Protein 6FVB (pdb70)

Structure (mmCIF, N/CA/C/O backbone):
data_6FVB
#
_entry.id   6FVB
#
_cell.length_a   139.851
_cell.length_b   139.851
_cell.length_c   148.150
_cell.angle_alpha   90.00
_cell.angle_beta   90.00
_cell.angle_gamma   90.00
#
_symmetry.space_group_name_H-M   'P 41 21 2'
#
loop_
_atom_site.group_PDB
_atom_site.id
_atom_site.type_symbol
_atom_site.label_atom_id
_atom_site.label_alt_id
_atom_site.label_comp_id
_atom_site.label_asym_id
_atom_site.label_entity_id
_atom_site.label_seq_id
_atom_site.pdbx_PDB_ins_code
_atom_site.Cartn_x
_atom_site.Cartn_y
_atom_site.Cartn_z
_atom_site.occupancy
_atom_site.B_iso_or_equiv
_atom_site.auth_seq_id
_atom_site.auth_comp_id
_atom_site.auth_asym_id
_atom_site.auth_atom_id
_atom_site.pdbx_PDB_model_num
ATOM 1 N N . LEU A 1 4 ? 90.885 -17.678 39.881 1.00 207.95 5 LEU A N 1
ATOM 2 C CA . LEU A 1 4 ? 92.313 -17.404 39.868 1.00 208.71 5 LEU A CA 1
ATOM 3 C C . LEU A 1 4 ? 92.600 -16.553 41.095 1.00 211.21 5 LEU A C 1
ATOM 4 O O . LEU A 1 4 ? 91.826 -15.641 41.380 1.00 207.00 5 LEU A O 1
ATOM 19 N N . ASN A 1 5 ? 93.685 -16.831 41.829 1.00 215.29 6 ASN A N 1
ATOM 20 C CA . ASN A 1 5 ? 93.957 -16.077 43.055 1.00 214.03 6 ASN A CA 1
ATOM 21 C C . ASN A 1 5 ? 95.408 -15.984 43.546 1.00 212.99 6 ASN A C 1
ATOM 22 O O . ASN A 1 5 ? 96.048 -14.957 43.399 1.00 209.53 6 ASN A O 1
ATOM 33 N N . GLU A 1 6 ? 95.944 -17.058 44.097 1.00 211.63 7 GLU A N 1
ATOM 34 C CA . GLU A 1 6 ? 97.230 -16.978 44.754 1.00 212.20 7 GLU A CA 1
ATOM 35 C C . GLU A 1 6 ? 98.437 -16.480 43.975 1.00 217.40 7 GLU A C 1
ATOM 36 O O . GLU A 1 6 ? 99.118 -15.576 44.455 1.00 210.95 7 GLU A O 1
ATOM 48 N N . LEU A 1 7 ? 98.691 -17.070 42.811 1.00 221.69 8 LEU A N 1
ATOM 49 C CA . LEU A 1 7 ? 99.821 -16.682 41.976 1.00 219.51 8 LEU A CA 1
ATOM 50 C C . LEU A 1 7 ? 99.456 -15.582 40.975 1.00 218.60 8 LEU A C 1
ATOM 51 O O . LEU A 1 7 ? 100.237 -15.273 40.075 1.00 215.93 8 LEU A O 1
ATOM 67 N N . ASN A 1 8 ? 98.277 -14.985 41.132 1.00 223.56 9 ASN A N 1
ATOM 68 C CA . ASN A 1 8 ? 97.837 -13.926 40.233 1.00 217.79 9 ASN A CA 1
ATOM 69 C C . ASN A 1 8 ? 98.571 -12.626 40.541 1.00 211.36 9 ASN A C 1
ATOM 70 O O . ASN A 1 8 ? 98.753 -11.782 39.664 1.00 205.80 9 ASN A O 1
ATOM 81 N N . LEU A 1 9 ? 98.990 -12.472 41.793 1.00 220.06 10 LEU A N 1
ATOM 82 C CA . LEU A 1 9 ? 99.705 -11.275 42.219 1.00 216.47 10 LEU A CA 1
ATOM 83 C C . LEU A 1 9 ? 101.185 -11.556 42.489 1.00 220.16 10 LEU A C 1
ATOM 84 O O . LEU A 1 9 ? 101.864 -10.756 43.132 1.00 213.95 10 LEU A O 1
ATOM 100 N N . VAL A 1 10 ? 101.683 -12.688 41.998 1.00 215.66 11 VAL A N 1
ATOM 101 C CA . VAL A 1 10 ? 103.082 -13.053 42.198 1.00 219.54 11 VAL A CA 1
ATOM 102 C C . VAL A 1 10 ? 103.830 -13.126 40.868 1.00 224.54 11 VAL A C 1
ATOM 103 O O . VAL A 1 10 ? 104.810 -12.411 40.662 1.00 221.02 11 VAL A O 1
ATOM 116 N N . GLN A 1 11 ? 103.368 -13.991 39.969 1.00 219.93 12 GLN A N 1
ATOM 117 C CA . GLN A 1 11 ? 103.997 -14.141 38.663 1.00 222.09 12 GLN A CA 1
ATOM 118 C C . GLN A 1 11 ? 103.977 -12.804 37.936 1.00 216.21 12 GLN A C 1
ATOM 119 O O . GLN A 1 11 ? 104.880 -12.490 37.159 1.00 220.27 12 GLN A O 1
ATOM 133 N N . VAL A 1 12 ? 102.937 -12.020 38.197 1.00 223.85 13 VAL A N 1
ATOM 134 C CA . VAL A 1 12 ? 102.785 -10.705 37.582 1.00 222.61 13 VAL A CA 1
ATOM 135 C C . VAL A 1 12 ? 103.879 -9.777 38.099 1.00 221.07 13 VAL A C 1
ATOM 136 O O . VAL A 1 12 ? 103.925 -8.592 37.744 1.00 216.57 13 VAL A O 1
ATOM 149 N N . LEU A 1 13 ? 104.775 -10.315 38.923 1.00 221.59 14 LEU A N 1
ATOM 150 C CA . LEU A 1 13 ? 105.955 -9.588 39.382 1.00 222.64 14 LEU A CA 1
ATOM 151 C C . LEU A 1 13 ? 107.216 -10.412 39.134 1.00 231.19 14 LEU A C 1
ATOM 152 O O . LEU A 1 13 ? 108.310 -9.866 38.983 1.00 231.47 14 LEU A O 1
ATOM 168 N N . ASP A 1 25 ? 109.689 -5.087 32.247 1.00 217.14 26 ASP A N 1
ATOM 169 C CA . ASP A 1 25 ? 110.143 -5.260 30.871 1.00 220.88 26 ASP A CA 1
ATOM 170 C C . ASP A 1 25 ? 109.545 -6.524 30.257 1.00 222.82 26 ASP A C 1
ATOM 171 O O . ASP A 1 25 ? 108.996 -6.485 29.155 1.00 221.09 26 ASP A O 1
ATOM 180 N N . VAL A 1 26 ? 109.656 -7.646 30.968 1.00 220.97 27 VAL A N 1
ATOM 181 C CA . VAL A 1 26 ? 109.097 -8.908 30.496 1.00 219.77 27 VAL A CA 1
ATOM 182 C C . VAL A 1 26 ? 108.038 -9.373 31.489 1.00 214.82 27 VAL A C 1
ATOM 183 O O . VAL A 1 26 ? 106.861 -9.517 31.137 1.00 210.31 27 VAL A O 1
ATOM 196 N N . GLN A 1 27 ? 108.449 -9.611 32.739 1.00 222.75 28 GLN A N 1
ATOM 197 C CA . GLN A 1 27 ? 107.489 -9.997 33.768 1.00 215.65 28 GLN A CA 1
ATOM 198 C C . GLN A 1 27 ? 106.670 -8.796 34.226 1.00 213.25 28 GLN A C 1
ATOM 199 O O . GLN A 1 27 ? 105.446 -8.888 34.377 1.00 209.42 28 GLN A O 1
ATOM 213 N N . LYS A 1 28 ? 107.331 -7.657 34.453 1.00 212.25 29 LYS A N 1
ATOM 214 C CA . LYS A 1 28 ? 106.608 -6.460 34.866 1.00 210.18 29 LYS A CA 1
ATOM 215 C C . LYS A 1 28 ? 105.636 -6.004 33.784 1.00 212.67 29 LYS A C 1
ATOM 216 O O . LYS A 1 28 ? 104.502 -5.615 34.088 1.00 207.28 29 LYS A O 1
ATOM 235 N N . LEU A 1 29 ? 106.047 -6.060 32.514 1.00 211.30 30 LEU A N 1
ATOM 236 C CA . LEU A 1 29 ? 105.199 -5.544 31.438 1.00 215.59 30 LEU A CA 1
ATOM 237 C C . LEU A 1 29 ? 104.085 -6.536 31.089 1.00 215.15 30 LEU A C 1
ATOM 238 O O . LEU A 1 29 ? 102.901 -6.290 31.350 1.00 210.04 30 LEU A O 1
ATOM 254 N N . ALA A 1 30 ? 104.447 -7.646 30.450 1.00 220.59 31 ALA A N 1
ATOM 255 C CA . ALA A 1 30 ? 103.466 -8.572 29.888 1.00 217.44 31 ALA A CA 1
ATOM 256 C C . ALA A 1 30 ? 102.436 -9.008 30.921 1.00 210.92 31 ALA A C 1
ATOM 257 O O . ALA A 1 30 ? 101.267 -8.620 30.853 1.00 204.86 31 ALA A O 1
ATOM 264 N N . GLU A 1 31 ? 102.872 -9.819 31.881 1.00 219.45 32 GLU A N 1
ATOM 265 C CA . GLU A 1 31 ? 102.012 -10.352 32.927 1.00 211.93 32 GLU A CA 1
ATOM 266 C C . GLU A 1 31 ? 101.014 -9.316 33.411 1.00 210.32 32 GLU A C 1
ATOM 267 O O . GLU A 1 31 ? 99.833 -9.639 33.588 1.00 205.42 32 GLU A O 1
ATOM 279 N N . GLN A 1 32 ? 101.474 -8.072 33.607 1.00 213.68 33 GLN A N 1
ATOM 280 C CA . GLN A 1 32 ? 100.652 -7.073 34.270 1.00 211.52 33 GLN A CA 1
ATOM 281 C C . GLN A 1 32 ? 99.255 -7.089 33.672 1.00 203.55 33 GLN A C 1
ATOM 282 O O . GLN A 1 32 ? 98.950 -6.374 32.712 1.00 199.60 33 GLN A O 1
ATOM 296 N N . GLN A 1 33 ? 98.414 -7.938 34.238 1.00 208.40 34 GLN A N 1
ATOM 297 C CA . GLN A 1 33 ? 96.987 -7.946 33.985 1.00 207.81 34 GLN A CA 1
ATOM 298 C C . GLN A 1 33 ? 96.275 -8.057 35.324 1.00 202.86 34 GLN A C 1
ATOM 299 O O . GLN A 1 33 ? 95.432 -8.920 35.532 1.00 199.53 34 GLN A O 1
ATOM 313 N N . LEU A 1 34 ? 96.669 -7.234 36.290 1.00 204.40 35 LEU A N 1
ATOM 314 C CA . LEU A 1 34 ? 96.097 -7.312 37.627 1.00 207.66 35 LEU A CA 1
ATOM 315 C C . LEU A 1 34 ? 95.073 -6.220 37.890 1.00 199.85 35 LEU A C 1
ATOM 316 O O . LEU A 1 34 ? 94.304 -6.334 38.849 1.00 197.18 35 LEU A O 1
ATOM 332 N N . ARG A 1 35 ? 95.040 -5.176 37.059 1.00 191.24 36 ARG A N 1
ATOM 333 C CA . ARG A 1 35 ? 94.029 -4.136 37.199 1.00 190.16 36 ARG A CA 1
ATOM 334 C C . ARG A 1 35 ? 92.626 -4.715 37.302 1.00 191.06 36 ARG A C 1
ATOM 335 O O . ARG A 1 35 ? 91.775 -4.156 38.003 1.00 190.02 36 ARG A O 1
ATOM 356 N N . GLN A 1 36 ? 92.358 -5.821 36.603 1.00 195.46 37 GLN A N 1
ATOM 357 C CA . GLN A 1 36 ? 91.024 -6.411 36.649 1.00 194.34 37 GLN A CA 1
ATOM 358 C C . GLN A 1 36 ? 90.649 -6.844 38.061 1.00 193.46 37 GLN A C 1
ATOM 359 O O . GLN A 1 36 ? 89.462 -6.870 38.408 1.00 193.84 37 GLN A O 1
ATOM 373 N N . TRP A 1 37 ? 91.640 -7.189 38.884 1.00 197.93 38 TRP A N 1
ATOM 374 C CA . TRP A 1 37 ? 91.393 -7.634 40.247 1.00 195.87 38 TRP A CA 1
ATOM 375 C C . TRP A 1 37 ? 91.413 -6.495 41.259 1.00 197.37 38 TRP A C 1
ATOM 376 O O . TRP A 1 37 ? 90.913 -6.675 42.375 1.00 193.96 38 TRP A O 1
ATOM 397 N N . GLU A 1 38 ? 91.949 -5.327 40.893 1.00 192.06 39 GLU A N 1
ATOM 398 C CA . GLU A 1 38 ? 92.133 -4.255 41.865 1.00 192.45 39 GLU A CA 1
ATOM 399 C C . GLU A 1 38 ? 90.821 -3.827 42.510 1.00 191.54 39 GLU A C 1
ATOM 400 O O . GLU A 1 38 ? 90.814 -3.362 43.657 1.00 191.07 39 GLU A O 1
ATOM 412 N N . THR A 1 39 ? 89.708 -3.951 41.793 1.00 191.17 40 THR A N 1
ATOM 413 C CA . THR A 1 39 ? 88.432 -3.410 42.242 1.00 190.88 40 THR A CA 1
ATOM 414 C C . THR A 1 39 ? 87.518 -4.463 42.855 1.00 193.78 40 THR A C 1
ATOM 415 O O . THR A 1 39 ? 86.353 -4.168 43.137 1.00 191.61 40 THR A O 1
ATOM 426 N N . GLN A 1 40 ? 88.018 -5.671 43.082 1.00 192.75 41 GLN A N 1
ATOM 427 C CA . GLN A 1 40 ? 87.163 -6.776 43.482 1.00 196.81 41 GLN A CA 1
ATOM 428 C C . GLN A 1 40 ? 86.826 -6.717 44.967 1.00 195.17 41 GLN A C 1
ATOM 429 O O . GLN A 1 40 ? 87.584 -6.188 45.783 1.00 191.72 41 GLN A O 1
ATOM 443 N N . ALA A 1 41 ? 85.667 -7.284 45.308 1.00 193.44 42 ALA A N 1
ATOM 444 C CA . ALA A 1 41 ? 85.190 -7.337 46.688 1.00 194.93 42 ALA A CA 1
ATOM 445 C C . ALA A 1 41 ? 85.909 -8.478 47.402 1.00 194.91 42 ALA A C 1
ATOM 446 O O . ALA A 1 41 ? 85.418 -9.605 47.509 1.00 197.77 42 ALA A O 1
ATOM 453 N N . GLY A 1 42 ? 87.101 -8.166 47.899 1.00 195.76 43 GLY A N 1
ATOM 454 C CA . GLY A 1 42 ? 87.928 -9.145 48.574 1.00 193.73 43 GLY A CA 1
ATOM 455 C C . GLY A 1 42 ? 89.394 -9.005 48.216 1.00 190.29 43 GLY A C 1
ATOM 456 O O . GLY A 1 42 ? 90.267 -9.557 48.892 1.00 188.48 43 GLY A O 1
ATOM 460 N N . PHE A 1 43 ? 89.670 -8.266 47.140 1.00 207.69 44 PHE A N 1
ATOM 461 C CA . PHE A 1 43 ? 91.046 -8.025 46.719 1.00 207.04 44 PHE A CA 1
ATOM 462 C C . PHE A 1 43 ? 91.880 -7.465 47.864 1.00 204.53 44 PHE A C 1
ATOM 463 O O . PHE A 1 43 ? 92.981 -7.954 48.152 1.00 206.37 44 PHE A O 1
ATOM 480 N N . HIS A 1 44 ? 91.355 -6.452 48.549 1.00 200.59 45 HIS A N 1
ATOM 481 C CA . HIS A 1 44 ? 92.140 -5.756 49.559 1.00 197.84 45 HIS A CA 1
ATOM 482 C C . HIS A 1 44 ? 92.250 -6.556 50.847 1.00 200.38 45 HIS A C 1
ATOM 483 O O . HIS A 1 44 ? 93.313 -6.560 51.478 1.00 200.52 45 HIS A O 1
ATOM 497 N N . TYR A 1 45 ? 91.189 -7.260 51.250 1.00 202.79 46 TYR A N 1
ATOM 498 C CA . TYR A 1 45 ? 91.356 -8.153 52.388 1.00 206.15 46 TYR A CA 1
ATOM 499 C C . TYR A 1 45 ? 92.338 -9.269 52.055 1.00 210.61 46 TYR A C 1
ATOM 500 O O . TYR A 1 45 ? 93.072 -9.732 52.932 1.00 212.76 46 TYR A O 1
ATOM 518 N N . LEU A 1 46 ? 92.365 -9.720 50.797 1.00 212.37 47 LEU A N 1
ATOM 519 C CA . LEU A 1 46 ? 93.320 -10.752 50.408 1.00 216.75 47 LEU A CA 1
ATOM 520 C C . LEU A 1 46 ? 94.749 -10.237 50.526 1.00 215.22 47 LEU A C 1
ATOM 521 O O . LEU A 1 46 ? 95.621 -10.915 51.079 1.00 218.41 47 LEU A O 1
ATOM 537 N N . LEU A 1 47 ? 94.983 -9.033 50.014 1.00 210.67 48 LEU A N 1
ATOM 538 C CA . LEU A 1 47 ? 96.304 -8.421 50.079 1.00 209.04 48 LEU A CA 1
ATOM 539 C C . LEU A 1 47 ? 96.714 -8.265 51.537 1.00 208.54 48 LEU A C 1
ATOM 540 O O . LEU A 1 47 ? 97.877 -8.458 51.892 1.00 210.60 48 LEU A O 1
ATOM 556 N N . GLN A 1 48 ? 95.746 -7.913 52.378 1.00 206.09 49 GLN A N 1
ATOM 557 C CA . GLN A 1 48 ? 95.992 -7.738 53.803 1.00 205.86 49 GLN A CA 1
ATOM 558 C C . GLN A 1 48 ? 96.338 -9.080 54.434 1.00 211.58 49 GLN A C 1
ATOM 559 O O . GLN A 1 48 ? 97.305 -9.193 55.187 1.00 212.81 49 GLN A O 1
ATOM 573 N N . SER A 1 49 ? 95.542 -10.096 54.118 1.00 215.43 50 SER A N 1
ATOM 574 C CA . SER A 1 49 ? 95.764 -11.436 54.645 1.00 221.34 50 SER A CA 1
ATOM 575 C C . SER A 1 49 ? 97.170 -11.905 54.293 1.00 224.48 50 SER A C 1
ATOM 576 O O . SER A 1 49 ? 97.854 -12.520 55.111 1.00 228.64 50 SER A O 1
ATOM 584 N N . ILE A 1 50 ? 97.595 -11.608 53.069 1.00 222.94 51 ILE A N 1
ATOM 585 C CA . ILE A 1 50 ? 98.925 -11.992 52.609 1.00 225.54 51 ILE A CA 1
ATOM 586 C C . ILE A 1 50 ? 99.981 -11.339 53.487 1.00 223.93 51 ILE A C 1
ATOM 587 O O . ILE A 1 50 ? 100.976 -11.970 53.869 1.00 227.85 51 ILE A O 1
ATOM 603 N N . TYR A 1 51 ? 99.787 -10.058 53.815 1.00 218.37 52 TYR A N 1
ATOM 604 C CA . TYR A 1 51 ? 100.711 -9.395 54.735 1.00 216.79 52 TYR A CA 1
ATOM 605 C C . TYR A 1 51 ? 100.624 -10.003 56.134 1.00 219.98 52 TYR A C 1
ATOM 606 O O . TYR A 1 51 ? 101.649 -10.242 56.782 1.00 222.50 52 TYR A O 1
ATOM 624 N N . LEU A 1 52 ? 99.406 -10.280 56.602 1.00 220.31 53 LEU A N 1
ATOM 625 C CA . LEU A 1 52 ? 99.201 -10.787 57.952 1.00 223.33 53 LEU A CA 1
ATOM 626 C C . LEU A 1 52 ? 99.822 -12.165 58.122 1.00 230.31 53 LEU A C 1
ATOM 627 O O . LEU A 1 52 ? 100.448 -12.449 59.150 1.00 233.22 53 LEU A O 1
ATOM 643 N N . ASN A 1 53 ? 99.637 -13.044 57.141 1.00 233.37 54 ASN A N 1
ATOM 644 C CA . ASN A 1 53 ? 100.161 -14.406 57.229 1.00 240.40 54 ASN A CA 1
ATOM 645 C C . ASN A 1 53 ? 101.680 -14.358 57.122 1.00 241.76 54 ASN A C 1
ATOM 646 O O . ASN A 1 53 ? 102.238 -14.319 56.023 1.00 241.35 54 ASN A O 1
ATOM 657 N N . LEU A 1 54 ? 102.354 -14.363 58.274 1.00 243.67 55 LEU A N 1
ATOM 658 C CA . LEU A 1 54 ? 103.805 -14.242 58.340 1.00 245.04 55 LEU A CA 1
ATOM 659 C C . LEU A 1 54 ? 104.540 -15.481 57.862 1.00 251.74 55 LEU A C 1
ATOM 660 O O . LEU A 1 54 ? 105.770 -15.512 57.949 1.00 253.85 55 LEU A O 1
ATOM 676 N N . SER A 1 55 ? 103.840 -16.492 57.366 1.00 255.33 56 SER A N 1
ATOM 677 C CA . SER A 1 55 ? 104.494 -17.648 56.770 1.00 261.60 56 SER A CA 1
ATOM 678 C C . SER A 1 55 ? 104.816 -17.435 55.295 1.00 259.68 56 SER A C 1
ATOM 679 O O . SER A 1 55 ? 105.589 -18.214 54.726 1.00 264.41 56 SER A O 1
ATOM 687 N N . ASN A 1 56 ? 104.241 -16.411 54.666 1.00 253.21 57 ASN A N 1
ATOM 688 C CA . ASN A 1 56 ? 104.599 -16.067 53.299 1.00 251.20 57 ASN A CA 1
ATOM 689 C C . ASN A 1 56 ? 105.985 -15.429 53.255 1.00 250.20 57 ASN A C 1
ATOM 690 O O . ASN A 1 56 ? 106.485 -14.895 54.250 1.00 248.97 57 ASN A O 1
ATOM 701 N N . SER A 1 57 ? 106.605 -15.484 52.078 1.00 250.94 58 SER A N 1
ATOM 702 C CA . SER A 1 57 ? 107.897 -14.839 51.896 1.00 249.98 58 SER A CA 1
ATOM 703 C C . SER A 1 57 ? 107.805 -13.367 52.279 1.00 243.06 58 SER A C 1
ATOM 704 O O . SER A 1 57 ? 106.828 -12.684 51.959 1.00 238.22 58 SER A O 1
ATOM 712 N N . LEU A 1 58 ? 108.833 -12.878 52.978 1.00 242.85 59 LEU A N 1
ATOM 713 C CA . LEU A 1 58 ? 108.857 -11.476 53.382 1.00 236.64 59 LEU A CA 1
ATOM 714 C C . LEU A 1 58 ? 108.617 -10.558 52.190 1.00 231.82 59 LEU A C 1
ATOM 715 O O . LEU A 1 58 ? 107.939 -9.530 52.312 1.00 226.27 59 LEU A O 1
ATOM 731 N N . GLN A 1 59 ? 109.137 -10.930 51.018 1.00 234.21 60 GLN A N 1
ATOM 732 C CA . GLN A 1 59 ? 108.958 -10.100 49.832 1.00 230.33 60 GLN A CA 1
ATOM 733 C C . GLN A 1 59 ? 107.517 -10.140 49.337 1.00 228.12 60 GLN A C 1
ATOM 734 O O . GLN A 1 59 ? 106.975 -9.114 48.914 1.00 223.11 60 GLN A O 1
ATOM 748 N N . ILE A 1 60 ? 106.885 -11.315 49.367 1.00 232.07 61 ILE A N 1
ATOM 749 C CA . ILE A 1 60 ? 105.478 -11.412 48.982 1.00 230.39 61 ILE A CA 1
ATOM 750 C C . ILE A 1 60 ? 104.622 -10.560 49.911 1.00 225.49 61 ILE A C 1
ATOM 751 O O . ILE A 1 6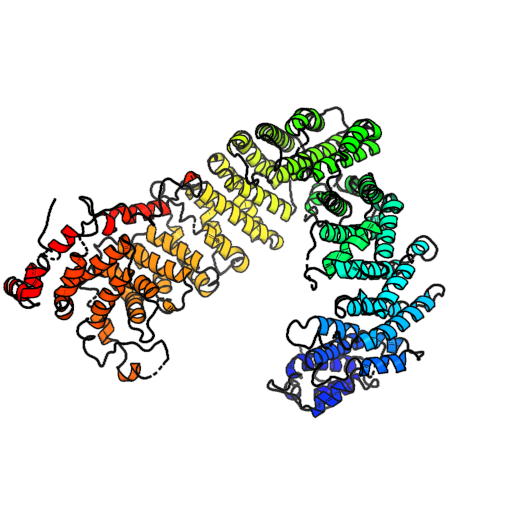0 ? 103.752 -9.799 49.466 1.00 221.25 61 ILE A O 1
ATOM 767 N N . ARG A 1 61 ? 104.864 -10.673 51.220 1.00 226.32 62 ARG A N 1
ATOM 768 C CA . ARG A 1 61 ? 104.141 -9.856 52.189 1.00 221.99 62 ARG A CA 1
ATOM 769 C C . ARG A 1 61 ? 104.321 -8.370 51.892 1.00 216.05 62 ARG A C 1
ATOM 770 O O . ARG A 1 61 ? 103.356 -7.594 51.926 1.00 211.72 62 ARG A O 1
ATOM 791 N N . TRP A 1 62 ? 105.562 -7.952 51.624 1.00 216.03 63 TRP A N 1
ATOM 792 C CA . TRP A 1 62 ? 105.835 -6.539 51.383 1.00 210.82 63 TRP A CA 1
ATOM 793 C C . TRP A 1 62 ? 105.119 -6.050 50.130 1.00 208.16 63 TRP A C 1
ATOM 794 O O . TRP A 1 62 ? 104.485 -4.988 50.136 1.00 203.39 63 TRP A O 1
ATOM 815 N N . LEU A 1 63 ? 105.231 -6.800 49.033 1.00 211.46 64 LEU A N 1
ATOM 816 C CA . LEU A 1 63 ? 104.509 -6.454 47.813 1.00 209.69 64 LEU A CA 1
ATOM 817 C C . LEU A 1 63 ? 103.018 -6.301 48.097 1.00 207.20 64 LEU A C 1
ATOM 818 O O . LEU A 1 63 ? 102.373 -5.338 47.652 1.00 203.23 64 LEU A O 1
ATOM 834 N N . ALA A 1 64 ? 102.458 -7.245 48.859 1.00 209.80 65 ALA A N 1
ATOM 835 C CA . ALA A 1 64 ? 101.026 -7.228 49.133 1.00 208.17 65 ALA A CA 1
ATOM 836 C C . ALA A 1 64 ? 100.625 -5.996 49.932 1.00 202.97 65 ALA A C 1
ATOM 837 O O . ALA A 1 64 ? 99.620 -5.352 49.617 1.00 199.86 65 ALA A O 1
ATOM 844 N N . VAL A 1 65 ? 101.399 -5.642 50.961 1.00 202.17 66 VAL A N 1
ATOM 845 C CA . VAL A 1 65 ? 101.023 -4.498 51.786 1.00 197.49 66 VAL A CA 1
ATOM 846 C C . VAL A 1 65 ? 101.211 -3.198 51.009 1.00 193.21 66 VAL A C 1
ATOM 847 O O . VAL A 1 65 ? 100.441 -2.242 51.185 1.00 189.21 66 VAL A O 1
ATOM 860 N N . ILE A 1 66 ? 102.222 -3.137 50.137 1.00 194.25 67 ILE A N 1
ATOM 861 C CA . ILE A 1 66 ? 102.383 -1.979 49.259 1.00 190.89 67 ILE A CA 1
ATOM 862 C C . ILE A 1 66 ? 101.123 -1.782 48.425 1.00 190.45 67 ILE A C 1
ATOM 863 O O . ILE A 1 66 ? 100.495 -0.710 48.440 1.00 185.59 67 ILE A O 1
ATOM 879 N N . GLN A 1 67 ? 100.743 -2.821 47.672 1.00 193.05 68 GLN A N 1
ATOM 880 C CA . GLN A 1 67 ? 99.562 -2.711 46.823 1.00 192.33 68 GLN A CA 1
ATOM 881 C C . GLN A 1 67 ? 98.305 -2.463 47.649 1.00 190.08 68 GLN A C 1
ATOM 882 O O . GLN A 1 67 ? 97.374 -1.808 47.174 1.00 187.81 68 GLN A O 1
ATOM 896 N N . PHE A 1 68 ? 98.276 -2.939 48.897 1.00 190.87 69 PHE A N 1
ATOM 897 C CA . PHE A 1 68 ? 97.101 -2.768 49.747 1.00 189.21 69 PHE A CA 1
ATOM 898 C C . PHE A 1 68 ? 96.935 -1.315 50.180 1.00 184.23 69 PHE A C 1
ATOM 899 O O . PHE A 1 68 ? 95.825 -0.773 50.156 1.00 182.06 69 PHE A O 1
ATOM 916 N N . LYS A 1 69 ? 98.026 -0.672 50.597 1.00 182.59 70 LYS A N 1
ATOM 917 C CA . LYS A 1 69 ? 97.971 0.755 50.906 1.00 178.01 70 LYS A CA 1
ATOM 918 C C . LYS A 1 69 ? 97.584 1.562 49.671 1.00 176.09 70 LYS A C 1
ATOM 919 O O . LYS A 1 69 ? 96.737 2.473 49.738 1.00 173.07 70 LYS A O 1
ATOM 938 N N . ASN A 1 70 ? 98.194 1.238 48.526 1.00 178.13 71 ASN A N 1
ATOM 939 C CA . ASN A 1 70 ? 97.824 1.919 47.290 1.00 177.02 71 ASN A CA 1
ATOM 940 C C . ASN A 1 70 ? 96.340 1.745 46.992 1.00 177.12 71 ASN A C 1
ATOM 941 O O . ASN A 1 70 ? 95.674 2.681 46.533 1.00 175.98 71 ASN A O 1
ATOM 952 N N . GLY A 1 71 ? 95.801 0.553 47.253 1.00 180.02 72 GLY A N 1
ATOM 953 C CA . GLY A 1 71 ? 94.387 0.319 47.034 1.00 180.48 72 GLY A CA 1
ATOM 954 C C . GLY A 1 71 ? 93.506 1.054 48.018 1.00 177.44 72 GLY A C 1
ATOM 955 O O . GLY A 1 71 ? 92.386 1.442 47.679 1.00 176.57 72 GLY A O 1
ATOM 959 N N . VAL A 1 72 ? 93.975 1.230 49.252 1.00 176.11 73 VAL A N 1
ATOM 960 C CA . VAL A 1 72 ? 93.257 2.089 50.187 1.00 173.00 73 VAL A CA 1
ATOM 961 C C . VAL A 1 72 ? 93.085 3.473 49.579 1.00 169.65 73 VAL A C 1
ATOM 962 O O . VAL A 1 72 ? 91.981 4.030 49.547 1.00 168.24 73 VAL A O 1
ATOM 975 N N . ASP A 1 73 ? 94.180 4.043 49.071 1.00 170.52 74 ASP A N 1
ATOM 976 C CA . ASP A 1 73 ? 94.082 5.376 48.477 1.00 165.85 74 ASP A CA 1
ATOM 977 C C . ASP A 1 73 ? 93.203 5.364 47.229 1.00 167.06 74 ASP A C 1
ATOM 978 O O . ASP A 1 73 ? 92.439 6.308 46.986 1.00 165.45 74 ASP A O 1
ATOM 987 N N . LYS A 1 74 ? 93.288 4.301 46.428 1.00 170.47 75 LYS A N 1
ATOM 988 C CA . LYS A 1 74 ? 92.570 4.277 45.159 1.00 172.01 75 LYS A CA 1
ATOM 989 C C . LYS A 1 74 ? 91.066 4.132 45.369 1.00 172.23 75 LYS A C 1
ATOM 990 O O . LYS A 1 74 ? 90.271 4.852 44.753 1.00 172.11 75 LYS A O 1
ATOM 1009 N N . TYR A 1 75 ? 90.651 3.193 46.224 1.00 173.58 76 TYR A N 1
ATOM 1010 C CA . TYR A 1 75 ? 89.247 2.816 46.287 1.00 174.79 76 TYR A CA 1
ATOM 1011 C C . TYR A 1 75 ? 88.636 2.748 47.683 1.00 173.77 76 TYR A C 1
ATOM 1012 O O . TYR A 1 75 ? 87.424 2.513 47.778 1.00 174.78 76 TYR A O 1
ATOM 1030 N N . TRP A 1 76 ? 89.435 2.951 48.725 1.00 172.11 77 TRP A N 1
ATOM 1031 C CA . TRP A 1 76 ? 88.929 2.908 50.092 1.00 171.67 77 TRP A CA 1
ATOM 1032 C C . TRP A 1 76 ? 87.526 3.502 50.157 1.00 169.54 77 TRP A C 1
ATOM 1033 O O . TRP A 1 76 ? 86.630 2.936 50.783 1.00 172.82 77 TRP A O 1
ATOM 1054 N N . ARG A 1 77 ? 87.343 4.646 49.506 1.00 166.70 78 ARG A N 1
ATOM 1055 C CA . ARG A 1 77 ? 86.050 5.317 49.485 1.00 170.33 78 ARG A CA 1
ATOM 1056 C C . ARG A 1 77 ? 85.021 4.432 48.769 1.00 177.44 78 ARG A C 1
ATOM 1057 O O . ARG A 1 77 ? 85.211 4.096 47.600 1.00 174.67 78 ARG A O 1
ATOM 1078 N N . SER A 1 78 ? 83.940 4.051 49.450 1.00 177.34 79 SER A N 1
ATOM 1079 C CA . SER A 1 78 ? 82.922 3.205 48.837 1.00 179.40 79 SER A CA 1
ATOM 1080 C C . SER A 1 78 ? 81.982 4.013 47.947 1.00 184.70 79 SER A C 1
ATOM 1081 O O . SER A 1 78 ? 81.340 3.464 47.052 1.00 186.47 79 SER A O 1
ATOM 1089 N N . THR A 1 79 ? 81.903 5.316 48.196 1.00 183.07 80 THR A N 1
ATOM 1090 C CA . THR A 1 79 ? 81.039 6.191 47.413 1.00 187.19 80 THR A CA 1
ATOM 1091 C C . THR A 1 79 ? 81.515 6.271 45.967 1.00 188.97 80 THR A C 1
ATOM 1092 O O . THR A 1 79 ? 80.706 6.324 45.040 1.00 191.58 80 THR A O 1
ATOM 1103 N N . ARG A 1 80 ? 82.831 6.279 45.779 1.00 182.59 81 ARG A N 1
ATOM 1104 C CA . ARG A 1 80 ? 83.414 6.349 44.444 1.00 179.18 81 ARG A CA 1
ATOM 1105 C C . ARG A 1 80 ? 83.241 5.020 43.717 1.00 185.87 81 ARG A C 1
ATOM 1106 O O . ARG A 1 80 ? 83.086 3.974 44.347 1.00 181.33 81 ARG A O 1
ATOM 1127 N N . ILE A 1 81 ? 83.270 5.066 42.389 1.00 182.77 82 ILE A N 1
ATOM 1128 C CA . ILE A 1 81 ? 83.113 3.860 41.585 1.00 184.85 82 ILE A CA 1
ATOM 1129 C C . ILE A 1 81 ? 84.267 2.918 41.904 1.00 185.18 82 ILE A C 1
ATOM 1130 O O . ILE A 1 81 ? 85.258 3.325 42.523 1.00 182.70 82 ILE A O 1
ATOM 1146 N N . ASN A 1 82 ? 84.158 1.660 41.475 1.00 187.12 83 ASN A N 1
ATOM 1147 C CA . ASN A 1 82 ? 85.169 0.650 41.780 1.00 191.21 83 ASN A CA 1
ATOM 1148 C C . ASN A 1 82 ? 85.306 0.447 43.286 1.00 188.85 83 ASN A C 1
ATOM 1149 O O . ASN A 1 82 ? 86.400 0.191 43.793 1.00 185.49 83 ASN A O 1
ATOM 1160 N N . ALA A 1 83 ? 84.187 0.551 44.001 1.00 185.75 84 ALA A N 1
ATOM 1161 C CA . ALA A 1 83 ? 84.194 0.552 45.452 1.00 184.04 84 ALA A CA 1
ATOM 1162 C C . ALA A 1 83 ? 84.471 -0.846 46.000 1.00 187.01 84 ALA A C 1
ATOM 1163 O O . ALA A 1 83 ? 84.493 -1.844 45.273 1.00 190.46 84 ALA A O 1
ATOM 1170 N N . ILE A 1 84 ? 84.686 -0.901 47.311 1.00 185.86 85 ILE A N 1
ATOM 1171 C CA . ILE A 1 84 ? 84.827 -2.162 48.036 1.00 188.86 85 ILE A CA 1
ATOM 1172 C C . ILE A 1 84 ? 83.775 -2.185 49.139 1.00 188.95 85 ILE A C 1
ATOM 1173 O O . ILE A 1 84 ? 83.501 -1.145 49.757 1.00 185.74 85 ILE A O 1
ATOM 1189 N N . PRO A 1 85 ? 83.169 -3.334 49.425 1.00 192.75 86 PRO A N 1
ATOM 1190 C CA . PRO A 1 85 ? 81.996 -3.348 50.311 1.00 193.35 86 PRO A CA 1
ATOM 1191 C C . PRO A 1 85 ? 82.341 -3.086 51.770 1.00 191.78 86 PRO A C 1
ATOM 1192 O O . PRO A 1 85 ? 83.492 -3.174 52.203 1.00 191.07 86 PRO A O 1
ATOM 1203 N N . LYS A 1 86 ? 81.291 -2.763 52.535 1.00 189.15 87 LYS A N 1
ATOM 1204 C CA . LYS A 1 86 ? 81.448 -2.537 53.966 1.00 187.73 87 LYS A CA 1
ATOM 1205 C C . LYS A 1 86 ? 81.930 -3.792 54.681 1.00 190.19 87 LYS A C 1
ATOM 1206 O O . LYS A 1 86 ? 82.659 -3.699 55.673 1.00 189.25 87 LYS A O 1
ATOM 1225 N N . ASP A 1 87 ? 81.502 -4.967 54.220 1.00 193.58 88 ASP A N 1
ATOM 1226 C CA . ASP A 1 87 ? 81.978 -6.214 54.809 1.00 196.46 88 ASP A CA 1
ATOM 1227 C C . ASP A 1 87 ? 83.499 -6.291 54.755 1.00 196.14 88 ASP A C 1
ATOM 1228 O O . ASP A 1 87 ? 84.172 -6.446 55.787 1.00 195.98 88 ASP A O 1
ATOM 1237 N N . GLU A 1 88 ? 84.056 -6.186 53.547 1.00 196.32 89 GLU A N 1
ATOM 1238 C CA . GLU A 1 88 ? 85.502 -6.238 53.381 1.00 196.31 89 GLU A CA 1
ATOM 1239 C C . GLU A 1 88 ? 86.189 -5.136 54.171 1.00 192.70 89 GLU A C 1
ATOM 1240 O O . GLU A 1 88 ? 87.215 -5.380 54.818 1.00 192.89 89 GLU A O 1
ATOM 1252 N N . LYS A 1 89 ? 85.647 -3.915 54.120 1.00 189.59 90 LYS A N 1
ATOM 1253 C CA . LYS A 1 89 ? 86.274 -2.799 54.814 1.00 186.25 90 LYS A CA 1
ATOM 1254 C C . LYS A 1 89 ? 86.319 -3.046 56.316 1.00 186.12 90 LYS A C 1
ATOM 1255 O O . LYS A 1 89 ? 87.319 -2.738 56.969 1.00 184.88 90 LYS A O 1
ATOM 1274 N N . ALA A 1 90 ? 85.251 -3.615 56.880 1.00 187.66 91 ALA A N 1
ATOM 1275 C CA . ALA A 1 90 ? 85.223 -3.870 58.316 1.00 188.03 91 ALA A CA 1
ATOM 1276 C C . ALA A 1 90 ? 86.205 -4.969 58.700 1.00 190.62 91 ALA A C 1
ATOM 1277 O O . ALA A 1 90 ? 86.918 -4.847 59.703 1.00 190.02 91 ALA A O 1
ATOM 1284 N N . SER A 1 91 ? 86.256 -6.055 57.925 1.00 193.77 92 SER A N 1
ATOM 1285 C CA . SER A 1 91 ? 87.231 -7.107 58.213 1.00 196.61 92 SER A CA 1
ATOM 1286 C C . SER A 1 91 ? 88.656 -6.555 58.176 1.00 194.83 92 SER A C 1
ATOM 1287 O O . SER A 1 91 ? 89.466 -6.785 59.095 1.00 195.30 92 SER A O 1
ATOM 1295 N N . ILE A 1 92 ? 88.979 -5.826 57.105 1.00 193.00 93 ILE A N 1
ATOM 1296 C CA . ILE A 1 92 ? 90.289 -5.193 56.987 1.00 191.28 93 ILE A CA 1
ATOM 1297 C C . ILE A 1 92 ? 90.562 -4.315 58.201 1.00 188.36 93 ILE A C 1
ATOM 1298 O O . ILE A 1 92 ? 91.589 -4.456 58.876 1.00 188.60 93 ILE A O 1
ATOM 1314 N N . ARG A 1 93 ? 89.653 -3.377 58.479 1.00 185.75 94 ARG A N 1
ATOM 1315 C CA . ARG A 1 93 ? 89.809 -2.464 59.603 1.00 183.09 94 ARG A CA 1
ATOM 1316 C C . ARG A 1 93 ? 90.080 -3.220 60.892 1.00 184.91 94 ARG A C 1
ATOM 1317 O O . ARG A 1 93 ? 90.909 -2.798 61.706 1.00 183.69 94 ARG A O 1
ATOM 1338 N N . GLY A 1 94 ? 89.406 -4.348 61.085 1.00 188.10 95 GLY A N 1
ATOM 1339 C CA . GLY A 1 94 ? 89.659 -5.183 62.238 1.00 190.55 95 GLY A CA 1
ATOM 1340 C C . GLY A 1 94 ? 91.111 -5.591 62.314 1.00 191.60 95 GLY A C 1
ATOM 1341 O O . GLY A 1 94 ? 91.796 -5.296 63.301 1.00 190.85 95 GLY A O 1
ATOM 1345 N N . ARG A 1 95 ? 91.605 -6.252 61.268 1.00 193.52 96 ARG A N 1
ATOM 1346 C CA . ARG A 1 95 ? 92.983 -6.759 61.315 1.00 195.19 96 ARG A CA 1
ATOM 1347 C C . ARG A 1 95 ? 93.959 -5.733 60.729 1.00 192.26 96 ARG A C 1
ATOM 1348 O O . ARG A 1 95 ? 94.513 -5.896 59.640 1.00 193.13 96 ARG A O 1
ATOM 1369 N N . LEU A 1 96 ? 94.188 -4.665 61.496 1.00 189.03 97 LEU A N 1
ATOM 1370 C CA . LEU A 1 96 ? 95.180 -3.660 61.128 1.00 186.39 97 LEU A CA 1
ATOM 1371 C C . LEU A 1 96 ? 96.369 -3.587 62.076 1.00 186.35 97 LEU A C 1
ATOM 1372 O O . LEU A 1 96 ? 97.479 -3.289 61.627 1.00 185.94 97 LEU A O 1
ATOM 1388 N N . PHE A 1 97 ? 96.170 -3.825 63.373 1.00 186.93 98 PHE A N 1
ATOM 1389 C CA . PHE A 1 97 ? 97.261 -3.835 64.338 1.00 187.30 98 PHE A CA 1
ATOM 1390 C C . PHE A 1 97 ? 97.629 -5.246 64.779 1.00 191.73 98 PHE A C 1
ATOM 1391 O O . PHE A 1 97 ? 98.148 -5.427 65.885 1.00 192.69 98 PHE A O 1
ATOM 1408 N N . GLU A 1 98 ? 97.347 -6.250 63.948 1.00 194.70 99 GLU A N 1
ATOM 1409 C CA . GLU A 1 98 ? 97.701 -7.615 64.308 1.00 199.34 99 GLU A CA 1
ATOM 1410 C C . GLU A 1 98 ? 99.200 -7.836 64.182 1.00 200.73 99 GLU A C 1
ATOM 1411 O O . GLU A 1 98 ? 99.807 -8.509 65.023 1.00 203.45 99 GLU A O 1
ATOM 1440 N N . ILE A 1 100 ? 101.744 -6.205 64.868 1.00 196.72 101 ILE A N 1
ATOM 1441 C CA . ILE A 1 100 ? 102.663 -5.534 65.773 1.00 195.16 101 ILE A CA 1
ATOM 1442 C C . ILE A 1 100 ? 103.718 -6.507 66.284 1.00 199.16 101 ILE A C 1
ATOM 1443 O O . ILE A 1 100 ? 104.755 -6.079 66.807 1.00 198.54 101 ILE A O 1
ATOM 1459 N N . ASP A 1 101 ? 103.489 -7.815 66.126 1.00 203.48 102 ASP A N 1
ATOM 1460 C CA . ASP A 1 101 ? 104.499 -8.816 66.454 1.00 207.89 102 ASP A CA 1
ATOM 1461 C C . ASP A 1 101 ? 105.571 -8.942 65.376 1.00 209.21 102 ASP A C 1
ATOM 1462 O O . ASP A 1 101 ? 106.544 -9.678 65.574 1.00 212.88 102 ASP A O 1
ATOM 1471 N N . GLU A 1 102 ? 105.409 -8.261 64.245 1.00 206.68 103 GLU A N 1
ATOM 1472 C CA . GLU A 1 102 ? 106.424 -8.217 63.199 1.00 207.76 103 GLU A CA 1
ATOM 1473 C C . GLU A 1 102 ? 107.308 -6.997 63.436 1.00 204.34 103 GLU A C 1
ATOM 1474 O O . GLU A 1 102 ? 106.821 -5.861 63.419 1.00 199.96 103 GLU A O 1
ATOM 1486 N N . GLN A 1 103 ? 108.604 -7.228 63.644 1.00 206.54 104 GLN A N 1
ATOM 1487 C CA . GLN A 1 103 ? 109.514 -6.138 63.975 1.00 203.72 104 GLN A CA 1
ATOM 1488 C C . GLN A 1 103 ? 109.897 -5.295 62.766 1.00 201.86 104 GLN A C 1
ATOM 1489 O O . GLN A 1 103 ? 110.237 -4.121 62.936 1.00 198.35 104 GLN A O 1
ATOM 1503 N N . ASN A 1 104 ? 109.835 -5.854 61.560 1.00 204.34 105 ASN A N 1
ATOM 1504 C CA . ASN A 1 104 ? 110.306 -5.167 60.362 1.00 203.54 105 ASN A CA 1
ATOM 1505 C C . ASN A 1 104 ? 109.652 -3.801 60.200 1.00 198.41 105 ASN A C 1
ATOM 1506 O O . ASN A 1 104 ? 108.435 -3.702 60.015 1.00 196.71 105 ASN A O 1
ATOM 1517 N N . ASN A 1 105 ? 110.472 -2.746 60.255 1.00 196.19 106 ASN A N 1
ATOM 1518 C CA . ASN A 1 105 ? 109.947 -1.395 60.090 1.00 191.65 106 ASN A CA 1
ATOM 1519 C C . ASN A 1 105 ? 109.444 -1.154 58.673 1.00 191.65 106 ASN A C 1
ATOM 1520 O O . ASN A 1 105 ? 108.481 -0.401 58.480 1.00 188.55 106 ASN A O 1
ATOM 1531 N N . GLN A 1 106 ? 110.084 -1.765 57.671 1.00 195.33 107 GLN A N 1
ATOM 1532 C CA . GLN A 1 106 ? 109.675 -1.564 56.286 1.00 195.85 107 GLN A CA 1
ATOM 1533 C C . GLN A 1 106 ? 108.269 -2.081 56.026 1.00 195.74 107 GLN A C 1
ATOM 1534 O O . GLN A 1 106 ? 107.645 -1.687 55.032 1.00 195.09 107 GLN A O 1
ATOM 1548 N N . LEU A 1 107 ? 107.762 -2.961 56.889 1.00 196.62 108 LEU A N 1
ATOM 1549 C CA . LEU A 1 107 ? 106.367 -3.373 56.849 1.00 196.17 108 LEU A CA 1
ATOM 1550 C C . LEU A 1 107 ? 105.523 -2.545 57.809 1.00 191.83 108 LEU A C 1
ATOM 1551 O O . LEU A 1 107 ? 104.376 -2.185 57.500 1.00 189.92 108 LEU A O 1
ATOM 1567 N N . CYS A 1 108 ? 106.083 -2.247 58.986 1.00 190.53 109 CYS A N 1
ATOM 1568 C CA . CYS A 1 108 ? 105.311 -1.589 60.033 1.00 187.07 109 CYS A CA 1
ATOM 1569 C C . CYS A 1 108 ? 104.876 -0.197 59.596 1.00 183.19 109 CYS A C 1
ATOM 1570 O O . CYS A 1 108 ? 103.716 0.181 59.774 1.00 181.07 109 CYS A O 1
ATOM 1578 N N . ILE A 1 109 ? 105.787 0.579 59.002 1.00 182.51 110 ILE A N 1
ATOM 1579 C CA . ILE A 1 109 ? 105.442 1.955 58.653 1.00 179.05 110 ILE A CA 1
ATOM 1580 C C . ILE A 1 109 ? 104.503 1.988 57.453 1.00 179.26 110 ILE A C 1
ATOM 1581 O O . ILE A 1 109 ? 103.647 2.874 57.350 1.00 176.55 110 ILE A O 1
ATOM 1597 N N . GLN A 1 110 ? 104.614 1.014 56.548 1.00 182.68 111 GLN A N 1
ATOM 1598 C CA . GLN A 1 110 ? 103.672 0.934 55.437 1.00 183.24 111 GLN A CA 1
ATOM 1599 C C . GLN A 1 110 ? 102.268 0.613 55.937 1.00 182.19 111 GLN A C 1
ATOM 1600 O O . GLN A 1 110 ? 101.293 1.291 55.574 1.00 180.17 111 GLN A O 1
ATOM 1614 N N . ASN A 1 111 ? 102.141 -0.421 56.776 1.00 183.83 112 ASN A N 1
ATOM 1615 C CA . ASN A 1 111 ? 100.839 -0.714 57.365 1.00 183.04 112 ASN A CA 1
ATOM 1616 C C . ASN A 1 111 ? 100.337 0.466 58.187 1.00 179.07 112 ASN A C 1
ATOM 1617 O O . ASN A 1 111 ? 99.126 0.695 58.270 1.00 177.74 112 ASN A O 1
ATOM 1628 N N . ALA A 1 112 ? 101.248 1.221 58.806 1.00 177.35 113 ALA A N 1
ATOM 1629 C CA . ALA A 1 112 ? 100.844 2.375 59.598 1.00 173.84 113 ALA A CA 1
ATOM 1630 C C . ALA A 1 112 ? 100.274 3.475 58.715 1.00 171.69 113 ALA A C 1
ATOM 1631 O O . ALA A 1 112 ? 99.294 4.124 59.086 1.00 169.57 113 ALA A O 1
ATOM 1638 N N . GLN A 1 113 ? 100.883 3.715 57.554 1.00 172.48 114 GLN A N 1
ATOM 1639 C CA . GLN A 1 113 ? 100.323 4.693 56.628 1.00 171.00 114 GLN A CA 1
ATOM 1640 C C . GLN A 1 113 ? 98.966 4.240 56.107 1.00 171.66 114 GLN A C 1
ATOM 1641 O O . GLN A 1 113 ? 98.046 5.056 55.960 1.00 169.76 114 GLN A O 1
ATOM 1655 N N . ALA A 1 114 ? 98.820 2.944 55.818 1.00 174.55 115 ALA A N 1
ATOM 1656 C CA . ALA A 1 114 ? 97.517 2.434 55.395 1.00 175.39 115 ALA A CA 1
ATOM 1657 C C . ALA A 1 114 ? 96.471 2.624 56.490 1.00 173.53 115 ALA A C 1
ATOM 1658 O O . ALA A 1 114 ? 95.339 3.048 56.215 1.00 172.49 115 ALA A O 1
ATOM 1665 N N . SER A 1 115 ? 96.836 2.318 57.740 1.00 173.36 116 SER A N 1
ATOM 1666 C CA . SER A 1 115 ? 95.924 2.516 58.858 1.00 171.95 116 SER A CA 1
ATOM 1667 C C . SER A 1 115 ? 95.593 3.990 59.033 1.00 168.70 116 SER A C 1
ATOM 1668 O O . SER A 1 115 ? 94.446 4.343 59.314 1.00 167.69 116 SER A O 1
ATOM 1676 N N . ALA A 1 116 ? 96.588 4.866 58.875 1.00 167.28 117 ALA A N 1
ATOM 1677 C CA . ALA A 1 116 ? 96.349 6.296 59.022 1.00 164.48 117 ALA A CA 1
ATOM 1678 C C . ALA A 1 116 ? 95.394 6.797 57.950 1.00 164.14 117 ALA A C 1
ATOM 1679 O O . ALA A 1 116 ? 94.516 7.619 58.226 1.00 162.50 117 ALA A O 1
ATOM 1686 N N . ARG A 1 117 ? 95.545 6.309 56.718 1.00 165.94 118 ARG A N 1
ATOM 1687 C CA . ARG A 1 117 ? 94.637 6.717 55.651 1.00 166.00 118 ARG A CA 1
ATOM 1688 C C . ARG A 1 117 ? 93.224 6.209 55.913 1.00 166.43 118 ARG A C 1
ATOM 1689 O O . ARG A 1 117 ? 92.247 6.959 55.766 1.00 165.28 118 ARG A O 1
ATOM 1710 N N . ILE A 1 118 ? 93.092 4.943 56.322 1.00 168.30 119 ILE A N 1
ATOM 1711 C CA . ILE A 1 118 ? 91.770 4.413 56.648 1.00 168.98 119 ILE A CA 1
ATOM 1712 C C . ILE A 1 118 ? 91.153 5.193 57.806 1.00 166.90 119 ILE A C 1
ATOM 1713 O O . ILE A 1 118 ? 89.937 5.416 57.844 1.00 166.68 119 ILE A O 1
ATOM 1729 N N . ALA A 1 119 ? 91.978 5.620 58.765 1.00 165.58 120 ALA A N 1
ATOM 1730 C CA . ALA A 1 119 ? 91.468 6.347 59.921 1.00 163.94 120 ALA A CA 1
ATOM 1731 C C . ALA A 1 119 ? 91.041 7.756 59.539 1.00 161.89 120 ALA A C 1
ATOM 1732 O O . ALA A 1 119 ? 90.030 8.262 60.038 1.00 161.25 120 ALA A O 1
ATOM 1739 N N . ARG A 1 120 ? 91.805 8.409 58.663 1.00 161.16 121 ARG A N 1
ATOM 1740 C CA . ARG A 1 120 ? 91.399 9.709 58.147 1.00 159.71 121 ARG A CA 1
ATOM 1741 C C . ARG A 1 120 ? 90.059 9.606 57.435 1.00 160.56 121 ARG A C 1
ATOM 1742 O O . ARG A 1 120 ? 89.145 10.401 57.684 1.00 159.71 121 ARG A O 1
ATOM 1763 N N . LEU A 1 121 ? 89.926 8.631 56.531 1.00 162.47 122 LEU A N 1
ATOM 1764 C CA . LEU A 1 121 ? 88.668 8.475 55.805 1.00 163.50 122 LEU A CA 1
ATOM 1765 C C . LEU A 1 121 ? 87.564 7.964 56.723 1.00 163.97 122 LEU A C 1
ATOM 1766 O O . LEU A 1 121 ? 86.415 8.414 56.634 1.00 163.90 122 LEU A O 1
ATOM 1782 N N . ASP A 1 122 ? 87.898 7.040 57.623 1.00 164.73 123 ASP A N 1
ATOM 1783 C CA . ASP A 1 122 ? 86.924 6.439 58.534 1.00 165.70 123 ASP A CA 1
ATOM 1784 C C . ASP A 1 122 ? 87.410 6.590 59.971 1.00 164.87 123 ASP A C 1
ATOM 1785 O O . ASP A 1 122 ? 88.203 5.769 60.442 1.00 165.78 123 ASP A O 1
ATOM 1794 N N . PHE A 1 123 ? 86.936 7.621 60.675 1.00 163.44 124 PHE A N 1
ATOM 1795 C CA . PHE A 1 123 ? 87.172 7.642 62.116 1.00 163.24 124 PHE A CA 1
ATOM 1796 C C . PHE A 1 123 ? 85.926 8.063 62.892 1.00 163.52 124 PHE A C 1
ATOM 1797 O O . PHE A 1 123 ? 85.198 7.191 63.387 1.00 165.47 124 PHE A O 1
ATOM 1814 N N . PRO A 1 124 ? 85.632 9.368 63.027 1.00 162.26 125 PRO A N 1
ATOM 1815 C CA . PRO A 1 124 ? 84.550 9.765 63.953 1.00 162.60 125 PRO A CA 1
ATOM 1816 C C . PRO A 1 124 ? 83.264 9.006 63.690 1.00 164.67 125 PRO A C 1
ATOM 1817 O O . PRO A 1 124 ? 82.476 8.766 64.614 1.00 166.16 125 PRO A O 1
ATOM 1828 N N . VAL A 1 125 ? 83.039 8.619 62.440 1.00 165.03 126 VAL A N 1
ATOM 1829 C CA . VAL A 1 125 ? 82.006 7.668 62.061 1.00 167.21 126 VAL A CA 1
ATOM 1830 C C . VAL A 1 125 ? 82.698 6.515 61.352 1.00 168.12 126 VAL A C 1
ATOM 1831 O O . VAL A 1 125 ? 83.797 6.674 60.809 1.00 166.94 126 VAL A O 1
ATOM 1844 N N . GLU A 1 126 ? 82.060 5.341 61.388 1.00 170.54 127 GLU A N 1
ATOM 1845 C CA . GLU A 1 126 ? 82.554 4.137 60.723 1.00 172.06 127 GLU A CA 1
ATOM 1846 C C . GLU A 1 126 ? 83.674 3.439 61.492 1.00 172.57 127 GLU A C 1
ATOM 1847 O O . GLU A 1 126 ? 83.877 2.232 61.326 1.00 174.72 127 GLU A O 1
ATOM 1859 N N . TRP A 1 127 ? 84.421 4.175 62.315 1.00 170.83 128 TRP A N 1
ATOM 1860 C CA . TRP A 1 127 ? 85.437 3.562 63.171 1.00 171.48 128 TRP A CA 1
ATOM 1861 C C . TRP A 1 127 ? 85.564 4.360 64.464 1.00 170.35 128 TRP A C 1
ATOM 1862 O O . TRP A 1 127 ? 86.654 4.851 64.790 1.00 168.82 128 TRP A O 1
ATOM 1883 N N . PRO A 1 128 ? 84.476 4.520 65.226 1.00 171.27 129 PRO A N 1
ATOM 1884 C CA . PRO A 1 128 ? 84.551 5.353 66.442 1.00 170.45 129 PRO A CA 1
ATOM 1885 C C . PRO A 1 128 ? 85.356 4.725 67.564 1.00 171.67 129 PRO A C 1
ATOM 1886 O O . PRO A 1 128 ? 85.744 5.436 68.499 1.00 170.79 129 PRO A O 1
ATOM 1897 N N . THR A 1 129 ? 85.625 3.424 67.501 1.00 173.90 130 THR A N 1
ATOM 1898 C CA . THR A 1 129 ? 86.318 2.727 68.573 1.00 175.65 130 THR A CA 1
ATOM 1899 C C . THR A 1 129 ? 87.823 2.963 68.563 1.00 174.03 130 THR A C 1
ATOM 1900 O O . THR A 1 129 ? 88.498 2.555 69.514 1.00 175.26 130 THR A O 1
ATOM 1911 N N . LEU A 1 130 ? 88.363 3.602 67.523 1.00 171.59 131 LEU A N 1
ATOM 1912 C CA . LEU A 1 130 ? 89.777 3.957 67.501 1.00 170.04 131 LEU A CA 1
ATOM 1913 C C . LEU A 1 130 ? 90.147 4.739 68.754 1.00 169.11 131 LEU A C 1
ATOM 1914 O O . LEU A 1 130 ? 89.304 5.399 69.369 1.00 168.83 131 LEU A O 1
ATOM 1930 N N . PHE A 1 131 ? 91.419 4.615 69.154 1.00 168.98 132 PHE A N 1
ATOM 1931 C CA . PHE A 1 131 ? 91.944 5.178 70.398 1.00 168.56 132 PHE A CA 1
ATOM 1932 C C . PHE A 1 131 ? 91.448 4.408 71.618 1.00 171.50 132 PHE A C 1
ATOM 1933 O O . PHE A 1 131 ? 92.068 4.453 72.685 1.00 172.18 132 PHE A O 1
ATOM 1950 N N . GLU A 1 132 ? 90.319 3.717 71.482 1.00 173.49 133 GLU A N 1
ATOM 1951 C CA . GLU A 1 132 ? 89.863 2.774 72.499 1.00 176.96 133 GLU A CA 1
ATOM 1952 C C . GLU A 1 132 ? 90.288 1.349 72.177 1.00 179.59 133 GLU A C 1
ATOM 1953 O O . GLU A 1 132 ? 90.658 0.595 73.083 1.00 182.28 133 GLU A O 1
ATOM 1965 N N . ASP A 1 133 ? 90.262 0.975 70.894 1.00 179.11 134 ASP A N 1
ATOM 1966 C CA . ASP A 1 133 ? 91.002 -0.199 70.451 1.00 181.18 134 ASP A CA 1
ATOM 1967 C C . ASP A 1 133 ? 92.484 -0.038 70.758 1.00 180.44 134 ASP A C 1
ATOM 1968 O O . ASP A 1 133 ? 93.135 -0.969 71.249 1.00 183.10 134 ASP A O 1
ATOM 1977 N N . LEU A 1 134 ? 93.031 1.149 70.481 1.00 177.04 135 LEU A N 1
ATOM 1978 C CA . LEU A 1 134 ? 94.434 1.418 70.775 1.00 176.20 135 LEU A CA 1
ATOM 1979 C C . LEU A 1 134 ? 94.697 1.400 72.276 1.00 177.55 135 LEU A C 1
ATOM 1980 O O . LEU A 1 134 ? 95.750 0.929 72.725 1.00 178.90 135 LEU A O 1
ATOM 1996 N N . GLU A 1 135 ? 93.758 1.925 73.067 1.00 177.45 136 GLU A N 1
ATOM 1997 C CA . GLU A 1 135 ? 93.924 1.907 74.516 1.00 179.15 136 GLU A CA 1
ATOM 1998 C C . GLU A 1 135 ? 94.103 0.482 75.021 1.00 183.30 136 GLU A C 1
ATOM 1999 O O . GLU A 1 135 ? 94.963 0.217 75.866 1.00 184.80 136 GLU A O 1
ATOM 2011 N N . ASN A 1 136 ? 93.311 -0.457 74.500 1.00 185.41 137 ASN A N 1
ATOM 2012 C CA . ASN A 1 136 ? 93.418 -1.840 74.947 1.00 189.76 137 ASN A CA 1
ATOM 2013 C C . ASN A 1 136 ? 94.619 -2.548 74.335 1.00 190.52 137 ASN A C 1
ATOM 2014 O O . ASN A 1 136 ? 95.193 -3.432 74.974 1.00 193.82 137 ASN A O 1
ATOM 2025 N N . LEU A 1 137 ? 95.024 -2.181 73.119 1.00 187.88 138 LEU A N 1
ATOM 2026 C CA . LEU A 1 137 ? 96.300 -2.670 72.606 1.00 188.51 138 LEU A CA 1
ATOM 2027 C C . LEU A 1 137 ? 97.436 -2.295 73.554 1.00 188.31 138 LEU A C 1
ATOM 2028 O O . LEU A 1 137 ? 98.290 -3.128 73.893 1.00 191.13 138 LEU A O 1
ATOM 2044 N N . LEU A 1 138 ? 97.439 -1.041 74.015 1.00 185.24 139 LEU A N 1
ATOM 2045 C CA . LEU A 1 138 ? 98.467 -0.583 74.942 1.00 184.92 139 LEU A CA 1
ATOM 2046 C C . LEU A 1 138 ? 98.342 -1.275 76.294 1.00 188.61 139 LEU A C 1
ATOM 2047 O O . LEU A 1 138 ? 99.353 -1.649 76.893 1.00 190.41 139 LEU A O 1
ATOM 2063 N N . ASN A 1 139 ? 97.116 -1.451 76.797 1.00 190.05 140 ASN A N 1
ATOM 2064 C CA . ASN A 1 139 ? 96.938 -2.188 78.044 1.00 194.17 140 ASN A CA 1
ATOM 2065 C C . ASN A 1 139 ? 97.507 -3.597 77.925 1.00 198.13 140 ASN A C 1
ATOM 2066 O O . ASN A 1 139 ? 98.194 -4.082 78.832 1.00 201.02 140 ASN A O 1
ATOM 2077 N N . ASP A 1 140 ? 97.238 -4.266 76.801 1.00 198.55 141 ASP A N 1
ATOM 2078 C CA . ASP A 1 140 ? 97.576 -5.671 76.631 1.00 202.82 141 ASP A CA 1
ATOM 2079 C C . ASP A 1 140 ? 99.046 -5.900 76.317 1.00 203.05 141 ASP A C 1
ATOM 2080 O O . ASP A 1 140 ? 99.549 -7.000 76.573 1.00 207.21 141 ASP A O 1
ATOM 2089 N N . GLU A 1 141 ? 99.744 -4.904 75.772 1.00 199.03 142 GLU A N 1
ATOM 2090 C CA . GLU A 1 141 ? 101.144 -5.082 75.421 1.00 199.36 142 GLU A CA 1
ATOM 2091 C C . GLU A 1 141 ? 102.109 -4.298 76.302 1.00 198.01 142 GLU A C 1
ATOM 2092 O O . GLU A 1 141 ? 103.311 -4.579 76.267 1.00 199.18 142 GLU A O 1
ATOM 2104 N N . ILE A 1 142 ? 101.624 -3.343 77.099 1.00 200.17 143 ILE A N 1
ATOM 2105 C CA . ILE A 1 142 ? 102.482 -2.678 78.075 1.00 198.43 143 ILE A CA 1
ATOM 2106 C C . ILE A 1 142 ? 102.967 -3.677 79.111 1.00 204.55 143 ILE A C 1
ATOM 2107 O O . ILE A 1 142 ? 104.040 -3.507 79.704 1.00 200.59 143 ILE A O 1
ATOM 2123 N N . ILE A 1 143 ? 102.183 -4.723 79.352 1.00 203.81 144 ILE A N 1
ATOM 2124 C CA . ILE A 1 143 ? 102.584 -5.835 80.201 1.00 209.06 144 ILE A CA 1
ATOM 2125 C C . ILE A 1 143 ? 102.987 -6.979 79.280 1.00 211.67 144 ILE A C 1
ATOM 2126 O O . ILE A 1 143 ? 102.251 -7.961 79.129 1.00 214.88 144 ILE A O 1
ATOM 2142 N N . ARG A 1 144 ? 104.148 -6.844 78.639 1.00 210.49 145 ARG A N 1
ATOM 2143 C CA . ARG A 1 144 ? 104.622 -7.849 77.699 1.00 212.99 145 ARG A CA 1
ATOM 2144 C C . ARG A 1 144 ? 106.109 -7.656 77.445 1.00 212.60 145 ARG A C 1
ATOM 2145 O O . ARG A 1 144 ? 106.567 -6.529 77.247 1.00 209.69 145 ARG A O 1
ATOM 2166 N N . LYS A 1 145 ? 106.851 -8.767 77.429 1.00 217.18 146 LYS A N 1
ATOM 2167 C CA . LYS A 1 145 ? 108.253 -8.709 77.031 1.00 217.36 146 LYS A CA 1
ATOM 2168 C C . LYS A 1 145 ? 108.398 -8.042 75.673 1.00 213.41 146 LYS A C 1
ATOM 2169 O O . LYS A 1 145 ? 109.353 -7.294 75.433 1.00 211.10 146 LYS A O 1
ATOM 2188 N N . ASP A 1 146 ? 107.463 -8.321 74.765 1.00 212.89 147 ASP A N 1
ATOM 2189 C CA . ASP A 1 146 ? 107.499 -7.766 73.416 1.00 209.66 147 ASP A CA 1
ATOM 2190 C C . ASP A 1 146 ? 107.323 -6.252 73.498 1.00 204.12 147 ASP A C 1
ATOM 2191 O O . ASP A 1 146 ? 106.231 -5.703 73.329 1.00 201.34 147 ASP A O 1
ATOM 2200 N N . SER A 1 147 ? 108.424 -5.566 73.810 1.00 202.76 148 SER A N 1
ATOM 2201 C CA . SER A 1 147 ? 108.514 -4.146 73.508 1.00 197.75 148 SER A CA 1
ATOM 2202 C C . SER A 1 147 ? 108.591 -3.909 72.006 1.00 196.08 148 SER A C 1
ATOM 2203 O O . SER A 1 147 ? 108.468 -2.763 71.568 1.00 192.05 148 SER A O 1
ATOM 2211 N N . VAL A 1 148 ? 108.780 -4.973 71.217 1.00 199.39 149 VAL A N 1
ATOM 2212 C CA . VAL A 1 148 ? 108.627 -4.882 69.766 1.00 198.39 149 VAL A CA 1
ATOM 2213 C C . VAL A 1 148 ? 107.181 -4.558 69.412 1.00 195.97 149 VAL A C 1
ATOM 2214 O O . VAL A 1 148 ? 106.900 -3.686 68.577 1.00 192.69 149 VAL A O 1
ATOM 2227 N N . LYS A 1 149 ? 106.240 -5.276 70.031 1.00 197.86 150 LYS A N 1
ATOM 2228 C CA . LYS A 1 149 ? 104.828 -4.984 69.820 1.00 195.83 150 LYS A CA 1
ATOM 2229 C C . LYS A 1 149 ? 104.502 -3.561 70.248 1.00 191.25 150 LYS A C 1
ATOM 2230 O O . LYS A 1 149 ? 103.764 -2.850 69.554 1.00 188.32 150 LYS A O 1
ATOM 2249 N N . ILE A 1 150 ? 105.047 -3.125 71.386 1.00 190.80 151 ILE A N 1
ATOM 2250 C CA . ILE A 1 150 ? 104.847 -1.747 71.824 1.00 186.75 151 ILE A CA 1
ATOM 2251 C C . ILE A 1 150 ? 105.379 -0.781 70.773 1.00 183.61 151 ILE A C 1
ATOM 2252 O O . ILE A 1 150 ? 104.736 0.220 70.439 1.00 180.29 151 ILE A O 1
ATOM 2268 N N . TYR A 1 151 ? 106.577 -1.058 70.250 1.00 184.92 152 TYR A N 1
ATOM 2269 C CA . TYR A 1 151 ? 107.185 -0.171 69.263 1.00 182.48 152 TYR A CA 1
ATOM 2270 C C . TYR A 1 151 ? 106.310 -0.048 68.022 1.00 181.29 152 TYR A C 1
ATOM 2271 O O . TYR A 1 151 ? 106.141 1.048 67.473 1.00 178.14 152 TYR A O 1
ATOM 2289 N N . ASN A 1 152 ? 105.741 -1.163 67.566 1.00 183.99 153 ASN A N 1
ATOM 2290 C CA . ASN A 1 152 ? 104.919 -1.126 66.359 1.00 183.24 153 ASN A CA 1
ATOM 2291 C C . ASN A 1 152 ? 103.582 -0.439 66.617 1.00 180.49 153 ASN A C 1
ATOM 2292 O O . ASN A 1 152 ? 103.089 0.316 65.764 1.00 178.15 153 ASN A O 1
ATOM 2303 N N . ILE A 1 153 ? 102.993 -0.661 67.795 1.00 180.97 154 ILE A N 1
ATOM 2304 C CA . ILE A 1 153 ? 101.814 0.107 68.183 1.00 178.47 154 ILE A CA 1
ATOM 2305 C C . ILE A 1 153 ? 102.130 1.597 68.166 1.00 174.70 154 ILE A C 1
ATOM 2306 O O . ILE A 1 153 ? 101.324 2.418 67.712 1.00 172.28 154 ILE A O 1
ATOM 2322 N N . LEU A 1 154 ? 103.305 1.969 68.678 1.00 174.37 155 LEU A N 1
ATOM 2323 C CA . LEU A 1 154 ? 103.679 3.376 68.746 1.00 171.10 155 LEU A CA 1
ATOM 2324 C C . LEU A 1 154 ? 103.882 3.960 67.358 1.00 169.59 155 LEU A C 1
ATOM 2325 O O . LEU A 1 154 ? 103.566 5.126 67.121 1.00 166.82 155 LEU A O 1
ATOM 2358 N N . HIS A 1 156 ? 102.338 2.948 64.561 1.00 171.30 157 HIS A N 1
ATOM 2359 C CA . HIS A 1 156 ? 101.000 3.136 64.011 1.00 170.36 157 HIS A CA 1
ATOM 2360 C C . HIS A 1 156 ? 100.328 4.355 64.626 1.00 167.33 157 HIS A C 1
ATOM 2361 O O . HIS A 1 156 ? 99.682 5.137 63.918 1.00 165.60 157 HIS A O 1
ATOM 2375 N N . ILE A 1 157 ? 100.486 4.546 65.939 1.00 166.93 158 ILE A N 1
ATOM 2376 C CA . ILE A 1 157 ? 99.936 5.733 66.587 1.00 164.37 158 ILE A CA 1
ATOM 2377 C C . ILE A 1 157 ? 100.589 6.988 66.026 1.00 162.01 158 ILE A C 1
ATOM 2378 O O . ILE A 1 157 ? 99.933 8.015 65.829 1.00 159.99 158 ILE A O 1
ATOM 2394 N N . ASN A 1 158 ? 101.895 6.931 65.783 1.00 162.49 159 ASN A N 1
ATOM 2395 C CA . ASN A 1 158 ? 102.614 8.057 65.210 1.00 160.71 159 ASN A CA 1
ATOM 2396 C C . ASN A 1 158 ? 101.954 8.507 63.918 1.00 159.97 159 ASN A C 1
ATOM 2397 O O . ASN A 1 158 ? 101.544 9.665 63.776 1.00 157.93 159 ASN A O 1
ATOM 2408 N N . GLN A 1 159 ? 101.824 7.578 62.971 1.00 161.89 160 GLN A N 1
ATOM 2409 C CA . GLN A 1 159 ? 101.256 7.927 61.672 1.00 161.61 160 GLN A CA 1
ATOM 2410 C C . GLN A 1 159 ? 99.794 8.345 61.792 1.00 160.32 160 GLN A C 1
ATOM 2411 O O . GLN A 1 159 ? 99.357 9.290 61.121 1.00 158.99 160 GLN A O 1
ATOM 2425 N N . ILE A 1 160 ? 99.025 7.664 62.645 1.00 160.95 161 ILE A N 1
ATOM 2426 C CA . ILE A 1 160 ? 97.604 7.967 62.772 1.00 160.15 161 ILE A CA 1
ATOM 2427 C C . ILE A 1 160 ? 97.406 9.362 63.348 1.00 157.74 161 ILE A C 1
ATOM 2428 O O . ILE A 1 160 ? 96.630 10.163 62.816 1.00 156.65 161 ILE A O 1
ATOM 2444 N N . VAL A 1 161 ? 98.074 9.662 64.464 1.00 157.13 162 VAL A N 1
ATOM 2445 C CA . VAL A 1 161 ? 97.983 10.992 65.053 1.00 155.11 162 VAL A CA 1
ATOM 2446 C C . VAL A 1 161 ? 98.441 12.040 64.053 1.00 153.84 162 VAL A C 1
ATOM 2447 O O . VAL A 1 161 ? 97.775 13.063 63.858 1.00 152.61 162 VAL A O 1
ATOM 2460 N N . LYS A 1 162 ? 99.587 11.807 63.406 1.00 154.44 163 LYS A N 1
ATOM 2461 C CA . LYS A 1 162 ? 100.057 12.727 62.380 1.00 153.74 163 LYS A CA 1
ATOM 2462 C C . LYS A 1 162 ? 98.940 13.056 61.399 1.00 153.64 163 LYS A C 1
ATOM 2463 O O . LYS A 1 162 ? 98.519 14.211 61.269 1.00 152.39 163 LYS A O 1
ATOM 2482 N N . VAL A 1 163 ? 98.449 12.032 60.701 1.00 155.18 164 VAL A N 1
ATOM 2483 C CA . VAL A 1 163 ? 97.501 12.245 59.613 1.00 155.45 164 VAL A CA 1
ATOM 2484 C C . VAL A 1 163 ? 96.233 12.911 60.129 1.00 154.27 164 VAL A C 1
ATOM 2485 O O . VAL A 1 163 ? 95.747 13.889 59.550 1.00 153.61 164 VAL A O 1
ATOM 2498 N N . LEU A 1 164 ? 95.670 12.387 61.221 1.00 154.33 165 LEU A N 1
ATOM 2499 C CA . LEU A 1 164 ? 94.420 12.941 61.726 1.00 153.66 165 LEU A CA 1
ATOM 2500 C C . LEU A 1 164 ? 94.591 14.382 62.190 1.00 152.01 165 LEU A C 1
ATOM 2501 O O . LEU A 1 164 ? 93.643 15.172 62.114 1.00 151.57 165 LEU A O 1
ATOM 2517 N N . GLY A 1 165 ? 95.784 14.755 62.650 1.00 151.31 166 GLY A N 1
ATOM 2518 C CA . GLY A 1 165 ? 96.016 16.134 63.032 1.00 149.96 166 GLY A CA 1
ATOM 2519 C C . GLY A 1 165 ? 96.000 17.108 61.878 1.00 149.67 166 GLY A C 1
ATOM 2520 O O . GLY A 1 165 ? 95.990 18.321 62.114 1.00 148.82 166 GLY A O 1
ATOM 2524 N N . THR A 1 166 ? 95.989 16.608 60.645 1.00 150.63 167 THR A N 1
ATOM 2525 C CA . THR A 1 166 ? 96.025 17.444 59.454 1.00 150.84 167 THR A CA 1
ATOM 2526 C C . THR A 1 166 ? 94.654 17.610 58.810 1.00 151.35 167 THR A C 1
ATOM 2527 O O . THR A 1 166 ? 94.567 18.112 57.681 1.00 152.01 167 THR A O 1
ATOM 2538 N N . ALA A 1 167 ? 93.591 17.182 59.485 1.00 151.34 168 ALA A N 1
ATOM 2539 C CA . ALA A 1 167 ? 92.237 17.389 58.990 1.00 151.91 168 ALA A CA 1
ATOM 2540 C C . ALA A 1 167 ? 91.780 18.778 59.413 1.00 151.18 168 ALA A C 1
ATOM 2541 O O . ALA A 1 167 ? 91.529 19.022 60.598 1.00 150.59 168 ALA A O 1
ATOM 2548 N N . ARG A 1 168 ? 91.701 19.698 58.454 1.00 151.53 169 ARG A N 1
ATOM 2549 C CA . ARG A 1 168 ? 91.219 21.044 58.721 1.00 151.28 169 ARG A CA 1
ATOM 2550 C C . ARG A 1 168 ? 89.715 21.178 58.528 1.00 152.15 169 ARG A C 1
ATOM 2551 O O . ARG A 1 168 ? 89.148 22.217 58.889 1.00 152.25 169 ARG A O 1
ATOM 2572 N N . ILE A 1 169 ? 89.061 20.149 57.997 1.00 152.99 170 ILE A N 1
ATOM 2573 C CA . ILE A 1 169 ? 87.653 20.205 57.630 1.00 154.08 170 ILE A CA 1
ATOM 2574 C C . ILE A 1 169 ? 86.906 19.133 58.404 1.00 154.32 170 ILE A C 1
ATOM 2575 O O . ILE A 1 169 ? 87.328 17.970 58.431 1.00 154.37 170 ILE A O 1
ATOM 2591 N N . GLY A 1 170 ? 85.800 19.524 59.026 1.00 154.80 171 GLY A N 1
ATOM 2592 C CA . GLY A 1 170 ? 84.924 18.571 59.671 1.00 155.52 171 GLY A CA 1
ATOM 2593 C C . GLY A 1 170 ? 85.177 18.418 61.154 1.00 155.01 171 GLY A C 1
ATOM 2594 O O . GLY A 1 170 ? 85.657 19.344 61.812 1.00 154.23 171 GLY A O 1
ATOM 2598 N N . ARG A 1 171 ? 84.845 17.245 61.694 1.00 155.71 172 ARG A N 1
ATOM 2599 C CA . ARG A 1 171 ? 85.010 16.952 63.113 1.00 158.45 172 ARG A CA 1
ATOM 2600 C C . ARG A 1 171 ? 85.881 15.718 63.336 1.00 155.63 172 ARG A C 1
ATOM 2601 O O . ARG A 1 171 ? 85.856 15.130 64.424 1.00 160.15 172 ARG A O 1
ATOM 2622 N N . CYS A 1 172 ? 86.665 15.328 62.328 1.00 155.18 173 CYS A N 1
ATOM 2623 C CA . CYS A 1 172 ? 87.618 14.237 62.495 1.00 155.29 173 CYS A CA 1
ATOM 2624 C C . CYS A 1 172 ? 88.687 14.597 63.519 1.00 154.26 173 CYS A C 1
ATOM 2625 O O . CYS A 1 172 ? 88.966 13.821 64.440 1.00 154.84 173 CYS A O 1
ATOM 2633 N N . ARG A 1 173 ? 89.310 15.765 63.362 1.00 152.95 174 ARG A N 1
ATOM 2634 C CA . ARG A 1 173 ? 90.411 16.185 64.216 1.00 151.97 174 ARG A CA 1
ATOM 2635 C C . ARG A 1 173 ? 89.912 16.463 65.625 1.00 153.53 174 ARG A C 1
ATOM 2636 O O . ARG A 1 173 ? 90.572 16.069 66.594 1.00 153.80 174 ARG A O 1
ATOM 2656 N N . PRO A 1 174 ? 88.774 17.149 65.790 1.00 152.75 175 PRO A N 1
ATOM 2657 C CA . PRO A 1 174 ? 88.200 17.264 67.145 1.00 156.58 175 PRO A CA 1
ATOM 2658 C C . PRO A 1 174 ? 88.016 15.922 67.838 1.00 155.12 175 PRO A C 1
ATOM 2659 O O . PRO A 1 174 ? 88.457 15.753 68.982 1.00 156.32 175 PRO A O 1
ATOM 2670 N N . ALA A 1 175 ? 87.374 14.958 67.171 1.00 156.01 176 ALA A N 1
ATOM 2671 C CA . ALA A 1 175 ? 87.164 13.644 67.771 1.00 157.69 176 ALA A CA 1
ATOM 2672 C C . ALA A 1 175 ? 88.482 13.088 68.293 1.00 157.40 176 ALA A C 1
ATOM 2673 O O . ALA A 1 175 ? 88.581 12.658 69.451 1.00 158.56 176 ALA A O 1
ATOM 2697 N N . GLN A 1 177 ? 91.177 14.687 69.180 1.00 154.98 178 GLN A N 1
ATOM 2698 C CA . GLN A 1 177 ? 91.601 15.433 70.356 1.00 154.01 178 GLN A CA 1
ATOM 2699 C C . GLN A 1 177 ? 90.888 14.911 71.589 1.00 156.03 178 GLN A C 1
ATOM 2700 O O . GLN A 1 177 ? 91.487 14.778 72.664 1.00 156.62 178 GLN A O 1
ATOM 2714 N N . SER A 1 178 ? 89.607 14.570 71.435 1.00 157.30 179 SER A N 1
ATOM 2715 C CA . SER A 1 178 ? 88.819 14.121 72.573 1.00 159.60 179 SER A CA 1
ATOM 2716 C C . SER A 1 178 ? 89.242 12.729 73.012 1.00 161.18 179 SER A C 1
ATOM 2717 O O . SER A 1 178 ? 89.306 12.442 74.213 1.00 162.87 179 SER A O 1
ATOM 2725 N N . LYS A 1 179 ? 89.556 11.856 72.054 1.00 160.93 180 LYS A N 1
ATOM 2726 C CA . LYS A 1 179 ? 89.816 10.461 72.383 1.00 162.91 180 LYS A CA 1
ATOM 2727 C C . LYS A 1 179 ? 91.230 10.249 72.915 1.00 162.66 180 LYS A C 1
ATOM 2728 O O . LYS A 1 179 ? 91.433 9.457 73.843 1.00 164.74 180 LYS A O 1
ATOM 2747 N N . VAL A 1 180 ? 92.213 10.945 72.357 1.00 161.35 181 VAL A N 1
ATOM 2748 C CA . VAL A 1 180 ? 93.606 10.567 72.583 1.00 160.28 181 VAL A CA 1
ATOM 2749 C C . VAL A 1 180 ? 94.050 10.760 74.032 1.00 161.19 181 VAL A C 1
ATOM 2750 O O . VAL A 1 180 ? 95.106 10.233 74.408 1.00 161.81 181 VAL A O 1
ATOM 2763 N N . PRO A 1 181 ? 93.327 11.498 74.875 1.00 161.55 182 PRO A N 1
ATOM 2764 C CA . PRO A 1 181 ? 93.624 11.414 76.318 1.00 163.28 182 PRO A CA 1
ATOM 2765 C C . PRO A 1 181 ? 93.594 9.994 76.868 1.00 166.22 182 PRO A C 1
ATOM 2766 O O . PRO A 1 181 ? 94.304 9.704 77.841 1.00 167.62 182 PRO A O 1
ATOM 2777 N N . LEU A 1 182 ? 92.792 9.100 76.281 1.00 167.44 183 LEU A N 1
ATOM 2778 C CA . LEU A 1 182 ? 92.797 7.703 76.700 1.00 170.48 183 LEU A CA 1
ATOM 2779 C C . LEU A 1 182 ? 94.118 7.013 76.387 1.00 170.45 183 LEU A C 1
ATOM 2780 O O . LEU A 1 182 ? 94.399 5.946 76.944 1.00 173.19 183 LEU A O 1
ATOM 2796 N N . ILE A 1 183 ? 94.921 7.597 75.505 1.00 167.72 184 ILE A N 1
ATOM 2797 C CA . ILE A 1 183 ? 96.190 7.024 75.084 1.00 167.70 184 ILE A CA 1
ATOM 2798 C C . ILE A 1 183 ? 97.363 7.643 75.832 1.00 166.93 184 ILE A C 1
ATOM 2799 O O . ILE A 1 183 ? 98.311 6.945 76.189 1.00 168.42 184 ILE A O 1
ATOM 2815 N N . LEU A 1 184 ? 97.300 8.944 76.087 1.00 164.87 185 LEU A N 1
ATOM 2816 C CA . LEU A 1 184 ? 98.408 9.704 76.643 1.00 163.79 185 LEU A CA 1
ATOM 2817 C C . LEU A 1 184 ? 99.096 9.011 77.810 1.00 166.28 185 LEU A C 1
ATOM 2818 O O . LEU A 1 184 ? 100.294 8.728 77.723 1.00 166.33 185 LEU A O 1
ATOM 2834 N N . PRO A 1 185 ? 98.398 8.734 78.912 1.00 168.62 186 PRO A N 1
ATOM 2835 C CA . PRO A 1 185 ? 99.107 8.191 80.087 1.00 171.18 186 PRO A CA 1
ATOM 2836 C C . PRO A 1 185 ? 99.806 6.869 79.807 1.00 173.16 186 PRO A C 1
ATOM 2837 O O . PRO A 1 185 ? 100.963 6.695 80.211 1.00 173.83 186 PRO A O 1
ATOM 2848 N N . LEU A 1 186 ? 99.150 5.943 79.103 1.00 174.26 187 LEU A N 1
ATOM 2849 C CA . LEU A 1 186 ? 99.801 4.689 78.739 1.00 176.34 187 LEU A CA 1
ATOM 2850 C C . LEU A 1 186 ? 101.119 4.956 78.026 1.00 174.47 187 LEU A C 1
ATOM 2851 O O . LEU A 1 186 ? 102.171 4.446 78.430 1.00 176.11 187 LEU A O 1
ATOM 2867 N N . ILE A 1 187 ? 101.086 5.790 76.984 1.00 171.25 188 ILE A N 1
ATOM 2868 C CA . ILE A 1 187 ? 102.310 6.151 76.275 1.00 169.81 188 ILE A CA 1
ATOM 2869 C C . ILE A 1 187 ? 103.357 6.642 77.264 1.00 169.64 188 ILE A C 1
ATOM 2870 O O . ILE A 1 187 ? 104.507 6.182 77.259 1.00 170.72 188 ILE A O 1
ATOM 2886 N N . VAL A 1 188 ? 102.954 7.532 78.178 1.00 168.87 189 VAL A N 1
ATOM 2887 C CA . VAL A 1 188 ? 103.908 8.068 79.142 1.00 168.98 189 VAL A CA 1
ATOM 2888 C C . VAL A 1 188 ? 104.549 6.920 79.903 1.00 172.44 189 VAL A C 1
ATOM 2889 O O . VAL A 1 188 ? 105.779 6.799 79.960 1.00 172.85 189 VAL A O 1
ATOM 2902 N N . ARG A 1 189 ? 103.718 6.005 80.415 1.00 175.25 190 ARG A N 1
ATOM 2903 C CA . ARG A 1 189 ? 104.244 4.849 81.126 1.00 179.05 190 ARG A CA 1
ATOM 2904 C C . ARG A 1 189 ? 105.328 4.181 80.296 1.00 179.48 190 ARG A C 1
ATOM 2905 O O . ARG A 1 189 ? 106.468 4.013 80.751 1.00 180.73 190 ARG A O 1
ATOM 2926 N N . ILE A 1 190 ? 105.000 3.859 79.039 1.00 178.48 191 ILE A N 1
ATOM 2927 C CA . ILE A 1 190 ? 105.963 3.203 78.161 1.00 179.21 191 ILE A CA 1
ATOM 2928 C C . ILE A 1 190 ? 107.266 3.986 78.193 1.00 177.62 191 ILE A C 1
ATOM 2929 O O . ILE A 1 190 ? 108.301 3.490 78.661 1.00 179.81 191 ILE A O 1
ATOM 2945 N N . TYR A 1 191 ? 107.194 5.269 77.815 1.00 174.01 192 TYR A N 1
ATOM 2946 C CA . TYR A 1 191 ? 108.385 6.107 77.794 1.00 172.42 192 TYR A CA 1
ATOM 2947 C C . TYR A 1 191 ? 109.142 5.930 79.101 1.00 174.57 192 TYR A C 1
ATOM 2948 O O . TYR A 1 191 ? 110.277 5.429 79.119 1.00 176.29 192 TYR A O 1
ATOM 2966 N N . LEU A 1 192 ? 108.460 6.194 80.220 1.00 175.10 193 LEU A N 1
ATOM 2967 C CA . LEU A 1 192 ? 109.142 6.196 81.505 1.00 177.06 193 LEU A CA 1
ATOM 2968 C C . LEU A 1 192 ? 109.860 4.876 81.700 1.00 180.82 193 LEU A C 1
ATOM 2969 O O . LEU A 1 192 ? 111.085 4.842 81.875 1.00 181.65 193 LEU A O 1
ATOM 2985 N N . GLN A 1 193 ? 109.124 3.769 81.560 1.00 183.23 194 GLN A N 1
ATOM 2986 C CA . GLN A 1 193 ? 109.722 2.469 81.811 1.00 187.35 194 GLN A CA 1
ATOM 2987 C C . GLN A 1 193 ? 111.024 2.370 81.037 1.00 187.12 194 GLN A C 1
ATOM 2988 O O . GLN A 1 193 ? 112.115 2.292 81.621 1.00 188.74 194 GLN A O 1
ATOM 3002 N N . SER A 1 194 ? 110.929 2.514 79.713 1.00 184.95 195 SER A N 1
ATOM 3003 C CA . SER A 1 194 ? 112.089 2.245 78.879 1.00 185.45 195 SER A CA 1
ATOM 3004 C C . SER A 1 194 ? 113.197 3.232 79.199 1.00 183.83 195 SER A C 1
ATOM 3005 O O . SER A 1 194 ? 114.370 2.849 79.281 1.00 185.88 195 SER A O 1
ATOM 3013 N N . PHE A 1 195 ? 112.833 4.497 79.449 1.00 180.47 196 PHE A N 1
ATOM 3014 C CA . PHE A 1 195 ? 113.824 5.495 79.831 1.00 178.99 196 PHE A CA 1
ATOM 3015 C C . PHE A 1 195 ? 114.667 4.930 80.965 1.00 184.56 196 PHE A C 1
ATOM 3016 O O . PHE A 1 195 ? 115.872 4.678 80.808 1.00 190.49 196 PHE A O 1
ATOM 3033 N N . GLU A 1 196 ? 114.005 4.599 82.078 1.00 186.79 197 GLU A N 1
ATOM 3034 C CA . GLU A 1 196 ? 114.721 4.062 83.226 1.00 189.20 197 GLU A CA 1
ATOM 3035 C C . GLU A 1 196 ? 115.584 2.890 82.790 1.00 192.45 197 GLU A C 1
ATOM 3036 O O . GLU A 1 196 ? 116.785 2.843 83.081 1.00 195.44 197 GLU A O 1
ATOM 3048 N N . GLU A 1 197 ? 114.996 1.976 82.012 1.00 192.14 198 GLU A N 1
ATOM 3049 C CA . GLU A 1 197 ? 115.690 0.751 81.642 1.00 195.92 198 GLU A CA 1
ATOM 3050 C C . GLU A 1 197 ? 117.103 1.053 81.173 1.00 195.71 198 GLU A C 1
ATOM 3051 O O . GLU A 1 197 ? 118.069 0.428 81.628 1.00 199.60 198 GLU A O 1
ATOM 3063 N N . TRP A 1 198 ? 117.250 2.019 80.266 1.00 194.73 199 TRP A N 1
ATOM 3064 C CA . TRP A 1 198 ? 118.542 2.221 79.627 1.00 196.68 199 TRP A CA 1
ATOM 3065 C C . TRP A 1 198 ? 119.274 3.427 80.183 1.00 195.74 199 TRP A C 1
ATOM 3066 O O . TRP A 1 198 ? 120.329 3.796 79.657 1.00 195.02 199 TRP A O 1
ATOM 3087 N N . THR A 1 199 ? 118.743 4.051 81.235 1.00 197.27 200 THR A N 1
ATOM 3088 C CA . THR A 1 199 ? 119.464 5.158 81.848 1.00 193.49 200 THR A CA 1
ATOM 3089 C C . THR A 1 199 ? 120.866 4.716 82.250 1.00 201.94 200 THR A C 1
ATOM 3090 O O . THR A 1 199 ? 121.866 5.334 81.863 1.00 205.74 200 THR A O 1
ATOM 3101 N N . THR A 1 200 ? 120.953 3.628 83.018 1.00 200.66 201 THR A N 1
ATOM 3102 C CA . THR A 1 200 ? 122.218 3.156 83.558 1.00 204.50 201 THR A CA 1
ATOM 3103 C C . THR A 1 200 ? 122.705 1.851 82.948 1.00 205.36 201 THR A C 1
ATOM 3104 O O . THR A 1 200 ? 123.910 1.586 82.989 1.00 209.02 201 THR A O 1
ATOM 3115 N N . SER A 1 201 ? 121.815 1.034 82.393 1.00 202.45 202 SER A N 1
ATOM 3116 C CA . SER A 1 201 ? 122.228 -0.240 81.831 1.00 206.52 202 SER A CA 1
ATOM 3117 C C . SER A 1 201 ? 122.786 -0.042 80.423 1.00 211.60 202 SER A C 1
ATOM 3118 O O . SER A 1 201 ? 122.810 1.067 79.882 1.00 212.49 202 SER A O 1
ATOM 3126 N N . SER A 1 202 ? 123.242 -1.142 79.821 1.00 212.05 203 SER A N 1
ATOM 3127 C CA . SER A 1 202 ? 123.794 -1.123 78.473 1.00 210.67 203 SER A CA 1
ATOM 3128 C C . SER A 1 202 ? 122.857 -1.767 77.454 1.00 211.70 203 SER A C 1
ATOM 3129 O O . SER A 1 202 ? 123.303 -2.161 76.371 1.00 213.44 203 SER A O 1
ATOM 3137 N N . ASN A 1 203 ? 121.572 -1.894 77.779 1.00 208.54 204 ASN A N 1
ATOM 3138 C CA . ASN A 1 203 ? 120.606 -2.389 76.812 1.00 210.57 204 ASN A CA 1
ATOM 3139 C C . ASN A 1 203 ? 120.147 -1.255 75.900 1.00 205.28 204 ASN A C 1
ATOM 3140 O O . ASN A 1 203 ? 120.254 -0.069 76.234 1.00 198.73 204 ASN A O 1
ATOM 3151 N N . SER A 1 210 ? 119.628 -1.637 74.732 1.00 202.23 211 SER A N 1
ATOM 3152 C CA . SER A 1 210 ? 119.225 -0.656 73.735 1.00 198.10 211 SER A CA 1
ATOM 3153 C C . SER A 1 210 ? 117.750 -0.767 73.375 1.00 196.30 211 SER A C 1
ATOM 3154 O O . SER A 1 210 ? 117.402 -0.960 72.204 1.00 196.14 211 SER A O 1
ATOM 3160 N N . SER A 1 211 ? 116.876 -0.665 74.374 1.00 195.24 212 SER A N 1
ATOM 3161 C CA . SER A 1 211 ? 115.474 -0.354 74.130 1.00 192.49 212 SER A CA 1
ATOM 3162 C C . SER A 1 211 ? 115.265 1.135 73.890 1.00 187.66 212 SER A C 1
ATOM 3163 O O . SER A 1 211 ? 114.118 1.595 73.818 1.00 185.09 212 SER A O 1
ATOM 3171 N N . LEU A 1 212 ? 116.364 1.885 73.783 1.00 186.70 213 LEU A N 1
ATOM 3172 C CA . LEU A 1 212 ? 116.293 3.333 73.630 1.00 182.52 213 LEU A CA 1
ATOM 3173 C C . LEU A 1 212 ? 115.425 3.733 72.448 1.00 180.14 213 LEU A C 1
ATOM 3174 O O . LEU A 1 212 ? 114.701 4.728 72.518 1.00 176.81 213 LEU A O 1
ATOM 3190 N N . GLN A 1 213 ? 115.494 2.980 71.347 1.00 182.03 214 GLN A N 1
ATOM 3191 C CA . GLN A 1 213 ? 114.682 3.293 70.173 1.00 180.43 214 GLN A CA 1
ATOM 3192 C C . GLN A 1 213 ? 113.206 3.418 70.539 1.00 178.25 214 GLN A C 1
ATOM 3193 O O . GLN A 1 213 ? 112.505 4.310 70.038 1.00 175.24 214 GLN A O 1
ATOM 3207 N N . VAL A 1 214 ? 112.726 2.561 71.442 1.00 180.19 215 VAL A N 1
ATOM 3208 C CA . VAL A 1 214 ? 111.326 2.613 71.847 1.00 178.86 215 VAL A CA 1
ATOM 3209 C C . VAL A 1 214 ? 111.041 3.879 72.645 1.00 175.63 215 VAL A C 1
ATOM 3210 O O . VAL A 1 214 ? 110.024 4.545 72.425 1.00 173.12 215 VAL A O 1
ATOM 3223 N N . SER A 1 215 ? 111.914 4.221 73.597 1.00 175.89 216 SER A N 1
ATOM 3224 C CA . SER A 1 215 ? 111.738 5.468 74.336 1.00 173.06 216 SER A CA 1
ATOM 3225 C C . SER A 1 215 ? 111.718 6.662 73.390 1.00 169.79 216 SER A C 1
ATOM 3226 O O . SER A 1 215 ? 110.918 7.590 73.553 1.00 168.04 216 SER A O 1
ATOM 3234 N N . TYR A 1 216 ? 112.621 6.660 72.410 1.00 170.18 217 TYR A N 1
ATOM 3235 C CA . TYR A 1 216 ? 112.713 7.734 71.429 1.00 167.67 217 TYR A CA 1
ATOM 3236 C C . TYR A 1 216 ? 111.401 7.892 70.672 1.00 166.12 217 TYR A C 1
ATOM 3237 O O . TYR A 1 216 ? 110.831 8.992 70.613 1.00 163.44 217 TYR A O 1
ATOM 3255 N N . LEU A 1 217 ? 110.888 6.796 70.109 1.00 167.99 218 LEU A N 1
ATOM 3256 C CA . LEU A 1 217 ? 109.637 6.893 69.365 1.00 166.74 218 LEU A CA 1
ATOM 3257 C C . LEU A 1 217 ? 108.474 7.280 70.277 1.00 165.23 218 LEU A C 1
ATOM 3258 O O . LEU A 1 217 ? 107.568 8.013 69.858 1.00 163.12 218 LEU A O 1
ATOM 3274 N N . ALA A 1 218 ? 108.474 6.795 71.523 1.00 166.59 219 ALA A N 1
ATOM 3275 C CA . ALA A 1 218 ? 107.415 7.159 72.457 1.00 165.62 219 ALA A CA 1
ATOM 3276 C C . ALA A 1 218 ? 107.431 8.655 72.739 1.00 162.72 219 ALA A C 1
ATOM 3277 O O . ALA A 1 218 ? 106.374 9.288 72.836 1.00 161.14 219 ALA A O 1
ATOM 3284 N N . LEU A 1 219 ? 108.624 9.243 72.850 1.00 162.19 220 LEU A N 1
ATOM 3285 C CA . LEU A 1 219 ? 108.728 10.679 73.081 1.00 159.68 220 LEU A CA 1
ATOM 3286 C C . LEU A 1 219 ? 108.290 11.468 71.853 1.00 157.65 220 LEU A C 1
ATOM 3287 O O . LEU A 1 219 ? 107.643 12.514 71.980 1.00 155.73 220 LEU A O 1
ATOM 3303 N N . LYS A 1 220 ? 108.626 10.981 70.655 1.00 158.36 221 LYS A N 1
ATOM 3304 C CA . LYS A 1 220 ? 108.114 11.609 69.436 1.00 156.90 221 LYS A CA 1
ATOM 3305 C C . LYS A 1 220 ? 106.584 11.616 69.433 1.00 156.14 221 LYS A C 1
ATOM 3306 O O . LYS A 1 220 ? 105.942 12.651 69.176 1.00 154.28 221 LYS A O 1
ATOM 3325 N N . VAL A 1 221 ? 105.984 10.462 69.736 1.00 157.82 222 VAL A N 1
ATOM 3326 C CA . VAL A 1 221 ? 104.530 10.351 69.734 1.00 157.49 222 VAL A CA 1
ATOM 3327 C C . VAL A 1 221 ? 103.925 11.259 70.794 1.00 156.16 222 VAL A C 1
ATOM 3328 O O . VAL A 1 221 ? 102.850 11.839 70.596 1.00 155.01 222 VAL A O 1
ATOM 3341 N N . LEU A 1 222 ? 104.587 11.378 71.946 1.00 156.57 223 LEU A N 1
ATOM 3342 C CA . LEU A 1 222 ? 104.089 12.274 72.982 1.00 155.62 223 LEU A CA 1
ATOM 3343 C C . LEU A 1 222 ? 104.133 13.723 72.520 1.00 153.30 223 LEU A C 1
ATOM 3344 O O . LEU A 1 222 ? 103.203 14.488 72.789 1.00 152.38 223 LEU A O 1
ATOM 3360 N N . ARG A 1 223 ? 105.208 14.124 71.838 1.00 152.63 224 ARG A N 1
ATOM 3361 C CA . ARG A 1 223 ? 105.261 15.467 71.265 1.00 150.76 224 ARG A CA 1
ATOM 3362 C C . ARG A 1 223 ? 104.044 15.718 70.385 1.00 151.72 224 ARG A C 1
ATOM 3363 O O . ARG A 1 223 ? 103.331 16.724 70.543 1.00 148.94 224 ARG A O 1
ATOM 3384 N N . ARG A 1 224 ? 103.765 14.781 69.479 1.00 150.89 225 ARG A N 1
ATOM 3385 C CA . ARG A 1 224 ? 102.574 14.906 68.644 1.00 150.46 225 ARG A CA 1
ATOM 3386 C C . ARG A 1 224 ? 101.322 15.088 69.496 1.00 150.34 225 ARG A C 1
ATOM 3387 O O . ARG A 1 224 ? 100.586 16.075 69.362 1.00 149.30 225 ARG A O 1
ATOM 3408 N N . ILE A 1 225 ? 101.061 14.115 70.370 1.00 151.75 226 ILE A N 1
ATOM 3409 C CA . ILE A 1 225 ? 99.794 14.065 71.093 1.00 152.24 226 ILE A CA 1
ATOM 3410 C C . ILE A 1 225 ? 99.595 15.333 71.906 1.00 151.41 226 ILE A C 1
ATOM 3411 O O . ILE A 1 225 ? 98.493 15.893 71.943 1.00 151.78 226 ILE A O 1
ATOM 3427 N N . ILE A 1 226 ? 100.655 15.817 72.558 1.00 150.90 227 ILE A N 1
ATOM 3428 C CA . ILE A 1 226 ? 100.544 17.065 73.308 1.00 150.15 227 ILE A CA 1
ATOM 3429 C C . ILE A 1 226 ? 100.188 18.211 72.369 1.00 149.70 227 ILE A C 1
ATOM 3430 O O . ILE A 1 226 ? 99.374 19.083 72.709 1.00 150.00 227 ILE A O 1
ATOM 3446 N N . CYS A 1 227 ? 100.787 18.232 71.173 1.00 150.16 228 CYS A N 1
ATOM 3447 C CA . CYS A 1 227 ? 100.674 19.427 70.345 1.00 151.78 228 CYS A CA 1
ATOM 3448 C C . CYS A 1 227 ? 99.384 19.445 69.534 1.00 155.74 228 CYS A C 1
ATOM 3449 O O . CYS A 1 227 ? 98.622 20.414 69.599 1.00 147.75 228 CYS A O 1
ATOM 3457 N N . GLU A 1 228 ? 99.115 18.397 68.763 1.00 156.19 229 GLU A N 1
ATOM 3458 C CA . GLU A 1 228 ? 97.873 18.345 67.987 1.00 155.62 229 GLU A CA 1
ATOM 3459 C C . GLU A 1 228 ? 96.859 17.434 68.679 1.00 155.24 229 GLU A C 1
ATOM 3460 O O . GLU A 1 228 ? 96.350 16.454 68.128 1.00 152.70 229 GLU A O 1
ATOM 3472 N N . GLY A 1 229 ? 96.570 17.790 69.926 1.00 154.83 230 GLY A N 1
ATOM 3473 C CA . GLY A 1 229 ? 95.619 17.041 70.713 1.00 156.23 230 GLY A CA 1
ATOM 3474 C C . GLY A 1 229 ? 94.936 17.927 71.729 1.00 156.56 230 GLY A C 1
ATOM 3475 O O . GLY A 1 229 ? 93.716 17.861 71.907 1.00 157.53 230 GLY A O 1
ATOM 3479 N N . TYR A 1 230 ? 95.705 18.807 72.366 1.00 155.44 231 TYR A N 1
ATOM 3480 C CA . TYR A 1 230 ? 95.232 19.562 73.521 1.00 152.82 231 TYR A CA 1
ATOM 3481 C C . TYR A 1 230 ? 95.307 21.049 73.218 1.00 160.17 231 TYR A C 1
ATOM 3482 O O . TYR A 1 230 ? 96.399 21.594 73.025 1.00 166.37 231 TYR A O 1
ATOM 3500 N N . ASP A 1 231 ? 94.146 21.692 73.155 1.00 153.91 232 ASP A N 1
ATOM 3501 C CA . ASP A 1 231 ? 94.073 23.134 73.341 1.00 158.20 232 ASP A CA 1
ATOM 3502 C C . ASP A 1 231 ? 94.140 23.423 74.832 1.00 164.94 232 ASP A C 1
ATOM 3503 O O . ASP A 1 231 ? 93.506 22.735 75.639 1.00 166.97 232 ASP A O 1
ATOM 3512 N N . ARG A 1 232 ? 94.932 24.427 75.200 1.00 173.47 233 ARG A N 1
ATOM 3513 C CA . ARG A 1 232 ? 95.187 24.751 76.597 1.00 177.91 233 ARG A CA 1
ATOM 3514 C C . ARG A 1 232 ? 95.693 23.506 77.326 1.00 167.40 233 ARG A C 1
ATOM 3515 O O . ARG A 1 232 ? 95.182 23.156 78.396 1.00 171.07 233 ARG A O 1
ATOM 3536 N N . PRO A 1 233 ? 96.703 22.810 76.776 1.00 165.29 234 PRO A N 1
ATOM 3537 C CA . PRO A 1 233 ? 97.154 21.537 77.371 1.00 162.93 234 PRO A CA 1
ATOM 3538 C C . PRO A 1 233 ? 97.463 21.630 78.858 1.00 165.17 234 PRO A C 1
ATOM 3539 O O . PRO A 1 233 ? 97.558 20.611 79.553 1.00 160.46 234 PRO A O 1
ATOM 3550 N N . GLN A 1 234 ? 97.614 22.856 79.356 1.00 161.60 235 GLN A N 1
ATOM 3551 C CA . GLN A 1 234 ? 97.856 23.073 80.776 1.00 166.53 235 GLN A CA 1
ATOM 3552 C C . GLN A 1 234 ? 96.660 22.691 81.640 1.00 167.14 235 GLN A C 1
ATOM 3553 O O . GLN A 1 234 ? 96.765 22.748 82.871 1.00 166.74 235 GLN A O 1
ATOM 3567 N N . THR A 1 235 ? 95.530 22.319 81.038 1.00 166.21 236 THR A N 1
ATOM 3568 C CA . THR A 1 235 ? 94.336 21.966 81.797 1.00 161.73 236 THR A CA 1
ATOM 3569 C C . THR A 1 235 ? 94.177 20.467 82.013 1.00 162.57 236 THR A C 1
ATOM 3570 O O . THR A 1 235 ? 93.561 20.063 83.005 1.00 165.37 236 THR A O 1
ATOM 3581 N N . ASP A 1 236 ? 94.702 19.630 81.121 1.00 161.09 237 ASP A N 1
ATOM 3582 C CA . ASP A 1 236 ? 94.721 18.192 81.366 1.00 162.47 237 ASP A CA 1
ATOM 3583 C C . ASP A 1 236 ? 95.881 17.901 82.311 1.00 163.32 237 ASP A C 1
ATOM 3584 O O . ASP A 1 236 ? 97.049 17.992 81.918 1.00 161.52 237 ASP A O 1
ATOM 3593 N N . GLN A 1 237 ? 95.564 17.543 83.557 1.00 167.44 238 GLN A N 1
ATOM 3594 C CA . GLN A 1 237 ? 96.597 17.438 84.582 1.00 167.51 238 GLN A CA 1
ATOM 3595 C C . GLN A 1 237 ? 97.658 16.403 84.228 1.00 166.94 238 GLN A C 1
ATOM 3596 O O . GLN A 1 237 ? 98.829 16.572 84.592 1.00 166.55 238 GLN A O 1
ATOM 3610 N N . SER A 1 238 ? 97.285 15.337 83.517 1.00 167.09 239 SER A N 1
ATOM 3611 C CA . SER A 1 238 ? 98.270 14.323 83.152 1.00 166.93 239 SER A CA 1
ATOM 3612 C C . SER A 1 238 ? 99.334 14.898 82.221 1.00 163.80 239 SER A C 1
ATOM 3613 O O . SER A 1 238 ? 100.526 14.582 82.350 1.00 163.76 239 SER A O 1
ATOM 3621 N N . VAL A 1 239 ? 98.925 15.757 81.285 1.00 162.48 240 VAL A N 1
ATOM 3622 C CA . VAL A 1 239 ? 99.884 16.395 80.386 1.00 158.74 240 VAL A CA 1
ATOM 3623 C C . VAL A 1 239 ? 100.856 17.268 81.176 1.00 158.48 240 VAL A C 1
ATOM 3624 O O . VAL A 1 239 ? 102.072 17.257 80.934 1.00 157.57 240 VAL A O 1
ATOM 3637 N N . CYS A 1 240 ? 100.327 18.059 82.115 1.00 159.47 241 CYS A N 1
ATOM 3638 C CA . CYS A 1 240 ? 101.180 18.887 82.964 1.00 160.12 241 CYS A CA 1
ATOM 3639 C C . CYS A 1 240 ? 102.202 18.031 83.702 1.00 161.14 241 CYS A C 1
ATOM 3640 O O . CYS A 1 240 ? 103.404 18.351 83.740 1.00 160.37 241 CYS A O 1
ATOM 3648 N N . ASP A 1 241 ? 101.734 16.938 84.310 1.00 163.68 242 ASP A N 1
ATOM 3649 C CA . ASP A 1 241 ? 102.630 16.028 85.009 1.00 165.62 242 ASP A CA 1
ATOM 3650 C C . ASP A 1 241 ? 103.756 15.566 84.097 1.00 164.05 242 ASP A C 1
ATOM 3651 O O . ASP A 1 241 ? 104.944 15.658 84.452 1.00 164.16 242 ASP A O 1
ATOM 3660 N N . PHE A 1 242 ? 103.404 15.077 82.905 1.00 162.78 243 PHE A N 1
ATOM 3661 C CA . PHE A 1 242 ? 104.448 14.533 82.050 1.00 161.87 243 PHE A CA 1
ATOM 3662 C C . PHE A 1 242 ? 105.445 15.608 81.641 1.00 160.96 243 PHE A C 1
ATOM 3663 O O . PHE A 1 242 ? 106.649 15.347 81.572 1.00 159.70 243 PHE A O 1
ATOM 3680 N N . ILE A 1 243 ? 104.961 16.802 81.286 1.00 159.30 244 ILE A N 1
ATOM 3681 C CA . ILE A 1 243 ? 105.877 17.846 80.829 1.00 155.72 244 ILE A CA 1
ATOM 3682 C C . ILE A 1 243 ? 106.888 18.166 81.925 1.00 156.70 244 ILE A C 1
ATOM 3683 O O . ILE A 1 243 ? 108.096 18.268 81.672 1.00 156.99 244 ILE A O 1
ATOM 3699 N N . LYS A 1 244 ? 106.414 18.358 83.129 1.00 158.44 245 LYS A N 1
ATOM 3700 C CA . LYS A 1 244 ? 107.338 18.683 84.167 1.00 160.03 245 LYS A CA 1
ATOM 3701 C C . LYS A 1 244 ? 108.416 17.632 84.174 1.00 161.06 245 LYS A C 1
ATOM 3702 O O . LYS A 1 244 ? 109.545 17.948 83.849 1.00 160.76 245 LYS A O 1
ATOM 3721 N N . LEU A 1 245 ? 108.044 16.389 84.460 1.00 162.81 246 LEU A N 1
ATOM 3722 C CA . LEU A 1 245 ? 108.976 15.279 84.591 1.00 164.59 246 LEU A CA 1
ATOM 3723 C C . LEU A 1 245 ? 109.937 15.203 83.442 1.00 162.89 246 LEU A C 1
ATOM 3724 O O . LEU A 1 245 ? 111.142 15.052 83.622 1.00 164.29 246 LEU A O 1
ATOM 3740 N N . SER A 1 246 ? 109.422 15.388 82.250 1.00 161.87 247 SER A N 1
ATOM 3741 C CA . SER A 1 246 ? 110.333 15.406 81.114 1.00 161.52 247 SER A CA 1
ATOM 3742 C C . SER A 1 246 ? 111.352 16.526 81.245 1.00 162.54 247 SER A C 1
ATOM 3743 O O . SER A 1 246 ? 112.484 16.387 80.774 1.00 159.89 247 SER A O 1
ATOM 3751 N N . VAL A 1 247 ? 110.974 17.643 81.870 1.00 161.06 248 VAL A N 1
ATOM 3752 C CA . VAL A 1 247 ? 111.962 18.686 82.145 1.00 158.89 248 VAL A CA 1
ATOM 3753 C C . VAL A 1 247 ? 113.064 18.138 83.040 1.00 160.22 248 VAL A C 1
ATOM 3754 O O . VAL A 1 247 ? 114.258 18.412 82.831 1.00 163.67 248 VAL A O 1
ATOM 3767 N N . SER A 1 248 ? 112.680 17.392 84.080 1.00 161.65 249 SER A N 1
ATOM 3768 C CA . SER A 1 248 ? 113.708 16.796 84.934 1.00 164.13 249 SER A CA 1
ATOM 3769 C C . SER A 1 248 ? 114.599 15.856 84.122 1.00 163.76 249 SER A C 1
ATOM 3770 O O . SER A 1 248 ? 115.834 15.869 84.261 1.00 166.27 249 SER A O 1
ATOM 3778 N N . HIS A 1 249 ? 113.986 15.034 83.264 1.00 163.63 250 HIS A N 1
ATOM 3779 C CA . HIS A 1 249 ? 114.769 14.185 82.367 1.00 164.82 250 HIS A CA 1
ATOM 3780 C C . HIS A 1 249 ? 115.753 15.009 81.544 1.00 167.66 250 HIS A C 1
ATOM 3781 O O . HIS A 1 249 ? 116.908 14.609 81.351 1.00 165.68 250 HIS A O 1
ATOM 3795 N N . PHE A 1 250 ? 115.290 16.144 81.016 1.00 163.57 251 PHE A N 1
ATOM 3796 C CA . PHE A 1 250 ? 116.129 17.028 80.214 1.00 166.45 251 PHE A CA 1
ATOM 3797 C C . PHE A 1 250 ? 117.351 17.475 81.001 1.00 167.09 251 PHE A C 1
ATOM 3798 O O . PHE A 1 250 ? 118.487 17.368 80.527 1.00 168.10 251 PHE A O 1
ATOM 3815 N N . GLU A 1 251 ? 117.129 17.998 82.206 1.00 169.83 252 GLU A N 1
ATOM 3816 C CA . GLU A 1 251 ? 118.244 18.481 83.017 1.00 163.64 252 GLU A CA 1
ATOM 3817 C C . GLU A 1 251 ? 119.245 17.368 83.293 1.00 169.65 252 GLU A C 1
ATOM 3818 O O . GLU A 1 251 ? 120.468 17.588 83.247 1.00 172.07 252 GLU A O 1
ATOM 3847 N N . LEU A 1 253 ? 119.816 14.540 81.434 1.00 172.56 254 LEU A N 1
ATOM 3848 C CA . LEU A 1 253 ? 120.479 14.331 80.152 1.00 175.73 254 LEU A CA 1
ATOM 3849 C C . LEU A 1 253 ? 121.552 15.380 79.905 1.00 178.36 254 LEU A C 1
ATOM 3850 O O . LEU A 1 253 ? 122.627 15.062 79.393 1.00 183.59 254 LEU A O 1
ATOM 3866 N N . ILE A 1 254 ? 121.274 16.627 80.286 1.00 172.75 255 ILE A N 1
ATOM 3867 C CA . ILE A 1 254 ? 122.258 17.692 80.115 1.00 178.87 255 ILE A CA 1
ATOM 3868 C C . ILE A 1 254 ? 123.487 17.412 80.968 1.00 182.12 255 ILE A C 1
ATOM 3869 O O . ILE A 1 254 ? 124.606 17.276 80.461 1.00 189.44 255 ILE A O 1
ATOM 3885 N N . SER A 1 255 ? 123.298 17.332 82.287 1.00 175.53 256 SER A N 1
ATOM 3886 C CA . SER A 1 255 ? 124.460 17.260 83.171 1.00 179.77 256 SER A CA 1
ATOM 3887 C C . SER A 1 255 ? 125.267 15.982 82.951 1.00 190.34 256 SER A C 1
ATOM 3888 O O . SER A 1 255 ? 126.485 15.975 83.166 1.00 193.77 256 SER A O 1
ATOM 3896 N N . ASN A 1 256 ? 124.623 14.900 82.516 1.00 181.47 257 ASN A N 1
ATOM 3897 C CA . ASN A 1 256 ? 125.330 13.647 82.278 1.00 187.86 257 ASN A CA 1
ATOM 3898 C C . ASN A 1 256 ? 125.775 13.474 80.830 1.00 193.95 257 ASN A C 1
ATOM 3899 O O . ASN A 1 256 ? 126.482 12.505 80.532 1.00 196.74 257 ASN A O 1
ATOM 3910 N N . HIS A 1 257 ? 125.376 14.376 79.926 1.00 178.74 258 HIS A N 1
ATOM 3911 C CA . HIS A 1 257 ? 126.048 14.474 78.634 1.00 183.78 258 HIS A CA 1
ATOM 3912 C C . HIS A 1 257 ? 127.504 14.867 78.829 1.00 191.72 258 HIS A C 1
ATOM 3913 O O . HIS A 1 257 ? 128.400 14.347 78.150 1.00 195.42 258 HIS A O 1
ATOM 3927 N N . GLU A 1 258 ? 127.754 15.783 79.769 1.00 183.69 259 GLU A N 1
ATOM 3928 C CA . GLU A 1 258 ? 129.105 16.182 80.133 1.00 187.32 259 GLU A CA 1
ATOM 3929 C C . GLU A 1 258 ? 129.796 15.155 81.019 1.00 194.17 259 GLU A C 1
ATOM 3930 O O . GLU A 1 258 ? 131.018 15.227 81.190 1.00 196.45 259 GLU A O 1
ATOM 3942 N N . ASN A 1 259 ? 129.046 14.215 81.599 1.00 193.50 260 ASN A N 1
ATOM 3943 C CA . ASN A 1 259 ? 129.640 13.187 82.445 1.00 193.78 260 ASN A CA 1
ATOM 3944 C C . ASN A 1 259 ? 129.861 11.915 81.638 1.00 200.13 260 ASN A C 1
ATOM 3945 O O . ASN A 1 259 ? 130.641 11.919 80.682 1.00 198.04 260 ASN A O 1
ATOM 3956 N N . PHE A 1 260 ? 129.169 10.836 81.985 1.00 194.45 261 PHE A N 1
ATOM 3957 C CA . PHE A 1 260 ? 129.551 9.509 81.514 1.00 202.85 261 PHE A CA 1
ATOM 3958 C C . PHE A 1 260 ? 129.467 9.324 79.999 1.00 201.96 261 PHE A C 1
ATOM 3959 O O . PHE A 1 260 ? 130.478 9.414 79.295 1.00 201.19 261 PHE A O 1
ATOM 3976 N N . LYS A 1 261 ? 128.262 9.059 79.495 1.00 210.91 262 LYS A N 1
ATOM 3977 C CA . LYS A 1 261 ? 128.086 8.430 78.188 1.00 208.49 262 LYS A CA 1
ATOM 3978 C C . LYS A 1 261 ? 128.231 9.437 77.053 1.00 208.76 262 LYS A C 1
ATOM 3979 O O . LYS A 1 261 ? 127.433 10.373 76.929 1.00 201.12 262 LYS A O 1
ATOM 3998 N N . LYS A 1 262 ? 129.238 9.211 76.211 1.00 204.21 263 LYS A N 1
ATOM 3999 C CA . LYS A 1 262 ? 129.622 10.146 75.162 1.00 205.38 263 LYS A CA 1
ATOM 4000 C C . LYS A 1 262 ? 129.259 9.582 73.795 1.00 207.31 263 LYS A C 1
ATOM 4001 O O . LYS A 1 262 ? 130.126 9.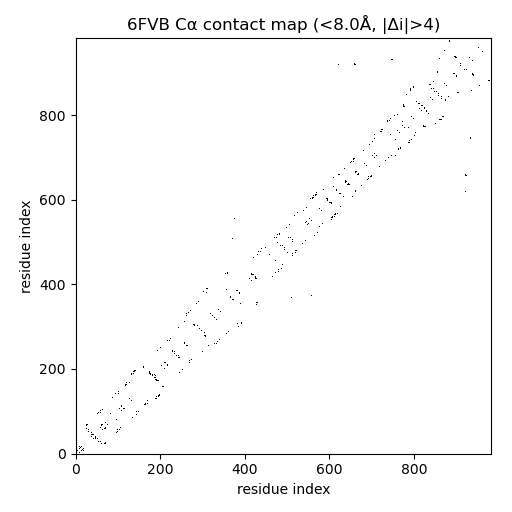207 73.002 1.00 204.80 263 LYS A O 1
ATOM 4020 N N . PHE A 1 263 ? 127.970 9.548 73.502 1.00 204.42 264 PHE A N 1
ATOM 4021 C CA . PHE A 1 263 ? 127.501 8.985 72.247 1.00 205.40 264 PHE A CA 1
ATOM 4022 C C . PHE A 1 263 ? 126.573 9.959 71.537 1.00 190.97 264 PHE A C 1
ATOM 4023 O O . PHE A 1 263 ? 125.910 10.790 72.165 1.00 180.14 264 PHE A O 1
ATOM 4040 N N . ASP A 1 264 ? 126.540 9.834 70.209 1.00 189.70 265 ASP A N 1
ATOM 4041 C CA . ASP A 1 264 ? 125.722 10.711 69.381 1.00 191.02 265 ASP A CA 1
ATOM 4042 C C . ASP A 1 264 ? 124.272 10.709 69.840 1.00 182.91 265 ASP A C 1
ATOM 4043 O O . ASP A 1 264 ? 123.655 11.770 69.989 1.00 173.72 265 ASP A O 1
ATOM 4052 N N . ILE A 1 265 ? 123.710 9.521 70.078 1.00 192.39 266 ILE A N 1
ATOM 4053 C CA . ILE A 1 265 ? 122.289 9.413 70.386 1.00 193.16 266 ILE A CA 1
ATOM 4054 C C . ILE A 1 265 ? 121.939 9.922 71.773 1.00 182.39 266 ILE A C 1
ATOM 4055 O O . ILE A 1 265 ? 120.755 9.982 72.117 1.00 179.75 266 ILE A O 1
ATOM 4071 N N . TYR A 1 266 ? 122.934 10.289 72.581 1.00 186.04 267 TYR A N 1
ATOM 4072 C CA . TYR A 1 266 ? 122.650 10.894 73.875 1.00 180.79 267 TYR A CA 1
ATOM 4073 C C . TYR A 1 266 ? 122.057 12.287 73.722 1.00 176.53 267 TYR A C 1
ATOM 4074 O O . TYR A 1 266 ? 121.465 12.807 74.674 1.00 167.49 267 TYR A O 1
ATOM 4092 N N . GLU A 1 267 ? 122.208 12.897 72.546 1.00 168.75 268 GLU A N 1
ATOM 4093 C CA . GLU A 1 267 ? 121.661 14.217 72.268 1.00 166.25 268 GLU A CA 1
ATOM 4094 C C . GLU A 1 267 ? 120.282 14.159 71.624 1.00 163.73 268 GLU A C 1
ATOM 4095 O O . GLU A 1 267 ? 119.571 15.172 71.622 1.00 161.26 268 GLU A O 1
ATOM 4107 N N . LYS A 1 268 ? 119.882 12.998 71.099 1.00 165.70 269 LYS A N 1
ATOM 4108 C CA . LYS A 1 268 ? 118.605 12.892 70.399 1.00 164.01 269 LYS A CA 1
ATOM 4109 C C . LYS A 1 268 ? 117.441 13.263 71.311 1.00 161.86 269 LYS A C 1
ATOM 4110 O O . LYS A 1 268 ? 116.549 14.024 70.918 1.00 159.72 269 LYS A O 1
ATOM 4129 N N . PHE A 1 269 ? 117.431 12.739 72.539 1.00 163.57 270 PHE A N 1
ATOM 4130 C CA . PHE A 1 269 ? 116.335 13.040 73.454 1.00 161.16 270 PHE A CA 1
ATOM 4131 C C . PHE A 1 269 ? 116.353 14.506 73.869 1.00 158.88 270 PHE A C 1
ATOM 4132 O O . PHE A 1 269 ? 115.296 15.124 74.032 1.00 157.07 270 PHE A O 1
ATOM 4149 N N . ILE A 1 270 ? 117.546 15.073 74.065 1.00 159.18 271 ILE A N 1
ATOM 4150 C CA . ILE A 1 270 ? 117.653 16.497 74.359 1.00 157.29 271 ILE A CA 1
ATOM 4151 C C . ILE A 1 270 ? 117.008 17.305 73.243 1.00 155.50 271 ILE A C 1
ATOM 4152 O O . ILE A 1 270 ? 116.262 18.262 73.494 1.00 154.26 271 ILE A O 1
ATOM 4168 N N . LYS A 1 271 ? 117.258 16.908 71.993 1.00 156.25 272 LYS A N 1
ATOM 4169 C CA . LYS A 1 271 ? 116.660 17.600 70.860 1.00 156.44 272 LYS A CA 1
ATOM 4170 C C . LYS A 1 271 ? 115.147 17.449 70.864 1.00 153.88 272 LYS A C 1
ATOM 4171 O O . LYS A 1 271 ? 114.418 18.422 70.653 1.00 152.07 272 LYS A O 1
ATOM 4190 N N . CYS A 1 272 ? 114.653 16.230 71.087 1.00 163.92 273 CYS A N 1
ATOM 4191 C CA . CYS A 1 272 ? 113.209 16.015 71.075 1.00 155.55 273 CYS A CA 1
ATOM 4192 C C . CYS A 1 272 ? 112.516 16.835 72.159 1.00 152.83 273 CYS A C 1
ATOM 4193 O O . CYS A 1 272 ? 111.456 17.425 71.923 1.00 151.07 273 CYS A O 1
ATOM 4201 N N . LEU A 1 273 ? 113.094 16.874 73.361 1.00 152.96 274 LEU A N 1
ATOM 4202 C CA . LEU A 1 273 ? 112.490 17.631 74.454 1.00 152.35 274 LEU A CA 1
ATOM 4203 C C . LEU A 1 273 ? 112.507 19.127 74.163 1.00 150.34 274 LEU A C 1
ATOM 4204 O O . LEU A 1 273 ? 111.505 19.826 74.394 1.00 149.27 274 LEU A O 1
ATOM 4220 N N . GLY A 1 274 ? 113.640 19.644 73.677 1.00 153.24 275 GLY A N 1
ATOM 4221 C CA . GLY A 1 274 ? 113.660 21.017 73.201 1.00 152.56 275 GLY A CA 1
ATOM 4222 C C . GLY A 1 274 ? 112.557 21.277 72.200 1.00 148.32 275 GLY A C 1
ATOM 4223 O O . GLY A 1 274 ? 111.844 22.281 72.282 1.00 147.14 275 GLY A O 1
ATOM 4227 N N . LYS A 1 275 ? 112.413 20.373 71.232 1.00 154.01 276 LYS A N 1
ATOM 4228 C CA . LYS A 1 275 ? 111.388 20.525 70.210 1.00 151.88 276 LYS A CA 1
ATOM 4229 C C . LYS A 1 275 ? 110.002 20.598 70.832 1.00 155.61 276 LYS A C 1
ATOM 4230 O O . LYS A 1 275 ? 109.171 21.407 70.416 1.00 150.16 276 LYS A O 1
ATOM 4249 N N . LEU A 1 276 ? 109.727 19.739 71.812 1.00 149.99 277 LEU A N 1
ATOM 4250 C CA . LEU A 1 276 ? 108.429 19.765 72.475 1.00 148.82 277 LEU A CA 1
ATOM 4251 C C . LEU A 1 276 ? 108.169 21.125 73.106 1.00 146.94 277 LEU A C 1
ATOM 4252 O O . LEU A 1 276 ? 107.134 21.757 72.851 1.00 150.84 277 LEU A O 1
ATOM 4268 N N . TYR A 1 277 ? 109.098 21.582 73.952 1.00 146.92 278 TYR A N 1
ATOM 4269 C CA . TYR A 1 277 ? 108.912 22.864 74.629 1.00 146.39 278 TYR A CA 1
ATOM 4270 C C . TYR A 1 277 ? 108.722 23.993 73.620 1.00 150.84 278 TYR A C 1
ATOM 4271 O O . TYR A 1 277 ? 107.850 24.859 73.792 1.00 150.42 278 TYR A O 1
ATOM 4289 N N . PHE A 1 278 ? 109.524 23.991 72.553 1.00 147.24 279 PHE A N 1
ATOM 4290 C CA . PHE A 1 278 ? 109.470 25.060 71.564 1.00 144.96 279 PHE A CA 1
ATOM 4291 C C . PHE A 1 278 ? 108.156 25.033 70.794 1.00 144.61 279 PHE A C 1
ATOM 4292 O O . PHE A 1 278 ? 107.548 26.083 70.560 1.00 144.32 279 PHE A O 1
ATOM 4309 N N . ASN A 1 279 ? 107.698 23.845 70.395 1.00 150.74 280 ASN A N 1
ATOM 4310 C CA . ASN A 1 279 ? 106.416 23.743 69.711 1.00 145.85 280 ASN A CA 1
ATOM 4311 C C . ASN A 1 279 ? 105.287 24.222 70.609 1.00 149.59 280 ASN A C 1
ATOM 4312 O O . ASN A 1 279 ? 104.347 24.873 70.142 1.00 150.45 280 ASN A O 1
ATOM 4323 N N . LEU A 1 280 ? 105.370 23.929 71.906 1.00 144.69 281 LEU A N 1
ATOM 4324 C CA . LEU A 1 280 ? 104.330 24.387 72.823 1.00 145.80 281 LEU A CA 1
ATOM 4325 C C . LEU A 1 280 ? 104.314 25.908 72.923 1.00 147.60 281 LEU A C 1
ATOM 4326 O O . LEU A 1 280 ? 103.248 26.534 72.862 1.00 154.54 281 LEU A O 1
ATOM 4342 N N . VAL A 1 281 ? 105.488 26.527 73.074 1.00 144.57 282 VAL A N 1
ATOM 4343 C CA . VAL A 1 281 ? 105.491 27.978 73.251 1.00 147.20 282 VAL A CA 1
ATOM 4344 C C . VAL A 1 281 ? 105.152 28.680 71.939 1.00 151.22 282 VAL A C 1
ATOM 4345 O O . VAL A 1 281 ? 104.659 29.816 71.943 1.00 147.35 282 VAL A O 1
ATOM 4358 N N . THR A 1 282 ? 105.415 28.034 70.799 1.00 145.79 283 THR A N 1
ATOM 4359 C CA . THR A 1 282 ? 105.040 28.623 69.517 1.00 145.15 283 THR A CA 1
ATOM 4360 C C . THR A 1 282 ? 103.538 28.510 69.290 1.00 144.72 283 THR A C 1
ATOM 4361 O O . THR A 1 282 ? 102.886 29.476 68.873 1.00 144.88 283 THR A O 1
ATOM 4372 N N . GLY A 1 283 ? 102.972 27.332 69.557 1.00 148.87 284 GLY A N 1
ATOM 4373 C CA . GLY A 1 283 ? 101.544 27.150 69.373 1.00 145.00 284 GLY A CA 1
ATOM 4374 C C . GLY A 1 283 ? 100.726 28.099 70.224 1.00 149.80 284 GLY A C 1
ATOM 4375 O O . GLY A 1 283 ? 99.674 28.579 69.796 1.00 150.23 284 GLY A O 1
ATOM 4379 N N . SER A 1 284 ? 101.199 28.387 71.437 1.00 153.30 285 SER A N 1
ATOM 4380 C CA . SER A 1 284 ? 100.517 29.343 72.297 1.00 157.92 285 SER A CA 1
ATOM 4381 C C . SER A 1 284 ? 101.387 29.716 73.488 1.00 156.07 285 SER A C 1
ATOM 4382 O O . SER A 1 284 ? 101.450 28.961 74.466 1.00 157.71 285 SER A O 1
ATOM 4390 N N . PRO A 1 285 ? 102.062 30.868 73.452 1.00 157.50 286 PRO A N 1
ATOM 4391 C CA . PRO A 1 285 ? 102.813 31.302 74.643 1.00 157.13 286 PRO A CA 1
ATOM 4392 C C . PRO A 1 285 ? 101.975 31.288 75.905 1.00 161.99 286 PRO A C 1
ATOM 4393 O O . PRO A 1 285 ? 102.495 30.979 76.982 1.00 162.69 286 PRO A O 1
ATOM 4404 N N . ALA A 1 286 ? 100.682 31.602 75.801 1.00 165.17 287 ALA A N 1
ATOM 4405 C CA . ALA A 1 286 ? 99.816 31.595 76.975 1.00 166.35 287 ALA A CA 1
ATOM 4406 C C . ALA A 1 286 ? 99.671 30.186 77.536 1.00 163.66 287 ALA A C 1
ATOM 4407 O O . ALA A 1 286 ? 99.816 29.969 78.744 1.00 165.02 287 ALA A O 1
ATOM 4414 N N . ASN A 1 287 ? 99.384 29.212 76.669 1.00 162.57 288 ASN A N 1
ATOM 4415 C CA . ASN A 1 287 ? 99.220 27.838 77.131 1.00 162.21 288 ASN A CA 1
ATOM 4416 C C . ASN A 1 287 ? 100.525 27.283 77.682 1.00 159.61 288 ASN A C 1
ATOM 4417 O O . ASN A 1 287 ? 100.521 26.521 78.656 1.00 161.00 288 ASN A O 1
ATOM 4428 N N . PHE A 1 288 ? 101.651 27.650 77.069 1.00 166.88 289 PHE A N 1
ATOM 4429 C CA . PHE A 1 288 ? 102.944 27.209 77.573 1.00 163.57 289 PHE A CA 1
ATOM 4430 C C . PHE A 1 288 ? 103.214 27.786 78.956 1.00 162.20 289 PHE A C 1
ATOM 4431 O O . PHE A 1 288 ? 103.528 27.050 79.898 1.00 160.76 289 PHE A O 1
ATOM 4448 N N . ILE A 1 289 ? 103.081 29.108 79.098 1.00 168.01 290 ILE A N 1
ATOM 4449 C CA . ILE A 1 289 ? 103.399 29.768 80.360 1.00 168.32 290 ILE A CA 1
ATOM 4450 C C . ILE A 1 289 ? 102.552 29.203 81.492 1.00 170.10 290 ILE A C 1
ATOM 4451 O O . ILE A 1 289 ? 103.047 28.973 82.601 1.00 177.96 290 ILE A O 1
ATOM 4467 N N . LEU A 1 290 ? 101.264 28.981 81.238 1.00 167.26 291 LEU A N 1
ATOM 4468 C CA . LEU A 1 290 ? 100.385 28.478 82.287 1.00 169.13 291 LEU A CA 1
ATOM 4469 C C . LEU A 1 290 ? 100.626 27.008 82.611 1.00 165.13 291 LEU A C 1
ATOM 4470 O O . LEU A 1 290 ? 99.898 26.451 83.436 1.00 169.81 291 LEU A O 1
ATOM 4486 N N . LEU A 1 291 ? 101.614 26.369 81.996 1.00 162.17 292 LEU A N 1
ATOM 4487 C CA . LEU A 1 291 ? 102.043 25.057 82.454 1.00 162.80 292 LEU A CA 1
ATOM 4488 C C . LEU A 1 291 ? 102.661 25.194 83.844 1.00 172.49 292 LEU A C 1
ATOM 4489 O O . LEU A 1 291 ? 103.383 26.163 84.106 1.00 171.29 292 LEU A O 1
ATOM 4505 N N . PRO A 1 292 ? 102.379 24.265 84.761 1.00 174.09 293 PRO A N 1
ATOM 4506 C CA . PRO A 1 292 ? 102.974 24.377 86.105 1.00 172.35 293 PRO A CA 1
ATOM 4507 C C . PRO A 1 292 ? 104.480 24.562 86.073 1.00 169.83 293 PRO A C 1
ATOM 4508 O O . PRO A 1 292 ? 105.034 25.315 86.885 1.00 170.88 293 PRO A O 1
ATOM 4519 N N . CYS A 1 293 ? 105.154 23.905 85.130 1.00 175.30 294 CYS A N 1
ATOM 4520 C CA . CYS A 1 293 ? 106.606 23.880 85.062 1.00 171.87 294 CYS A CA 1
ATOM 4521 C C . CYS A 1 293 ? 107.164 24.821 84.003 1.00 166.23 294 CYS A C 1
ATOM 4522 O O . CYS A 1 293 ? 108.320 24.665 83.600 1.00 167.00 294 CYS A O 1
ATOM 4530 N N . SER A 1 294 ? 106.369 25.781 83.531 1.00 165.98 295 SER A N 1
ATOM 4531 C CA . SER A 1 294 ? 106.842 26.658 82.466 1.00 162.23 295 SER A CA 1
ATOM 4532 C C . SER A 1 294 ? 108.124 27.373 82.875 1.00 164.35 295 SER A C 1
ATOM 4533 O O . SER A 1 294 ? 109.124 27.348 82.145 1.00 165.46 295 SER A O 1
ATOM 4541 N N . THR A 1 295 ? 108.116 28.015 84.048 1.00 164.03 296 THR A N 1
ATOM 4542 C CA . THR A 1 295 ? 109.300 28.742 84.489 1.00 162.77 296 THR A CA 1
ATOM 4543 C C . THR A 1 295 ? 110.466 27.802 84.765 1.00 154.94 296 THR A C 1
ATOM 4544 O O . THR A 1 295 ? 111.624 28.201 84.611 1.00 165.20 296 THR A O 1
ATOM 4555 N N . GLN A 1 296 ? 110.193 26.559 85.164 1.00 162.61 297 GLN A N 1
ATOM 4556 C CA . GLN A 1 296 ? 111.260 25.568 85.255 1.00 163.31 297 GLN A CA 1
ATOM 4557 C C . GLN A 1 296 ? 111.988 25.444 83.922 1.00 162.56 297 GLN A C 1
ATOM 4558 O O . GLN A 1 296 ? 113.221 25.526 83.862 1.00 153.86 297 GLN A O 1
ATOM 4572 N N . ILE A 1 297 ? 111.230 25.285 82.836 1.00 156.04 298 ILE A N 1
ATOM 4573 C CA . ILE A 1 297 ? 111.819 25.195 81.502 1.00 154.81 298 ILE A CA 1
ATOM 4574 C C . ILE A 1 297 ? 112.583 26.472 81.168 1.00 150.48 298 ILE A C 1
ATOM 4575 O O . ILE A 1 297 ? 113.728 26.436 80.688 1.00 148.27 298 ILE A O 1
ATOM 4591 N N . LEU A 1 298 ? 111.938 27.621 81.382 1.00 148.29 299 LEU A N 1
ATOM 4592 C CA . LEU A 1 298 ? 112.542 28.895 81.014 1.00 150.92 299 LEU A CA 1
ATOM 4593 C C . LEU A 1 298 ? 113.880 29.089 81.714 1.00 148.80 299 LEU A C 1
ATOM 4594 O O . LEU A 1 298 ? 114.882 29.436 81.079 1.00 150.38 299 LEU A O 1
ATOM 4610 N N . ILE A 1 299 ? 113.913 28.867 83.028 1.00 150.22 300 ILE A N 1
ATOM 4611 C CA . ILE A 1 299 ? 115.132 29.086 83.793 1.00 150.41 300 ILE A CA 1
ATOM 4612 C C . ILE A 1 299 ? 116.177 28.034 83.463 1.00 150.32 300 ILE A C 1
ATOM 4613 O O . ILE A 1 299 ? 117.374 28.335 83.451 1.00 142.63 300 ILE A O 1
ATOM 4629 N N . THR A 1 300 ? 115.763 26.796 83.176 1.00 152.58 301 THR A N 1
ATOM 4630 C CA . THR A 1 300 ? 116.720 25.784 82.743 1.00 148.27 301 THR A CA 1
ATOM 4631 C C . THR A 1 300 ? 117.458 26.241 81.489 1.00 146.29 301 THR A C 1
ATOM 4632 O O . THR A 1 300 ? 118.699 26.249 81.443 1.00 146.05 301 THR A O 1
ATOM 4643 N N . TYR A 1 301 ? 116.711 26.665 80.467 1.00 143.69 302 TYR A N 1
ATOM 4644 C CA . TYR A 1 301 ? 117.375 27.111 79.245 1.00 139.79 302 TYR A CA 1
ATOM 4645 C C . TYR A 1 301 ? 118.156 28.402 79.455 1.00 144.95 302 TYR A C 1
ATOM 4646 O O . TYR A 1 301 ? 119.194 28.602 78.815 1.00 144.84 302 TYR A O 1
ATOM 4664 N N . THR A 1 302 ? 117.686 29.282 80.342 1.00 144.04 303 THR A N 1
ATOM 4665 C CA . THR A 1 302 ? 118.429 30.507 80.604 1.00 143.55 303 THR A CA 1
ATOM 4666 C C . THR A 1 302 ? 119.761 30.197 81.274 1.00 146.78 303 THR A C 1
ATOM 4667 O O . THR A 1 302 ? 120.769 30.852 80.989 1.00 146.03 303 THR A O 1
ATOM 4678 N N . ARG A 1 303 ? 119.786 29.199 82.161 1.00 147.33 304 ARG A N 1
ATOM 4679 C CA . ARG A 1 303 ? 121.040 28.783 82.773 1.00 154.40 304 ARG A CA 1
ATOM 4680 C C . ARG A 1 303 ? 121.966 28.158 81.740 1.00 142.30 304 ARG A C 1
ATOM 4681 O O . ARG A 1 303 ? 123.182 28.373 81.778 1.00 142.25 304 ARG A O 1
ATOM 4702 N N . LEU A 1 304 ? 121.411 27.376 80.809 1.00 146.36 305 LEU A N 1
ATOM 4703 C CA . LEU A 1 304 ? 122.234 26.868 79.713 1.00 144.45 305 LEU A CA 1
ATOM 4704 C C . LEU A 1 304 ? 122.846 28.013 78.913 1.00 142.33 305 LEU A C 1
ATOM 4705 O O . LEU A 1 304 ? 124.028 27.971 78.547 1.00 143.47 305 LEU A O 1
ATOM 4721 N N . ILE A 1 305 ? 122.049 29.044 78.632 1.00 140.73 306 ILE A N 1
ATOM 4722 C CA . ILE A 1 305 ? 122.527 30.180 77.849 1.00 137.26 306 ILE A CA 1
ATOM 4723 C C . ILE A 1 305 ? 123.639 30.908 78.596 1.00 144.40 306 ILE A C 1
ATOM 4724 O O . ILE A 1 305 ? 124.672 31.272 78.019 1.00 148.26 306 ILE A O 1
ATOM 4740 N N . PHE A 1 306 ? 123.432 31.159 79.890 1.00 142.63 307 PHE A N 1
ATOM 4741 C CA . PHE A 1 306 ? 124.412 31.928 80.651 1.00 140.31 307 PHE A CA 1
ATOM 4742 C C . PHE A 1 306 ? 125.701 31.136 80.851 1.00 141.05 307 PHE A C 1
ATOM 4743 O O . PHE A 1 306 ? 126.795 31.614 80.524 1.00 150.65 307 PHE A O 1
ATOM 4760 N N . ASP A 1 307 ? 125.591 29.916 81.381 1.00 141.49 308 ASP A N 1
ATOM 4761 C CA . ASP A 1 307 ? 126.765 29.191 81.860 1.00 145.11 308 ASP A CA 1
ATOM 4762 C C . ASP A 1 307 ? 127.581 28.582 80.723 1.00 134.00 308 ASP A C 1
ATOM 4763 O O . ASP A 1 307 ? 128.816 28.540 80.795 1.00 139.06 308 ASP A O 1
ATOM 4772 N N . LYS A 1 308 ? 126.916 28.085 79.686 1.00 142.05 309 LYS A N 1
ATOM 4773 C CA . LYS A 1 308 ? 127.587 27.389 78.601 1.00 144.68 309 LYS A CA 1
ATOM 4774 C C . LYS A 1 308 ? 127.926 28.306 77.439 1.00 139.26 309 LYS A C 1
ATOM 4775 O O . LYS A 1 308 ? 128.264 27.814 76.360 1.00 141.49 309 LYS A O 1
ATOM 4794 N N . ALA A 1 309 ? 127.870 29.619 77.644 1.00 131.28 310 ALA A N 1
ATOM 4795 C CA . ALA A 1 309 ? 128.164 30.547 76.559 1.00 128.04 310 ALA A CA 1
ATOM 4796 C C . ALA A 1 309 ? 129.574 30.371 76.017 1.00 136.16 310 ALA A C 1
ATOM 4797 O O . ALA A 1 309 ? 129.740 30.400 74.786 1.00 136.24 310 ALA A O 1
ATOM 4804 N N . PRO A 1 310 ? 130.611 30.216 76.841 1.00 133.65 311 PRO A N 1
ATOM 4805 C CA . PRO A 1 310 ? 131.938 29.907 76.278 1.00 133.95 311 PRO A CA 1
ATOM 4806 C C . PRO A 1 310 ? 131.967 28.660 75.412 1.00 128.37 311 PRO A C 1
ATOM 4807 O O . PRO A 1 310 ? 132.591 28.680 74.345 1.00 129.05 311 PRO A O 1
ATOM 4818 N N . LYS A 1 311 ? 131.336 27.564 75.836 1.00 129.78 312 LYS A N 1
ATOM 4819 C CA . LYS A 1 311 ? 131.298 26.378 74.986 1.00 134.18 312 LYS A CA 1
ATOM 4820 C C . LYS A 1 311 ? 130.680 26.703 73.630 1.00 139.39 312 LYS A C 1
ATOM 4821 O O . LYS A 1 311 ? 131.213 26.318 72.584 1.00 127.63 312 LYS A O 1
ATOM 4840 N N . VAL A 1 312 ? 129.562 27.436 73.630 1.00 133.73 313 VAL A N 1
ATOM 4841 C CA . VAL A 1 312 ? 128.911 27.812 72.376 1.00 127.36 313 VAL A CA 1
ATOM 4842 C C 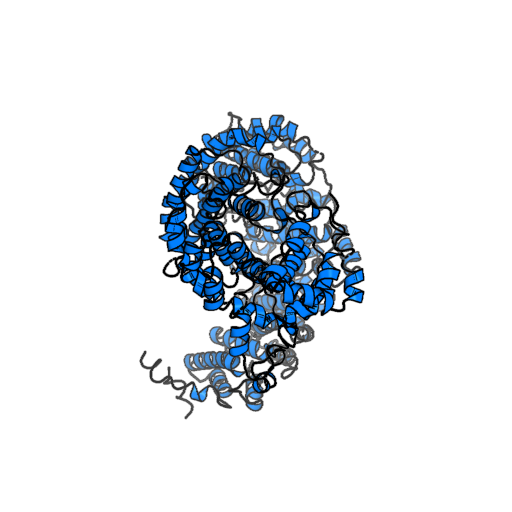. VAL A 1 312 ? 129.860 28.634 71.515 1.00 126.49 313 VAL A C 1
ATOM 4843 O O . VAL A 1 312 ? 130.085 28.331 70.339 1.00 125.44 313 VAL A O 1
ATOM 4856 N N . TYR A 1 313 ? 130.430 29.686 72.095 1.00 121.93 314 TYR A N 1
ATOM 4857 C CA . TYR A 1 313 ? 131.282 30.605 71.352 1.00 122.64 314 TYR A CA 1
ATOM 4858 C C . TYR A 1 313 ? 132.478 29.886 70.750 1.00 124.81 314 TYR A C 1
ATOM 4859 O O . TYR A 1 313 ? 132.742 29.995 69.547 1.00 121.95 314 TYR A O 1
ATOM 4877 N N . ARG A 1 314 ? 133.222 29.157 71.576 1.00 127.70 315 ARG A N 1
ATOM 4878 C CA . ARG A 1 314 ? 134.413 28.450 71.130 1.00 127.42 315 ARG A CA 1
ATOM 4879 C C . ARG A 1 314 ? 134.097 27.209 70.312 1.00 126.72 315 ARG A C 1
ATOM 4880 O O . ARG A 1 314 ? 135.021 26.611 69.747 1.00 118.35 315 ARG A O 1
ATOM 4901 N N . GLU A 1 315 ? 132.829 26.807 70.245 1.00 126.04 316 GLU A N 1
ATOM 4902 C CA . GLU A 1 315 ? 132.475 25.605 69.510 1.00 121.94 316 GLU A CA 1
ATOM 4903 C C . GLU A 1 315 ? 132.969 25.706 68.071 1.00 118.80 316 GLU A C 1
ATOM 4904 O O . GLU A 1 315 ? 133.002 26.781 67.463 1.00 125.11 316 GLU A O 1
ATOM 4916 N N . ASN A 1 316 ? 133.385 24.568 67.534 1.00 110.24 317 ASN A N 1
ATOM 4917 C CA . ASN A 1 316 ? 133.814 24.476 66.141 1.00 112.31 317 ASN A CA 1
ATOM 4918 C C . ASN A 1 316 ? 133.099 23.273 65.528 1.00 116.22 317 ASN A C 1
ATOM 4919 O O . ASN A 1 316 ? 133.627 22.157 65.552 1.00 116.80 317 ASN A O 1
ATOM 4930 N N . SER A 1 317 ? 131.901 23.514 64.991 1.00 125.40 318 SER A N 1
ATOM 4931 C CA . SER A 1 317 ? 131.099 22.498 64.324 1.00 119.12 318 SER A CA 1
ATOM 4932 C C . SER A 1 317 ? 131.957 21.484 63.587 1.00 118.76 318 SER A C 1
ATOM 4933 O O . SER A 1 317 ? 131.811 20.275 63.794 1.00 124.47 318 SER A O 1
ATOM 4941 N N . ASP A 1 318 ? 132.877 21.975 62.754 1.00 117.53 319 ASP A N 1
ATOM 4942 C CA . ASP A 1 318 ? 133.664 21.086 61.908 1.00 123.41 319 ASP A CA 1
ATOM 4943 C C . ASP A 1 318 ? 134.347 19.997 62.720 1.00 122.86 319 ASP A C 1
ATOM 4944 O O . ASP A 1 318 ? 134.382 18.832 62.304 1.00 132.86 319 ASP A O 1
ATOM 4953 N N . VAL A 1 319 ? 134.899 20.344 63.879 1.00 117.43 320 VAL A N 1
ATOM 4954 C CA . VAL A 1 319 ? 135.625 19.335 64.639 1.00 116.12 320 VAL A CA 1
ATOM 4955 C C . VAL A 1 319 ? 134.732 18.636 65.664 1.00 118.97 320 VAL A C 1
ATOM 4956 O O . VAL A 1 319 ? 134.952 17.457 65.970 1.00 123.54 320 VAL A O 1
ATOM 4969 N N . THR A 1 320 ? 133.737 19.331 66.213 1.00 115.11 321 THR A N 1
ATOM 4970 C CA . THR A 1 320 ? 132.931 18.763 67.288 1.00 114.35 321 THR A CA 1
ATOM 4971 C C . THR A 1 320 ? 131.507 18.429 66.871 1.00 120.55 321 THR A C 1
ATOM 4972 O O . THR A 1 320 ? 131.030 17.313 67.111 1.00 126.81 321 THR A O 1
ATOM 4983 N N . GLY A 1 321 ? 130.809 19.383 66.272 1.00 122.45 322 GLY A N 1
ATOM 4984 C CA . GLY A 1 321 ? 129.380 19.275 66.037 1.00 127.43 322 GLY A CA 1
ATOM 4985 C C . GLY A 1 321 ? 128.754 20.513 66.647 1.00 122.11 322 GLY A C 1
ATOM 4986 O O . GLY A 1 321 ? 129.265 21.089 67.609 1.00 127.20 322 GLY A O 1
ATOM 4990 N N . ASP A 1 322 ? 127.650 20.957 66.054 1.00 125.68 323 ASP A N 1
ATOM 4991 C CA . ASP A 1 322 ? 127.000 22.196 66.484 1.00 128.95 323 ASP A CA 1
ATOM 4992 C C . ASP A 1 322 ? 125.962 21.956 67.566 1.00 127.78 323 ASP A C 1
ATOM 4993 O O . ASP A 1 322 ? 124.935 22.627 67.596 1.00 124.27 323 ASP A O 1
ATOM 5002 N N . PHE A 1 323 ? 126.195 21.019 68.484 1.00 129.95 324 PHE A N 1
ATOM 5003 C CA . PHE A 1 323 ? 125.193 20.735 69.507 1.00 135.10 324 PHE A CA 1
ATOM 5004 C C . PHE A 1 323 ? 124.944 21.956 70.381 1.00 131.37 324 PHE A C 1
ATOM 5005 O O . PHE A 1 323 ? 123.812 22.435 70.503 1.00 129.08 324 PHE A O 1
ATOM 5022 N N . TRP A 1 324 ? 125.996 22.454 71.029 1.00 133.49 325 TRP A N 1
ATOM 5023 C CA . TRP A 1 324 ? 125.840 23.603 71.910 1.00 134.83 325 TRP A CA 1
ATOM 5024 C C . TRP A 1 324 ? 125.267 24.793 71.158 1.00 131.39 325 TRP A C 1
ATOM 5025 O O . TRP A 1 324 ? 124.399 25.505 71.680 1.00 134.84 325 TRP A O 1
ATOM 5046 N N . GLU A 1 325 ? 125.726 25.014 69.924 1.00 124.99 326 GLU A N 1
ATOM 5047 C CA . GLU A 1 325 ? 125.153 26.076 69.106 1.00 119.14 326 GLU A CA 1
ATOM 5048 C C . GLU A 1 325 ? 123.641 25.912 68.987 1.00 121.93 326 GLU A C 1
ATOM 5049 O O . GLU A 1 325 ? 122.878 26.833 69.307 1.00 119.90 326 GLU A O 1
ATOM 5061 N N . GLN A 1 326 ? 123.190 24.732 68.549 1.00 126.85 327 GLN A N 1
ATOM 5062 C CA . GLN A 1 326 ? 121.765 24.519 68.314 1.00 124.99 327 GLN A CA 1
ATOM 5063 C C . GLN A 1 326 ? 120.955 24.647 69.599 1.00 125.81 327 GLN A C 1
ATOM 5064 O O . GLN A 1 326 ? 119.844 25.189 69.589 1.00 124.39 327 GLN A O 1
ATOM 5078 N N . THR A 1 327 ? 121.481 24.131 70.711 1.00 121.58 328 THR A N 1
ATOM 5079 C CA . THR A 1 327 ? 120.747 24.188 71.971 1.00 126.56 328 THR A CA 1
ATOM 5080 C C . THR A 1 327 ? 120.606 25.624 72.465 1.00 127.46 328 THR A C 1
ATOM 5081 O O . THR A 1 327 ? 119.537 26.024 72.957 1.00 125.05 328 THR A O 1
ATOM 5092 N N . ALA A 1 328 ? 121.679 26.413 72.355 1.00 123.51 329 ALA A N 1
ATOM 5093 C CA . ALA A 1 328 ? 121.581 27.827 72.689 1.00 127.43 329 ALA A CA 1
ATOM 5094 C C . ALA A 1 328 ? 120.557 28.519 71.800 1.00 124.62 329 ALA A C 1
ATOM 5095 O O . ALA A 1 328 ? 119.734 29.311 72.281 1.00 124.41 329 ALA A O 1
ATOM 5102 N N . ILE A 1 329 ? 120.596 28.232 70.495 1.00 122.75 330 ILE A N 1
ATOM 5103 C CA . ILE A 1 329 ? 119.604 28.796 69.582 1.00 125.64 330 ILE A CA 1
ATOM 5104 C C . ILE A 1 329 ? 118.203 28.469 70.081 1.00 128.93 330 ILE A C 1
ATOM 5105 O O . ILE A 1 329 ? 117.319 29.331 70.135 1.00 127.27 330 ILE A O 1
ATOM 5121 N N . ARG A 1 330 ? 117.982 27.205 70.442 1.00 131.43 331 ARG A N 1
ATOM 5122 C CA . ARG A 1 330 ? 116.669 26.767 70.906 1.00 129.75 331 ARG A CA 1
ATOM 5123 C C . ARG A 1 330 ? 116.198 27.590 72.099 1.00 127.72 331 ARG A C 1
ATOM 5124 O O . ARG A 1 330 ? 115.075 28.121 72.105 1.00 131.19 331 ARG A O 1
ATOM 5145 N N . GLY A 1 331 ? 117.027 27.662 73.141 1.00 122.74 332 GLY A N 1
ATOM 5146 C CA . GLY A 1 331 ? 116.645 28.423 74.318 1.00 128.41 332 GLY A CA 1
ATOM 5147 C C . GLY A 1 331 ? 116.337 29.871 73.993 1.00 129.37 332 GLY A C 1
ATOM 5148 O O . GLY A 1 331 ? 115.346 30.433 74.475 1.00 126.37 332 GLY A O 1
ATOM 5152 N N . LEU A 1 332 ? 117.170 30.491 73.151 1.00 127.67 333 LEU A N 1
ATOM 5153 C CA . LEU A 1 332 ? 116.945 31.886 72.795 1.00 130.15 333 LEU A CA 1
ATOM 5154 C C . LEU A 1 332 ? 115.661 32.058 71.997 1.00 129.85 333 LEU A C 1
ATOM 5155 O O . LEU A 1 332 ? 114.984 33.078 72.138 1.00 133.78 333 LEU A O 1
ATOM 5171 N N . LEU A 1 333 ? 115.292 31.069 71.179 1.00 126.30 334 LEU A N 1
ATOM 5172 C CA . LEU A 1 333 ? 114.063 31.180 70.398 1.00 130.71 334 LEU A CA 1
ATOM 5173 C C . LEU A 1 333 ? 112.836 31.039 71.288 1.00 131.60 334 LEU A C 1
ATOM 5174 O O . LEU A 1 333 ? 111.826 31.725 71.080 1.00 138.82 334 LEU A O 1
ATOM 5190 N N . ILE A 1 334 ? 112.898 30.150 72.279 1.00 128.94 335 ILE A N 1
ATOM 5191 C CA . ILE A 1 334 ? 111.825 30.089 73.269 1.00 132.09 335 ILE A CA 1
ATOM 5192 C C . ILE A 1 334 ? 111.665 31.446 73.940 1.00 133.54 335 ILE A C 1
ATOM 5193 O O . ILE A 1 334 ? 110.556 32.000 74.031 1.00 139.53 335 ILE A O 1
ATOM 5209 N N . LEU A 1 335 ? 112.782 32.006 74.412 1.00 131.09 336 LEU A N 1
ATOM 5210 C CA . LEU A 1 335 ? 112.738 33.325 75.028 1.00 132.61 336 LEU A CA 1
ATOM 5211 C C . LEU A 1 335 ? 112.189 34.379 74.079 1.00 134.96 336 LEU A C 1
ATOM 5212 O O . LEU A 1 335 ? 111.501 35.300 74.521 1.00 139.39 336 LEU A O 1
ATOM 5228 N N . LYS A 1 336 ? 112.473 34.263 72.782 1.00 130.77 337 LYS A N 1
ATOM 5229 C CA . LYS A 1 336 ? 111.956 35.225 71.817 1.00 134.52 337 LYS A CA 1
ATOM 5230 C C . LYS A 1 336 ? 110.441 35.127 71.707 1.00 136.86 337 LYS A C 1
ATOM 5231 O O . LYS A 1 336 ? 109.743 36.148 71.671 1.00 145.80 337 LYS A O 1
ATOM 5250 N N . ARG A 1 337 ? 109.921 33.904 71.602 1.00 140.05 338 ARG A N 1
ATOM 5251 C CA . ARG A 1 337 ? 108.475 33.708 71.598 1.00 140.06 338 ARG A CA 1
ATOM 5252 C C . ARG A 1 337 ? 107.844 34.386 72.807 1.00 148.00 338 ARG A C 1
ATOM 5253 O O . ARG A 1 337 ? 106.840 35.109 72.695 1.00 145.29 338 ARG A O 1
ATOM 5274 N N . VAL A 1 338 ? 108.446 34.172 73.979 1.00 139.77 339 VAL A N 1
ATOM 5275 C CA . VAL A 1 338 ? 107.921 34.764 75.209 1.00 141.64 339 VAL A CA 1
ATOM 5276 C C . VAL A 1 338 ? 107.969 36.286 75.130 1.00 145.27 339 VAL A C 1
ATOM 5277 O O . VAL A 1 338 ? 107.019 36.983 75.518 1.00 150.35 339 VAL A O 1
ATOM 5290 N N . ILE A 1 339 ? 109.091 36.826 74.652 1.00 138.60 340 ILE A N 1
ATOM 5291 C CA . ILE A 1 339 ? 109.237 38.275 74.565 1.00 144.21 340 ILE A CA 1
ATOM 5292 C C . ILE A 1 339 ? 108.164 38.861 73.661 1.00 150.92 340 ILE A C 1
ATOM 5293 O O . ILE A 1 339 ? 107.602 39.921 73.949 1.00 150.00 340 ILE A O 1
ATOM 5309 N N . ASN A 1 340 ? 107.898 38.206 72.529 1.00 151.41 341 ASN A N 1
ATOM 5310 C CA . ASN A 1 340 ? 106.827 38.661 71.650 1.00 155.82 341 ASN A CA 1
ATOM 5311 C C . ASN A 1 340 ? 105.500 38.678 72.395 1.00 159.90 341 ASN A C 1
ATOM 5312 O O . ASN A 1 340 ? 104.769 39.675 72.369 1.00 161.51 341 ASN A O 1
ATOM 5323 N N . PHE A 1 341 ? 105.172 37.572 73.071 1.00 155.72 342 PHE A N 1
ATOM 5324 C CA . PHE A 1 341 ? 103.918 37.515 73.818 1.00 159.93 342 PHE A CA 1
ATOM 5325 C C . PHE A 1 341 ? 103.808 38.686 74.791 1.00 161.09 342 PHE A C 1
ATOM 5326 O O . PHE A 1 341 ? 102.737 39.290 74.931 1.00 165.25 342 PHE A O 1
ATOM 5343 N N . ILE A 1 342 ? 104.914 39.041 75.448 1.00 157.40 343 ILE A N 1
ATOM 5344 C CA . ILE A 1 342 ? 104.887 40.143 76.409 1.00 162.52 343 ILE A CA 1
ATOM 5345 C C . ILE A 1 342 ? 104.775 41.487 75.692 1.00 164.33 343 ILE A C 1
ATOM 5346 O O . ILE A 1 342 ? 104.106 42.412 76.172 1.00 169.44 343 ILE A O 1
ATOM 5362 N N . HIS A 1 343 ? 105.439 41.619 74.544 1.00 162.63 344 HIS A N 1
ATOM 5363 C CA . HIS A 1 343 ? 105.457 42.879 73.807 1.00 160.00 344 HIS A CA 1
ATOM 5364 C C . HIS A 1 343 ? 104.051 43.301 73.409 1.00 162.51 344 HIS A C 1
ATOM 5365 O O . HIS A 1 343 ? 103.716 44.490 73.450 1.00 164.28 344 HIS A O 1
ATOM 5379 N N . LYS A 1 344 ? 103.212 42.338 73.033 1.00 164.26 345 LYS A N 1
ATOM 5380 C CA . LYS A 1 344 ? 101.814 42.599 72.719 1.00 170.95 345 LYS A CA 1
ATOM 5381 C C . LYS A 1 344 ? 100.931 41.853 73.707 1.00 176.36 345 LYS A C 1
ATOM 5382 O O . LYS A 1 344 ? 100.945 42.160 74.905 1.00 180.08 345 LYS A O 1
ATOM 5401 N N . LYS A 1 345 ? 100.165 40.874 73.217 1.00 177.54 346 LYS A N 1
ATOM 5402 C CA . LYS A 1 345 ? 99.287 40.089 74.075 1.00 176.25 346 LYS A CA 1
ATOM 5403 C C . LYS A 1 345 ? 98.526 39.032 73.285 1.00 180.28 346 LYS A C 1
ATOM 5404 O O . LYS A 1 345 ? 97.873 38.161 73.869 1.00 183.83 346 LYS A O 1
ATOM 5423 N N . GLY A 1 346 ? 98.592 39.112 71.961 1.00 177.15 347 GLY A N 1
ATOM 5424 C CA . GLY A 1 346 ? 97.901 38.169 71.104 1.00 175.24 347 GLY A CA 1
ATOM 5425 C C . GLY A 1 346 ? 97.207 38.833 69.930 1.00 170.80 347 GLY A C 1
ATOM 5426 O O . GLY A 1 346 ? 97.469 38.509 68.772 1.00 164.53 347 GLY A O 1
ATOM 5430 N N . ARG A 1 353 ? 91.610 30.172 73.155 1.00 213.54 354 ARG A N 1
ATOM 5431 C CA . ARG A 1 353 ? 91.185 31.270 72.293 1.00 216.72 354 ARG A CA 1
ATOM 5432 C C . ARG A 1 353 ? 90.671 32.438 73.121 1.00 224.32 354 ARG A C 1
ATOM 5433 O O . ARG A 1 353 ? 89.734 33.128 72.722 1.00 227.61 354 ARG A O 1
ATOM 5453 N N . SER A 1 354 ? 91.296 32.663 74.274 1.00 219.51 355 SER A N 1
ATOM 5454 C CA . SER A 1 354 ? 90.837 33.715 75.169 1.00 222.43 355 SER A CA 1
ATOM 5455 C C . SER A 1 354 ? 90.937 35.074 74.487 1.00 228.36 355 SER A C 1
ATOM 5456 O O . SER A 1 354 ? 91.920 35.380 73.804 1.00 227.68 355 SER A O 1
ATOM 5464 N N . ASP A 1 355 ? 89.899 35.886 74.665 1.00 233.98 356 ASP A N 1
ATOM 5465 C CA . ASP A 1 355 ? 89.910 37.288 74.273 1.00 230.42 356 ASP A CA 1
ATOM 5466 C C . ASP A 1 355 ? 90.164 38.206 75.462 1.00 231.45 356 ASP A C 1
ATOM 5467 O O . ASP A 1 355 ? 89.941 39.418 75.358 1.00 231.23 356 ASP A O 1
ATOM 5476 N N . LYS A 1 356 ? 90.636 37.649 76.573 1.00 219.98 357 LYS A N 1
ATOM 5477 C CA . LYS A 1 356 ? 90.915 38.457 77.757 1.00 222.79 357 LYS A CA 1
ATOM 5478 C C . LYS A 1 356 ? 91.345 37.624 78.964 1.00 217.64 357 LYS A C 1
ATOM 5479 O O . LYS A 1 356 ? 92.439 37.813 79.492 1.00 218.48 357 LYS A O 1
ATOM 5498 N N . LEU A 1 357 ? 90.485 36.705 79.392 1.00 216.22 358 LEU A N 1
ATOM 5499 C CA . LEU A 1 357 ? 90.764 35.860 80.551 1.00 221.78 358 LEU A CA 1
ATOM 5500 C C . LEU A 1 357 ? 92.129 35.176 80.496 1.00 213.97 358 LEU A C 1
ATOM 5501 O O . LEU A 1 357 ? 92.889 35.219 81.463 1.00 214.18 358 LEU A O 1
ATOM 5517 N N . THR A 1 358 ? 92.439 34.547 79.367 1.00 214.87 359 THR A N 1
ATOM 5518 C CA . THR A 1 358 ? 93.708 33.842 79.212 1.00 207.91 359 THR A CA 1
ATOM 5519 C C . THR A 1 358 ? 94.891 34.794 79.049 1.00 203.54 359 THR A C 1
ATOM 5520 O O . THR A 1 358 ? 96.030 34.435 79.351 1.00 201.02 359 THR A O 1
ATOM 5531 N N . ILE A 1 359 ? 94.620 36.004 78.572 1.00 212.73 360 ILE A N 1
ATOM 5532 C CA . ILE A 1 359 ? 95.669 36.998 78.366 1.00 207.98 360 ILE A CA 1
ATOM 5533 C C . ILE A 1 359 ? 95.820 37.970 79.538 1.00 212.16 360 ILE A C 1
ATOM 5534 O O . ILE A 1 359 ? 96.682 38.849 79.505 1.00 210.37 360 ILE A O 1
ATOM 5550 N N . ASP A 1 360 ? 94.991 37.820 80.567 1.00 207.68 361 ASP A N 1
ATOM 5551 C CA . ASP A 1 360 ? 95.059 38.702 81.729 1.00 210.18 361 ASP A CA 1
ATOM 5552 C C . ASP A 1 360 ? 95.824 38.087 82.902 1.00 208.41 361 ASP A C 1
ATOM 5553 O O . ASP A 1 360 ? 96.091 38.766 83.894 1.00 206.09 361 ASP A O 1
ATOM 5562 N N . ALA A 1 361 ? 96.177 36.808 82.795 1.00 207.65 362 ALA A N 1
ATOM 5563 C CA . ALA A 1 361 ? 96.903 36.133 83.864 1.00 208.87 362 ALA A CA 1
ATOM 5564 C C . ALA A 1 361 ? 98.256 35.618 83.383 1.00 200.04 362 ALA A C 1
ATOM 5565 O O . ALA A 1 361 ? 99.290 35.911 83.984 1.00 199.60 362 ALA A O 1
ATOM 5572 N N . SER A 1 362 ? 98.244 34.852 82.297 1.00 201.11 363 SER A N 1
ATOM 5573 C CA . SER A 1 362 ? 99.463 34.274 81.718 1.00 193.62 363 SER A CA 1
ATOM 5574 C C . SER A 1 362 ? 100.699 35.157 81.805 1.00 190.65 363 SER A C 1
ATOM 5575 O O . SER A 1 362 ? 101.750 34.726 82.254 1.00 191.78 363 SER A O 1
ATOM 5583 N N . ILE A 1 363 ? 100.555 36.390 81.355 1.00 200.22 364 ILE A N 1
ATOM 5584 C CA . ILE A 1 363 ? 101.581 37.372 81.441 1.00 198.31 364 ILE A CA 1
ATOM 5585 C C . ILE A 1 363 ? 102.143 37.470 82.830 1.00 198.89 364 ILE A C 1
ATOM 5586 O O . ILE A 1 363 ? 103.329 37.270 83.082 1.00 196.37 364 ILE A O 1
ATOM 5602 N N . ASN A 1 364 ? 101.245 37.706 83.756 1.00 193.30 365 ASN A N 1
ATOM 5603 C CA . ASN A 1 364 ? 101.669 38.025 85.108 1.00 198.06 365 ASN A CA 1
ATOM 5604 C C . ASN A 1 364 ? 102.452 36.879 85.710 1.00 197.35 365 ASN A C 1
ATOM 5605 O O . ASN A 1 364 ? 103.490 37.103 86.357 1.00 197.56 365 ASN A O 1
ATOM 5616 N N . LYS A 1 365 ? 101.983 35.642 85.494 1.00 196.10 366 LYS A N 1
ATOM 5617 C CA . LYS A 1 365 ? 102.764 34.511 85.991 1.00 194.34 366 LYS A CA 1
ATOM 5618 C C . LYS A 1 365 ? 104.224 34.677 85.584 1.00 188.68 366 LYS A C 1
ATOM 5619 O O . LYS A 1 365 ? 105.137 34.620 86.422 1.00 190.09 366 LYS A O 1
ATOM 5638 N N . ILE A 1 366 ? 104.460 34.900 84.290 1.00 191.26 367 ILE A N 1
ATOM 5639 C CA . ILE A 1 366 ? 105.850 34.907 83.841 1.00 182.99 367 ILE A CA 1
ATOM 5640 C C . ILE A 1 366 ? 106.556 36.215 84.200 1.00 183.69 367 ILE A C 1
ATOM 5641 O O . ILE A 1 366 ? 107.768 36.218 84.450 1.00 181.97 367 ILE A O 1
ATOM 5657 N N . ASN A 1 367 ? 105.837 37.340 84.229 1.00 184.76 368 ASN A N 1
ATOM 5658 C CA . ASN A 1 367 ? 106.456 38.593 84.640 1.00 186.22 368 ASN A CA 1
ATOM 5659 C C . ASN A 1 367 ? 107.077 38.457 86.021 1.00 193.25 368 ASN A C 1
ATOM 5660 O O . ASN A 1 367 ? 108.193 38.934 86.262 1.00 190.58 368 ASN A O 1
ATOM 5671 N N . THR A 1 368 ? 106.374 37.799 86.941 1.00 191.83 369 THR A N 1
ATOM 5672 C CA . THR A 1 368 ? 106.842 37.768 88.322 1.00 197.27 369 THR A CA 1
ATOM 5673 C C . THR A 1 368 ? 107.699 36.552 88.646 1.00 195.90 369 THR A C 1
ATOM 5674 O O . THR A 1 368 ? 108.553 36.634 89.538 1.00 198.58 369 THR A O 1
ATOM 5685 N N . GLU A 1 369 ? 107.504 35.432 87.953 1.00 192.18 370 GLU A N 1
ATOM 5686 C CA . GLU A 1 369 ? 108.264 34.225 88.242 1.00 191.27 370 GLU A CA 1
ATOM 5687 C C . GLU A 1 369 ? 109.474 34.037 87.334 1.00 184.32 370 GLU A C 1
ATOM 5688 O O . GLU A 1 369 ? 110.182 33.034 87.471 1.00 183.22 370 GLU A O 1
ATOM 5700 N N . PHE A 1 370 ? 109.732 34.960 86.412 1.00 185.27 371 PHE A N 1
ATOM 5701 C CA . PHE A 1 370 ? 110.865 34.796 85.512 1.00 178.90 371 PHE A CA 1
ATOM 5702 C C . PHE A 1 370 ? 111.400 36.142 85.047 1.00 176.67 371 PHE A C 1
ATOM 5703 O O . PHE A 1 370 ? 112.574 36.452 85.265 1.00 175.80 371 PHE A O 1
ATOM 5720 N N . LEU A 1 371 ? 110.548 36.953 84.428 1.00 179.69 372 LEU A N 1
ATOM 5721 C CA . LEU A 1 371 ? 110.996 38.168 83.751 1.00 177.01 372 LEU A CA 1
ATOM 5722 C C . LEU A 1 371 ? 111.211 39.320 84.736 1.00 182.00 372 LEU A C 1
ATOM 5723 O O . LEU A 1 371 ? 110.600 40.386 84.649 1.00 184.02 372 LEU A O 1
ATOM 5739 N N . ASN A 1 372 ? 112.128 39.100 85.671 1.00 179.41 373 ASN A N 1
ATOM 5740 C CA . ASN A 1 372 ? 112.523 40.158 86.586 1.00 184.08 373 ASN A CA 1
ATOM 5741 C C . ASN A 1 372 ? 113.568 41.051 85.919 1.00 180.37 373 ASN A C 1
ATOM 5742 O O . ASN A 1 372 ? 114.279 40.640 84.998 1.00 174.61 373 ASN A O 1
ATOM 5753 N N . GLU A 1 373 ? 113.651 42.295 86.392 1.00 183.01 374 GLU A N 1
ATOM 5754 C CA . GLU A 1 373 ? 114.569 43.260 85.792 1.00 180.26 374 GLU A CA 1
ATOM 5755 C C . GLU A 1 373 ? 115.991 42.708 85.735 1.00 177.15 374 GLU A C 1
ATOM 5756 O O . GLU A 1 373 ? 116.667 42.785 84.698 1.00 171.74 374 GLU A O 1
ATOM 5768 N N . ASN A 1 374 ? 116.456 42.140 86.844 1.00 183.52 375 ASN A N 1
ATOM 5769 C CA . ASN A 1 374 ? 117.818 41.642 86.972 1.00 181.84 375 ASN A CA 1
ATOM 5770 C C . ASN A 1 374 ? 118.040 40.324 86.253 1.00 176.62 375 ASN A C 1
ATOM 5771 O O . ASN A 1 374 ? 119.129 39.752 86.368 1.00 175.42 375 ASN A O 1
ATOM 5782 N N . LEU A 1 375 ? 117.040 39.830 85.530 1.00 178.11 376 LEU A N 1
ATOM 5783 C CA . LEU A 1 375 ? 117.244 38.772 84.552 1.00 172.42 376 LEU A CA 1
ATOM 5784 C C . LEU A 1 375 ? 117.293 39.309 83.128 1.00 166.78 376 LEU A C 1
ATOM 5785 O O . LEU A 1 375 ? 118.126 38.868 82.333 1.00 162.09 376 LEU A O 1
ATOM 5801 N N . ILE A 1 376 ? 116.414 40.253 82.791 1.00 165.10 377 ILE A N 1
ATOM 5802 C CA . ILE A 1 376 ? 116.411 40.831 81.451 1.00 160.41 377 ILE A CA 1
ATOM 5803 C C . ILE A 1 376 ? 117.736 41.532 81.182 1.00 158.59 377 ILE A C 1
ATOM 5804 O O . ILE A 1 376 ? 118.392 41.295 80.158 1.00 153.62 377 ILE A O 1
ATOM 5820 N N . THR A 1 377 ? 118.166 42.391 82.110 1.00 162.48 378 THR A N 1
ATOM 5821 C CA . THR A 1 377 ? 119.419 43.108 81.890 1.00 161.30 378 THR A CA 1
ATOM 5822 C C . THR A 1 377 ? 120.611 42.151 81.922 1.00 158.96 378 THR A C 1
ATOM 5823 O O . THR A 1 377 ? 121.591 42.331 81.185 1.00 155.50 378 THR A O 1
ATOM 5834 N N . ARG A 1 378 ? 120.548 41.126 82.772 1.00 160.40 379 ARG A N 1
ATOM 5835 C CA . ARG A 1 378 ? 121.613 40.127 82.808 1.00 158.57 379 ARG A CA 1
ATOM 5836 C C . ARG A 1 378 ? 121.739 39.408 81.467 1.00 152.26 379 ARG A C 1
ATOM 5837 O O . ARG A 1 378 ? 122.851 39.207 80.959 1.00 149.34 379 ARG A O 1
ATOM 5858 N N . LEU A 1 379 ? 120.605 39.005 80.889 1.00 157.65 380 LEU A N 1
ATOM 5859 C CA . LEU A 1 379 ? 120.603 38.399 79.565 1.00 147.11 380 LEU A CA 1
ATOM 5860 C C . LEU A 1 379 ? 121.207 39.338 78.535 1.00 146.00 380 LEU A C 1
ATOM 5861 O O . LEU A 1 379 ? 121.963 38.906 77.656 1.00 141.40 380 LEU A O 1
ATOM 5877 N N . VAL A 1 380 ? 120.873 40.626 78.621 1.00 146.64 381 VAL A N 1
ATOM 5878 C CA . VAL A 1 380 ? 121.468 41.606 77.716 1.00 145.05 381 VAL A CA 1
ATOM 5879 C C . VAL A 1 380 ? 122.990 41.583 77.829 1.00 148.33 381 VAL A C 1
ATOM 5880 O O . VAL A 1 380 ? 123.707 41.502 76.821 1.00 147.05 381 VAL A O 1
ATOM 5893 N N . ASP A 1 381 ? 123.503 41.684 79.058 1.00 149.39 382 ASP A N 1
ATOM 5894 C CA . ASP A 1 381 ? 124.951 41.659 79.263 1.00 150.10 382 ASP A CA 1
ATOM 5895 C C . ASP A 1 381 ? 125.569 40.409 78.641 1.00 141.69 382 ASP A C 1
ATOM 5896 O O . ASP A 1 381 ? 126.608 40.473 77.963 1.00 139.48 382 ASP A O 1
ATOM 5905 N N . THR A 1 382 ? 124.953 39.253 78.894 1.00 144.69 383 THR A N 1
ATOM 5906 C CA . THR A 1 382 ? 125.499 37.994 78.401 1.00 144.14 383 THR A CA 1
ATOM 5907 C C . THR A 1 382 ? 125.569 37.987 76.878 1.00 142.23 383 THR A C 1
ATOM 5908 O O . THR A 1 382 ? 126.573 37.559 76.287 1.00 141.10 383 THR A O 1
ATOM 5919 N N . LEU A 1 383 ? 124.488 38.422 76.223 1.00 139.66 384 LEU A N 1
ATOM 5920 C CA . LEU A 1 383 ? 124.486 38.491 74.767 1.00 135.11 384 LEU A CA 1
ATOM 5921 C C . LEU A 1 383 ? 125.613 39.389 74.280 1.00 134.86 384 LEU A C 1
ATOM 5922 O O . LEU A 1 383 ? 126.390 39.009 73.396 1.00 135.05 384 LEU A O 1
ATOM 5955 N N . GLU A 1 385 ? 128.438 40.211 75.618 1.00 142.72 386 GLU A N 1
ATOM 5956 C CA . GLU A 1 385 ? 129.808 39.715 75.734 1.00 138.47 386 GLU A CA 1
ATOM 5957 C C . GLU A 1 385 ? 130.056 38.519 74.814 1.00 137.88 386 GLU A C 1
ATOM 5958 O O . GLU A 1 385 ? 131.060 38.478 74.089 1.00 139.59 386 GLU A O 1
ATOM 5970 N N . TRP A 1 386 ? 129.163 37.529 74.829 1.00 134.87 387 TRP A N 1
ATOM 5971 C CA . TRP A 1 386 ? 129.504 36.243 74.237 1.00 138.03 387 TRP A CA 1
ATOM 5972 C C . TRP A 1 386 ? 128.793 35.919 72.935 1.00 132.29 387 TRP A C 1
ATOM 5973 O O . TRP A 1 386 ? 129.350 35.168 72.132 1.00 125.77 387 TRP A O 1
ATOM 5994 N N . TYR A 1 387 ? 127.595 36.447 72.692 1.00 131.31 388 TYR A N 1
ATOM 5995 C CA . TYR A 1 387 ? 126.819 35.985 71.550 1.00 127.10 388 TYR A CA 1
ATOM 5996 C C . TYR A 1 387 ? 126.812 36.953 70.384 1.00 123.89 388 TYR A C 1
ATOM 5997 O O . TYR A 1 387 ? 126.689 36.512 69.237 1.00 121.61 388 TYR A O 1
ATOM 6015 N N . LEU A 1 388 ? 126.945 38.253 70.630 1.00 115.50 389 LEU A N 1
ATOM 6016 C CA . LEU A 1 388 ? 127.089 39.176 69.515 1.00 116.16 389 LEU A CA 1
ATOM 6017 C C . LEU A 1 388 ? 128.508 39.179 68.964 1.00 119.26 389 LEU A C 1
ATOM 6018 O O . LEU A 1 388 ? 128.727 39.657 67.846 1.00 117.82 389 LEU A O 1
ATOM 6034 N N . ARG A 1 389 ? 129.471 38.642 69.708 1.00 121.05 390 ARG A N 1
ATOM 6035 C CA . ARG A 1 389 ? 130.854 38.646 69.253 1.00 124.28 390 ARG A CA 1
ATOM 6036 C C . ARG A 1 389 ? 131.045 37.727 68.053 1.00 122.66 390 ARG A C 1
ATOM 6037 O O . ARG A 1 389 ? 130.563 36.591 68.034 1.00 114.97 390 ARG A O 1
ATOM 6058 N N . LEU A 1 390 ? 131.751 38.232 67.044 1.00 114.82 391 LEU A N 1
ATOM 6059 C CA . LEU A 1 390 ? 132.223 37.382 65.961 1.00 113.80 391 LEU A CA 1
ATOM 6060 C C . LEU A 1 390 ? 132.904 36.153 66.537 1.00 114.80 391 LEU A C 1
ATOM 6061 O O . LEU A 1 390 ? 133.868 36.266 67.299 1.00 117.82 391 LEU A O 1
ATOM 6077 N N . ARG A 1 391 ? 132.381 34.979 66.205 1.00 118.05 392 ARG A N 1
ATOM 6078 C CA . ARG A 1 391 ? 132.950 33.756 66.735 1.00 124.33 392 ARG A CA 1
ATOM 6079 C C . ARG A 1 391 ? 134.291 33.474 66.069 1.00 128.76 392 ARG A C 1
ATOM 6080 O O . ARG A 1 391 ? 134.539 33.912 64.942 1.00 125.37 392 ARG A O 1
ATOM 6101 N N . PRO A 1 392 ? 135.191 32.778 66.767 1.00 123.17 393 PRO A N 1
ATOM 6102 C CA . PRO A 1 392 ? 136.496 32.467 66.153 1.00 119.93 393 PRO A CA 1
ATOM 6103 C C . PRO A 1 392 ? 136.331 31.765 64.815 1.00 118.62 393 PRO A C 1
ATOM 6104 O O . PRO A 1 392 ? 136.982 32.122 63.820 1.00 124.72 393 PRO A O 1
ATOM 6115 N N . THR A 1 393 ? 135.461 30.755 64.774 1.00 123.65 394 THR A N 1
ATOM 6116 C CA . THR A 1 393 ? 135.241 30.004 63.544 1.00 123.05 394 THR A CA 1
ATOM 6117 C C . THR A 1 393 ? 134.829 30.926 62.404 1.00 120.61 394 THR A C 1
ATOM 6118 O O . THR A 1 393 ? 135.232 30.727 61.249 1.00 118.77 394 THR A O 1
ATOM 6129 N N . GLU A 1 394 ? 134.020 31.940 62.709 1.00 121.80 395 GLU A N 1
ATOM 6130 C CA . GLU A 1 394 ? 133.585 32.868 61.674 1.00 127.46 395 GLU A CA 1
ATOM 6131 C C . GLU A 1 394 ? 134.752 33.676 61.128 1.00 124.03 395 GLU A C 1
ATOM 6132 O O . GLU A 1 394 ? 134.822 33.937 59.922 1.00 121.52 395 GLU A O 1
ATOM 6144 N N . LEU A 1 395 ? 135.673 34.091 61.999 1.00 117.65 396 LEU A N 1
ATOM 6145 C CA . LEU A 1 395 ? 136.854 34.803 61.527 1.00 115.93 396 LEU A CA 1
ATOM 6146 C C . LEU A 1 395 ? 137.734 33.894 60.678 1.00 121.74 396 LEU A C 1
ATOM 6147 O O . LEU A 1 395 ? 138.281 34.329 59.657 1.00 130.91 396 LEU A O 1
ATOM 6163 N N . GLU A 1 396 ? 137.870 32.622 61.069 1.00 123.09 397 GLU A N 1
ATOM 6164 C CA . GLU A 1 396 ? 138.659 31.696 60.262 1.00 130.31 397 GLU A CA 1
ATOM 6165 C C . GLU A 1 396 ? 138.043 31.514 58.878 1.00 121.65 397 GLU A C 1
ATOM 6166 O O . GLU A 1 396 ? 138.757 31.512 57.867 1.00 126.51 397 GLU A O 1
ATOM 6178 N N . ASN A 1 397 ? 136.718 31.352 58.810 1.00 136.85 398 ASN A N 1
ATOM 6179 C CA . ASN A 1 397 ? 136.068 31.181 57.512 1.00 132.16 398 ASN A CA 1
ATOM 6180 C C . ASN A 1 397 ? 136.204 32.446 56.670 1.00 129.96 398 ASN A C 1
ATOM 6181 O O . ASN A 1 397 ? 136.588 32.386 55.494 1.00 132.05 398 ASN A O 1
ATOM 6192 N N . TRP A 1 398 ? 135.893 33.606 57.257 1.00 123.21 399 TRP A N 1
ATOM 6193 C CA . TRP A 1 398 ? 136.122 34.885 56.593 1.00 120.55 399 TRP A CA 1
ATOM 6194 C C . TRP A 1 398 ? 137.454 34.881 55.856 1.00 119.83 399 TRP A C 1
ATOM 6195 O O . TRP A 1 398 ? 137.517 35.191 54.663 1.00 123.11 399 TRP A O 1
ATOM 6216 N N . PHE A 1 399 ? 138.526 34.515 56.554 1.00 205.91 400 PHE A N 1
ATOM 6217 C CA . PHE A 1 399 ? 139.862 34.575 55.981 1.00 210.45 400 PHE A CA 1
ATOM 6218 C C . PHE A 1 399 ? 139.946 33.784 54.683 1.00 211.60 400 PHE A C 1
ATOM 6219 O O . PHE A 1 399 ? 140.283 34.333 53.628 1.00 212.69 400 PHE A O 1
ATOM 6253 N N . ASP A 1 401 ? 137.718 31.966 52.548 1.00 206.12 402 ASP A N 1
ATOM 6254 C CA . ASP A 1 401 ? 136.789 32.194 51.440 1.00 203.35 402 ASP A CA 1
ATOM 6255 C C . ASP A 1 401 ? 135.750 33.212 51.879 1.00 199.24 402 ASP A C 1
ATOM 6256 O O . ASP A 1 401 ? 134.639 32.856 52.288 1.00 195.88 402 ASP A O 1
ATOM 6265 N N . PRO A 1 402 ? 136.077 34.501 51.802 1.00 199.47 403 PRO A N 1
ATOM 6266 C CA . PRO A 1 402 ? 135.134 35.530 52.274 1.00 195.72 403 PRO A CA 1
ATOM 6267 C C . PRO A 1 402 ? 133.851 35.576 51.462 1.00 192.04 403 PRO A C 1
ATOM 6268 O O . PRO A 1 402 ? 132.748 35.622 52.030 1.00 188.46 403 PRO A O 1
ATOM 6279 N N . GLU A 1 403 ? 133.986 35.553 50.133 1.00 193.00 404 GLU A N 1
ATOM 6280 C CA . GLU A 1 403 ? 132.813 35.702 49.284 1.00 189.72 404 GLU A CA 1
ATOM 6281 C C . GLU A 1 403 ? 131.757 34.664 49.624 1.00 187.05 404 GLU A C 1
ATOM 6282 O O . GLU A 1 403 ? 130.566 34.974 49.645 1.00 183.39 404 GLU A O 1
ATOM 6294 N N . GLU A 1 404 ? 132.165 33.417 49.866 1.00 188.93 405 GLU A N 1
ATOM 6295 C CA . GLU A 1 404 ? 131.187 32.400 50.232 1.00 186.59 405 GLU A CA 1
ATOM 6296 C C . GLU A 1 404 ? 130.706 32.589 51.663 1.00 184.55 405 GLU A C 1
ATOM 6297 O O . GLU A 1 404 ? 129.559 32.254 51.978 1.00 181.39 405 GLU A O 1
ATOM 6309 N N . TRP A 1 405 ? 131.558 33.133 52.538 1.00 186.35 406 TRP A N 1
ATOM 6310 C CA . TRP A 1 405 ? 131.122 33.426 53.897 1.00 184.44 406 TRP A CA 1
ATOM 6311 C C . TRP A 1 405 ? 129.923 34.364 53.887 1.00 180.35 406 TRP A C 1
ATOM 6312 O O . TRP A 1 405 ? 129.006 34.216 54.701 1.00 177.60 406 TRP A O 1
ATOM 6333 N N . ILE A 1 406 ? 129.897 35.329 52.969 1.00 179.96 407 ILE A N 1
ATOM 6334 C CA . ILE A 1 406 ? 128.725 36.200 52.898 1.00 176.13 407 ILE A CA 1
ATOM 6335 C C . ILE A 1 406 ? 127.674 35.711 51.902 1.00 173.89 407 ILE A C 1
ATOM 6336 O O . ILE A 1 406 ? 126.496 36.068 52.039 1.00 170.42 407 ILE A O 1
ATOM 6352 N N . ASN A 1 407 ? 128.050 34.896 50.912 1.00 175.82 408 ASN A N 1
ATOM 6353 C CA . ASN A 1 407 ? 127.035 34.268 50.072 1.00 173.78 408 ASN A CA 1
ATOM 6354 C C . ASN A 1 407 ? 126.070 33.467 50.933 1.00 171.37 408 ASN A C 1
ATOM 6355 O O . ASN A 1 407 ? 124.849 33.555 50.762 1.00 168.17 408 ASN A O 1
ATOM 6366 N N . GLU A 1 408 ? 126.605 32.693 51.883 1.00 172.98 409 GLU A N 1
ATOM 6367 C CA . GLU A 1 408 ? 125.761 31.995 52.843 1.00 170.91 409 GLU A CA 1
ATOM 6368 C C . GLU A 1 408 ? 124.877 32.959 53.619 1.00 167.64 409 GLU A C 1
ATOM 6369 O O . GLU A 1 408 ? 123.754 32.607 53.989 1.00 164.89 409 GLU A O 1
ATOM 6381 N N . GLN A 1 409 ? 125.357 34.170 53.876 1.00 167.97 410 GLN A N 1
ATOM 6382 C CA . GLN A 1 409 ? 124.597 35.138 54.654 1.00 165.07 410 GLN A CA 1
ATOM 6383 C C . GLN A 1 409 ? 123.616 35.947 53.812 1.00 162.30 410 GLN A C 1
ATOM 6384 O O . GLN A 1 409 ? 122.715 36.574 54.379 1.00 159.43 410 GLN A O 1
ATOM 6415 N N . ALA A 1 411 ? 121.452 34.595 52.491 1.00 158.27 412 ALA A N 1
ATOM 6416 C CA . ALA A 1 411 ? 120.302 33.910 53.075 1.00 155.76 412 ALA A CA 1
ATOM 6417 C C . ALA A 1 411 ? 120.487 33.733 54.579 1.00 155.84 412 ALA A C 1
ATOM 6418 O O . ALA A 1 411 ? 120.264 32.640 55.114 1.00 158.06 412 ALA A O 1
ATOM 6425 N N . THR A 1 412 ? 120.907 34.797 55.267 1.00 162.92 413 THR A N 1
ATOM 6426 C CA . THR A 1 412 ? 121.124 34.736 56.708 1.00 156.66 413 THR A CA 1
ATOM 6427 C C . THR A 1 412 ? 119.887 34.176 57.400 1.00 153.40 413 THR A C 1
ATOM 6428 O O . THR A 1 412 ? 118.925 34.906 57.662 1.00 150.44 413 THR A O 1
ATOM 6439 N N . SER A 1 413 ? 119.911 32.882 57.702 1.00 154.27 414 SER A N 1
ATOM 6440 C CA . SER A 1 413 ? 118.805 32.207 58.376 1.00 152.08 414 SER A CA 1
ATOM 6441 C C . SER A 1 413 ? 119.094 32.251 59.870 1.00 152.43 414 SER A C 1
ATOM 6442 O O . SER A 1 413 ? 119.786 31.392 60.413 1.00 154.68 414 SER A O 1
ATOM 6450 N N . TYR A 1 414 ? 118.559 33.270 60.552 1.00 150.25 415 TYR A N 1
ATOM 6451 C CA . TYR A 1 414 ? 118.876 33.439 61.966 1.00 150.63 415 TYR A CA 1
ATOM 6452 C C . TYR A 1 414 ? 118.489 32.207 62.768 1.00 150.68 415 TYR A C 1
ATOM 6453 O O . TYR A 1 414 ? 119.124 31.897 63.783 1.00 152.33 415 TYR A O 1
ATOM 6471 N N . GLU A 1 415 ? 117.471 31.475 62.316 1.00 149.05 416 GLU A N 1
ATOM 6472 C CA . GLU A 1 415 ? 117.001 30.310 63.055 1.00 148.98 416 GLU A CA 1
ATOM 6473 C C . GLU A 1 415 ? 117.998 29.158 63.049 1.00 152.29 416 GLU A C 1
ATOM 6474 O O . GLU A 1 415 ? 117.809 28.207 63.814 1.00 152.74 416 GLU A O 1
ATOM 6486 N N . TYR A 1 416 ? 119.066 29.232 62.250 1.00 154.72 417 TYR A N 1
ATOM 6487 C CA . TYR A 1 416 ? 120.053 28.159 62.179 1.00 158.04 417 TYR A CA 1
ATOM 6488 C C . TYR A 1 416 ? 121.466 28.623 62.532 1.00 160.97 417 TYR A C 1
ATOM 6489 O O . TYR A 1 416 ? 122.412 27.838 62.397 1.00 164.05 417 TYR A O 1
ATOM 6507 N N . GLN A 1 417 ? 121.643 29.875 62.956 1.00 160.21 418 GLN A N 1
ATOM 6508 C CA . GLN A 1 417 ? 122.961 30.434 63.239 1.00 162.95 418 GLN A CA 1
ATOM 6509 C C . GLN A 1 417 ? 122.907 31.178 64.562 1.00 162.08 418 GLN A C 1
ATOM 6510 O O . GLN A 1 417 ? 121.991 31.975 64.791 1.00 159.08 418 GLN A O 1
ATOM 6524 N N . ILE A 1 418 ? 123.896 30.940 65.424 1.00 110.81 419 ILE A N 1
ATOM 6525 C CA . ILE A 1 418 ? 123.789 31.428 66.794 1.00 112.48 419 ILE A CA 1
ATOM 6526 C C . ILE A 1 418 ? 123.962 32.944 66.843 1.00 118.43 419 ILE A C 1
ATOM 6527 O O . ILE A 1 418 ? 123.209 33.642 67.529 1.00 115.60 419 ILE A O 1
ATOM 6543 N N . ARG A 1 419 ? 124.972 33.486 66.150 1.00 108.90 420 ARG A N 1
ATOM 6544 C CA . ARG A 1 419 ? 125.195 34.927 66.262 1.00 112.03 420 ARG A CA 1
ATOM 6545 C C . ARG A 1 419 ? 124.045 35.711 65.650 1.00 117.43 420 ARG A C 1
ATOM 6546 O O . ARG A 1 419 ? 123.590 36.691 66.268 1.00 111.56 420 ARG A O 1
ATOM 6567 N N . PRO A 1 420 ? 123.556 35.378 64.449 1.00 117.10 421 PRO A N 1
ATOM 6568 C CA . PRO A 1 420 ? 122.338 36.051 63.949 1.00 112.17 421 PRO A CA 1
ATOM 6569 C C . PRO A 1 420 ? 121.150 35.895 64.877 1.00 117.40 421 PRO A C 1
ATOM 6570 O O . PRO A 1 420 ? 120.428 36.871 65.137 1.00 119.89 421 PRO A O 1
ATOM 6581 N N . CYS A 1 421 ? 120.898 34.670 65.344 1.00 115.70 422 CYS A N 1
ATOM 6582 C CA . CYS A 1 421 ? 119.834 34.449 66.312 1.00 117.25 422 CYS A CA 1
ATOM 6583 C C . CYS A 1 421 ? 119.959 35.419 67.477 1.00 122.29 422 CYS A C 1
ATOM 6584 O O . CYS A 1 421 ? 118.987 36.073 67.868 1.00 126.49 422 CYS A O 1
ATOM 6592 N N . ALA A 1 422 ? 121.159 35.515 68.044 1.00 117.76 423 ALA A N 1
ATOM 6593 C CA . ALA A 1 422 ? 121.379 36.364 69.205 1.00 115.66 423 ALA A CA 1
ATOM 6594 C C . ALA A 1 422 ? 121.173 37.831 68.867 1.00 118.22 423 ALA A C 1
ATOM 6595 O O . ALA A 1 422 ? 120.594 38.578 69.661 1.00 124.35 423 ALA A O 1
ATOM 6602 N N . GLU A 1 423 ? 121.672 38.272 67.711 1.00 113.75 424 GLU A N 1
ATOM 6603 C CA . GLU A 1 423 ? 121.387 39.628 67.258 1.00 118.74 424 GLU A CA 1
ATOM 6604 C C . GLU A 1 423 ? 119.889 39.896 67.264 1.00 125.16 424 GLU A C 1
ATOM 6605 O O . GLU A 1 423 ? 119.435 40.927 67.778 1.00 122.07 424 GLU A O 1
ATOM 6617 N N . ASN A 1 424 ? 119.104 38.952 66.737 1.00 123.25 425 ASN A N 1
ATOM 6618 C CA . ASN A 1 424 ? 117.660 39.137 66.634 1.00 128.80 425 ASN A CA 1
ATOM 6619 C C . ASN A 1 424 ? 117.005 39.178 68.010 1.00 133.98 425 ASN A C 1
ATOM 6620 O O . ASN A 1 424 ? 116.166 40.047 68.284 1.00 134.13 425 ASN A O 1
ATOM 6631 N N . VAL A 1 425 ? 117.371 38.243 68.887 1.00 127.47 426 VAL A N 1
ATOM 6632 C CA . VAL A 1 425 ? 116.764 38.207 70.212 1.00 128.26 426 VAL A CA 1
ATOM 6633 C C . VAL A 1 425 ? 117.135 39.456 70.997 1.00 128.27 426 VAL A C 1
ATOM 6634 O O . VAL A 1 425 ? 116.302 40.028 71.710 1.00 136.50 426 VAL A O 1
ATOM 6647 N N . PHE A 1 426 ? 118.390 39.895 70.888 1.00 128.73 427 PHE A N 1
ATOM 6648 C CA . PHE A 1 426 ? 118.811 41.124 71.545 1.00 128.93 427 PHE A CA 1
ATOM 6649 C C . PHE A 1 426 ? 117.982 42.307 71.068 1.00 130.69 427 PHE A C 1
ATOM 6650 O O . PHE A 1 426 ? 117.562 43.152 71.869 1.00 136.29 427 PHE A O 1
ATOM 6667 N N . GLN A 1 427 ? 117.771 42.407 69.754 1.00 126.93 428 GLN A N 1
ATOM 6668 C CA . GLN A 1 427 ? 116.983 43.515 69.229 1.00 132.06 428 GLN A CA 1
ATOM 6669 C C . GLN A 1 427 ? 115.558 43.471 69.764 1.00 136.03 428 GLN A C 1
ATOM 6670 O O . GLN A 1 427 ? 114.987 44.511 70.125 1.00 134.18 428 GLN A O 1
ATOM 6684 N N . ASP A 1 428 ? 114.970 42.272 69.831 1.00 135.50 429 ASP A N 1
ATOM 6685 C CA . ASP A 1 428 ? 113.646 42.139 70.431 1.00 140.79 429 ASP A CA 1
ATOM 6686 C C . ASP A 1 428 ? 113.657 42.615 71.880 1.00 139.91 429 ASP A C 1
ATOM 6687 O O . ASP A 1 428 ? 112.725 43.293 72.330 1.00 146.22 429 ASP A O 1
ATOM 6696 N N . LEU A 1 429 ? 114.702 42.257 72.630 1.00 139.62 430 LEU A N 1
ATOM 6697 C CA . LEU A 1 429 ? 114.804 42.689 74.020 1.00 141.29 430 LEU A CA 1
ATOM 6698 C C . LEU A 1 429 ? 114.834 44.208 74.115 1.00 141.91 430 LEU A C 1
ATOM 6699 O O . LEU A 1 429 ? 114.105 44.812 74.912 1.00 146.06 430 LEU A O 1
ATOM 6732 N N . ASN A 1 431 ? 113.790 46.452 72.029 1.00 139.40 432 ASN A N 1
ATOM 6733 C CA . ASN A 1 431 ? 112.546 47.084 71.612 1.00 141.10 432 ASN A CA 1
ATOM 6734 C C . ASN A 1 431 ? 111.384 46.805 72.550 1.00 146.64 432 ASN A C 1
ATOM 6735 O O . ASN A 1 431 ? 110.446 47.608 72.594 1.00 148.12 432 ASN A O 1
ATOM 6746 N N . THR A 1 432 ? 111.438 45.714 73.316 1.00 143.69 433 THR A N 1
ATOM 6747 C CA . THR A 1 432 ? 110.355 45.397 74.235 1.00 146.93 433 THR A CA 1
ATOM 6748 C C . THR A 1 432 ? 110.501 46.160 75.544 1.00 149.65 433 THR A C 1
ATOM 6749 O O . THR A 1 432 ? 109.498 46.578 76.132 1.00 153.86 433 THR A O 1
ATOM 6760 N N . PHE A 1 433 ? 111.662 46.656 75.873 1.00 146.87 434 PHE A N 1
ATOM 6761 C CA . PHE A 1 433 ? 111.691 47.441 77.077 1.00 149.44 434 PHE A CA 1
ATOM 6762 C C . PHE A 1 433 ? 112.391 48.742 76.877 1.00 148.71 434 PHE A C 1
ATOM 6763 O O . PHE A 1 433 ? 113.273 48.851 76.067 1.00 150.41 434 PHE A O 1
ATOM 6780 N N . SER A 1 434 ? 112.008 49.741 77.648 1.00 176.65 435 SER A N 1
ATOM 6781 C CA . SER A 1 434 ? 112.792 50.949 77.745 1.00 168.00 435 SER A CA 1
ATOM 6782 C C . SER A 1 434 ? 113.801 50.755 78.843 1.00 166.79 435 SER A C 1
ATOM 6783 O O . SER A 1 434 ? 113.615 51.237 79.952 1.00 172.79 435 SER A O 1
ATOM 6790 N N . GLU A 1 435 ? 114.906 50.140 78.464 1.00 169.11 436 GLU A N 1
ATOM 6791 C CA . GLU A 1 435 ? 115.997 49.916 79.360 1.00 166.60 436 GLU A CA 1
ATOM 6792 C C . GLU A 1 435 ? 117.218 50.518 78.823 1.00 160.82 436 GLU A C 1
ATOM 6793 O O . GLU A 1 435 ? 118.145 49.843 78.451 1.00 155.26 436 GLU A O 1
ATOM 6805 N N . LEU A 1 436 ? 117.224 51.826 78.805 1.00 168.06 437 LEU A N 1
ATOM 6806 C CA . LEU A 1 436 ? 118.358 52.526 78.364 1.00 164.68 437 LEU A CA 1
ATOM 6807 C C . LEU A 1 436 ? 119.526 52.192 79.231 1.00 170.51 437 LEU A C 1
ATOM 6808 O O . LEU A 1 436 ? 119.697 52.767 80.280 1.00 170.96 437 LEU A O 1
ATOM 6824 N N . LEU A 1 437 ? 120.364 51.278 78.760 1.00 179.49 438 LEU A N 1
ATOM 6825 C CA . LEU A 1 437 ? 121.599 50.957 79.402 1.00 172.03 438 LEU A CA 1
ATOM 6826 C C . LEU A 1 437 ? 122.608 51.370 78.366 1.00 169.20 438 LEU A C 1
ATOM 6827 O O . LEU A 1 437 ? 123.506 50.644 78.049 1.00 155.38 438 LEU A O 1
ATOM 6843 N N . VAL A 1 438 ? 122.467 52.580 77.843 1.00 175.78 439 VAL A N 1
ATOM 6844 C CA . VAL A 1 438 ? 123.352 53.116 76.888 1.00 168.48 439 VAL A CA 1
ATOM 6845 C C . VAL A 1 438 ? 124.652 53.332 77.601 1.00 173.09 439 VAL A C 1
ATOM 6846 O O . VAL A 1 438 ? 125.679 52.987 77.050 1.00 173.00 439 VAL A O 1
ATOM 6859 N N . PRO A 1 439 ? 124.648 53.811 78.880 1.00 172.56 440 PRO A N 1
ATOM 6860 C CA . PRO A 1 439 ? 125.931 53.958 79.563 1.00 173.72 440 PRO A CA 1
ATOM 6861 C C . PRO A 1 439 ? 126.737 52.703 79.647 1.00 171.90 440 PRO A C 1
ATOM 6862 O O . PRO A 1 439 ? 127.960 52.889 79.687 1.00 172.99 440 PRO A O 1
ATOM 6873 N N . TYR A 1 440 ? 126.092 51.543 79.807 1.00 176.61 441 TYR A N 1
ATOM 6874 C CA . TYR A 1 440 ? 126.771 50.305 79.739 1.00 171.70 441 TYR A CA 1
ATOM 6875 C C . TYR A 1 440 ? 127.484 50.450 78.447 1.00 168.67 441 TYR A C 1
ATOM 6876 O O . TYR A 1 440 ? 128.632 50.040 78.354 1.00 172.15 441 TYR A O 1
ATOM 6894 N N . LEU A 1 441 ? 126.912 51.083 77.435 1.00 171.63 442 LEU A N 1
ATOM 6895 C CA . LEU A 1 441 ? 127.863 51.158 76.334 1.00 167.82 442 LEU A CA 1
ATOM 6896 C C . LEU A 1 441 ? 128.871 52.278 76.547 1.00 170.56 442 LEU A C 1
ATOM 6897 O O . LEU A 1 441 ? 130.055 52.108 76.256 1.00 168.61 442 LEU A O 1
ATOM 6913 N N . LEU A 1 442 ? 128.422 53.444 77.018 1.00 177.14 443 LEU A N 1
ATOM 6914 C CA . LEU A 1 442 ? 129.365 54.523 77.297 1.00 172.21 443 LEU A CA 1
ATOM 6915 C C . LEU A 1 442 ? 130.478 54.030 78.220 1.00 173.20 443 LEU A C 1
ATOM 6916 O O . LEU A 1 442 ? 131.673 54.203 77.942 1.00 174.35 443 LEU A O 1
ATOM 6932 N N . LYS A 1 443 ? 130.100 53.345 79.299 1.00 172.75 444 LYS A N 1
ATOM 6933 C CA . LYS A 1 443 ? 131.061 52.945 80.316 1.00 175.66 444 LYS A CA 1
ATOM 6934 C C . LYS A 1 443 ? 131.840 51.687 79.946 1.00 176.20 444 LYS A C 1
ATOM 6935 O O . LYS A 1 443 ? 132.939 51.492 80.469 1.00 178.72 444 LYS A O 1
ATOM 6954 N N . LYS A 1 444 ? 131.326 50.841 79.051 1.00 180.70 445 LYS A N 1
ATOM 6955 C CA . LYS A 1 444 ? 132.123 49.729 78.546 1.00 175.72 445 LYS A CA 1
ATOM 6956 C C . LYS A 1 444 ? 132.994 50.131 77.362 1.00 172.87 445 LYS A C 1
ATOM 6957 O O . LYS A 1 444 ? 133.943 49.411 77.031 1.00 173.07 445 LYS A O 1
ATOM 6976 N N . ILE A 1 445 ? 132.682 51.254 76.712 1.00 176.50 446 ILE A N 1
ATOM 6977 C CA . ILE A 1 445 ? 133.665 51.947 75.888 1.00 177.60 446 ILE A CA 1
ATOM 6978 C C . ILE A 1 445 ? 134.800 52.447 76.770 1.00 184.97 446 ILE A C 1
ATOM 6979 O O . ILE A 1 445 ? 135.984 52.238 76.480 1.00 181.83 446 ILE A O 1
ATOM 6995 N N . GLU A 1 446 ? 134.444 53.100 77.880 1.00 175.33 447 GLU A N 1
ATOM 6996 C CA . GLU A 1 446 ? 135.456 53.607 78.801 1.00 182.27 447 GLU A CA 1
ATOM 6997 C C . GLU A 1 446 ? 136.259 52.482 79.446 1.00 180.52 447 GLU A C 1
ATOM 6998 O O . GLU A 1 446 ? 137.426 52.686 79.804 1.00 185.69 447 GLU A O 1
ATOM 7010 N N . ASN A 1 447 ? 135.665 51.296 79.595 1.00 183.08 448 ASN A N 1
ATOM 7011 C CA . ASN A 1 447 ? 136.298 50.236 80.370 1.00 182.61 448 ASN A CA 1
ATOM 7012 C C . ASN A 1 447 ? 136.892 49.118 79.517 1.00 181.13 448 ASN A C 1
ATOM 7013 O O . ASN A 1 447 ? 138.106 49.080 79.293 1.00 171.09 448 ASN A O 1
ATOM 7024 N N . ASP A 1 448 ? 136.044 48.192 79.061 1.00 187.37 449 ASP A N 1
ATOM 7025 C CA . ASP A 1 448 ? 136.507 46.938 78.480 1.00 185.69 449 ASP A CA 1
ATOM 7026 C C . ASP A 1 448 ? 136.825 47.039 76.997 1.00 181.09 449 ASP A C 1
ATOM 7027 O O . ASP A 1 448 ? 137.658 46.271 76.505 1.00 179.00 449 ASP A O 1
ATOM 7036 N N . ALA A 1 449 ? 136.174 47.945 76.266 1.00 180.59 450 ALA A N 1
ATOM 7037 C CA . ALA A 1 449 ? 136.653 48.280 74.931 1.00 172.97 450 ALA A CA 1
ATOM 7038 C C . ALA A 1 449 ? 137.974 49.035 75.008 1.00 182.57 450 ALA A C 1
ATOM 7039 O O . ALA A 1 449 ? 138.780 48.975 74.072 1.00 184.61 450 ALA A O 1
ATOM 7046 N N . SER A 1 450 ? 138.209 49.744 76.114 1.00 180.42 451 SER A N 1
ATOM 7047 C CA . SER A 1 450 ? 139.490 50.398 76.375 1.00 183.85 451 SER A CA 1
ATOM 7048 C C . SER A 1 450 ? 140.519 49.365 76.845 1.00 183.39 451 SER A C 1
ATOM 7049 O O . SER A 1 450 ? 141.076 49.434 77.941 1.00 184.72 451 SER A O 1
ATOM 7057 N N . LYS A 1 451 ? 140.744 48.373 75.989 1.00 175.76 452 LYS A N 1
ATOM 7058 C CA . LYS A 1 451 ? 141.692 47.305 76.262 1.00 176.90 452 LYS A CA 1
ATOM 7059 C C . LYS A 1 451 ? 142.307 46.876 74.938 1.00 170.01 452 LYS A C 1
ATOM 7060 O O . LYS A 1 451 ? 141.894 47.330 73.867 1.00 169.60 452 LYS A O 1
ATOM 7079 N N . LEU A 1 452 ? 143.301 45.986 75.028 1.00 165.03 453 LEU A N 1
ATOM 7080 C CA . LEU A 1 452 ? 144.000 45.431 73.873 1.00 167.73 453 LEU A CA 1
ATOM 7081 C C . LEU A 1 452 ? 143.928 46.347 72.657 1.00 165.70 453 LEU A C 1
ATOM 7082 O O . LEU A 1 452 ? 144.685 47.318 72.574 1.00 167.99 453 LEU A O 1
ATOM 7098 N N . SER A 1 453 ? 143.005 46.076 71.730 1.00 165.04 454 SER A N 1
ATOM 7099 C CA . SER A 1 453 ? 142.914 46.835 70.480 1.00 171.61 454 SER A CA 1
ATOM 7100 C C . SER A 1 453 ? 144.228 46.744 69.700 1.00 172.19 454 SER A C 1
ATOM 7101 O O . SER A 1 453 ? 144.677 47.706 69.078 1.00 173.82 454 SER A O 1
ATOM 7109 N N . ASN A 1 454 ? 144.843 45.563 69.746 1.00 165.56 455 ASN A N 1
ATOM 7110 C CA . ASN A 1 454 ? 146.134 45.236 69.155 1.00 167.44 455 ASN A CA 1
ATOM 7111 C C . ASN A 1 454 ? 146.133 43.710 69.125 1.00 163.73 455 ASN A C 1
ATOM 7112 O O . ASN A 1 454 ? 146.295 43.081 68.073 1.00 161.47 455 ASN A O 1
ATOM 7123 N N . SER A 1 455 ? 145.939 43.118 70.306 1.00 170.23 456 SER A N 1
ATOM 7124 C CA . SER A 1 455 ? 145.440 41.758 70.445 1.00 161.26 456 SER A CA 1
ATOM 7125 C C . SER A 1 455 ? 143.922 41.756 70.287 1.00 154.96 456 SER A C 1
ATOM 7126 O O . SER A 1 455 ? 143.245 42.747 70.575 1.00 156.01 456 SER A O 1
ATOM 7134 N N . LEU A 1 456 ? 143.387 40.622 69.841 1.00 151.53 457 LEU A N 1
ATOM 7135 C CA . LEU A 1 456 ? 142.057 40.627 69.245 1.00 146.63 457 LEU A CA 1
ATOM 7136 C C . LEU A 1 456 ? 140.930 40.722 70.269 1.00 149.10 457 LEU A C 1
ATOM 7137 O O . LEU A 1 456 ? 139.991 41.499 70.072 1.00 153.79 457 LEU A O 1
ATOM 7153 N N . ASP A 1 457 ? 140.998 39.959 71.361 1.00 151.77 458 ASP A N 1
ATOM 7154 C CA . ASP A 1 457 ? 139.785 39.658 72.118 1.00 154.59 458 ASP A CA 1
ATOM 7155 C C . ASP A 1 457 ? 139.020 40.919 72.515 1.00 154.71 458 ASP A C 1
ATOM 7156 O O . ASP A 1 457 ? 137.795 40.975 72.366 1.00 156.18 458 ASP A O 1
ATOM 7165 N N . ASP A 1 458 ? 139.706 41.936 73.022 1.00 151.12 459 ASP A N 1
ATOM 7166 C CA . ASP A 1 458 ? 139.020 43.158 73.430 1.00 153.93 459 ASP A CA 1
ATOM 7167 C C . ASP A 1 458 ? 138.792 44.121 72.270 1.00 144.10 459 ASP A C 1
ATOM 7168 O O . ASP A 1 458 ? 138.269 45.218 72.490 1.00 146.25 459 ASP A O 1
ATOM 7177 N N . PHE A 1 459 ? 139.167 43.736 71.048 1.00 137.07 460 PHE A N 1
ATOM 7178 C CA . PHE A 1 459 ? 138.697 44.392 69.834 1.00 137.62 460 PHE A CA 1
ATOM 7179 C C . PHE A 1 459 ? 137.411 43.742 69.336 1.00 131.46 460 PHE A C 1
ATOM 7180 O O . PHE A 1 459 ? 136.493 44.429 68.876 1.00 122.48 460 PHE A O 1
ATOM 7197 N N . LEU A 1 460 ? 137.329 42.413 69.444 1.00 138.11 461 LEU A N 1
ATOM 7198 C CA . LEU A 1 460 ? 136.101 41.697 69.120 1.00 136.45 461 LEU A CA 1
ATOM 7199 C C . LEU A 1 460 ? 134.989 42.040 70.102 1.00 132.37 461 LEU A C 1
ATOM 7200 O O . LEU A 1 460 ? 133.827 42.197 69.707 1.00 131.01 461 LEU A O 1
ATOM 7216 N N . ARG A 1 461 ? 135.325 42.150 71.389 1.00 131.80 462 ARG A N 1
ATOM 7217 C CA . ARG A 1 461 ? 134.374 42.669 72.362 1.00 138.01 462 ARG A CA 1
ATOM 7218 C C . ARG A 1 461 ? 133.850 44.029 71.935 1.00 130.90 462 ARG A C 1
ATOM 7219 O O . ARG A 1 461 ? 132.647 44.297 72.024 1.00 131.02 462 ARG A O 1
ATOM 7240 N N . LYS A 1 462 ? 134.744 44.904 71.471 1.00 129.32 463 LYS A N 1
ATOM 7241 C CA . LYS A 1 462 ? 134.326 46.220 71.007 1.00 125.04 463 LYS A CA 1
ATOM 7242 C C . LYS A 1 462 ? 133.409 46.105 69.803 1.00 129.77 463 LYS A C 1
ATOM 7243 O O . LYS A 1 462 ? 132.458 46.881 69.653 1.00 123.82 463 LYS A O 1
ATOM 7262 N N . ASP A 1 463 ? 133.700 45.157 68.920 1.00 131.15 464 ASP A N 1
ATOM 7263 C CA . ASP A 1 463 ? 132.835 44.942 67.773 1.00 125.61 464 ASP A CA 1
ATOM 7264 C C . ASP A 1 463 ? 131.445 44.508 68.214 1.00 122.62 464 ASP A C 1
ATOM 7265 O O . ASP A 1 463 ? 130.443 44.908 67.615 1.00 117.24 464 ASP A O 1
ATOM 7274 N N . ALA A 1 464 ? 131.367 43.688 69.264 1.00 121.57 465 ALA A N 1
ATOM 7275 C CA . ALA A 1 464 ? 130.064 43.296 69.798 1.00 121.20 465 ALA A CA 1
ATOM 7276 C C . ALA A 1 464 ? 129.348 44.481 70.445 1.00 123.23 465 ALA A C 1
ATOM 7277 O O . ALA A 1 464 ? 128.117 44.596 70.365 1.00 127.15 465 ALA A O 1
ATOM 7284 N N . ILE A 1 465 ? 130.101 45.361 71.105 1.00 124.73 466 ILE A N 1
ATOM 7285 C CA . ILE A 1 465 ? 129.514 46.574 71.671 1.00 128.58 466 ILE A CA 1
ATOM 7286 C C . ILE A 1 465 ? 128.906 47.428 70.564 1.00 123.69 466 ILE A C 1
ATOM 7287 O O . ILE A 1 465 ? 127.753 47.882 70.653 1.00 124.19 466 ILE A O 1
ATOM 7303 N N . TYR A 1 466 ? 129.676 47.663 69.500 1.00 122.71 467 TYR A N 1
ATOM 7304 C CA . TYR A 1 466 ? 129.134 48.386 68.357 1.00 118.33 467 TYR A CA 1
ATOM 7305 C C . TYR A 1 466 ? 127.958 47.635 67.742 1.00 118.65 467 TYR A C 1
ATOM 7306 O O . TYR A 1 466 ? 127.027 48.262 67.227 1.00 117.34 467 TYR A O 1
ATOM 7324 N N . ALA A 1 467 ? 127.986 46.299 67.767 1.00 114.66 468 ALA A N 1
ATOM 7325 C CA . ALA A 1 467 ? 126.863 45.525 67.245 1.00 109.68 468 ALA A CA 1
ATOM 7326 C C . ALA A 1 467 ? 125.596 45.800 68.043 1.00 115.11 468 ALA A C 1
ATOM 7327 O O . ALA A 1 467 ? 124.503 45.907 67.473 1.00 116.82 468 ALA A O 1
ATOM 7334 N N . SER A 1 468 ? 125.724 45.916 69.365 1.00 116.07 469 SER A N 1
ATOM 7335 C CA . SER A 1 468 ? 124.572 46.267 70.187 1.00 119.28 469 SER A CA 1
ATOM 7336 C C . SER A 1 468 ? 124.077 47.669 69.851 1.00 117.35 469 SER A C 1
ATOM 7337 O O . SER A 1 468 ? 122.863 47.912 69.780 1.00 122.99 469 SER A O 1
ATOM 7345 N N . PHE A 1 469 ? 125.005 48.611 69.651 1.00 116.96 470 PHE A N 1
ATOM 7346 C CA . PHE A 1 469 ? 124.599 49.955 69.239 1.00 122.35 470 PHE A CA 1
ATOM 7347 C C . PHE A 1 469 ? 123.803 49.901 67.938 1.00 120.92 470 PHE A C 1
ATOM 7348 O O . PHE A 1 469 ? 122.725 50.496 67.823 1.00 127.07 470 PHE A O 1
ATOM 7365 N N . GLN A 1 470 ? 124.334 49.193 66.944 1.00 117.73 471 GLN A N 1
ATOM 7366 C CA . GLN A 1 470 ? 123.618 48.953 65.697 1.00 111.61 471 GLN A CA 1
ATOM 7367 C C . GLN A 1 470 ? 122.216 48.422 65.962 1.00 114.33 471 GLN A C 1
ATOM 7368 O O . GLN A 1 470 ? 121.221 48.989 65.494 1.00 118.47 471 GLN A O 1
ATOM 7382 N N . LEU A 1 471 ? 122.121 47.338 66.732 1.00 113.37 472 LEU A N 1
ATOM 7383 C CA . LEU A 1 471 ? 120.850 46.644 66.895 1.00 122.90 472 LEU A CA 1
ATOM 7384 C C . LEU A 1 471 ? 119.804 47.525 67.563 1.00 130.91 472 LEU A C 1
ATOM 7385 O O . LEU A 1 471 ? 118.615 47.453 67.228 1.00 131.35 472 LEU A O 1
ATOM 7401 N N . SER A 1 472 ? 120.216 48.347 68.519 1.00 125.94 473 SER A N 1
ATOM 7402 C CA . SER A 1 472 ? 119.265 49.176 69.252 1.00 128.27 473 SER A CA 1
ATOM 7403 C C . SER A 1 472 ? 118.881 50.457 68.513 1.00 130.20 473 SER A C 1
ATOM 7404 O O . SER A 1 472 ? 118.315 51.366 69.136 1.00 141.43 473 SER A O 1
ATOM 7412 N N . ALA A 1 473 ? 119.168 50.549 67.213 1.00 134.80 474 ALA A N 1
ATOM 7413 C CA . ALA A 1 473 ? 118.841 51.756 66.462 1.00 134.51 474 ALA A CA 1
ATOM 7414 C C . ALA A 1 473 ? 117.364 52.109 66.587 1.00 141.35 474 ALA A C 1
ATOM 7415 O O . ALA A 1 473 ? 117.011 53.283 66.754 1.00 144.32 474 ALA A O 1
ATOM 7422 N N . SER A 1 474 ? 116.487 51.108 66.509 1.00 143.07 475 SER A N 1
ATOM 7423 C CA . SER A 1 474 ? 115.050 51.352 66.534 1.00 138.92 475 SER A CA 1
ATOM 7424 C C . SER A 1 474 ? 114.524 51.706 67.916 1.00 142.00 475 SER A C 1
ATOM 7425 O O . SER A 1 474 ? 113.329 52.003 68.040 1.00 145.69 475 SER A O 1
ATOM 7433 N N . ALA A 1 475 ? 115.369 51.688 68.942 1.00 140.11 476 ALA A N 1
ATOM 7434 C CA . ALA A 1 475 ? 114.935 51.957 70.305 1.00 150.45 476 ALA A CA 1
ATOM 7435 C C . ALA A 1 475 ? 115.460 53.266 70.866 1.00 150.81 476 ALA A C 1
ATOM 7436 O O . ALA A 1 475 ? 114.695 54.010 71.488 1.00 154.02 476 ALA A O 1
ATOM 7443 N N . VAL A 1 476 ? 116.738 53.577 70.657 1.00 153.82 477 VAL A N 1
ATOM 7444 C CA . VAL A 1 476 ? 117.351 54.706 71.346 1.00 159.47 477 VAL A CA 1
ATOM 7445 C C . VAL A 1 476 ? 117.843 55.763 70.366 1.00 159.62 477 VAL A C 1
ATOM 7446 O O . VAL A 1 476 ? 118.973 56.253 70.483 1.00 154.52 477 VAL A O 1
ATOM 7459 N N . SER A 1 477 ? 116.995 56.137 69.408 1.00 164.09 478 SER A N 1
ATOM 7460 C CA . SER A 1 477 ? 117.320 57.251 68.528 1.00 159.88 478 SER A CA 1
ATOM 7461 C C . SER A 1 477 ? 117.020 58.599 69.170 1.00 163.82 478 SER A C 1
ATOM 7462 O O . SER A 1 477 ? 117.618 59.607 68.777 1.00 165.50 478 SER A O 1
ATOM 7470 N N . GLU A 1 478 ? 116.116 58.639 70.150 1.00 164.37 479 GLU A N 1
ATOM 7471 C CA . GLU A 1 478 ? 115.791 59.885 70.830 1.00 168.09 479 GLU A CA 1
ATOM 7472 C C . GLU A 1 478 ? 116.809 60.235 71.903 1.00 178.31 479 GLU A C 1
ATOM 7473 O O . GLU A 1 478 ? 116.840 61.381 72.365 1.00 185.16 479 GLU A O 1
ATOM 7502 N N . VAL A 1 480 ? 120.189 59.529 71.520 1.00 163.71 481 VAL A N 1
ATOM 7503 C CA . VAL A 1 480 ? 121.498 59.418 70.890 1.00 167.99 481 VAL A CA 1
ATOM 7504 C C . VAL A 1 480 ? 121.602 60.424 69.752 1.00 166.90 481 VAL A C 1
ATOM 7505 O O . VAL A 1 480 ? 120.695 60.524 68.919 1.00 165.30 481 VAL A O 1
ATOM 7518 N N . ASP A 1 481 ? 122.716 61.161 69.714 1.00 160.24 482 ASP A N 1
ATOM 7519 C CA . ASP A 1 481 ? 122.997 62.110 68.635 1.00 162.90 482 ASP A CA 1
ATOM 7520 C C . ASP A 1 481 ? 123.843 61.389 67.591 1.00 150.66 482 ASP A C 1
ATOM 7521 O O . ASP A 1 481 ? 125.071 61.498 67.550 1.00 145.57 482 ASP A O 1
ATOM 7530 N N . PHE A 1 482 ? 123.161 60.642 66.718 1.00 151.17 483 PHE A N 1
ATOM 7531 C CA . PHE A 1 482 ? 123.886 59.856 65.726 1.00 140.01 483 PHE A CA 1
ATOM 7532 C C . PHE A 1 482 ? 124.613 60.750 64.727 1.00 139.92 483 PHE A C 1
ATOM 7533 O O . PHE A 1 482 ? 125.744 60.448 64.332 1.00 136.65 483 PHE A O 1
ATOM 7550 N N . ASP A 1 483 ? 123.958 61.814 64.251 1.00 143.00 484 ASP A N 1
ATOM 7551 C CA . ASP A 1 483 ? 124.628 62.734 63.336 1.00 145.55 484 ASP A CA 1
ATOM 7552 C C . ASP A 1 483 ? 126.001 63.107 63.875 1.00 144.82 484 ASP A C 1
ATOM 7553 O O . ASP A 1 483 ? 127.012 63.004 63.170 1.00 138.36 484 ASP A O 1
ATOM 7562 N N . ARG A 1 484 ? 126.055 63.525 65.141 1.00 144.96 485 ARG A N 1
ATOM 7563 C CA . ARG A 1 484 ? 127.334 63.720 65.812 1.00 144.83 485 ARG A CA 1
ATOM 7564 C C . ARG A 1 484 ? 128.201 62.475 65.679 1.00 143.06 485 ARG A C 1
ATOM 7565 O O . ARG A 1 484 ? 129.264 62.507 65.058 1.00 139.62 485 ARG A O 1
ATOM 7586 N N . LEU A 1 485 ? 127.729 61.351 66.224 1.00 142.85 486 LEU A N 1
ATOM 7587 C CA . LEU A 1 485 ? 128.573 60.168 66.366 1.00 133.83 486 LEU A CA 1
ATOM 7588 C C . LEU A 1 485 ? 129.228 59.749 65.055 1.00 129.37 486 LEU A C 1
ATOM 7589 O O . LEU A 1 485 ? 130.374 59.286 65.052 1.00 128.12 486 LEU A O 1
ATOM 7605 N N . LEU A 1 486 ? 128.522 59.894 63.933 1.00 137.87 487 LEU A N 1
ATOM 7606 C CA . LEU A 1 486 ? 129.081 59.460 62.656 1.00 130.62 487 LEU A CA 1
ATOM 7607 C C . LEU A 1 486 ? 130.397 60.176 62.370 1.00 132.93 487 LEU A C 1
ATOM 7608 O O . LEU A 1 486 ? 131.407 59.540 62.049 1.00 132.01 487 LEU A O 1
ATOM 7624 N N . ILE A 1 487 ? 130.403 61.505 62.493 1.00 133.41 488 ILE A N 1
ATOM 7625 C CA . ILE A 1 487 ? 131.619 62.280 62.268 1.00 138.12 488 ILE A CA 1
ATOM 7626 C C . ILE A 1 487 ? 132.554 62.180 63.462 1.00 138.54 488 ILE A C 1
ATOM 7627 O O . ILE A 1 487 ? 133.778 62.249 63.308 1.00 133.51 488 ILE A O 1
ATOM 7643 N N . GLN A 1 488 ? 131.995 62.010 64.657 1.00 134.95 489 GLN A N 1
ATOM 7644 C CA . GLN A 1 488 ? 132.781 62.007 65.880 1.00 137.23 489 GLN A CA 1
ATOM 7645 C C . GLN A 1 488 ? 133.541 60.699 66.039 1.00 136.93 489 GLN A C 1
ATOM 7646 O O . GLN A 1 488 ? 134.741 60.698 66.325 1.00 139.25 489 GLN A O 1
ATOM 7660 N N . VAL A 1 489 ? 132.855 59.576 65.852 1.00 137.72 490 VAL A N 1
ATOM 7661 C CA . VAL A 1 489 ? 133.375 58.262 66.215 1.00 129.04 490 VAL A CA 1
ATOM 7662 C C . VAL A 1 489 ? 133.616 57.390 64.974 1.00 124.13 490 VAL A C 1
ATOM 7663 O O . VAL A 1 489 ? 134.738 56.962 64.716 1.00 122.99 490 VAL A O 1
ATOM 7676 N N . PHE A 1 490 ? 132.571 57.100 64.212 1.00 124.72 491 PHE A N 1
ATOM 7677 C CA . PHE A 1 490 ? 132.604 55.957 63.307 1.00 121.30 491 PHE A CA 1
ATOM 7678 C C . PHE A 1 490 ? 133.394 56.239 62.035 1.00 120.28 491 PHE A C 1
ATOM 7679 O O . PHE A 1 490 ? 134.148 55.375 61.577 1.00 120.68 491 PHE A O 1
ATOM 7696 N N . LEU A 1 491 ? 133.225 57.414 61.429 1.00 121.59 492 LEU A N 1
ATOM 7697 C CA . LEU A 1 491 ? 134.054 57.741 60.272 1.00 124.28 492 LEU A CA 1
ATOM 7698 C C . LEU A 1 491 ? 135.538 57.661 60.620 1.00 131.56 492 LEU A C 1
ATOM 7699 O O . LEU A 1 491 ? 136.307 57.083 59.826 1.00 130.16 492 LEU A O 1
ATOM 7715 N N . PRO A 1 492 ? 135.999 58.189 61.762 1.00 125.86 493 PRO A N 1
ATOM 7716 C CA . PRO A 1 492 ? 137.364 57.886 62.223 1.00 129.75 493 PRO A CA 1
ATOM 7717 C C . PRO A 1 492 ? 137.678 56.397 62.230 1.00 130.14 493 PRO A C 1
ATOM 7718 O O . PRO A 1 492 ? 138.636 55.971 61.574 1.00 126.16 493 PRO A O 1
ATOM 7729 N N . GLU A 1 493 ? 136.898 55.603 62.975 1.00 128.75 494 GLU A N 1
ATOM 7730 C CA . GLU A 1 493 ? 137.142 54.163 63.028 1.00 121.67 494 GLU A CA 1
ATOM 7731 C C . GLU A 1 493 ? 137.377 53.601 61.627 1.00 120.83 494 GLU A C 1
ATOM 7732 O O . GLU A 1 493 ? 138.364 52.898 61.378 1.00 122.36 494 GLU A O 1
ATOM 7744 N N . ALA A 1 494 ? 136.478 53.916 60.693 1.00 120.82 495 ALA A N 1
ATOM 7745 C CA . ALA A 1 494 ? 136.514 53.318 59.366 1.00 124.80 495 ALA A CA 1
ATOM 7746 C C . ALA A 1 494 ? 137.611 53.882 58.474 1.00 127.58 495 ALA A C 1
ATOM 7747 O O . ALA A 1 494 ? 137.896 53.280 57.434 1.00 123.54 495 ALA A O 1
ATOM 7754 N N . THR A 1 495 ? 138.225 55.013 58.833 1.00 128.21 496 THR A N 1
ATOM 7755 C CA . THR A 1 495 ? 139.381 55.510 58.095 1.00 132.85 496 THR A CA 1
ATOM 7756 C C . THR A 1 495 ? 140.687 55.364 58.867 1.00 135.21 496 THR A C 1
ATOM 7757 O O . THR A 1 495 ? 141.757 55.541 58.277 1.00 145.13 496 THR A O 1
ATOM 7768 N N . ASN A 1 496 ? 140.619 55.071 60.163 1.00 138.79 497 ASN A N 1
ATOM 7769 C CA . ASN A 1 496 ? 141.778 54.803 61.005 1.00 144.14 497 ASN A CA 1
ATOM 7770 C C . ASN A 1 496 ? 142.835 53.984 60.281 1.00 147.52 497 ASN A C 1
ATOM 7771 O O . ASN A 1 496 ? 142.531 52.962 59.660 1.00 143.19 497 ASN A O 1
ATOM 7782 N N . THR A 1 497 ? 144.084 54.443 60.372 1.00 148.48 498 THR A N 1
ATOM 7783 C CA . THR A 1 497 ? 145.197 53.793 59.693 1.00 154.20 498 THR A CA 1
ATOM 7784 C C . THR A 1 497 ? 146.147 53.081 60.647 1.00 155.27 498 THR A C 1
ATOM 7785 O O . THR A 1 497 ? 147.230 52.658 60.221 1.00 160.31 498 THR A O 1
ATOM 7796 N N . ASN A 1 498 ? 145.778 52.925 61.918 1.00 153.35 499 ASN A N 1
ATOM 7797 C CA . ASN A 1 498 ? 146.679 52.340 62.903 1.00 154.09 499 ASN A CA 1
ATOM 7798 C C . ASN A 1 498 ? 146.238 50.951 63.354 1.00 150.00 499 ASN A C 1
ATOM 7799 O O . ASN A 1 498 ? 146.457 50.576 64.509 1.00 150.56 499 ASN A O 1
ATOM 7810 N N . ILE A 1 499 ? 145.613 50.170 62.476 1.00 151.87 500 ILE A N 1
ATOM 7811 C CA . ILE A 1 499 ? 145.153 48.840 62.865 1.00 147.08 500 ILE A CA 1
ATOM 7812 C C . ILE A 1 499 ? 145.450 47.817 61.777 1.00 148.55 500 ILE A C 1
ATOM 7813 O O . ILE A 1 499 ? 145.438 48.109 60.577 1.00 150.39 500 ILE A O 1
ATOM 7829 N N . SER A 1 500 ? 145.712 46.604 62.242 1.00 143.49 501 SER A N 1
ATOM 7830 C CA . SER A 1 500 ? 146.231 45.473 61.489 1.00 145.65 501 SER A CA 1
ATOM 7831 C C . SER A 1 500 ? 145.975 45.436 59.997 1.00 142.63 501 SER A C 1
ATOM 7832 O O . SER A 1 500 ? 146.883 45.119 59.226 1.00 143.97 501 SER A O 1
ATOM 7840 N N . GLY A 1 501 ? 144.760 45.731 59.583 1.00 136.33 502 GLY A N 1
ATOM 7841 C CA . GLY A 1 501 ? 144.340 45.355 58.254 1.00 132.76 502 GLY A CA 1
ATOM 7842 C C . GLY A 1 501 ? 143.137 44.448 58.385 1.00 122.83 502 GLY A C 1
ATOM 7843 O O . GLY A 1 501 ? 142.050 44.802 57.932 1.00 123.74 502 GLY A O 1
ATOM 7847 N N . ASP A 1 502 ? 143.292 43.307 59.066 1.00 123.16 503 ASP A N 1
ATOM 7848 C CA . ASP A 1 502 ? 142.127 42.512 59.454 1.00 123.61 503 ASP A CA 1
ATOM 7849 C C . ASP A 1 502 ? 141.206 43.328 60.361 1.00 115.15 503 ASP A C 1
ATOM 7850 O O . ASP A 1 502 ? 140.031 43.550 60.046 1.00 118.11 503 ASP A O 1
ATOM 7859 N N . GLU A 1 503 ? 141.732 43.782 61.501 1.00 115.77 504 GLU A N 1
ATOM 7860 C CA . GLU A 1 503 ? 140.987 44.641 62.416 1.00 123.73 504 GLU A CA 1
ATOM 7861 C C . GLU A 1 503 ? 140.282 45.728 61.611 1.00 121.59 504 GLU A C 1
ATOM 7862 O O . GLU A 1 503 ? 139.114 46.049 61.874 1.00 119.98 504 GLU A O 1
ATOM 7874 N N . LEU A 1 504 ? 140.973 46.282 60.607 1.00 117.06 505 LEU A N 1
ATOM 7875 C CA . LEU A 1 504 ? 140.345 47.266 59.730 1.00 118.65 505 LEU A CA 1
ATOM 7876 C C . LEU A 1 504 ? 139.108 46.677 59.060 1.00 110.56 505 LEU A C 1
ATOM 7877 O O . LEU A 1 504 ? 138.031 47.277 59.095 1.00 109.98 505 LEU A O 1
ATOM 7893 N N . ARG A 1 505 ? 139.247 45.500 58.438 1.00 113.52 506 ARG A N 1
ATOM 7894 C CA . ARG A 1 505 ? 138.108 44.863 57.778 1.00 112.96 506 ARG A CA 1
ATOM 7895 C C . ARG A 1 505 ? 136.939 44.694 58.743 1.00 110.07 506 ARG A C 1
ATOM 7896 O O . ARG A 1 505 ? 135.784 44.996 58.409 1.00 111.63 506 ARG A O 1
ATOM 7917 N N . ILE A 1 506 ? 137.223 44.183 59.942 1.00 105.55 507 ILE A N 1
ATOM 7918 C CA . ILE A 1 506 ? 136.166 43.952 60.921 1.00 105.65 507 ILE A CA 1
ATOM 7919 C C . ILE A 1 506 ? 135.426 45.247 61.218 1.00 107.00 507 ILE A C 1
ATOM 7920 O O . ILE A 1 506 ? 134.196 45.330 61.084 1.00 113.41 507 ILE A O 1
ATOM 7936 N N . ILE A 1 507 ? 136.163 46.277 61.639 1.00 107.11 508 ILE A N 1
ATOM 7937 C CA . ILE A 1 507 ? 135.501 47.495 62.086 1.00 115.40 508 ILE A CA 1
ATOM 7938 C C . ILE A 1 507 ? 134.828 48.190 60.912 1.00 106.54 508 ILE A C 1
ATOM 7939 O O . ILE A 1 507 ? 133.829 48.894 61.088 1.00 109.83 508 ILE A O 1
ATOM 7955 N N . ARG A 1 508 ? 135.340 47.989 59.699 1.00 109.84 509 ARG A N 1
ATOM 7956 C CA . ARG A 1 508 ? 134.776 48.626 58.518 1.00 112.19 509 ARG A CA 1
ATOM 7957 C C . ARG A 1 508 ? 133.437 48.007 58.158 1.00 105.64 509 ARG A C 1
ATOM 7958 O O . ARG A 1 508 ? 132.442 48.720 57.973 1.00 111.19 509 ARG A O 1
ATOM 7979 N N . ARG A 1 509 ? 133.392 46.676 58.080 1.00 99.60 510 ARG A N 1
ATOM 7980 C CA . ARG A 1 509 ? 132.115 45.982 57.982 1.00 101.54 510 ARG A CA 1
ATOM 7981 C C . ARG A 1 509 ? 131.150 46.458 59.060 1.00 101.57 510 ARG A C 1
ATOM 7982 O O . ARG A 1 509 ? 129.962 46.687 58.793 1.00 103.64 510 ARG A O 1
ATOM 8003 N N . ARG A 1 510 ? 131.638 46.580 60.299 1.00 103.18 511 ARG A N 1
ATOM 8004 C CA . ARG A 1 510 ? 130.741 46.916 61.397 1.00 102.15 511 ARG A CA 1
ATOM 8005 C C . ARG A 1 510 ? 130.176 48.321 61.245 1.00 103.79 511 ARG A C 1
ATOM 8006 O O . ARG A 1 510 ? 128.995 48.555 61.529 1.00 102.24 511 ARG A O 1
ATOM 8027 N N . VAL A 1 511 ? 131.009 49.272 60.821 1.00 111.69 512 VAL A N 1
ATOM 8028 C CA . VAL A 1 511 ? 130.532 50.631 60.605 1.00 110.42 512 VAL A CA 1
ATOM 8029 C C . VAL A 1 511 ? 129.510 50.654 59.482 1.00 109.71 512 VAL A C 1
ATOM 8030 O O . VAL A 1 511 ? 128.498 51.359 59.559 1.00 101.43 512 VAL A O 1
ATOM 8043 N N . ALA A 1 512 ? 129.768 49.904 58.409 1.00 111.67 513 ALA A N 1
ATOM 8044 C CA . ALA A 1 512 ? 128.780 49.795 57.343 1.00 106.72 513 ALA A CA 1
ATOM 8045 C C . ALA A 1 512 ? 127.441 49.323 57.900 1.00 103.48 513 ALA A C 1
ATOM 8046 O O . ALA A 1 512 ? 126.391 49.913 57.623 1.00 106.96 513 ALA A O 1
ATOM 8053 N N . LEU A 1 513 ? 127.465 48.263 58.710 1.00 103.36 514 LEU A N 1
ATOM 8054 C CA . LEU A 1 513 ? 126.222 47.733 59.275 1.00 101.65 514 LEU A CA 1
ATOM 8055 C C . LEU A 1 513 ? 125.523 48.750 60.181 1.00 106.73 514 LEU A C 1
ATOM 8056 O O . LEU A 1 513 ? 124.283 48.866 60.176 1.00 109.53 514 LEU A O 1
ATOM 8072 N N . ILE A 1 514 ? 126.298 49.463 60.998 1.00 104.45 515 ILE A N 1
ATOM 8073 C CA . ILE A 1 514 ? 125.725 50.500 61.848 1.00 108.91 515 ILE A CA 1
ATOM 8074 C C . ILE A 1 514 ? 125.012 51.536 60.994 1.00 109.79 515 ILE A C 1
ATOM 8075 O O . ILE A 1 514 ? 123.852 51.888 61.245 1.00 112.84 515 ILE A O 1
ATOM 8091 N N . ILE A 1 515 ? 125.708 52.054 59.981 1.00 112.76 516 ILE A N 1
ATOM 8092 C CA . ILE A 1 515 ? 125.108 53.028 59.077 1.00 114.48 516 ILE A CA 1
ATOM 8093 C C . ILE A 1 515 ? 123.833 52.464 58.475 1.00 112.53 516 ILE A C 1
ATOM 8094 O O . ILE A 1 515 ? 122.829 53.170 58.323 1.00 116.35 516 ILE A O 1
ATOM 8110 N N . ASN A 1 516 ? 123.851 51.180 58.128 1.00 112.37 517 ASN A N 1
ATOM 8111 C CA . ASN A 1 516 ? 122.669 50.553 57.558 1.00 111.12 517 ASN A CA 1
ATOM 8112 C C . ASN A 1 516 ? 121.478 50.692 58.492 1.00 112.96 517 ASN A C 1
ATOM 8113 O O . ASN A 1 516 ? 120.417 51.193 58.096 1.00 118.40 517 ASN A O 1
ATOM 8124 N N . GLU A 1 517 ? 121.630 50.250 59.739 1.00 109.48 518 GLU A N 1
ATOM 8125 C CA . GLU A 1 517 ? 120.476 50.268 60.634 1.00 115.73 518 GLU A CA 1
ATOM 8126 C C . GLU A 1 517 ? 120.063 51.688 61.021 1.00 119.16 518 GLU A C 1
ATOM 8127 O O . GLU A 1 517 ? 118.875 51.940 61.261 1.00 124.43 518 GLU A O 1
ATOM 8139 N N . TRP A 1 518 ? 121.006 52.626 61.088 1.00 115.91 519 TRP A N 1
ATOM 8140 C CA . TRP A 1 518 ? 120.673 53.959 61.572 1.00 117.33 519 TRP A CA 1
ATOM 8141 C C . TRP A 1 518 ? 120.264 54.926 60.474 1.00 118.21 519 TRP A C 1
ATOM 8142 O O . TRP A 1 518 ? 119.682 55.972 60.782 1.00 124.09 519 TRP A O 1
ATOM 8163 N N . SER A 1 519 ? 120.548 54.611 59.211 1.00 119.06 520 SER A N 1
ATOM 8164 C CA . SER A 1 519 ? 120.199 55.525 58.131 1.00 115.45 520 SER A CA 1
ATOM 8165 C C . SER A 1 519 ? 118.693 55.652 57.944 1.00 122.93 520 SER A C 1
ATOM 8166 O O . SER A 1 519 ? 118.229 56.660 57.397 1.00 134.26 520 SER A O 1
ATOM 8174 N N . THR A 1 520 ? 117.922 54.656 58.378 1.00 120.03 521 THR A N 1
ATOM 8175 C CA . THR A 1 520 ? 116.469 54.678 58.269 1.00 124.84 521 THR A CA 1
ATOM 8176 C C . THR A 1 520 ? 115.798 55.172 59.550 1.00 128.96 521 THR A C 1
ATOM 8177 O O . THR A 1 520 ? 114.605 54.923 59.756 1.00 139.85 521 THR A O 1
ATOM 8188 N N . VAL A 1 521 ? 116.550 55.838 60.424 1.00 125.49 522 VAL A N 1
ATOM 8189 C CA . VAL A 1 521 ? 115.995 56.494 61.602 1.00 133.91 522 VAL A CA 1
ATOM 8190 C C . VAL A 1 521 ? 116.669 57.857 61.706 1.00 142.20 522 VAL A C 1
ATOM 8191 O O . VAL A 1 521 ? 116.878 58.533 60.692 1.00 134.24 522 VAL A O 1
ATOM 8204 N N . LYS A 1 522 ? 117.023 58.273 62.921 1.00 139.11 523 LYS A N 1
ATOM 8205 C CA . LYS A 1 522 ? 117.765 59.516 63.098 1.00 135.58 523 LYS A CA 1
ATOM 8206 C C . LYS A 1 522 ? 119.031 59.462 62.249 1.00 131.27 523 LYS A C 1
ATOM 8207 O O . LYS A 1 522 ? 119.924 58.647 62.506 1.00 127.53 523 LYS A O 1
ATOM 8226 N N . CYS A 1 523 ? 119.092 60.295 61.208 1.00 133.63 524 CYS A N 1
ATOM 8227 C CA . CYS A 1 523 ? 120.257 60.344 60.332 1.00 132.38 524 CYS A CA 1
ATOM 8228 C C . CYS A 1 523 ? 120.121 61.446 59.286 1.00 143.03 524 CYS A C 1
ATOM 8229 O O . CYS A 1 523 ? 119.442 61.265 58.270 1.00 146.05 524 CYS A O 1
ATOM 8237 N N . SER A 1 524 ? 120.789 62.576 59.512 1.00 147.59 525 SER A N 1
ATOM 8238 C CA . SER A 1 524 ? 120.731 63.698 58.586 1.00 145.19 525 SER A CA 1
ATOM 8239 C C . SER A 1 524 ? 121.145 63.266 57.186 1.00 142.87 525 SER A C 1
ATOM 8240 O O . SER A 1 524 ? 121.972 62.367 57.011 1.00 142.42 525 SER A O 1
ATOM 8248 N N . GLU A 1 525 ? 120.564 63.925 56.177 1.00 154.03 526 GLU A N 1
ATOM 8249 C CA . GLU A 1 525 ? 120.970 63.667 54.800 1.00 148.52 526 GLU A CA 1
ATOM 8250 C C . GLU A 1 525 ? 122.439 64.008 54.585 1.00 148.44 526 GLU A C 1
ATOM 8251 O O . GLU A 1 525 ? 123.091 63.423 53.715 1.00 145.09 526 GLU A O 1
ATOM 8263 N N . GLU A 1 526 ? 122.973 64.957 55.358 1.00 153.26 527 GLU A N 1
ATOM 8264 C CA . GLU A 1 526 ? 124.400 65.260 55.295 1.00 157.57 527 GLU A CA 1
ATOM 8265 C C . GLU A 1 526 ? 125.228 64.065 55.754 1.00 147.49 527 GLU A C 1
ATOM 8266 O O . GLU A 1 526 ? 126.199 63.668 55.092 1.00 143.84 527 GLU A O 1
ATOM 8278 N N . SER A 1 527 ? 124.876 63.498 56.909 1.00 144.22 528 SER A N 1
ATOM 8279 C CA . SER A 1 527 ? 125.500 62.250 57.328 1.00 135.60 528 SER A CA 1
ATOM 8280 C C . SER A 1 527 ? 125.375 61.197 56.236 1.00 131.37 528 SER A C 1
ATOM 8281 O O . SER A 1 527 ? 126.298 60.406 56.014 1.00 134.51 528 SER A O 1
ATOM 8289 N N . LYS A 1 528 ? 124.248 61.187 55.521 1.00 138.04 529 LYS A N 1
ATOM 8290 C CA . LYS A 1 528 ? 124.063 60.212 54.453 1.00 136.20 529 LYS A CA 1
ATOM 8291 C C . LYS A 1 528 ? 125.017 60.470 53.292 1.00 137.25 529 LYS A C 1
ATOM 8292 O O . LYS A 1 528 ? 125.494 59.522 52.664 1.00 132.79 529 LYS A O 1
ATOM 8311 N N . SER A 1 529 ? 125.297 61.739 52.976 1.00 134.54 530 SER A N 1
ATOM 8312 C CA . SER A 1 529 ? 126.279 62.029 51.934 1.00 136.75 530 SER A CA 1
ATOM 8313 C C . SER A 1 529 ? 127.658 61.551 52.367 1.00 133.89 530 SER A C 1
ATOM 8314 O O . SER A 1 529 ? 128.411 60.964 51.576 1.00 132.95 530 SER A O 1
ATOM 8322 N N . LEU A 1 530 ? 128.006 61.805 53.629 1.00 136.76 531 LEU A N 1
ATOM 8323 C CA . LEU A 1 530 ? 129.247 61.268 54.175 1.00 135.43 531 LEU A CA 1
ATOM 8324 C C . LEU A 1 530 ? 129.306 59.756 53.989 1.00 125.61 531 LEU A C 1
ATOM 8325 O O . LEU A 1 530 ? 130.334 59.203 53.584 1.00 124.30 531 LEU A O 1
ATOM 8341 N N . CYS A 1 531 ? 128.211 59.069 54.313 1.00 131.20 532 CYS A N 1
ATOM 8342 C CA . CYS A 1 531 ? 128.188 57.615 54.207 1.00 126.40 532 CYS A CA 1
ATOM 8343 C C . CYS A 1 531 ? 128.311 57.169 52.758 1.00 122.56 532 CYS A C 1
ATOM 8344 O O . CYS A 1 531 ? 129.006 56.191 52.464 1.00 123.37 532 CYS A O 1
ATOM 8352 N N . TYR A 1 532 ? 127.636 57.865 51.842 1.00 127.04 533 TYR A N 1
ATOM 8353 C CA . TYR A 1 532 ? 127.784 57.561 50.424 1.00 131.25 533 TYR A CA 1
ATOM 8354 C C . TYR A 1 532 ? 129.251 57.634 50.019 1.00 125.16 533 TYR A C 1
ATOM 8355 O O . TYR A 1 532 ? 129.767 56.736 49.340 1.00 125.06 533 TYR A O 1
ATOM 8373 N N . LYS A 1 533 ? 129.946 58.689 50.453 1.00 126.42 534 LYS A N 1
ATOM 8374 C CA . LYS A 1 533 ? 131.367 58.814 50.148 1.00 130.87 534 LYS A CA 1
ATOM 8375 C C . LYS A 1 533 ? 132.162 57.671 50.763 1.00 126.51 534 LYS A C 1
ATOM 8376 O O . LYS A 1 533 ? 133.046 57.098 50.120 1.00 120.44 534 LYS A O 1
ATOM 8395 N N . LEU A 1 534 ? 131.890 57.362 52.029 1.00 126.80 535 LEU A N 1
ATOM 8396 C CA . LEU A 1 534 ? 132.615 56.305 52.722 1.00 124.49 535 LEU A CA 1
ATOM 8397 C C . LEU A 1 534 ? 132.495 54.987 51.978 1.00 115.65 535 LEU A C 1
ATOM 8398 O O . LEU A 1 534 ? 133.486 54.278 51.770 1.00 117.39 535 LEU A O 1
ATOM 8414 N N . PHE A 1 535 ? 131.271 54.636 51.583 1.00 119.28 536 PHE A N 1
ATOM 8415 C CA . PHE A 1 535 ? 131.036 53.377 50.889 1.00 115.40 536 PHE A CA 1
ATOM 8416 C C . PHE A 1 535 ? 131.618 53.392 49.486 1.00 118.28 536 PHE A C 1
ATOM 8417 O O . PHE A 1 535 ? 132.073 52.353 49.001 1.00 115.07 536 PHE A O 1
ATOM 8434 N N . THR A 1 536 ? 131.612 54.543 48.812 1.00 121.17 537 THR A N 1
ATOM 8435 C CA . THR A 1 536 ? 132.341 54.634 47.555 1.00 120.82 537 THR A CA 1
ATOM 8436 C C . THR A 1 536 ? 133.827 54.372 47.778 1.00 124.36 537 THR A C 1
ATOM 8437 O O . THR A 1 536 ? 134.471 53.686 46.978 1.00 125.34 537 THR A O 1
ATOM 8448 N N . ASN A 1 537 ? 134.382 54.893 48.876 1.00 123.56 538 ASN A N 1
ATOM 8449 C CA . ASN A 1 537 ? 135.788 54.648 49.183 1.00 129.52 538 ASN A CA 1
ATOM 8450 C C . ASN A 1 537 ? 136.038 53.169 49.438 1.00 121.82 538 ASN A C 1
ATOM 8451 O O . ASN A 1 537 ? 137.043 52.613 48.982 1.00 126.01 538 ASN A O 1
ATOM 8462 N N . PHE A 1 538 ? 135.155 52.521 50.200 1.00 118.81 539 PHE A N 1
ATOM 8463 C CA . PHE A 1 538 ? 135.271 51.076 50.370 1.00 112.59 539 PHE A CA 1
ATOM 8464 C C . PHE A 1 538 ? 135.280 50.390 49.009 1.00 117.95 539 PHE A C 1
ATOM 8465 O O . PHE A 1 538 ? 136.213 49.651 48.675 1.00 122.26 539 PHE A O 1
ATOM 8482 N N . LEU A 1 539 ? 134.256 50.657 48.193 1.00 117.37 540 LEU A N 1
ATOM 8483 C CA . LEU A 1 539 ? 134.127 50.013 46.889 1.00 117.90 540 LEU A CA 1
ATOM 8484 C C . LEU A 1 539 ? 135.348 50.246 46.014 1.00 125.85 540 LEU A C 1
ATOM 8485 O O . LEU A 1 539 ? 135.710 49.375 45.215 1.00 123.40 540 LEU A O 1
ATOM 8501 N N . THR A 1 540 ? 135.994 51.404 46.150 1.00 121.12 541 THR A N 1
ATOM 8502 C CA . THR A 1 540 ? 137.156 51.713 45.327 1.00 131.90 541 THR A CA 1
ATOM 8503 C C . THR A 1 540 ? 138.415 51.033 45.851 1.00 129.11 541 THR A C 1
ATOM 8504 O O . THR A 1 540 ? 139.225 50.520 45.070 1.00 131.68 541 THR A O 1
ATOM 8515 N N . ASP A 1 541 ? 138.585 51.017 47.170 1.00 126.99 542 ASP A N 1
ATOM 8516 C CA . ASP A 1 541 ? 139.823 50.600 47.810 1.00 125.43 542 ASP A CA 1
ATOM 8517 C C . ASP A 1 541 ? 139.812 49.143 48.254 1.00 129.55 542 ASP A C 1
ATOM 8518 O O . ASP A 1 541 ? 140.729 48.389 47.921 1.00 136.28 542 ASP A O 1
ATOM 8527 N N . GLU A 1 542 ? 138.799 48.743 49.015 1.00 125.58 543 GLU A N 1
ATOM 8528 C CA . GLU A 1 542 ? 138.824 47.452 49.681 1.00 125.13 543 GLU A CA 1
ATOM 8529 C C . GLU A 1 542 ? 138.745 46.317 48.672 1.00 121.80 543 GLU A C 1
ATOM 8530 O O . GLU A 1 542 ? 138.024 46.394 47.672 1.00 119.95 543 GLU A O 1
ATOM 8542 N N . ASP A 1 543 ? 139.535 45.276 48.926 1.00 126.06 544 ASP A N 1
ATOM 8543 C CA . ASP A 1 543 ? 139.430 44.019 48.199 1.00 123.12 544 ASP A CA 1
ATOM 8544 C C . ASP A 1 543 ? 138.701 42.942 48.995 1.00 123.01 544 ASP A C 1
ATOM 8545 O O . ASP A 1 543 ? 138.253 41.951 48.406 1.00 119.95 544 ASP A O 1
ATOM 8554 N N . ASP A 1 544 ? 138.611 43.088 50.315 1.00 120.57 545 ASP A N 1
ATOM 8555 C CA . ASP A 1 544 ? 137.876 42.127 51.123 1.00 120.63 545 ASP A CA 1
ATOM 8556 C C . ASP A 1 544 ? 136.427 42.085 50.662 1.00 113.80 545 ASP A C 1
ATOM 8557 O O . ASP A 1 544 ? 135.734 43.105 50.665 1.00 114.59 545 ASP A O 1
ATOM 8566 N N . LYS A 1 545 ? 135.967 40.900 50.267 1.00 116.90 546 LYS A N 1
ATOM 8567 C CA . LYS A 1 545 ? 134.639 40.778 49.682 1.00 113.17 546 LYS A CA 1
ATOM 8568 C C . LYS A 1 545 ? 133.537 40.852 50.724 1.00 109.60 546 LYS A C 1
ATOM 8569 O O . LYS A 1 545 ? 132.414 41.246 50.391 1.00 112.72 546 LYS A O 1
ATOM 8588 N N . VAL A 1 546 ? 133.833 40.528 51.983 1.00 109.78 547 VAL A N 1
ATOM 8589 C CA . VAL A 1 546 ? 132.840 40.731 53.032 1.00 106.33 547 VAL A CA 1
ATOM 8590 C C . VAL A 1 546 ? 132.539 42.215 53.179 1.00 107.17 547 VAL A C 1
ATOM 8591 O O . VAL A 1 546 ? 131.375 42.630 53.225 1.00 109.54 547 VAL A O 1
ATOM 8604 N N . VAL A 1 547 ? 133.587 43.038 53.255 1.00 106.80 548 VAL A N 1
ATOM 8605 C CA . VAL A 1 547 ? 133.387 44.476 53.379 1.00 106.94 548 VAL A CA 1
ATOM 8606 C C . VAL A 1 547 ? 132.720 45.014 52.124 1.00 101.63 548 VAL A C 1
ATOM 8607 O O . VAL A 1 547 ? 131.810 45.846 52.195 1.00 102.50 548 VAL A O 1
ATOM 8620 N N . LEU A 1 548 ? 133.149 44.537 50.954 1.00 105.88 549 LEU A N 1
ATOM 8621 C CA . LEU A 1 548 ? 132.562 45.014 49.707 1.00 108.30 549 LEU A CA 1
ATOM 8622 C C . LEU A 1 548 ? 131.066 44.729 49.669 1.00 104.61 549 LEU A C 1
ATOM 8623 O O . LEU A 1 548 ? 130.259 45.612 49.365 1.00 107.22 549 LEU A O 1
ATOM 8639 N N . LEU A 1 549 ? 130.674 43.494 49.978 1.00 98.77 550 LEU A N 1
ATOM 8640 C CA . LEU A 1 549 ? 129.270 43.113 49.856 1.00 97.80 550 LEU A CA 1
ATOM 8641 C C . LEU A 1 549 ? 128.427 43.718 50.971 1.00 99.29 550 LEU A C 1
ATOM 8642 O O . LEU A 1 549 ? 127.278 44.119 50.737 1.00 101.72 550 LEU A O 1
ATOM 8658 N N . THR A 1 550 ? 128.957 43.770 52.195 1.00 99.89 551 THR A N 1
ATOM 8659 C CA . THR A 1 550 ? 128.277 44.514 53.246 1.00 103.69 551 THR A CA 1
ATOM 8660 C C . THR A 1 550 ? 128.021 45.948 52.805 1.00 101.26 551 THR A C 1
ATOM 8661 O O . THR A 1 550 ? 126.923 46.486 53.005 1.00 103.62 551 THR A O 1
ATOM 8672 N N . THR A 1 551 ? 129.036 46.591 52.225 1.00 104.46 552 THR A N 1
ATOM 8673 C CA . THR A 1 551 ? 128.861 47.924 51.670 1.00 106.39 552 THR A CA 1
ATOM 8674 C C . THR A 1 551 ? 127.745 47.941 50.640 1.00 102.92 552 THR A C 1
ATOM 8675 O O . THR A 1 551 ? 126.857 48.794 50.691 1.00 97.13 552 THR A O 1
ATOM 8686 N N . VAL A 1 552 ? 127.795 47.022 49.676 1.00 104.00 553 VAL A N 1
ATOM 8687 C CA . VAL A 1 552 ? 126.791 46.984 48.615 1.00 100.85 553 VAL A CA 1
ATOM 8688 C C . VAL A 1 552 ? 125.392 46.947 49.215 1.00 104.01 553 VAL A C 1
ATOM 8689 O O . VAL A 1 552 ? 124.495 47.687 48.798 1.00 106.31 553 VAL A O 1
ATOM 8702 N N . GLN A 1 553 ? 125.186 46.069 50.200 1.00 101.88 554 GLN A N 1
ATOM 8703 C CA . GLN A 1 553 ? 123.867 45.915 50.806 1.00 101.70 554 GLN A CA 1
ATOM 8704 C C . GLN A 1 553 ? 123.452 47.178 51.549 1.00 103.20 554 GLN A C 1
ATOM 8705 O O . GLN A 1 553 ? 122.278 47.564 51.510 1.00 106.31 554 GLN A O 1
ATOM 8719 N N . THR A 1 554 ? 124.399 47.833 52.233 1.00 109.20 555 THR A N 1
ATOM 8720 C CA . THR A 1 554 ? 124.060 49.051 52.965 1.00 109.27 555 THR A CA 1
ATOM 8721 C C . THR A 1 554 ? 123.713 50.183 52.007 1.00 106.67 555 THR A C 1
ATOM 8722 O O . THR A 1 554 ? 122.780 50.964 52.252 1.00 110.80 555 THR A O 1
ATOM 8733 N N . VAL A 1 555 ? 124.456 50.280 50.905 1.00 109.94 556 VAL A N 1
ATOM 8734 C CA . VAL A 1 555 ? 124.134 51.247 49.866 1.00 107.43 556 VAL A CA 1
ATOM 8735 C C . VAL A 1 555 ? 122.737 50.976 49.325 1.00 104.09 556 VAL A C 1
ATOM 8736 O O . VAL A 1 555 ? 121.904 51.883 49.216 1.00 106.52 556 VAL A O 1
ATOM 8749 N N . ARG A 1 556 ? 122.462 49.716 48.980 1.00 104.92 557 ARG A N 1
ATOM 8750 C CA . ARG A 1 556 ? 121.145 49.348 48.480 1.00 107.43 557 ARG A CA 1
ATOM 8751 C C . ARG A 1 556 ? 120.059 49.792 49.451 1.00 107.99 557 ARG A C 1
ATOM 8752 O O . ARG A 1 556 ? 119.118 50.494 49.070 1.00 114.61 557 ARG A O 1
ATOM 8773 N N . THR A 1 557 ? 120.187 49.410 50.723 1.00 104.52 558 THR A N 1
ATOM 8774 C CA . THR A 1 557 ? 119.124 49.698 51.680 1.00 114.17 558 THR A CA 1
ATOM 8775 C C . THR A 1 557 ? 118.956 51.195 51.898 1.00 115.43 558 THR A C 1
ATOM 8776 O O . THR A 1 557 ? 117.851 51.647 52.221 1.00 118.98 558 THR A O 1
ATOM 8804 N N . VAL A 1 559 ? 119.348 53.295 49.442 1.00 119.44 560 VAL A N 1
ATOM 8805 C CA . VAL A 1 559 ? 118.702 53.703 48.201 1.00 119.93 560 VAL A CA 1
ATOM 8806 C C . VAL A 1 559 ? 117.234 53.299 48.202 1.00 118.27 560 VAL A C 1
ATOM 8807 O O . VAL A 1 559 ? 116.367 54.075 47.785 1.00 121.88 560 VAL A O 1
ATOM 8820 N N . ASP A 1 560 ? 116.930 52.090 48.671 1.00 115.88 561 ASP A N 1
ATOM 8821 C CA . ASP A 1 560 ? 115.552 51.636 48.785 1.00 118.61 561 ASP A CA 1
ATOM 8822 C C . ASP A 1 560 ? 114.848 52.224 50.006 1.00 123.50 561 ASP A C 1
ATOM 8823 O O . ASP A 1 560 ? 113.681 51.895 50.241 1.00 122.59 561 ASP A O 1
ATOM 8832 N N . ASP A 1 561 ? 115.515 53.086 50.781 1.00 120.82 562 ASP A N 1
ATOM 8833 C CA . ASP A 1 561 ? 114.845 53.772 51.880 1.00 128.00 562 ASP A CA 1
ATOM 8834 C C . ASP A 1 561 ? 113.709 54.632 51.337 1.00 131.92 562 ASP A C 1
ATOM 8835 O O . ASP A 1 561 ? 113.840 55.276 50.291 1.00 132.61 562 ASP A O 1
ATOM 8844 N N . TRP A 1 562 ? 112.582 54.641 52.053 1.00 133.22 563 TRP A N 1
ATOM 8845 C CA . TRP A 1 562 ? 111.459 55.469 51.629 1.00 132.37 563 TRP A CA 1
ATOM 8846 C C . TRP A 1 562 ? 111.835 56.945 51.609 1.00 136.59 563 TRP A C 1
ATOM 8847 O O . TRP A 1 562 ? 111.325 57.705 50.778 1.00 143.84 563 TRP A O 1
ATOM 8868 N N . ASN A 1 563 ? 112.705 57.377 52.524 1.00 138.89 564 ASN A N 1
ATOM 8869 C CA . ASN A 1 563 ? 113.128 58.769 52.617 1.00 142.71 564 ASN A CA 1
ATOM 8870 C C . ASN A 1 563 ? 114.457 59.015 51.909 1.00 138.16 564 ASN A C 1
ATOM 8871 O O . ASN A 1 563 ? 115.225 59.894 52.314 1.00 141.48 564 ASN A O 1
ATOM 8882 N N . PHE A 1 564 ? 114.730 58.262 50.845 1.00 144.03 565 PHE A N 1
ATOM 8883 C CA . PHE A 1 564 ? 115.979 58.378 50.100 1.00 141.18 565 PHE A CA 1
ATOM 8884 C C . PHE A 1 564 ? 115.937 59.633 49.241 1.00 146.29 565 PHE A C 1
ATOM 8885 O O . PHE A 1 564 ? 115.255 59.668 48.213 1.00 148.57 565 PHE A O 1
ATOM 8902 N N . ASN A 1 565 ? 116.663 60.664 49.660 1.00 146.36 566 ASN A N 1
ATOM 8903 C CA . ASN A 1 565 ? 116.732 61.912 48.905 1.00 147.69 566 ASN A CA 1
ATOM 8904 C C . ASN A 1 565 ? 117.757 61.739 47.790 1.00 139.74 566 ASN A C 1
ATOM 8905 O O . ASN A 1 565 ? 118.954 61.976 47.969 1.00 139.42 566 ASN A O 1
ATOM 8916 N N . LYS A 1 566 ? 117.267 61.342 46.614 1.00 141.05 567 LYS A N 1
ATOM 8917 C CA . LYS A 1 566 ? 118.151 60.999 45.506 1.00 140.71 567 LYS A CA 1
ATOM 8918 C C . LYS A 1 566 ? 119.132 62.116 45.173 1.00 144.16 567 LYS A C 1
ATOM 8919 O O . LYS A 1 566 ? 120.246 61.839 44.710 1.00 144.92 567 LYS A O 1
ATOM 8938 N N . ASP A 1 567 ? 118.745 63.379 45.381 1.00 141.94 568 ASP A N 1
ATOM 8939 C CA . ASP A 1 567 ? 119.645 64.478 45.049 1.00 148.04 568 ASP A CA 1
ATOM 8940 C C . ASP A 1 567 ? 120.996 64.302 45.734 1.00 149.83 568 ASP A C 1
ATOM 8941 O O . ASP A 1 567 ? 122.047 64.540 45.128 1.00 154.24 568 ASP A O 1
ATOM 8950 N N . THR A 1 568 ? 120.988 63.876 46.997 1.00 139.32 569 THR A N 1
ATOM 8951 C CA . THR A 1 568 ? 122.223 63.755 47.762 1.00 144.70 569 THR A CA 1
ATOM 8952 C C . THR A 1 568 ? 123.099 62.596 47.301 1.00 139.88 569 THR A C 1
ATOM 8953 O O . THR A 1 568 ? 124.262 62.516 47.715 1.00 134.13 569 THR A O 1
ATOM 8964 N N . PHE A 1 569 ? 122.578 61.708 46.453 1.00 142.45 570 PHE A N 1
ATOM 8965 C CA . PHE A 1 569 ? 123.305 60.525 46.019 1.00 143.84 570 PHE A CA 1
ATOM 8966 C C . PHE A 1 569 ? 123.826 60.618 44.594 1.00 143.93 570 PHE A C 1
ATOM 8967 O O . PHE A 1 569 ? 124.612 59.757 44.184 1.00 141.70 570 PHE A O 1
ATOM 8984 N N . GLN A 1 570 ? 123.433 61.631 43.841 1.00 150.32 571 GLN A N 1
ATOM 8985 C CA . GLN A 1 570 ? 123.822 61.693 42.443 1.00 151.17 571 GLN A CA 1
ATOM 8986 C C . GLN A 1 570 ? 125.275 62.105 42.224 1.00 151.25 571 GLN A C 1
ATOM 8987 O O . GLN A 1 570 ? 125.764 61.987 41.095 1.00 151.81 571 GLN A O 1
ATOM 9001 N N . PRO A 1 571 ? 126.010 62.582 43.240 1.00 142.05 572 PRO A N 1
ATOM 9002 C CA . PRO A 1 571 ? 127.467 62.690 43.058 1.00 138.55 572 PRO A CA 1
ATOM 9003 C C . PRO A 1 571 ? 128.092 61.312 42.911 1.00 143.10 572 PRO A C 1
ATOM 9004 O O . PRO A 1 571 ? 128.836 61.035 41.964 1.00 145.28 572 PRO A O 1
ATOM 9015 N N . PHE A 1 572 ? 127.778 60.440 43.868 1.00 145.41 573 PHE A N 1
ATOM 9016 C CA . PHE A 1 572 ? 128.356 59.109 43.941 1.00 130.96 573 PHE A CA 1
ATOM 9017 C C . PHE A 1 572 ? 127.726 58.136 42.960 1.00 131.34 573 PHE A C 1
ATOM 9018 O O . PHE A 1 572 ? 128.256 57.036 42.793 1.00 125.55 573 PHE A O 1
ATOM 9035 N N . LEU A 1 573 ? 126.632 58.520 42.303 1.00 134.15 574 LEU A N 1
ATOM 9036 C CA . LEU A 1 573 ? 125.907 57.586 41.451 1.00 131.24 574 LEU A CA 1
ATOM 9037 C C . LEU A 1 573 ? 126.819 56.990 40.386 1.00 141.96 574 LEU A C 1
ATOM 9038 O O . LEU A 1 573 ? 127.011 55.770 40.320 1.00 139.77 574 LEU A O 1
ATOM 9054 N N . THR A 1 574 ? 127.349 57.842 39.510 1.00 137.49 575 THR A N 1
ATOM 9055 C CA . THR A 1 574 ? 128.177 57.386 38.403 1.00 146.25 575 THR A CA 1
ATOM 9056 C C . THR A 1 574 ? 129.206 56.373 38.875 1.00 147.14 575 THR A C 1
ATOM 9057 O O . THR A 1 574 ? 129.232 55.223 38.417 1.00 140.37 575 THR A O 1
ATOM 9068 N N . GLU A 1 575 ? 130.047 56.790 39.820 1.00 142.17 576 GLU A N 1
ATOM 9069 C CA . GLU A 1 575 ? 131.125 55.936 40.297 1.00 140.42 576 GLU A CA 1
ATOM 9070 C C . GLU A 1 575 ? 130.590 54.613 40.831 1.00 129.93 576 GLU A C 1
ATOM 9071 O O . GLU A 1 575 ? 131.109 53.549 40.490 1.00 131.07 576 GLU A O 1
ATOM 9083 N N . ASN A 1 576 ? 129.553 54.656 41.673 1.00 129.76 577 ASN A N 1
ATOM 9084 C CA . ASN A 1 576 ? 129.110 53.439 42.348 1.00 123.30 577 ASN A CA 1
ATOM 9085 C C . ASN A 1 576 ? 128.547 52.435 41.352 1.00 124.51 577 ASN A C 1
ATOM 9086 O O . ASN A 1 576 ? 128.810 51.227 41.456 1.00 130.50 577 ASN A O 1
ATOM 9097 N N . VAL A 1 577 ? 127.772 52.905 40.370 1.00 129.19 578 VAL A N 1
ATOM 9098 C CA . VAL A 1 577 ? 127.335 51.970 39.336 1.00 135.18 578 VAL A CA 1
ATOM 9099 C C . VAL A 1 577 ? 128.550 51.390 38.628 1.00 136.34 578 VAL A C 1
ATOM 9100 O O . VAL A 1 577 ? 128.628 50.178 38.381 1.00 132.11 578 VAL A O 1
ATOM 9113 N N . HIS A 1 578 ? 129.519 52.245 38.287 1.00 133.96 579 HIS A N 1
ATOM 9114 C CA . HIS A 1 578 ? 130.716 51.746 37.624 1.00 142.64 579 HIS A CA 1
ATOM 9115 C C . HIS A 1 578 ? 131.377 50.649 38.440 1.00 133.25 579 HIS A C 1
ATOM 9116 O O . HIS A 1 578 ? 131.784 49.622 37.898 1.00 135.41 579 HIS A O 1
ATOM 9130 N N . LEU A 1 579 ? 131.486 50.851 39.752 1.00 129.59 580 LEU A N 1
ATOM 9131 C CA . LEU A 1 579 ? 132.232 49.918 40.590 1.00 122.97 580 LEU A CA 1
ATOM 9132 C C . LEU A 1 579 ? 131.482 48.603 40.745 1.00 123.51 580 LEU A C 1
ATOM 9133 O O . LEU A 1 579 ? 132.094 47.527 40.761 1.00 130.33 580 LEU A O 1
ATOM 9149 N N . LEU A 1 580 ? 130.155 48.671 40.861 1.00 127.53 581 LEU A N 1
ATOM 9150 C CA . LEU A 1 580 ? 129.354 47.453 40.847 1.00 120.86 581 LEU A CA 1
ATOM 9151 C C . LEU A 1 580 ? 129.537 46.696 39.538 1.00 127.86 581 LEU A C 1
ATOM 9152 O O . LEU A 1 580 ? 129.565 45.461 39.523 1.00 125.54 581 LEU A O 1
ATOM 9168 N N . LEU A 1 581 ? 129.679 47.426 38.431 1.00 132.27 582 LEU A N 1
ATOM 9169 C CA . LEU A 1 581 ? 129.756 46.798 37.116 1.00 135.80 582 LEU A CA 1
ATOM 9170 C C . LEU A 1 581 ? 131.142 46.233 36.825 1.00 132.96 582 LEU A C 1
ATOM 9171 O O . LEU A 1 581 ? 131.270 45.195 36.165 1.00 134.26 582 LEU A O 1
ATOM 9187 N N . ARG A 1 582 ? 132.181 46.917 37.294 1.00 134.80 583 ARG A N 1
ATOM 9188 C CA . ARG A 1 582 ? 133.565 46.684 36.906 1.00 144.53 583 ARG A CA 1
ATOM 9189 C C . ARG A 1 582 ? 134.334 45.883 37.940 1.00 137.25 583 ARG A C 1
ATOM 9190 O O . ARG A 1 582 ? 135.133 45.018 37.566 1.00 142.66 583 ARG A O 1
ATOM 9211 N N . LYS A 1 583 ? 134.100 46.138 39.229 1.00 133.81 584 LYS A N 1
ATOM 9212 C CA . LYS A 1 583 ? 134.772 45.366 40.262 1.00 135.82 584 LYS A CA 1
ATOM 9213 C C . LYS A 1 583 ? 133.869 44.261 40.791 1.00 128.91 584 LYS A C 1
ATOM 9214 O O . LYS A 1 583 ? 134.164 43.073 40.613 1.00 131.63 584 LYS A O 1
ATOM 9233 N N . ILE A 1 584 ? 132.775 44.640 41.452 1.00 128.06 585 ILE A N 1
ATOM 9234 C CA . ILE A 1 584 ? 131.978 43.683 42.213 1.00 125.60 585 ILE A CA 1
ATOM 9235 C C . ILE A 1 584 ? 131.480 42.556 41.321 1.00 123.88 585 ILE A C 1
ATOM 9236 O O . ILE A 1 584 ? 131.959 41.420 41.416 1.00 128.53 585 ILE A O 1
ATOM 9252 N N . LEU A 1 585 ? 130.509 42.855 40.463 1.00 123.80 586 LEU A N 1
ATOM 9253 C CA . LEU A 1 585 ? 129.851 41.803 39.696 1.00 124.36 586 LEU A CA 1
ATOM 9254 C C . LEU A 1 585 ? 130.825 40.877 38.985 1.00 126.50 586 LEU A C 1
ATOM 9255 O O . LEU A 1 585 ? 130.566 39.663 38.958 1.00 123.84 586 LEU A O 1
ATOM 9271 N N . PRO A 1 586 ? 131.937 41.350 38.417 1.00 128.70 587 PRO A N 1
ATOM 9272 C CA . PRO A 1 586 ? 132.939 40.410 37.886 1.00 128.54 587 PRO A CA 1
ATOM 9273 C C . PRO A 1 586 ? 133.596 39.556 38.960 1.00 127.69 587 PRO A C 1
ATOM 9274 O O . PRO A 1 586 ? 133.723 38.337 38.798 1.00 125.64 587 PRO A O 1
ATOM 9285 N N . SER A 1 587 ? 134.012 40.186 40.061 1.00 139.06 588 SER A N 1
ATOM 9286 C CA . SER A 1 587 ? 134.780 39.473 41.073 1.00 133.54 588 SER A CA 1
ATOM 9287 C C . SER A 1 587 ? 133.944 38.423 41.791 1.00 135.11 588 SER A C 1
ATOM 9288 O O . SER A 1 587 ? 134.486 37.407 42.237 1.00 135.07 588 SER A O 1
ATOM 9296 N N . VAL A 1 588 ? 132.643 38.647 41.936 1.00 132.13 589 VAL A N 1
ATOM 9297 C CA . VAL A 1 588 ? 131.784 37.645 42.556 1.00 134.86 589 VAL A CA 1
ATOM 9298 C C . VAL A 1 588 ? 131.515 36.538 41.547 1.00 139.90 589 VAL A C 1
ATOM 9299 O O . VAL A 1 588 ? 131.403 36.784 40.339 1.00 144.60 589 VAL A O 1
ATOM 9312 N N . SER A 1 589 ? 131.428 35.302 42.045 1.00 140.52 590 SER A N 1
ATOM 9313 C CA . SER A 1 589 ? 131.214 34.143 41.188 1.00 141.97 590 SER A CA 1
ATOM 9314 C C . SER A 1 589 ? 130.244 33.149 41.812 1.00 142.88 590 SER A C 1
ATOM 9315 O O . SER A 1 589 ? 130.306 31.956 41.494 1.00 151.85 590 SER A O 1
ATOM 9323 N N . LEU A 1 590 ? 129.351 33.609 42.681 1.00 141.08 591 LEU A N 1
ATOM 9324 C CA . LEU A 1 590 ? 128.345 32.767 43.310 1.00 140.50 591 LEU A CA 1
ATOM 9325 C C . LEU A 1 590 ? 126.979 33.251 42.862 1.00 135.24 591 LEU A C 1
ATOM 9326 O O . LEU A 1 590 ? 126.663 34.439 42.995 1.00 133.53 591 LEU A O 1
ATOM 9342 N N . THR A 1 591 ? 126.178 32.328 42.332 1.00 126.40 592 THR A N 1
ATOM 9343 C CA . THR A 1 591 ? 124.990 32.692 41.573 1.00 127.85 592 THR A CA 1
ATOM 9344 C C . THR A 1 591 ? 124.182 33.804 42.239 1.00 123.36 592 THR A C 1
ATOM 9345 O O . THR A 1 591 ? 123.985 34.880 41.662 1.00 129.23 592 THR A O 1
ATOM 9356 N N . GLU A 1 592 ? 123.704 33.565 43.459 1.00 123.48 593 GLU A N 1
ATOM 9357 C CA . GLU A 1 592 ? 122.779 34.509 44.074 1.00 123.50 593 GLU A CA 1
ATOM 9358 C C . GLU A 1 592 ? 123.457 35.788 44.550 1.00 121.15 593 GLU A C 1
ATOM 9359 O O . GLU A 1 592 ? 122.763 36.787 44.744 1.00 121.79 593 GLU A O 1
ATOM 9371 N N . THR A 1 593 ? 124.787 35.814 44.677 1.00 118.05 594 THR A N 1
ATOM 9372 C CA . THR A 1 593 ? 125.470 37.085 44.901 1.00 123.13 594 THR A CA 1
ATOM 9373 C C . THR A 1 593 ? 125.456 37.939 43.637 1.00 121.48 594 THR A C 1
ATOM 9374 O O . THR A 1 593 ? 125.244 39.158 43.702 1.00 113.73 594 THR A O 1
ATOM 9385 N N . ARG A 1 594 ? 125.671 37.318 42.475 1.00 114.94 595 ARG A N 1
ATOM 9386 C CA . ARG A 1 594 ? 125.449 38.013 41.212 1.00 117.66 595 ARG A CA 1
ATOM 9387 C C . ARG A 1 594 ? 124.013 38.506 41.117 1.00 111.71 595 ARG A C 1
ATOM 9388 O O . ARG A 1 594 ? 123.755 39.627 40.669 1.00 110.40 595 ARG A O 1
ATOM 9409 N N . LEU A 1 595 ? 123.058 37.643 41.472 1.00 110.72 596 LEU A N 1
ATOM 9410 C CA . LEU A 1 595 ? 121.656 38.047 41.494 1.00 106.22 596 LEU A CA 1
ATOM 9411 C C . LEU A 1 595 ? 121.456 39.274 42.370 1.00 102.06 596 LEU A C 1
ATOM 9412 O O . LEU A 1 595 ? 120.742 40.211 41.990 1.00 109.82 596 LEU A O 1
ATOM 9428 N N . TYR A 1 596 ? 122.096 39.287 43.540 1.00 104.73 597 TYR A N 1
ATOM 9429 C CA . TYR A 1 596 ? 121.970 40.411 44.450 1.00 101.22 597 TYR A CA 1
ATOM 9430 C C . TYR A 1 596 ? 122.532 41.680 43.836 1.00 102.96 597 TYR A C 1
ATOM 9431 O O . TYR A 1 596 ? 121.950 42.758 43.986 1.00 99.72 597 TYR A O 1
ATOM 9449 N N . VAL A 1 597 ? 123.653 41.570 43.122 1.00 101.08 598 VAL A N 1
ATOM 9450 C CA . VAL A 1 597 ? 124.273 42.758 42.542 1.00 109.24 598 VAL A CA 1
ATOM 9451 C C . VAL A 1 597 ? 123.441 43.275 41.375 1.00 103.90 598 VAL A C 1
ATOM 9452 O O . VAL A 1 597 ? 123.251 44.489 41.218 1.00 102.06 598 VAL A O 1
ATOM 9465 N N . LEU A 1 598 ? 122.954 42.371 40.525 1.00 102.87 599 LEU A N 1
ATOM 9466 C CA . LEU A 1 598 ? 122.057 42.778 39.450 1.00 101.28 599 LEU A CA 1
ATOM 9467 C C . LEU A 1 598 ? 120.848 43.517 40.009 1.00 103.37 599 LEU A C 1
ATOM 9468 O O . LEU A 1 598 ? 120.514 44.622 39.562 1.00 108.54 599 LEU A O 1
ATOM 9484 N N . ASN A 1 599 ? 120.175 42.922 40.998 1.00 109.29 600 ASN A N 1
ATOM 9485 C CA . ASN A 1 599 ? 118.976 43.547 41.545 1.00 105.67 600 ASN A CA 1
ATOM 9486 C C . ASN A 1 599 ? 119.295 44.850 42.275 1.00 104.99 600 ASN A C 1
ATOM 9487 O O . ASN A 1 599 ? 118.473 45.775 42.274 1.00 109.95 600 ASN A O 1
ATOM 9498 N N . THR A 1 600 ? 120.472 44.953 42.894 1.00 100.60 601 THR A N 1
ATOM 9499 C CA . THR A 1 600 ? 120.882 46.222 43.483 1.00 102.47 601 THR A CA 1
ATOM 9500 C C . THR A 1 600 ? 120.994 47.302 42.415 1.00 103.97 601 THR A C 1
ATOM 9501 O O . THR A 1 600 ? 120.460 48.405 42.577 1.00 105.26 601 THR A O 1
ATOM 9512 N N . LEU A 1 601 ? 121.679 46.982 41.322 1.00 105.49 602 LEU A N 1
ATOM 9513 C CA . LEU A 1 601 ? 121.850 47.925 40.225 1.00 107.43 602 LEU A CA 1
ATOM 9514 C C . LEU A 1 601 ? 120.489 48.366 39.701 1.00 103.64 602 LEU A C 1
ATOM 9515 O O . LEU A 1 601 ? 120.285 49.538 39.382 1.00 107.65 602 LEU A O 1
ATOM 9531 N N . SER A 1 602 ? 119.560 47.420 39.615 1.00 107.50 603 SER A N 1
ATOM 9532 C CA . SER A 1 602 ? 118.215 47.708 39.132 1.00 105.36 603 SER A CA 1
ATOM 9533 C C . SER A 1 602 ? 117.476 48.605 40.119 1.00 103.51 603 SER A C 1
ATOM 9534 O O . SER A 1 602 ? 116.772 49.534 39.722 1.00 108.00 603 SER A O 1
ATOM 9542 N N . ASP A 1 603 ? 117.640 48.322 41.407 1.00 102.70 604 ASP A N 1
ATOM 9543 C CA . ASP A 1 603 ? 116.993 49.105 42.453 1.00 110.08 604 ASP A CA 1
ATOM 9544 C C . ASP A 1 603 ? 117.506 50.539 42.432 1.00 108.45 604 ASP A C 1
ATOM 9545 O O . ASP A 1 603 ? 116.738 51.487 42.599 1.00 112.14 604 ASP A O 1
ATOM 9554 N N . ILE A 1 604 ? 118.810 50.690 42.226 1.00 103.67 605 ILE A N 1
ATOM 9555 C CA . ILE A 1 604 ? 119.433 52.007 42.180 1.00 108.32 605 ILE A CA 1
ATOM 9556 C C . ILE A 1 604 ? 118.893 52.818 41.009 1.00 110.70 605 ILE A C 1
ATOM 9557 O O . ILE A 1 604 ? 118.654 54.020 41.130 1.00 112.35 605 ILE A O 1
ATOM 9573 N N . ILE A 1 605 ? 118.704 52.153 39.874 1.00 104.69 606 ILE A N 1
ATOM 9574 C CA . ILE A 1 605 ? 118.199 52.807 38.673 1.00 109.32 606 ILE A CA 1
ATOM 9575 C C . ILE A 1 605 ? 116.766 53.290 38.865 1.00 113.99 606 ILE A C 1
ATOM 9576 O O . ILE A 1 605 ? 116.392 54.360 38.384 1.00 118.17 606 ILE A O 1
ATOM 9592 N N . ILE A 1 606 ? 115.968 52.497 39.571 1.00 113.48 607 ILE A N 1
ATOM 9593 C CA . ILE A 1 606 ? 114.573 52.840 39.824 1.00 114.66 607 ILE A CA 1
ATOM 9594 C C . ILE A 1 606 ? 114.453 54.043 40.753 1.00 113.83 607 ILE A C 1
ATOM 9595 O O . ILE A 1 606 ? 113.521 54.839 40.633 1.00 118.62 607 ILE A O 1
ATOM 9611 N N . GLN A 1 607 ? 115.398 54.170 41.678 1.00 115.38 608 GLN A N 1
ATOM 9612 C CA . GLN A 1 607 ? 115.389 55.270 42.636 1.00 119.38 608 GLN A CA 1
ATOM 9613 C C . GLN A 1 607 ? 116.037 56.530 42.071 1.00 127.28 608 GLN A C 1
ATOM 9614 O O . GLN A 1 607 ? 115.817 57.628 42.581 1.00 129.42 608 GLN A O 1
ATOM 9628 N N . THR A 1 608 ? 116.836 56.373 41.020 1.00 125.17 609 THR A N 1
ATOM 9629 C CA . THR A 1 608 ? 117.513 57.511 40.410 1.00 134.42 609 THR A CA 1
ATOM 9630 C C . THR A 1 608 ? 117.206 57.634 38.922 1.00 142.02 609 THR A C 1
ATOM 9631 O O . THR A 1 608 ? 118.080 57.417 38.082 1.00 138.89 609 THR A O 1
ATOM 9642 N N . LYS A 1 609 ? 115.965 57.982 38.599 1.00 147.51 610 LYS A N 1
ATOM 9643 C CA . LYS A 1 609 ? 115.564 58.148 37.209 1.00 147.59 610 LYS A CA 1
ATOM 9644 C C . LYS A 1 609 ? 115.962 59.498 36.634 1.00 154.90 610 LYS A C 1
ATOM 9645 O O . LYS A 1 609 ? 116.032 59.643 35.407 1.00 140.22 610 LYS A O 1
ATOM 9664 N N . PRO A 1 610 ? 116.220 60.508 37.464 1.00 166.64 611 PRO A N 1
ATOM 9665 C CA . PRO A 1 610 ? 116.772 61.753 36.905 1.00 167.85 611 PRO A CA 1
ATOM 9666 C C . PRO A 1 610 ? 118.136 61.599 36.245 1.00 170.97 611 PRO A C 1
ATOM 9667 O O . PRO A 1 610 ? 118.305 62.021 35.092 1.00 171.62 611 PRO A O 1
ATOM 9678 N N . LEU A 1 611 ? 119.122 61.042 36.941 1.00 168.39 612 LEU A N 1
ATOM 9679 C CA . LEU A 1 611 ? 120.497 61.042 36.453 1.00 169.98 612 LEU A CA 1
ATOM 9680 C C . LEU A 1 611 ? 120.862 59.691 35.851 1.00 160.97 612 LEU A C 1
ATOM 9681 O O . LEU A 1 611 ? 120.890 58.677 36.556 1.00 152.58 612 LEU A O 1
ATOM 9697 N N . ILE A 1 612 ? 121.153 59.687 34.550 1.00 156.34 613 ILE A N 1
ATOM 9698 C CA . ILE A 1 612 ? 121.748 58.545 33.868 1.00 157.47 613 ILE A CA 1
ATOM 9699 C C . ILE A 1 612 ? 122.380 59.033 32.566 1.00 156.61 613 ILE A C 1
ATOM 9700 O O . ILE A 1 612 ? 121.759 59.783 31.802 1.00 148.43 613 ILE A O 1
ATOM 9716 N N . SER A 1 613 ? 123.618 58.610 32.305 1.00 149.67 614 SER A N 1
ATOM 9717 C CA . SER A 1 613 ? 124.346 58.965 31.094 1.00 146.66 614 SER A CA 1
ATOM 9718 C C . SER A 1 613 ? 124.259 57.836 30.074 1.00 146.18 614 SER A C 1
ATOM 9719 O O . SER A 1 613 ? 124.214 56.658 30.432 1.00 150.55 614 SER A O 1
ATOM 9727 N N . ARG A 1 614 ? 124.264 58.205 28.791 1.00 147.72 615 ARG A N 1
ATOM 9728 C CA . ARG A 1 614 ? 124.259 57.198 27.736 1.00 153.16 615 ARG A CA 1
ATOM 9729 C C . ARG A 1 614 ? 125.511 56.328 27.813 1.00 145.90 615 ARG A C 1
ATOM 9730 O O . ARG A 1 614 ? 125.456 55.120 27.562 1.00 147.69 615 ARG A O 1
ATOM 9750 N N . ASP A 1 615 ? 126.651 56.919 28.167 1.00 154.07 616 ASP A N 1
ATOM 9751 C CA . ASP A 1 615 ? 127.850 56.116 28.407 1.00 153.77 616 ASP A CA 1
ATOM 9752 C C . ASP A 1 615 ? 127.612 55.072 29.493 1.00 154.01 616 ASP A C 1
ATOM 9753 O O . ASP A 1 615 ? 127.936 53.891 29.320 1.00 154.02 616 ASP A O 1
ATOM 9762 N N . LEU A 1 616 ? 127.069 55.499 30.632 1.00 158.83 617 LEU A N 1
ATOM 9763 C CA . LEU A 1 616 ? 126.693 54.558 31.679 1.00 141.94 617 LEU A CA 1
ATOM 9764 C C . LEU A 1 616 ? 125.695 53.535 31.163 1.00 143.89 617 LEU A C 1
ATOM 9765 O O . LEU A 1 616 ? 125.778 52.347 31.500 1.00 138.11 617 LEU A O 1
ATOM 9781 N N . LEU A 1 617 ? 124.751 53.998 30.351 1.00 139.52 618 LEU A N 1
ATOM 9782 C CA . LEU A 1 617 ? 123.732 53.128 29.779 1.00 139.72 618 LEU A CA 1
ATOM 9783 C C . LEU A 1 617 ? 124.386 52.037 28.940 1.00 141.83 618 LEU A C 1
ATOM 9784 O O . LEU A 1 617 ? 123.970 50.879 28.975 1.00 138.25 618 LEU A O 1
ATOM 9800 N N . VAL A 1 618 ? 125.414 52.415 28.187 1.00 141.57 619 VAL A N 1
ATOM 9801 C CA . VAL A 1 618 ? 126.133 51.468 27.344 1.00 144.45 619 VAL A CA 1
ATOM 9802 C C . VAL A 1 618 ? 126.867 50.452 28.211 1.00 144.29 619 VAL A C 1
ATOM 9803 O O . VAL A 1 618 ? 126.866 49.256 27.919 1.00 137.93 619 VAL A O 1
ATOM 9816 N N . GLU A 1 619 ? 127.492 50.937 29.279 1.00 148.99 620 GLU A N 1
ATOM 9817 C CA . GLU A 1 619 ? 128.225 50.073 30.195 1.00 142.40 620 GLU A CA 1
ATOM 9818 C C . GLU A 1 619 ? 127.303 48.991 30.740 1.00 136.07 620 GLU A C 1
ATOM 9819 O O . GLU A 1 619 ? 127.651 47.810 30.748 1.00 141.36 620 GLU A O 1
ATOM 9831 N N . ILE A 1 620 ? 126.125 49.403 31.195 1.00 134.76 621 ILE A N 1
ATOM 9832 C CA . ILE A 1 620 ? 125.144 48.473 31.740 1.00 130.47 621 ILE A CA 1
ATOM 9833 C C . ILE A 1 620 ? 124.719 47.470 30.674 1.00 131.98 621 ILE A C 1
ATOM 9834 O O . ILE A 1 620 ? 124.593 46.276 30.946 1.00 131.97 621 ILE A O 1
ATOM 9850 N N . LEU A 1 621 ? 124.499 47.963 29.460 1.00 123.88 622 LEU A N 1
ATOM 9851 C CA . LEU A 1 621 ? 124.089 47.111 28.351 1.00 128.64 622 LEU A CA 1
ATOM 9852 C C . LEU A 1 621 ? 125.204 46.137 27.987 1.00 133.84 622 LEU A C 1
ATOM 9853 O O . LEU A 1 621 ? 124.959 45.101 27.370 1.00 140.17 622 LEU A O 1
ATOM 9869 N N . GLN A 1 622 ? 126.429 46.477 28.375 1.00 134.62 623 GLN A N 1
ATOM 9870 C CA . GLN A 1 622 ? 127.581 45.628 28.097 1.00 142.72 623 GLN A CA 1
ATOM 9871 C C . GLN A 1 622 ? 127.560 44.373 28.953 1.00 138.66 623 GLN A C 1
ATOM 9872 O O . GLN A 1 622 ? 127.909 43.287 28.478 1.00 135.30 623 GLN A O 1
ATOM 9886 N N . ILE A 1 623 ? 127.172 44.499 30.222 1.00 136.90 624 ILE A N 1
ATOM 9887 C CA . ILE A 1 623 ? 127.084 43.303 31.042 1.00 132.36 624 ILE A CA 1
ATOM 9888 C C . ILE A 1 623 ? 125.877 42.475 30.630 1.00 129.46 624 ILE A C 1
ATOM 9889 O O . ILE A 1 623 ? 125.905 41.240 30.739 1.00 131.87 624 ILE A O 1
ATOM 9905 N N . ILE A 1 624 ? 124.797 43.129 30.179 1.00 127.01 625 ILE A N 1
ATOM 9906 C CA . ILE A 1 624 ? 123.563 42.405 29.914 1.00 121.77 625 ILE A CA 1
ATOM 9907 C C . ILE A 1 624 ? 123.797 41.136 29.064 1.00 128.22 625 ILE A C 1
ATOM 9908 O O . ILE A 1 624 ? 123.360 40.057 29.477 1.00 134.05 625 ILE A O 1
ATOM 9924 N N . PRO A 1 625 ? 124.397 41.218 27.868 1.00 125.89 626 PRO A N 1
ATOM 9925 C CA . PRO A 1 625 ? 124.410 40.026 26.999 1.00 129.42 626 PRO A CA 1
ATOM 9926 C C . PRO A 1 625 ? 125.316 38.921 27.509 1.00 129.86 626 PRO A C 1
ATOM 9927 O O . PRO A 1 625 ? 124.985 37.744 27.329 1.00 129.43 626 PRO A O 1
ATOM 9938 N N . ASN A 1 626 ? 126.454 39.252 28.124 1.00 134.39 627 ASN A N 1
ATOM 9939 C CA . ASN A 1 626 ? 127.291 38.224 28.736 1.00 138.88 627 ASN A CA 1
ATOM 9940 C C . ASN A 1 626 ? 126.474 37.399 29.724 1.00 130.28 627 ASN A C 1
ATOM 9941 O O . ASN A 1 626 ? 126.319 36.178 29.574 1.00 129.38 627 ASN A O 1
ATOM 9952 N N . LEU A 1 627 ? 125.938 38.067 30.746 1.00 131.61 628 LEU A N 1
ATOM 9953 C CA . LEU A 1 627 ? 125.146 37.379 31.755 1.00 122.56 628 LEU A CA 1
ATOM 9954 C C . LEU A 1 627 ? 123.942 36.677 31.147 1.00 123.21 628 LEU A C 1
ATOM 9955 O O . LEU A 1 627 ? 123.527 35.629 31.646 1.00 121.99 628 LEU A O 1
ATOM 9971 N N . TRP A 1 628 ? 123.360 37.231 30.085 1.00 115.49 629 TRP A N 1
ATOM 9972 C CA . TRP A 1 628 ? 122.237 36.556 29.447 1.00 117.10 629 TRP A CA 1
ATOM 9973 C C . TRP A 1 628 ? 122.673 35.231 28.835 1.00 121.10 629 TRP A C 1
ATOM 9974 O O . TRP A 1 628 ? 121.979 34.215 28.971 1.00 124.07 629 TRP A O 1
ATOM 9995 N N . GLU A 1 629 ? 123.810 35.233 28.137 1.00 128.27 630 GLU A N 1
ATOM 9996 C CA . GLU A 1 629 ? 124.392 33.995 27.629 1.00 136.89 630 GLU A CA 1
ATOM 9997 C C . GLU A 1 629 ? 124.553 32.979 28.751 1.00 133.49 630 GLU A C 1
ATOM 9998 O O . GLU A 1 629 ? 124.101 31.828 28.645 1.00 136.09 630 GLU A O 1
ATOM 10010 N N . ILE A 1 630 ? 125.205 33.396 29.839 1.00 133.02 631 ILE A N 1
ATOM 10011 C CA . ILE A 1 630 ? 125.344 32.516 31.000 1.00 128.41 631 ILE A CA 1
ATOM 10012 C C . ILE A 1 630 ? 123.983 31.950 31.384 1.00 128.01 631 ILE A C 1
ATOM 10013 O O . ILE A 1 630 ? 123.750 30.737 31.330 1.00 136.85 631 ILE A O 1
ATOM 10029 N N . ALA A 1 631 ? 123.051 32.838 31.729 1.00 130.19 632 ALA A N 1
ATOM 10030 C CA . ALA A 1 631 ? 121.790 32.424 32.330 1.00 127.03 632 ALA A CA 1
ATOM 10031 C C . ALA A 1 631 ? 121.013 31.471 31.432 1.00 127.73 632 ALA A C 1
ATOM 10032 O O . ALA A 1 631 ? 120.430 30.494 31.918 1.00 126.99 632 ALA A O 1
ATOM 10039 N N . THR A 1 632 ? 120.964 31.744 30.126 1.00 124.78 633 THR A N 1
ATOM 10040 C CA . THR A 1 632 ? 120.176 30.891 29.249 1.00 135.17 633 THR A CA 1
ATOM 10041 C C . THR A 1 632 ? 120.875 29.585 28.915 1.00 137.43 633 THR A C 1
ATOM 10042 O O . THR A 1 632 ? 120.187 28.610 28.600 1.00 144.60 633 THR A O 1
ATOM 10053 N N . ASN A 1 633 ? 122.205 29.528 28.995 1.00 136.89 634 ASN A N 1
ATOM 10054 C CA . ASN A 1 633 ? 122.881 28.267 28.715 1.00 143.83 634 ASN A CA 1
ATOM 10055 C C . ASN A 1 633 ? 122.906 27.370 29.947 1.00 143.14 634 ASN A C 1
ATOM 10056 O O . ASN A 1 633 ? 122.330 26.278 29.943 1.00 140.29 634 ASN A O 1
ATOM 10067 N N . ASN A 1 634 ? 123.577 27.812 31.009 1.00 151.57 635 ASN A N 1
ATOM 10068 C CA . ASN A 1 634 ? 123.742 26.997 32.210 1.00 142.71 635 ASN A CA 1
ATOM 10069 C C . ASN A 1 634 ? 122.436 26.994 32.996 1.00 137.80 635 ASN A C 1
ATOM 10070 O O . ASN A 1 634 ? 122.011 28.033 33.510 1.00 136.24 635 ASN A O 1
ATOM 10081 N N . ALA A 1 635 ? 121.815 25.816 33.107 1.00 139.05 636 ALA A N 1
ATOM 10082 C CA . ALA A 1 635 ? 120.526 25.696 33.781 1.00 143.53 636 ALA A CA 1
ATOM 10083 C C . ALA A 1 635 ? 120.539 26.392 35.137 1.00 134.50 636 ALA A C 1
ATOM 10084 O O . ALA A 1 635 ? 119.656 27.203 35.445 1.00 135.42 636 ALA A O 1
ATOM 10091 N N . SER A 1 636 ? 121.557 26.110 35.950 1.00 134.02 637 SER A N 1
ATOM 10092 C CA . SER A 1 636 ? 121.575 26.570 37.332 1.00 134.63 637 SER A CA 1
ATOM 10093 C C . SER A 1 636 ? 121.637 28.083 37.459 1.00 135.42 637 SER A C 1
ATOM 10094 O O . SER A 1 636 ? 121.553 28.592 38.583 1.00 131.54 637 SER A O 1
ATOM 10102 N N . GLU A 1 637 ? 121.780 28.814 36.357 1.00 133.30 638 GLU A N 1
ATOM 10103 C CA . GLU A 1 637 ? 121.861 30.265 36.415 1.00 130.51 638 GLU A CA 1
ATOM 10104 C C . GLU A 1 637 ? 120.600 30.934 35.894 1.00 126.25 638 GLU A C 1
ATOM 10105 O O . GLU A 1 637 ? 120.565 32.165 35.786 1.00 123.71 638 GLU A O 1
ATOM 10117 N N . ALA A 1 638 ? 119.558 30.158 35.584 1.00 128.56 639 ALA A N 1
ATOM 10118 C CA . ALA A 1 638 ? 118.384 30.736 34.941 1.00 124.50 639 ALA A CA 1
ATOM 10119 C C . ALA A 1 638 ? 117.823 31.925 35.715 1.00 123.28 639 ALA A C 1
ATOM 10120 O O . ALA A 1 638 ? 117.318 32.874 35.103 1.00 123.86 639 ALA A O 1
ATOM 10127 N N . ILE A 1 639 ? 117.902 31.905 37.047 1.00 125.25 640 ILE A N 1
ATOM 10128 C CA . ILE A 1 639 ? 117.322 32.993 37.830 1.00 124.76 640 ILE A CA 1
ATOM 10129 C C . ILE A 1 639 ? 117.904 34.332 37.395 1.00 127.88 640 ILE A C 1
ATOM 10130 O O . ILE A 1 639 ? 117.181 35.327 37.270 1.00 121.77 640 ILE A O 1
ATOM 10146 N N . LEU A 1 640 ? 119.207 34.366 37.110 1.00 115.68 641 LEU A N 1
ATOM 10147 C CA . LEU A 1 640 ? 119.843 35.595 36.652 1.00 113.62 641 LEU A CA 1
ATOM 10148 C C . LEU A 1 640 ? 119.083 36.199 35.478 1.00 110.09 641 LEU A C 1
ATOM 10149 O O . LEU A 1 640 ? 118.842 37.412 35.435 1.00 108.21 641 LEU A O 1
ATOM 10165 N N . ALA A 1 641 ? 118.695 35.361 34.512 1.00 113.00 642 ALA A N 1
ATOM 10166 C CA . ALA A 1 641 ? 117.929 35.849 33.369 1.00 111.79 642 ALA A CA 1
ATOM 10167 C C . ALA A 1 641 ? 116.753 36.700 33.836 1.00 110.80 642 ALA A C 1
ATOM 10168 O O . ALA A 1 641 ? 116.598 37.852 33.412 1.00 112.86 642 ALA A O 1
ATOM 10175 N N . ASN A 1 642 ? 115.926 36.156 34.738 1.00 109.82 643 ASN A N 1
ATOM 10176 C CA . ASN A 1 642 ? 114.815 36.938 35.274 1.00 108.42 643 ASN A CA 1
ATOM 10177 C C . ASN A 1 642 ? 115.315 38.295 35.747 1.00 107.98 643 ASN A C 1
ATOM 10178 O O . ASN A 1 642 ? 114.841 39.343 35.290 1.00 108.85 643 ASN A O 1
ATOM 10189 N N . ALA A 1 643 ? 116.321 38.294 36.625 1.00 104.97 644 ALA A N 1
ATOM 10190 C CA . ALA A 1 643 ? 116.883 39.549 37.109 1.00 105.38 644 ALA A CA 1
ATOM 10191 C C . ALA A 1 643 ? 117.256 40.449 35.939 1.00 106.29 644 ALA A C 1
ATOM 10192 O O . ALA A 1 643 ? 116.851 41.617 35.878 1.00 109.07 644 ALA A O 1
ATOM 10199 N N . LEU A 1 644 ? 117.994 39.903 34.971 1.00 104.80 645 LEU A N 1
ATOM 10200 C CA . LEU A 1 644 ? 118.383 40.697 33.814 1.00 108.54 645 LEU A CA 1
ATOM 10201 C C . LEU A 1 644 ? 117.164 41.357 33.187 1.00 102.11 645 LEU A C 1
ATOM 10202 O O . LEU A 1 644 ? 117.148 42.572 32.954 1.00 105.97 645 LEU A O 1
ATOM 10218 N N . LEU A 1 645 ? 116.119 40.568 32.917 1.00 107.63 646 LEU A N 1
ATOM 10219 C CA . LEU A 1 645 ? 114.890 41.143 32.385 1.00 105.01 646 LEU A CA 1
ATOM 10220 C C . LEU A 1 645 ? 114.462 42.328 33.246 1.00 101.52 646 LEU A C 1
ATOM 10221 O O . LEU A 1 645 ? 114.369 43.466 32.768 1.00 111.92 646 LEU A O 1
ATOM 10237 N N . ARG A 1 646 ? 114.248 42.076 34.542 1.00 101.31 647 ARG A N 1
ATOM 10238 C CA . ARG A 1 646 ? 113.967 43.144 35.494 1.00 103.45 647 ARG A CA 1
ATOM 10239 C C . ARG A 1 646 ? 114.842 44.353 35.185 1.00 103.26 647 ARG A C 1
ATOM 10240 O O . ARG A 1 646 ? 114.342 45.437 34.849 1.00 103.32 647 ARG A O 1
ATOM 10261 N N . LEU A 1 647 ? 116.160 44.142 35.212 1.00 107.29 648 LEU A N 1
ATOM 10262 C CA . LEU A 1 647 ? 117.104 45.221 34.955 1.00 104.50 648 LEU A CA 1
ATOM 10263 C C . LEU A 1 647 ? 116.754 45.962 33.672 1.00 100.81 648 LEU A C 1
ATOM 10264 O O . LEU A 1 647 ? 116.506 47.174 33.690 1.00 103.15 648 LEU A O 1
ATOM 10280 N N . LEU A 1 648 ? 116.722 45.246 32.544 1.00 105.67 649 LEU A N 1
ATOM 10281 C CA . LEU A 1 648 ? 116.405 45.898 31.280 1.00 102.80 649 LEU A CA 1
ATOM 10282 C C . LEU A 1 648 ? 115.122 46.700 31.410 1.00 101.82 649 LEU A C 1
ATOM 10283 O O . LEU A 1 648 ? 115.070 47.882 31.050 1.00 101.22 649 LEU A O 1
ATOM 10299 N N . ARG A 1 649 ? 114.073 46.066 31.944 1.00 102.62 650 ARG A N 1
ATOM 10300 C CA . ARG A 1 649 ? 112.803 46.757 32.117 1.00 102.86 650 ARG A CA 1
ATOM 10301 C C . ARG A 1 649 ? 113.023 48.068 32.858 1.00 102.39 650 ARG A C 1
ATOM 10302 O O . ARG A 1 649 ? 112.653 49.145 32.374 1.00 107.36 650 ARG A O 1
ATOM 10323 N N . ASN A 1 650 ? 113.695 48.001 34.008 1.00 96.89 651 ASN A N 1
ATOM 10324 C CA . ASN A 1 650 ? 113.881 49.208 34.795 1.00 100.22 651 ASN A CA 1
ATOM 10325 C C . ASN A 1 650 ? 114.779 50.212 34.095 1.00 109.60 651 ASN A C 1
ATOM 10326 O O . ASN A 1 650 ? 114.664 51.410 34.364 1.00 103.07 651 ASN A O 1
ATOM 10337 N N . LEU A 1 651 ? 115.662 49.768 33.201 1.00 110.65 652 LEU A N 1
ATOM 10338 C CA . LEU A 1 651 ? 116.337 50.721 32.331 1.00 103.87 652 LEU A CA 1
ATOM 10339 C C . LEU A 1 651 ? 115.321 51.422 31.444 1.00 97.63 652 LEU A C 1
ATOM 10340 O O . LEU A 1 651 ? 115.210 52.658 31.446 1.00 108.07 652 LEU A O 1
ATOM 10356 N N . VAL A 1 652 ? 114.556 50.636 30.679 1.00 110.78 653 VAL A N 1
ATOM 10357 C CA . VAL A 1 652 ? 113.605 51.217 29.729 1.00 88.08 653 VAL A CA 1
ATOM 10358 C C . VAL A 1 652 ? 112.789 52.324 30.400 1.00 93.09 653 VAL A C 1
ATOM 10359 O O . VAL A 1 652 ? 112.945 53.519 30.101 1.00 105.04 653 VAL A O 1
ATOM 10372 N N . SER A 1 653 ? 111.993 51.957 31.399 1.00 97.99 654 SER A N 1
ATOM 10373 C CA . SER A 1 653 ? 111.126 52.948 32.029 1.00 105.69 654 SER A CA 1
ATOM 10374 C C . SER A 1 653 ? 111.938 54.041 32.722 1.00 98.55 654 SER A C 1
ATOM 10375 O O . SER A 1 653 ? 111.482 55.190 32.799 1.00 108.11 654 SER A O 1
ATOM 10383 N N . SER A 1 654 ? 113.131 53.711 33.246 1.00 99.91 655 SER A N 1
ATOM 10384 C CA . SER A 1 654 ? 113.963 54.757 33.838 1.00 109.51 655 SER A CA 1
ATOM 10385 C C . SER A 1 654 ? 114.513 55.672 32.758 1.00 106.91 655 SER A C 1
ATOM 10386 O O . SER A 1 654 ? 114.552 56.898 32.928 1.00 121.83 655 SER A O 1
ATOM 10393 N N . LEU A 1 655 ? 114.915 55.081 31.631 1.00 107.15 656 LEU A N 1
ATOM 10394 C CA . LEU A 1 655 ? 115.519 55.839 30.548 1.00 108.96 656 LEU A CA 1
ATOM 10395 C C . LEU A 1 655 ? 114.480 56.731 29.893 1.00 111.47 656 LEU A C 1
ATOM 10396 O O . LEU A 1 655 ? 114.705 57.932 29.699 1.00 117.81 656 LEU A O 1
ATOM 10412 N N . GLY A 1 656 ? 113.322 56.153 29.556 1.00 106.43 657 GLY A N 1
ATOM 10413 C CA . GLY A 1 656 ? 112.191 56.910 29.059 1.00 111.79 657 GLY A CA 1
ATOM 10414 C C . GLY A 1 656 ? 112.483 57.648 27.776 1.00 118.22 657 GLY A C 1
ATOM 10415 O O . GLY A 1 656 ? 113.535 58.280 27.650 1.00 122.16 657 GLY A O 1
ATOM 10419 N N . SER A 1 657 ? 111.592 57.529 26.792 1.00 113.87 658 SER A N 1
ATOM 10420 C CA . SER A 1 657 ? 111.687 58.232 25.510 1.00 112.64 658 SER A CA 1
ATOM 10421 C C . SER A 1 657 ? 113.104 58.436 24.978 1.00 116.89 658 SER A C 1
ATOM 10422 O O . SER A 1 657 ? 113.340 59.269 24.089 1.00 118.01 658 SER A O 1
ATOM 10430 N N . GLN A 1 658 ? 114.052 57.706 25.564 1.00 112.46 659 GLN A N 1
ATOM 10431 C CA . GLN A 1 658 ? 115.359 57.412 24.989 1.00 113.21 659 GLN A CA 1
ATOM 10432 C C . GLN A 1 658 ? 115.559 55.904 25.052 1.00 105.05 659 GLN A C 1
ATOM 10433 O O . GLN A 1 658 ? 116.646 55.397 24.748 1.00 107.31 659 GLN A O 1
ATOM 10447 N N . SER A 1 659 ? 114.521 55.198 25.506 1.00 104.19 660 SER A N 1
ATOM 10448 C CA . SER A 1 659 ? 114.559 53.771 25.786 1.00 98.19 660 SER A CA 1
ATOM 10449 C C . SER A 1 659 ? 114.951 52.952 24.574 1.00 95.93 660 SER A C 1
ATOM 10450 O O . SER A 1 659 ? 115.490 51.849 24.735 1.00 101.85 660 SER A O 1
ATOM 10458 N N . HIS A 1 660 ? 114.719 53.481 23.372 1.00 103.32 661 HIS A N 1
ATOM 10459 C CA . HIS A 1 660 ? 115.081 52.757 22.162 1.00 103.51 661 HIS A CA 1
ATOM 10460 C C . HIS A 1 660 ? 116.570 52.435 22.106 1.00 104.04 661 HIS A C 1
ATOM 10461 O O . HIS A 1 660 ? 116.973 51.523 21.372 1.00 102.50 661 HIS A O 1
ATOM 10475 N N . LEU A 1 661 ? 117.396 53.170 22.851 1.00 105.50 662 LEU A N 1
ATOM 10476 C CA . LEU A 1 661 ? 118.817 52.863 22.925 1.00 106.84 662 LEU A CA 1
ATOM 10477 C C . LEU A 1 661 ? 119.075 51.446 23.408 1.00 104.60 662 LEU A C 1
ATOM 10478 O O . LEU A 1 661 ? 120.132 50.885 23.104 1.00 108.86 662 LEU A O 1
ATOM 10494 N N . THR A 1 662 ? 118.139 50.860 24.152 1.00 112.63 663 THR A N 1
ATOM 10495 C CA . THR A 1 662 ? 118.282 49.502 24.647 1.00 106.94 663 THR A CA 1
ATOM 10496 C C . THR A 1 662 ? 117.894 48.455 23.614 1.00 99.00 663 THR A C 1
ATOM 10497 O O . THR A 1 662 ? 118.174 47.269 23.826 1.00 106.37 663 THR A O 1
ATOM 10508 N N . TRP A 1 663 ? 117.271 48.865 22.507 1.00 101.13 664 TRP A N 1
ATOM 10509 C CA . TRP A 1 663 ? 116.705 47.908 21.564 1.00 101.86 664 TRP A CA 1
ATOM 10510 C C . TRP A 1 663 ? 117.727 46.852 21.159 1.00 105.73 664 TRP A C 1
ATOM 10511 O O . TRP A 1 663 ? 117.453 45.651 21.247 1.00 102.48 664 TRP A O 1
ATOM 10532 N N . ASP A 1 664 ? 118.925 47.280 20.755 1.00 108.23 665 ASP A N 1
ATOM 10533 C CA . ASP A 1 664 ? 119.974 46.358 20.324 1.00 112.77 665 ASP A CA 1
ATOM 10534 C C . ASP A 1 664 ? 120.010 45.106 21.196 1.00 111.65 665 ASP A C 1
ATOM 10535 O O . ASP A 1 664 ? 120.190 43.990 20.697 1.00 109.29 665 ASP A O 1
ATOM 10544 N N . ILE A 1 665 ? 119.841 45.284 22.501 1.00 101.63 666 ILE A N 1
ATOM 10545 C CA . ILE A 1 665 ? 119.817 44.171 23.445 1.00 103.66 666 ILE A CA 1
ATOM 10546 C C . ILE A 1 665 ? 118.395 43.719 23.742 1.00 104.46 666 ILE A C 1
ATOM 10547 O O . ILE A 1 665 ? 118.096 42.524 23.717 1.00 104.99 666 ILE A O 1
ATOM 10563 N N . ALA A 1 666 ? 117.501 44.668 24.021 1.00 104.71 667 ALA A N 1
ATOM 10564 C CA . ALA A 1 666 ? 116.226 44.319 24.634 1.00 96.59 667 ALA A CA 1
ATOM 10565 C C . ALA A 1 666 ? 115.334 43.539 23.681 1.00 99.09 667 ALA A C 1
ATOM 10566 O O . ALA A 1 666 ? 114.706 42.553 24.082 1.00 98.02 667 ALA A O 1
ATOM 10573 N N . ILE A 1 667 ? 115.264 43.952 22.414 1.00 98.21 668 ILE A N 1
ATOM 10574 C CA . ILE A 1 667 ? 114.385 43.272 21.466 1.00 94.67 668 ILE A CA 1
ATOM 10575 C C . ILE A 1 667 ? 114.800 41.815 21.311 1.00 96.74 668 ILE A C 1
ATOM 10576 O O . ILE A 1 667 ? 113.955 40.927 21.511 1.00 102.23 668 ILE A O 1
ATOM 10592 N N . PRO A 1 668 ? 116.054 41.497 20.978 1.00 98.27 669 PRO A N 1
ATOM 10593 C CA . PRO A 1 668 ? 116.468 40.081 20.999 1.00 100.78 669 PRO A CA 1
ATOM 10594 C C . PRO A 1 668 ? 116.097 39.356 22.284 1.00 99.92 669 PRO A C 1
ATOM 10595 O O . PRO A 1 668 ? 115.559 38.240 22.232 1.00 99.31 669 PRO A O 1
ATOM 10606 N N . VAL A 1 669 ? 116.357 39.963 23.444 1.00 103.07 670 VAL A N 1
ATOM 10607 C CA . VAL A 1 669 ? 116.012 39.312 24.705 1.00 99.47 670 VAL A CA 1
ATOM 10608 C C . VAL A 1 669 ? 114.538 38.929 24.712 1.00 100.28 670 VAL A C 1
ATOM 10609 O O . VAL A 1 669 ? 114.181 37.764 24.930 1.00 101.22 670 VAL A O 1
ATOM 10622 N N . VAL A 1 670 ? 113.659 39.906 24.464 1.00 103.43 671 VAL A N 1
ATOM 10623 C CA . VAL A 1 670 ? 112.231 39.614 24.379 1.00 103.29 671 VAL A CA 1
ATOM 10624 C C . VAL A 1 670 ? 112.006 38.472 23.398 1.00 105.44 671 VAL A C 1
ATOM 10625 O O . VAL A 1 670 ? 111.306 37.496 23.698 1.00 105.44 671 VAL A O 1
ATOM 10638 N N . ALA A 1 671 ? 112.657 38.549 22.231 1.00 101.41 672 ALA A N 1
ATOM 10639 C CA . ALA A 1 671 ? 112.463 37.537 21.201 1.00 104.00 672 ALA A CA 1
ATOM 10640 C C . ALA A 1 671 ? 112.706 36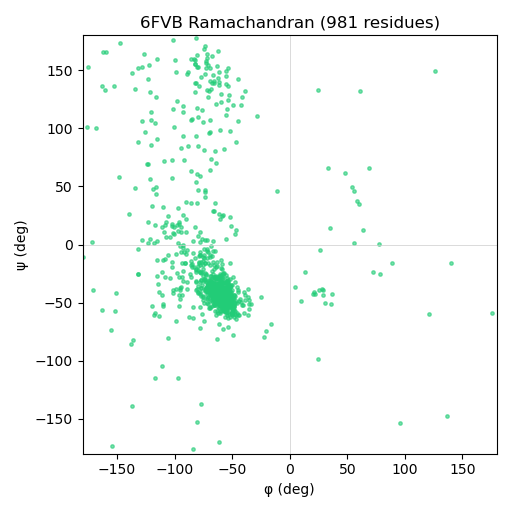.140 21.738 1.00 105.54 672 ALA A C 1
ATOM 10641 O O . ALA A 1 671 ? 112.037 35.192 21.316 1.00 108.06 672 ALA A O 1
ATOM 10648 N N . LEU A 1 672 ? 113.635 35.992 22.681 1.00 107.07 673 LEU A N 1
ATOM 10649 C CA . LEU A 1 672 ? 113.920 34.676 23.228 1.00 105.53 673 LEU A CA 1
ATOM 10650 C C . LEU A 1 672 ? 113.056 34.340 24.431 1.00 103.20 673 LEU A C 1
ATOM 10651 O O . LEU A 1 672 ? 112.715 33.168 24.636 1.00 109.95 673 LEU A O 1
ATOM 10667 N N . ALA A 1 673 ? 112.683 35.341 25.231 1.00 105.72 674 ALA A N 1
ATOM 10668 C CA . ALA A 1 673 ? 112.002 35.045 26.485 1.00 102.99 674 ALA A CA 1
ATOM 10669 C C . ALA A 1 673 ? 110.522 34.794 26.270 1.00 108.27 674 ALA A C 1
ATOM 10670 O O . ALA A 1 673 ? 109.932 33.968 26.974 1.00 108.66 674 ALA A O 1
ATOM 10677 N N . CYS A 1 674 ? 109.927 35.452 25.279 1.00 105.67 675 CYS A N 1
ATOM 10678 C CA . CYS A 1 674 ? 108.517 35.294 24.973 1.00 104.79 675 CYS A CA 1
ATOM 10679 C C . CYS A 1 674 ? 108.273 34.305 23.842 1.00 105.91 675 CYS A C 1
ATOM 10680 O O . CYS A 1 674 ? 107.150 34.224 23.343 1.00 102.44 675 CYS A O 1
ATOM 10688 N N . ASP A 1 675 ? 109.292 33.549 23.432 1.00 110.22 676 ASP A N 1
ATOM 10689 C CA . ASP A 1 675 ? 109.159 32.614 22.322 1.00 119.79 676 ASP A CA 1
ATOM 10690 C C . ASP A 1 675 ? 108.781 31.243 22.865 1.00 123.31 676 ASP A C 1
ATOM 10691 O O . ASP A 1 675 ? 109.601 30.613 23.555 1.00 124.06 676 ASP A O 1
ATOM 10700 N N . PRO A 1 676 ? 107.567 30.730 22.573 1.00 120.14 677 PRO A N 1
ATOM 10701 C CA . PRO A 1 676 ? 107.116 29.453 23.144 1.00 123.28 677 PRO A CA 1
ATOM 10702 C C . PRO A 1 676 ? 107.676 28.223 22.428 1.00 128.77 677 PRO A C 1
ATOM 10703 O O . PRO A 1 676 ? 106.943 27.290 22.089 1.00 138.90 677 PRO A O 1
ATOM 10714 N N . SER A 1 677 ? 108.986 28.228 22.179 1.00 134.97 678 SER A N 1
ATOM 10715 C CA . SER A 1 677 ? 109.655 27.062 21.614 1.00 141.02 678 SER A CA 1
ATOM 10716 C C . SER A 1 677 ? 110.903 26.767 22.438 1.00 136.98 678 SER A C 1
ATOM 10717 O O . SER A 1 677 ? 111.367 25.625 22.495 1.00 143.47 678 SER A O 1
ATOM 10725 N N . SER A 1 678 ? 111.445 27.792 23.089 1.00 149.53 679 SER A N 1
ATOM 10726 C CA . SER A 1 678 ? 112.569 27.602 23.987 1.00 156.31 679 SER A CA 1
ATOM 10727 C C . SER A 1 678 ? 112.064 27.012 25.291 1.00 153.34 679 SER A C 1
ATOM 10728 O O . SER A 1 678 ? 110.921 27.243 25.701 1.00 149.46 679 SER A O 1
ATOM 10753 N N . GLN A 1 680 ? 113.049 27.989 28.063 1.00 154.93 681 GLN A N 1
ATOM 10754 C CA . GLN A 1 680 ? 113.015 29.097 29.005 1.00 148.31 681 GLN A CA 1
ATOM 10755 C C . GLN A 1 680 ? 111.779 29.971 28.865 1.00 139.57 681 GLN A C 1
ATOM 10756 O O . GLN A 1 680 ? 111.594 30.863 29.701 1.00 136.25 681 GLN A O 1
ATOM 10770 N N . TYR A 1 681 ? 110.913 29.733 27.875 1.00 128.93 682 TYR A N 1
ATOM 10771 C CA . TYR A 1 681 ? 109.627 30.425 27.871 1.00 125.55 682 TYR A CA 1
ATOM 10772 C C . TYR A 1 681 ? 108.906 30.196 29.194 1.00 125.63 682 TYR A C 1
ATOM 10773 O O . TYR A 1 681 ? 108.403 31.138 29.816 1.00 129.35 682 TYR A O 1
ATOM 10791 N N . GLN A 1 682 ? 108.851 28.938 29.638 1.00 134.31 683 GLN A N 1
ATOM 10792 C CA . GLN A 1 682 ? 108.144 28.600 30.867 1.00 139.10 683 GLN A CA 1
ATOM 10793 C C . GLN A 1 682 ? 108.622 29.441 32.043 1.00 127.98 683 GLN A C 1
ATOM 10794 O O . GLN A 1 682 ? 107.826 29.774 32.928 1.00 128.64 683 GLN A O 1
ATOM 10808 N N . LEU A 1 683 ? 109.903 29.817 32.060 1.00 133.82 684 LEU A N 1
ATOM 10809 C CA . LEU A 1 683 ? 110.470 30.546 33.185 1.00 133.65 684 LEU A CA 1
ATOM 10810 C C . LEU A 1 683 ? 110.543 32.050 32.975 1.00 122.76 684 LEU A C 1
ATOM 10811 O O . LEU A 1 683 ? 110.563 32.789 33.967 1.00 118.27 684 LEU A O 1
ATOM 10827 N N . LEU A 1 684 ? 110.583 32.517 31.727 1.00 122.59 685 LEU A N 1
ATOM 10828 C CA . LEU A 1 684 ? 110.877 33.912 31.445 1.00 117.01 685 LEU A CA 1
ATOM 10829 C C . LEU A 1 684 ? 109.724 34.662 30.807 1.00 113.51 685 LEU A C 1
ATOM 10830 O O . LEU A 1 684 ? 109.622 35.872 30.999 1.00 108.52 685 LEU A O 1
ATOM 10846 N N . SER A 1 685 ? 108.844 33.968 30.088 1.00 112.64 686 SER A N 1
ATOM 10847 C CA . SER A 1 685 ? 107.767 34.591 29.332 1.00 110.81 686 SER A CA 1
ATOM 10848 C C . SER A 1 685 ? 107.181 35.813 30.018 1.00 104.82 686 SER A C 1
ATOM 10849 O O . SER A 1 685 ? 107.146 36.879 29.411 1.00 108.54 686 SER A O 1
ATOM 10857 N N . GLU A 1 686 ? 106.718 35.675 31.259 1.00 110.08 687 GLU A N 1
ATOM 10858 C CA . GLU A 1 686 ? 106.022 36.775 31.919 1.00 103.02 687 GLU A CA 1
ATOM 10859 C C . GLU A 1 686 ? 106.904 38.018 32.032 1.00 99.04 687 GLU A C 1
ATOM 10860 O O . GLU A 1 686 ? 106.522 39.113 31.590 1.00 105.46 687 GLU A O 1
ATOM 10872 N N . ASP A 1 687 ? 108.068 37.882 32.674 1.00 105.70 688 ASP A N 1
ATOM 10873 C CA . ASP A 1 687 ? 108.988 39.012 32.775 1.00 102.34 688 ASP A CA 1
ATOM 10874 C C . ASP A 1 687 ? 109.312 39.574 31.398 1.00 104.47 688 ASP A C 1
ATOM 10875 O O . ASP A 1 687 ? 109.423 40.796 31.218 1.00 105.34 688 ASP A O 1
ATOM 10884 N N . GLY A 1 688 ? 109.429 38.694 30.406 1.00 100.65 689 GLY A N 1
ATOM 10885 C CA . GLY A 1 688 ? 109.671 39.150 29.051 1.00 99.30 689 GLY A CA 1
ATOM 10886 C C . GLY A 1 688 ? 108.542 40.008 28.517 1.00 98.71 689 GLY A C 1
ATOM 10887 O O . GLY A 1 688 ? 108.781 41.075 27.950 1.00 102.32 689 GLY A O 1
ATOM 10891 N N . TYR A 1 689 ? 107.298 39.540 28.672 1.00 99.39 690 TYR A N 1
ATOM 10892 C CA . TYR A 1 689 ? 106.145 40.284 28.175 1.00 94.21 690 TYR A CA 1
ATOM 10893 C C . TYR A 1 689 ? 106.097 41.656 28.827 1.00 92.42 690 TYR A C 1
ATOM 10894 O O . TYR A 1 689 ? 105.780 42.659 28.179 1.00 94.12 690 TYR A O 1
ATOM 10912 N N . GLU A 1 690 ? 106.364 41.712 30.133 1.00 93.20 691 GLU A N 1
ATOM 10913 C CA . GLU A 1 690 ? 106.409 43.006 30.807 1.00 91.62 691 GLU A CA 1
ATOM 10914 C C . GLU A 1 690 ? 107.441 43.913 30.151 1.00 94.85 691 GLU A C 1
ATOM 10915 O O . GLU A 1 690 ? 107.155 45.081 29.841 1.00 101.33 691 GLU A O 1
ATOM 10927 N N . LEU A 1 691 ? 108.645 43.385 29.910 1.00 96.71 692 LEU A N 1
ATOM 10928 C CA . LEU A 1 691 ? 109.664 44.178 29.233 1.00 98.20 692 LEU A CA 1
ATOM 10929 C C . LEU A 1 691 ? 109.162 44.689 27.885 1.00 93.51 692 LEU A C 1
ATOM 10930 O O . LEU A 1 691 ? 109.365 45.855 27.538 1.00 96.99 692 LEU A O 1
ATOM 10946 N N . TRP A 1 692 ? 108.555 43.802 27.093 1.00 93.47 693 TRP A N 1
ATOM 10947 C CA . TRP A 1 692 ? 108.027 44.151 25.776 1.00 93.65 693 TRP A CA 1
ATOM 10948 C C . TRP A 1 692 ? 107.018 45.285 25.882 1.00 90.74 693 TRP A C 1
ATOM 10949 O O . TRP A 1 692 ? 107.055 46.252 25.108 1.00 95.49 693 TRP A O 1
ATOM 10970 N N . GLY A 1 693 ? 106.098 45.169 26.831 1.00 96.65 694 GLY A N 1
ATOM 10971 C CA . GLY A 1 693 ? 105.151 46.221 27.127 1.00 97.15 694 GLY A CA 1
ATOM 10972 C C . GLY A 1 693 ? 105.854 47.539 27.340 1.00 93.73 694 GLY A C 1
ATOM 10973 O O . GLY A 1 693 ? 105.577 48.515 26.640 1.00 100.38 694 GLY A O 1
ATOM 10994 N N . LEU A 1 695 ? 108.801 48.475 26.606 1.00 99.98 696 LEU A N 1
ATOM 10995 C CA . LEU A 1 695 ? 109.481 48.870 25.383 1.00 98.70 696 LEU A CA 1
ATOM 10996 C C . LEU A 1 695 ? 108.543 49.650 24.483 1.00 98.65 696 LEU A C 1
ATOM 10997 O O . LEU A 1 695 ? 108.926 50.672 23.904 1.00 100.74 696 LEU A O 1
ATOM 11013 N N . LEU A 1 696 ? 107.298 49.197 24.368 1.00 89.73 697 LEU A N 1
ATOM 11014 C CA . LEU A 1 696 ? 106.354 49.957 23.554 1.00 92.28 697 LEU A CA 1
ATOM 11015 C C . LEU A 1 696 ? 105.904 51.239 24.255 1.00 93.07 697 LEU A C 1
ATOM 11016 O O . LEU A 1 696 ? 105.751 52.281 23.604 1.00 98.37 697 LEU A O 1
ATOM 11032 N N . GLN A 1 697 ? 105.707 51.195 25.578 1.00 91.68 698 GLN A N 1
ATOM 11033 C CA . GLN A 1 697 ? 105.156 52.349 26.280 1.00 92.89 698 GLN A CA 1
ATOM 11034 C C . GLN A 1 697 ? 106.136 53.508 26.335 1.00 97.84 698 GLN A C 1
ATOM 11035 O O . GLN A 1 697 ? 105.710 54.669 26.357 1.00 106.58 698 GLN A O 1
ATOM 11049 N N . ASN A 1 698 ? 107.437 53.224 26.369 1.00 90.60 699 ASN A N 1
ATOM 11050 C CA . ASN A 1 698 ? 108.450 54.269 26.371 1.00 98.35 699 ASN A CA 1
ATOM 11051 C C . ASN A 1 698 ? 109.092 54.459 25.013 1.00 102.86 699 ASN A C 1
ATOM 11052 O O . ASN A 1 698 ? 110.143 55.102 24.922 1.00 105.12 699 ASN A O 1
ATOM 11063 N N . PHE A 1 699 ? 108.479 53.938 23.958 1.00 95.57 700 PHE A N 1
ATOM 11064 C CA . PHE A 1 699 ? 108.938 54.236 22.614 1.00 103.42 700 PHE A CA 1
ATOM 11065 C C . PHE A 1 699 ? 108.369 55.575 22.164 1.00 103.02 700 PHE A C 1
ATOM 11066 O O . PHE A 1 699 ? 107.158 55.803 22.248 1.00 97.31 700 PHE A O 1
ATOM 11083 N N . SER A 1 700 ? 109.229 56.441 21.638 1.00 106.53 701 SER A N 1
ATOM 11084 C CA . SER A 1 700 ? 108.817 57.761 21.167 1.00 106.68 701 SER A CA 1
ATOM 11085 C C . SER A 1 700 ? 109.143 57.894 19.683 1.00 105.92 701 SER A C 1
ATOM 11086 O O . SER A 1 700 ? 110.314 58.007 19.306 1.00 108.52 701 SER A O 1
ATOM 11094 N N . SER A 1 701 ? 108.110 57.865 18.840 1.00 108.83 702 SER A N 1
ATOM 11095 C CA . SER A 1 701 ? 108.298 58.093 17.412 1.00 108.52 702 SER A CA 1
ATOM 11096 C C . SER A 1 701 ? 108.898 59.458 17.126 1.00 109.67 702 SER A C 1
ATOM 11097 O O . SER A 1 701 ? 109.528 59.637 16.078 1.00 110.50 702 SER A O 1
ATOM 11105 N N . HIS A 1 702 ? 108.690 60.420 18.025 1.00 108.58 703 HIS A N 1
ATOM 11106 C CA . HIS A 1 702 ? 109.344 61.714 17.945 1.00 112.66 703 HIS A CA 1
ATOM 11107 C C . HIS A 1 702 ? 110.858 61.603 17.997 1.00 121.61 703 HIS A C 1
ATOM 11108 O O . HIS A 1 702 ? 111.537 62.517 17.518 1.00 131.52 703 HIS A O 1
ATOM 11122 N N . ASP A 1 703 ? 111.400 60.488 18.498 1.00 121.44 704 ASP A N 1
ATOM 11123 C CA . ASP A 1 703 ? 112.839 60.346 18.674 1.00 123.17 704 ASP A CA 1
ATOM 11124 C C . ASP A 1 703 ? 113.444 59.158 17.951 1.00 122.62 704 ASP A C 1
ATOM 11125 O O . ASP A 1 703 ? 114.655 58.935 18.068 1.00 116.72 704 ASP A O 1
ATOM 11134 N N . GLN A 1 704 ? 112.647 58.384 17.227 1.00 120.80 705 GLN A N 1
ATOM 11135 C CA . GLN A 1 704 ? 113.149 57.181 16.581 1.00 112.78 705 GLN A CA 1
ATOM 11136 C C . GLN A 1 704 ? 112.075 56.533 15.720 1.00 113.06 705 GLN A C 1
ATOM 11137 O O . GLN A 1 704 ? 110.884 56.706 15.984 1.00 110.35 705 GLN A O 1
ATOM 11151 N N . GLU A 1 705 ? 112.485 55.809 14.683 1.00 113.51 706 GLU A N 1
ATOM 11152 C CA . GLU A 1 705 ? 111.556 55.041 13.875 1.00 115.23 706 GLU A CA 1
ATOM 11153 C C . GLU A 1 705 ? 111.251 53.715 14.559 1.00 106.11 706 GLU A C 1
ATOM 11154 O O . GLU A 1 705 ? 112.141 53.060 15.108 1.00 108.13 706 GLU A O 1
ATOM 11166 N N . PHE A 1 706 ? 109.984 53.323 14.521 1.00 104.26 707 PHE A N 1
ATOM 11167 C CA . PHE A 1 706 ? 109.522 52.141 15.236 1.00 104.39 707 PHE A CA 1
ATOM 11168 C C . PHE A 1 706 ? 110.089 50.894 14.575 1.00 106.12 707 PHE A C 1
ATOM 11169 O O . PHE A 1 706 ? 109.650 50.509 13.487 1.00 111.35 707 PHE A O 1
ATOM 11186 N N . ASP A 1 707 ? 111.059 50.259 15.231 1.00 108.79 708 ASP A N 1
ATOM 11187 C CA . ASP A 1 707 ? 111.730 49.108 14.649 1.00 116.68 708 ASP A CA 1
ATOM 11188 C C . ASP A 1 707 ? 110.714 48.071 14.197 1.00 113.12 708 ASP A C 1
ATOM 11189 O O . ASP A 1 707 ? 109.835 47.664 14.961 1.00 111.55 708 ASP A O 1
ATOM 11198 N N . ASP A 1 708 ? 110.855 47.637 12.942 1.00 116.55 709 ASP A N 1
ATOM 11199 C CA . ASP A 1 708 ? 109.934 46.660 12.375 1.00 118.97 709 ASP A CA 1
ATOM 11200 C C . ASP A 1 708 ? 109.813 45.412 13.247 1.00 116.28 709 ASP A C 1
ATOM 11201 O O . ASP A 1 708 ? 108.757 44.766 13.268 1.00 122.69 709 ASP A O 1
ATOM 11210 N N . LYS A 1 709 ? 110.877 45.052 13.971 1.00 108.35 710 LYS A N 1
ATOM 11211 C CA . LYS A 1 709 ? 110.891 43.756 14.641 1.00 110.73 710 LYS A CA 1
ATOM 11212 C C . LYS A 1 709 ? 109.759 43.625 15.653 1.00 107.49 710 LYS A C 1
ATOM 11213 O O . LYS A 1 709 ? 109.262 42.516 15.876 1.00 107.33 710 LYS A O 1
ATOM 11232 N N . PHE A 1 710 ? 109.327 44.732 16.265 1.00 102.88 711 PHE A N 1
ATOM 11233 C CA . PHE A 1 710 ? 108.249 44.648 17.249 1.00 95.34 711 PHE A CA 1
ATOM 11234 C C . PHE A 1 710 ? 106.984 44.056 16.643 1.00 96.29 711 PHE A C 1
ATOM 11235 O O . PHE A 1 710 ? 106.169 43.462 17.360 1.00 101.06 711 PHE A O 1
ATOM 11252 N N . VAL A 1 711 ? 106.791 44.225 15.335 1.00 101.16 712 VAL A N 1
ATOM 11253 C CA . VAL A 1 711 ? 105.615 43.659 14.689 1.00 106.70 712 VAL A CA 1
ATOM 11254 C C . VAL A 1 711 ? 105.838 42.181 14.385 1.00 106.30 712 VAL A C 1
ATOM 11255 O O . VAL A 1 711 ? 104.890 41.387 14.416 1.00 112.05 712 VAL A O 1
ATOM 11268 N N . GLU A 1 712 ? 107.082 41.781 14.103 1.00 100.28 713 GLU A N 1
ATOM 11269 C CA . GLU A 1 712 ? 107.363 40.368 13.880 1.00 110.63 713 GLU A CA 1
ATOM 11270 C C . GLU A 1 712 ? 107.174 39.561 15.153 1.00 115.24 713 GLU A C 1
ATOM 11271 O O . GLU A 1 712 ? 106.860 38.368 15.093 1.00 122.37 713 GLU A O 1
ATOM 11283 N N . LEU A 1 713 ? 107.357 40.192 16.312 1.00 108.25 714 LEU A N 1
ATOM 11284 C CA . LEU A 1 713 ? 107.207 39.474 17.571 1.00 102.29 714 LEU A CA 1
ATOM 11285 C C . LEU A 1 713 ? 105.750 39.159 17.878 1.00 105.79 714 LEU A C 1
ATOM 11286 O O . LEU A 1 713 ? 105.461 38.192 18.591 1.00 105.62 714 LEU A O 1
ATOM 11302 N N . VAL A 1 714 ? 104.830 39.954 17.349 1.00 100.90 715 VAL A N 1
ATOM 11303 C CA . VAL A 1 714 ? 103.434 39.966 17.774 1.00 105.63 715 VAL A CA 1
ATOM 11304 C C . VAL A 1 714 ? 102.862 38.565 17.952 1.00 109.19 715 VAL A C 1
ATOM 11305 O O . VAL A 1 714 ? 102.239 38.300 18.985 1.00 112.95 715 VAL A O 1
ATOM 11318 N N . PRO A 1 715 ? 103.035 37.649 17.001 1.00 100.32 716 PRO A N 1
ATOM 11319 C CA . PRO A 1 715 ? 102.408 36.318 17.144 1.00 103.28 716 PRO A CA 1
ATOM 11320 C C . PRO A 1 715 ? 102.601 35.652 18.499 1.00 106.73 716 PRO A C 1
ATOM 11321 O O . PRO A 1 715 ? 101.707 34.919 18.947 1.00 105.40 716 PRO A O 1
ATOM 11332 N N . PHE A 1 716 ? 103.732 35.880 19.168 1.00 107.78 717 PHE A N 1
ATOM 11333 C CA . PHE A 1 716 ? 103.956 35.266 20.472 1.00 105.02 717 PHE A CA 1
ATOM 11334 C C . PHE A 1 716 ? 102.797 35.546 21.423 1.00 104.18 717 PHE A C 1
ATOM 11335 O O . PHE A 1 716 ? 102.356 34.653 22.156 1.00 103.43 717 PHE A O 1
ATOM 11352 N N . LEU A 1 717 ? 102.289 36.779 21.418 1.00 105.55 718 LEU A N 1
ATOM 11353 C CA . LEU A 1 717 ? 101.136 37.140 22.234 1.00 103.61 718 LEU A CA 1
ATOM 11354 C C . LEU A 1 717 ? 100.103 36.025 22.267 1.00 108.16 718 LEU A C 1
ATOM 11355 O O . LEU A 1 717 ? 99.636 35.624 23.340 1.00 112.32 718 LEU A O 1
ATOM 11371 N N . LYS A 1 718 ? 99.767 35.486 21.093 1.00 102.12 719 LYS A N 1
ATOM 11372 C CA . LYS A 1 718 ? 98.682 34.517 20.997 1.00 106.22 719 LYS A CA 1
ATOM 11373 C C . LYS A 1 718 ? 98.927 33.340 21.931 1.00 112.89 719 LYS A C 1
ATOM 11374 O O . LYS A 1 718 ? 98.056 32.977 22.731 1.00 115.23 719 LYS A O 1
ATOM 11393 N N . TYR A 1 719 ? 100.129 32.755 21.878 1.00 114.93 720 TYR A N 1
ATOM 11394 C CA . TYR A 1 719 ? 100.394 31.604 22.732 1.00 115.63 720 TYR A CA 1
ATOM 11395 C C . TYR A 1 719 ? 100.252 31.980 24.200 1.00 111.94 720 TYR A C 1
ATOM 11396 O O . TYR A 1 719 ? 99.729 31.197 25.003 1.00 115.42 720 TYR A O 1
ATOM 11414 N N . GLY A 1 720 ? 100.702 33.179 24.570 1.00 111.69 721 GLY A N 1
ATOM 11415 C CA . GLY A 1 720 ? 100.480 33.641 25.928 1.00 113.55 721 GLY A CA 1
ATOM 11416 C C . GLY A 1 720 ? 99.007 33.653 26.277 1.00 109.69 721 GLY A C 1
ATOM 11417 O O . GLY A 1 720 ? 98.586 33.103 27.299 1.00 112.96 721 GLY A O 1
ATOM 11421 N N . ILE A 1 721 ? 98.196 34.239 25.397 1.00 108.91 722 ILE A N 1
ATOM 11422 C CA . ILE A 1 721 ? 96.764 34.317 25.649 1.00 106.42 722 ILE A CA 1
ATOM 11423 C C . ILE A 1 721 ? 96.189 32.920 25.810 1.00 116.25 722 ILE A C 1
ATOM 11424 O O . ILE A 1 721 ? 95.384 32.657 26.711 1.00 118.65 722 ILE A O 1
ATOM 11440 N N . GLU A 1 722 ? 96.591 32.005 24.937 1.00 110.49 723 GLU A N 1
ATOM 11441 C CA . GLU A 1 722 ? 96.096 30.637 24.951 1.00 119.91 723 GLU A CA 1
ATOM 11442 C C . GLU A 1 722 ? 96.751 29.780 26.026 1.00 115.99 723 GLU A C 1
ATOM 11443 O O . GLU A 1 722 ? 96.541 28.565 26.031 1.00 125.29 723 GLU A O 1
ATOM 11455 N N . THR A 1 723 ? 97.503 30.382 26.946 1.00 118.94 724 THR A N 1
ATOM 11456 C CA . THR A 1 723 ? 98.022 29.672 28.107 1.00 125.83 724 THR A CA 1
ATOM 11457 C C . THR A 1 723 ? 97.873 30.553 29.339 1.00 122.27 724 THR A C 1
ATOM 11458 O O . THR A 1 723 ? 96.870 30.455 30.054 1.00 123.45 724 THR A O 1
ATOM 11469 N N . HIS A 1 724 ? 98.842 31.433 29.583 1.00 116.23 725 HIS A N 1
ATOM 11470 C CA . HIS A 1 724 ? 98.767 32.311 30.744 1.00 113.60 725 HIS A CA 1
ATOM 11471 C C . HIS A 1 724 ? 97.592 33.284 30.696 1.00 115.21 725 HIS A C 1
ATOM 11472 O O . HIS A 1 724 ? 97.809 34.488 30.508 1.00 112.61 725 HIS A O 1
ATOM 11486 N N . THR A 1 725 ? 96.352 32.819 30.841 1.00 109.55 726 THR A N 1
ATOM 11487 C CA . THR A 1 725 ? 95.275 33.789 31.001 1.00 112.85 726 THR A CA 1
ATOM 11488 C C . THR A 1 725 ? 95.465 34.594 32.280 1.00 108.21 726 THR A C 1
ATOM 11489 O O . THR A 1 725 ? 94.889 35.681 32.411 1.00 106.24 726 THR A O 1
ATOM 11500 N N . GLU A 1 726 ? 96.288 34.092 33.210 1.00 102.18 727 GLU A N 1
ATOM 11501 C CA . GLU A 1 726 ? 96.542 34.801 34.459 1.00 104.82 727 GLU A CA 1
ATOM 11502 C C . GLU A 1 726 ? 97.154 36.173 34.210 1.00 100.40 727 GLU A C 1
ATOM 11503 O O . GLU A 1 726 ? 97.035 37.068 35.056 1.00 102.00 727 GLU A O 1
ATOM 11515 N N . ILE A 1 727 ? 97.830 36.358 33.079 1.00 94.85 728 ILE A N 1
ATOM 11516 C CA . ILE A 1 727 ? 98.412 37.649 32.748 1.00 101.58 728 ILE A CA 1
ATOM 11517 C C . ILE A 1 727 ? 97.701 38.310 31.577 1.00 97.91 728 ILE A C 1
ATOM 11518 O O . ILE A 1 727 ? 98.247 39.246 30.981 1.00 100.00 728 ILE A O 1
ATOM 11534 N N . LEU A 1 728 ? 96.515 37.838 31.207 1.00 94.13 729 LEU A N 1
ATOM 11535 C CA . LEU A 1 728 ? 95.866 38.378 30.014 1.00 97.14 729 LEU A CA 1
ATOM 11536 C C . LEU A 1 728 ? 95.853 39.898 29.978 1.00 93.48 729 LEU A C 1
ATOM 11537 O O . LEU A 1 728 ? 96.103 40.466 28.904 1.00 92.09 729 LEU A O 1
ATOM 11553 N N . PRO A 1 729 ? 95.562 40.606 31.065 1.00 92.87 730 PRO A N 1
ATOM 11554 C CA . PRO A 1 729 ? 95.685 42.074 31.025 1.00 90.90 730 PRO A CA 1
ATOM 11555 C C . PRO A 1 729 ? 96.999 42.570 30.451 1.00 87.19 730 PRO A C 1
ATOM 11556 O O . PRO A 1 729 ? 96.991 43.409 29.542 1.00 90.28 730 PR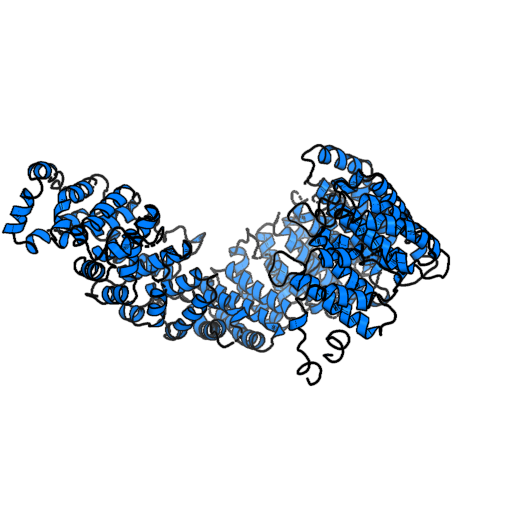O A O 1
ATOM 11567 N N . THR A 1 730 ? 98.124 42.085 30.977 1.00 92.00 731 THR A N 1
ATOM 11568 C CA . THR A 1 730 ? 99.427 42.476 30.463 1.00 94.77 731 THR A CA 1
ATOM 11569 C C . THR A 1 730 ? 99.465 42.343 28.948 1.00 89.95 731 THR A C 1
ATOM 11570 O O . THR A 1 730 ? 99.727 43.315 28.235 1.00 91.31 731 THR A O 1
ATOM 11581 N N . LEU A 1 731 ? 99.167 41.144 28.437 1.00 86.73 732 LEU A N 1
ATOM 11582 C CA . LEU A 1 731 ? 99.140 40.929 26.993 1.00 88.81 732 LEU A CA 1
ATOM 11583 C C . LEU A 1 731 ? 98.268 41.973 26.309 1.00 90.91 732 LEU A C 1
ATOM 11584 O O . LEU A 1 731 ? 98.682 42.600 25.326 1.00 88.37 732 LEU A O 1
ATOM 11600 N N . LEU A 1 732 ? 97.072 42.216 26.856 1.00 90.02 733 LEU A N 1
ATOM 11601 C CA . LEU A 1 732 ? 96.182 43.196 26.246 1.00 86.52 733 LEU A CA 1
ATOM 11602 C C . LEU A 1 732 ? 96.827 44.570 26.229 1.00 85.16 733 LEU A C 1
ATOM 11603 O O . LEU A 1 732 ? 96.756 45.290 25.228 1.00 91.17 733 LEU A O 1
ATOM 11619 N N . GLU A 1 733 ? 97.459 44.959 27.334 1.00 88.67 734 GLU A N 1
ATOM 11620 C CA . GLU A 1 733 ? 98.177 46.222 27.345 1.00 94.84 734 GLU A CA 1
ATOM 11621 C C . GLU A 1 733 ? 99.109 46.299 26.153 1.00 95.36 734 GLU A C 1
ATOM 11622 O O . GLU A 1 733 ? 99.104 47.288 25.412 1.00 89.85 734 GLU A O 1
ATOM 11634 N N . ILE A 1 734 ? 99.889 45.233 25.924 1.00 93.71 735 ILE A N 1
ATOM 11635 C CA . ILE A 1 734 ? 100.793 45.228 24.773 1.00 88.08 735 ILE A CA 1
ATOM 11636 C C . ILE A 1 734 ? 100.007 45.541 23.503 1.00 85.68 735 ILE A C 1
ATOM 11637 O O . ILE A 1 734 ? 100.371 46.429 22.716 1.00 93.61 735 ILE A O 1
ATOM 11653 N N . ILE A 1 735 ? 98.899 44.827 23.296 1.00 87.23 736 ILE A N 1
ATOM 11654 C CA . ILE A 1 735 ? 98.081 45.080 22.116 1.00 87.60 736 ILE A CA 1
ATOM 11655 C C . ILE A 1 735 ? 97.656 46.539 22.100 1.00 84.72 736 ILE A C 1
ATOM 11656 O O . ILE A 1 735 ? 97.775 47.227 21.082 1.00 92.60 736 ILE A O 1
ATOM 11672 N N . LYS A 1 736 ? 97.165 47.039 23.237 1.00 83.99 737 LYS A N 1
ATOM 11673 C CA . LYS A 1 736 ? 96.807 48.452 23.323 1.00 84.85 737 LYS A CA 1
ATOM 11674 C C . LYS A 1 736 ? 97.942 49.326 22.801 1.00 90.78 737 LYS A C 1
ATOM 11675 O O . LYS A 1 736 ? 97.722 50.239 21.996 1.00 91.86 737 LYS A O 1
ATOM 11694 N N . SER A 1 737 ? 99.175 49.035 23.223 1.00 95.20 738 SER A N 1
ATOM 11695 C CA . SER A 1 737 ? 100.314 49.833 22.778 1.00 85.11 738 SER A CA 1
ATOM 11696 C C . SER A 1 737 ? 100.347 49.929 21.254 1.00 87.83 738 SER A C 1
ATOM 11697 O O . SER A 1 737 ? 100.486 51.019 20.686 1.00 94.52 738 SER A O 1
ATOM 11705 N N . TYR A 1 738 ? 100.210 48.792 20.566 1.00 89.20 739 TYR A N 1
ATOM 11706 C CA . TYR A 1 738 ? 100.279 48.826 19.107 1.00 86.73 739 TYR A CA 1
ATOM 11707 C C . TYR A 1 738 ? 99.141 49.668 18.541 1.00 91.81 739 TYR A C 1
ATOM 11708 O O . TYR A 1 738 ? 99.319 50.393 17.554 1.00 98.73 739 TYR A O 1
ATOM 11726 N N . ALA A 1 739 ? 97.958 49.589 19.152 1.00 90.26 740 ALA A N 1
ATOM 11727 C CA . ALA A 1 739 ? 96.846 50.407 18.678 1.00 93.68 740 ALA A CA 1
ATOM 11728 C C . ALA A 1 739 ? 97.174 51.892 18.767 1.00 95.06 740 ALA A C 1
ATOM 11729 O O . ALA A 1 739 ? 96.652 52.692 17.981 1.00 99.15 740 ALA A O 1
ATOM 11736 N N . LEU A 1 740 ? 98.047 52.277 19.694 1.00 87.27 741 LEU A N 1
ATOM 11737 C CA . LEU A 1 740 ? 98.423 53.673 19.849 1.00 92.97 741 LEU A CA 1
ATOM 11738 C C . LEU A 1 740 ? 99.643 54.045 19.028 1.00 95.77 741 LEU A C 1
ATOM 11739 O O . LEU A 1 740 ? 100.001 55.224 18.970 1.00 95.90 741 LEU A O 1
ATOM 11755 N N . ILE A 1 741 ? 100.284 53.074 18.396 1.00 94.01 742 ILE A N 1
ATOM 11756 C CA . ILE A 1 741 ? 101.482 53.300 17.598 1.00 95.89 742 ILE A CA 1
ATOM 11757 C C . ILE A 1 741 ? 101.207 53.119 16.104 1.00 96.74 742 ILE A C 1
ATOM 11758 O O . ILE A 1 741 ? 101.495 54.007 15.295 1.00 98.70 742 ILE A O 1
ATOM 11774 N N . LEU A 1 742 ? 100.641 51.981 15.721 1.00 98.47 743 LEU A N 1
ATOM 11775 C CA . LEU A 1 742 ? 100.525 51.648 14.313 1.00 99.89 743 LEU A CA 1
ATOM 11776 C C . LEU A 1 742 ? 99.434 52.476 13.635 1.00 108.59 743 LEU A C 1
ATOM 11777 O O . LEU A 1 742 ? 98.626 53.157 14.278 1.00 108.02 743 LEU A O 1
ATOM 11793 N N . ASN A 1 743 ? 99.427 52.408 12.302 1.00 121.00 744 ASN A N 1
ATOM 11794 C CA . ASN A 1 743 ? 98.272 52.844 11.542 1.00 124.92 744 ASN A CA 1
ATOM 11795 C C . ASN A 1 743 ? 97.141 51.834 11.716 1.00 124.60 744 ASN A C 1
ATOM 11796 O O . ASN A 1 743 ? 97.377 50.682 12.093 1.00 125.76 744 ASN A O 1
ATOM 11807 N N . PRO A 1 744 ? 95.898 52.235 11.434 1.00 124.94 745 PRO A N 1
ATOM 11808 C CA . PRO A 1 744 ? 94.829 51.222 11.368 1.00 130.65 745 PRO A CA 1
ATOM 11809 C C . PRO A 1 744 ? 94.986 50.289 10.177 1.00 131.76 745 PRO A C 1
ATOM 11810 O O . PRO A 1 744 ? 94.701 49.094 10.290 1.00 128.22 745 PRO A O 1
ATOM 11821 N N . VAL A 1 745 ? 95.423 50.799 9.025 1.00 124.66 746 VAL A N 1
ATOM 11822 C CA . VAL A 1 745 ? 95.821 49.914 7.930 1.00 130.50 746 VAL A CA 1
ATOM 11823 C C . VAL A 1 745 ? 96.728 48.812 8.468 1.00 125.05 746 VAL A C 1
ATOM 11824 O O . VAL A 1 745 ? 96.400 47.617 8.416 1.00 124.44 746 VAL A O 1
ATOM 11837 N N . ASP A 1 746 ? 97.870 49.212 9.029 1.00 122.13 747 ASP A N 1
ATOM 11838 C CA . ASP A 1 746 ? 98.789 48.253 9.629 1.00 124.82 747 ASP A CA 1
ATOM 11839 C C . ASP A 1 746 ? 98.078 47.361 10.637 1.00 123.21 747 ASP A C 1
ATOM 11840 O O . ASP A 1 746 ? 98.048 46.136 10.486 1.00 126.05 747 ASP A O 1
ATOM 11849 N N . PHE A 1 747 ? 97.489 47.969 11.672 1.00 114.73 748 PHE A N 1
ATOM 11850 C CA . PHE A 1 747 ? 96.962 47.197 12.793 1.00 107.32 748 PHE A CA 1
ATOM 11851 C C . PHE A 1 747 ? 95.973 46.139 12.326 1.00 108.94 748 PHE A C 1
ATOM 11852 O O . PHE A 1 747 ? 96.078 44.969 12.705 1.00 108.65 748 PHE A O 1
ATOM 11869 N N . PHE A 1 748 ? 94.986 46.536 11.521 1.00 117.03 749 PHE A N 1
ATOM 11870 C CA . PHE A 1 748 ? 93.972 45.588 11.081 1.00 117.70 749 PHE A CA 1
ATOM 11871 C C . PHE A 1 748 ? 94.506 44.612 10.044 1.00 122.41 749 PHE A C 1
ATOM 11872 O O . PHE A 1 748 ? 93.861 43.590 9.786 1.00 124.52 749 PHE A O 1
ATOM 11889 N N . SER A 1 749 ? 95.657 44.900 9.431 1.00 107.57 750 SER A N 1
ATOM 11890 C CA . SER A 1 749 ? 96.263 43.901 8.556 1.00 113.75 750 SER A CA 1
ATOM 11891 C C . SER A 1 749 ? 96.831 42.743 9.366 1.00 119.91 750 SER A C 1
ATOM 11892 O O . SER A 1 749 ? 96.752 41.584 8.943 1.00 128.96 750 SER A O 1
ATOM 11900 N N . ASN A 1 750 ? 97.386 43.033 10.537 1.00 115.15 751 ASN A N 1
ATOM 11901 C CA . ASN A 1 750 ? 97.984 42.001 11.372 1.00 113.12 751 ASN A CA 1
ATOM 11902 C C . ASN A 1 750 ? 97.000 40.870 11.616 1.00 116.18 751 ASN A C 1
ATOM 11903 O O . ASN A 1 750 ? 95.887 41.094 12.097 1.00 114.86 751 ASN A O 1
ATOM 11914 N N . ASN A 1 751 ? 97.414 39.650 11.273 1.00 114.90 752 ASN A N 1
ATOM 11915 C CA . ASN A 1 751 ? 96.537 38.503 11.452 1.00 121.43 752 ASN A CA 1
ATOM 11916 C C . ASN A 1 751 ? 96.406 38.123 12.918 1.00 122.17 752 ASN A C 1
ATOM 11917 O O . ASN A 1 751 ? 95.317 37.753 13.372 1.00 120.46 752 ASN A O 1
ATOM 11928 N N . THR A 1 752 ? 97.507 38.175 13.667 1.00 117.37 753 THR A N 1
ATOM 11929 C CA . THR A 1 752 ? 97.436 37.810 15.076 1.00 111.54 753 THR A CA 1
ATOM 11930 C C . THR A 1 752 ? 96.420 38.675 15.812 1.00 105.05 753 THR A C 1
ATOM 11931 O O . THR A 1 752 ? 95.612 38.159 16.595 1.00 109.26 753 THR A O 1
ATOM 11942 N N . PHE A 1 753 ? 96.439 39.992 15.570 1.00 106.43 754 PHE A N 1
ATOM 11943 C CA . PHE A 1 753 ? 95.473 40.881 16.210 1.00 99.16 754 PHE A CA 1
ATOM 11944 C C . PHE A 1 753 ? 94.045 40.502 15.825 1.00 108.51 754 PHE A C 1
ATOM 11945 O O . PHE A 1 753 ? 93.132 40.563 16.657 1.00 104.50 754 PHE A O 1
ATOM 11962 N N . GLN A 1 754 ? 93.833 40.088 14.574 1.00 104.23 755 GLN A N 1
ATOM 11963 C CA . GLN A 1 754 ? 92.501 39.673 14.150 1.00 111.04 755 GLN A CA 1
ATOM 11964 C C . GLN A 1 754 ? 92.054 38.434 14.917 1.00 116.08 755 GLN A C 1
ATOM 11965 O O . GLN A 1 754 ? 90.926 38.374 15.417 1.00 116.60 755 GLN A O 1
ATOM 11979 N N . ASP A 1 755 ? 92.928 37.428 15.022 1.00 109.84 756 ASP A N 1
ATOM 11980 C CA . ASP A 1 755 ? 92.559 36.210 15.742 1.00 116.28 756 ASP A CA 1
ATOM 11981 C C . ASP A 1 755 ? 92.281 36.513 17.213 1.00 110.46 756 ASP A C 1
ATOM 11982 O O . ASP A 1 755 ? 91.324 35.987 17.803 1.00 110.10 756 ASP A O 1
ATOM 11991 N N . ILE A 1 756 ? 93.101 37.371 17.819 1.00 113.76 757 ILE A N 1
ATOM 11992 C CA . ILE A 1 756 ? 92.892 37.735 19.215 1.00 105.87 757 ILE A CA 1
ATOM 11993 C C . ILE A 1 756 ? 91.543 38.415 19.384 1.00 105.72 757 ILE A C 1
ATOM 11994 O O . ILE A 1 756 ? 90.798 38.107 20.319 1.00 110.73 757 ILE A O 1
ATOM 12010 N N . PHE A 1 757 ? 91.191 39.324 18.470 1.00 112.00 758 PHE A N 1
ATOM 12011 C CA . PHE A 1 757 ? 89.881 39.968 18.543 1.00 105.21 758 PHE A CA 1
ATOM 12012 C C . PHE A 1 757 ? 88.758 38.952 18.397 1.00 114.14 758 PHE A C 1
ATOM 12013 O O . PHE A 1 757 ? 87.715 39.064 19.056 1.00 114.81 758 PHE A O 1
ATOM 12030 N N . LYS A 1 758 ? 88.935 37.977 17.502 1.00 107.83 759 LYS A N 1
ATOM 12031 C CA . LYS A 1 758 ? 87.946 36.916 17.354 1.00 106.85 759 LYS A CA 1
ATOM 12032 C C . LYS A 1 758 ? 87.690 36.234 18.691 1.00 113.08 759 LYS A C 1
ATOM 12033 O O . LYS A 1 758 ? 86.539 36.029 19.098 1.00 113.83 759 LYS A O 1
ATOM 12052 N N . GLN A 1 759 ? 88.767 35.886 19.397 1.00 121.37 760 GLN A N 1
ATOM 12053 C CA . GLN A 1 759 ? 88.608 35.210 20.683 1.00 113.73 760 GLN A CA 1
ATOM 12054 C C . GLN A 1 759 ? 87.940 36.124 21.709 1.00 112.11 760 GLN A C 1
ATOM 12055 O O . GLN A 1 759 ? 87.035 35.703 22.445 1.00 113.85 760 GLN A O 1
ATOM 12086 N N . SER A 1 761 ? 85.900 38.461 21.259 1.00 110.55 762 SER A N 1
ATOM 12087 C CA . SER A 1 761 ? 84.472 38.531 20.965 1.00 113.79 762 SER A CA 1
ATOM 12088 C C . SER A 1 761 ? 83.767 37.245 21.373 1.00 120.12 762 SER A C 1
ATOM 12089 O O . SER A 1 761 ? 82.664 37.282 21.935 1.00 118.60 762 SER A O 1
ATOM 12097 N N . LYS A 1 762 ? 84.389 36.098 21.087 1.00 117.19 763 LYS A N 1
ATOM 12098 C CA . LYS A 1 762 ? 83.823 34.822 21.508 1.00 114.92 763 LYS A CA 1
ATOM 12099 C C . LYS A 1 762 ? 83.558 34.807 23.010 1.00 116.63 763 LYS A C 1
ATOM 12100 O O . LYS A 1 762 ? 82.546 34.260 23.470 1.00 121.37 763 LYS A O 1
ATOM 12119 N N . TYR A 1 763 ? 84.462 35.393 23.795 1.00 115.95 764 TYR A N 1
ATOM 12120 C CA . TYR A 1 763 ? 84.366 35.323 25.250 1.00 111.22 764 TYR A CA 1
ATOM 12121 C C . TYR A 1 763 ? 84.232 36.702 25.897 1.00 109.01 764 TYR A C 1
ATOM 12122 O O . TYR A 1 763 ? 84.736 36.912 27.006 1.00 112.11 764 TYR A O 1
ATOM 12140 N N . LEU A 1 764 ? 83.568 37.660 25.245 1.00 110.17 765 LEU A N 1
ATOM 12141 C CA . LEU A 1 764 ? 83.597 39.028 25.759 1.00 110.33 765 LEU A CA 1
ATOM 12142 C C . LEU A 1 764 ? 82.980 39.115 27.154 1.00 113.05 765 LEU A C 1
ATOM 12143 O O . LEU A 1 764 ? 83.580 39.681 28.077 1.00 108.12 765 LEU A O 1
ATOM 12159 N N . LEU A 1 765 ? 81.762 38.599 27.322 1.00 107.79 766 LEU A N 1
ATOM 12160 C CA . LEU A 1 765 ? 81.100 38.705 28.617 1.00 116.55 766 LEU A CA 1
ATOM 12161 C C . LEU A 1 765 ? 81.689 37.754 29.647 1.00 111.04 766 LEU A C 1
ATOM 12162 O O . LEU A 1 765 ? 81.381 37.882 30.836 1.00 109.10 766 LEU A O 1
ATOM 12178 N N . LYS A 1 766 ? 82.530 36.811 29.221 1.00 109.61 767 LYS A N 1
ATOM 12179 C CA . LYS A 1 766 ? 83.216 35.919 30.144 1.00 104.68 767 LYS A CA 1
ATOM 12180 C C . LYS A 1 766 ? 84.495 36.532 30.695 1.00 102.85 767 LYS A C 1
ATOM 12181 O O . LYS A 1 766 ? 84.999 36.066 31.724 1.00 100.66 767 LYS A O 1
ATOM 12200 N N . LEU A 1 767 ? 85.008 37.579 30.057 1.00 108.56 768 LEU A N 1
ATOM 12201 C CA . LEU A 1 767 ? 86.256 38.177 30.500 1.00 105.62 768 LEU A CA 1
ATOM 12202 C C . LEU A 1 767 ? 86.142 38.723 31.919 1.00 99.03 768 LEU A C 1
ATOM 12203 O O . LEU A 1 767 ? 85.081 39.171 32.362 1.00 102.85 768 LEU A O 1
ATOM 12219 N N . ARG A 1 768 ? 87.266 38.682 32.628 1.00 103.41 769 ARG A N 1
ATOM 12220 C CA . ARG A 1 768 ? 87.384 39.368 33.904 1.00 104.86 769 ARG A CA 1
ATOM 12221 C C . ARG A 1 768 ? 87.378 40.871 33.676 1.00 101.33 769 ARG A C 1
ATOM 12222 O O . ARG A 1 768 ? 87.968 41.371 32.717 1.00 104.68 769 ARG A O 1
ATOM 12243 N N . GLU A 1 769 ? 86.709 41.592 34.566 1.00 98.23 770 GLU A N 1
ATOM 12244 C CA . GLU A 1 769 ? 86.464 43.017 34.381 1.00 97.46 770 GLU A CA 1
ATOM 12245 C C . GLU A 1 769 ? 87.671 43.818 33.903 1.00 97.32 770 GLU A C 1
ATOM 12246 O O . GLU A 1 769 ? 87.514 44.713 33.064 1.00 103.24 770 GLU A O 1
ATOM 12258 N N . ASP A 1 770 ? 88.865 43.509 34.416 1.00 97.93 771 ASP A N 1
ATOM 12259 C CA . ASP A 1 770 ? 90.049 44.285 34.062 1.00 94.80 771 ASP A CA 1
ATOM 12260 C C . ASP A 1 770 ? 90.377 44.127 32.579 1.00 94.71 771 ASP A C 1
ATOM 12261 O O . ASP A 1 770 ? 90.558 45.116 31.852 1.00 95.56 771 ASP A O 1
ATOM 12270 N N . SER A 1 771 ? 90.404 42.882 32.101 1.00 88.93 772 SER A N 1
ATOM 12271 C CA . SER A 1 771 ? 90.711 42.622 30.701 1.00 90.97 772 SER A CA 1
ATOM 12272 C C . SER A 1 771 ? 89.542 42.979 29.794 1.00 92.37 772 SER A C 1
ATOM 12273 O O . SER A 1 771 ? 89.759 43.396 28.655 1.00 100.95 772 SER A O 1
ATOM 12281 N N . PHE A 1 772 ? 88.310 42.848 30.289 1.00 90.82 773 PHE A N 1
ATOM 12282 C CA . PHE A 1 772 ? 87.134 43.332 29.567 1.00 96.61 773 PHE A CA 1
ATOM 12283 C C . PHE A 1 772 ? 87.252 44.822 29.271 1.00 91.07 773 PHE A C 1
ATOM 12284 O O . PHE A 1 772 ? 87.054 45.273 28.129 1.00 94.65 773 PHE A O 1
ATOM 12301 N N . GLN A 1 773 ? 87.557 45.605 30.305 1.00 91.01 774 GLN A N 1
ATOM 12302 C CA . GLN A 1 773 ? 87.754 47.030 30.105 1.00 92.40 774 GLN A CA 1
ATOM 12303 C C . GLN A 1 773 ? 88.894 47.290 29.138 1.00 91.57 774 GLN A C 1
ATOM 12304 O O . GLN A 1 773 ? 88.805 48.187 28.298 1.00 101.31 774 GLN A O 1
ATOM 12318 N N . LEU A 1 774 ? 89.986 46.528 29.250 1.00 97.08 775 LEU A N 1
ATOM 12319 C CA . LEU A 1 774 ? 91.096 46.721 28.322 1.00 91.71 775 LEU A CA 1
ATOM 12320 C C . LEU A 1 774 ? 90.660 46.500 26.880 1.00 95.49 775 LEU A C 1
ATOM 12321 O O . LEU A 1 774 ? 91.035 47.263 25.984 1.00 91.11 775 LEU A O 1
ATOM 12337 N N . VAL A 1 775 ? 89.886 45.444 26.637 1.00 83.40 776 VAL A N 1
ATOM 12338 C CA . VAL A 1 775 ? 89.390 45.160 25.293 1.00 87.31 776 VAL A CA 1
ATOM 12339 C C . VAL A 1 775 ? 88.589 46.339 24.768 1.00 93.28 776 VAL A C 1
ATOM 12340 O O . VAL A 1 775 ? 88.809 46.820 23.644 1.00 94.14 776 VAL A O 1
ATOM 12353 N N . LEU A 1 776 ? 87.610 46.792 25.551 1.00 91.68 777 LEU A N 1
ATOM 12354 C CA . LEU A 1 776 ? 86.822 47.928 25.090 1.00 88.20 777 LEU A CA 1
ATOM 12355 C C . LEU A 1 776 ? 87.706 49.146 24.844 1.00 87.11 777 LEU A C 1
ATOM 12356 O O . LEU A 1 776 ? 87.511 49.877 23.865 1.00 92.94 777 LEU A O 1
ATOM 12372 N N . GLU A 1 777 ? 88.672 49.395 25.728 1.00 93.61 778 GLU A N 1
ATOM 12373 C CA . GLU A 1 777 ? 89.567 50.522 25.523 1.00 95.75 778 GLU A CA 1
ATOM 12374 C C . GLU A 1 777 ? 90.300 50.407 24.194 1.00 91.35 778 GLU A C 1
ATOM 12375 O O . GLU A 1 777 ? 90.442 51.395 23.469 1.00 97.72 778 GLU A O 1
ATOM 12387 N N . ILE A 1 778 ? 90.787 49.210 23.869 1.00 91.56 779 ILE A N 1
ATOM 12388 C CA . ILE A 1 778 ? 91.496 48.999 22.609 1.00 86.94 779 ILE A CA 1
ATOM 12389 C C . ILE A 1 778 ? 90.588 49.331 21.431 1.00 92.99 779 ILE A C 1
ATOM 12390 O O . ILE A 1 778 ? 90.994 50.021 20.485 1.00 95.72 779 ILE A O 1
ATOM 12406 N N . TRP A 1 779 ? 89.351 48.828 21.464 1.00 94.87 780 TRP A N 1
ATOM 12407 C CA . TRP A 1 779 ? 88.412 49.125 20.384 1.00 93.40 780 TRP A CA 1
ATOM 12408 C C . TRP A 1 779 ? 88.162 50.629 20.275 1.00 89.60 780 TRP A C 1
ATOM 12409 O O . TRP A 1 779 ? 88.090 51.182 19.168 1.00 96.94 780 TRP A O 1
ATOM 12430 N N . GLU A 1 780 ? 88.051 51.314 21.416 1.00 83.68 781 GLU A N 1
ATOM 12431 C CA . GLU A 1 780 ? 87.853 52.760 21.397 1.00 86.82 781 GLU A CA 1
ATOM 12432 C C . GLU A 1 780 ? 89.062 53.464 20.796 1.00 82.66 781 GLU A C 1
ATOM 12433 O O . GLU A 1 780 ? 88.913 54.418 20.022 1.00 89.52 781 GLU A O 1
ATOM 12445 N N . ILE A 1 781 ? 90.267 52.983 21.113 1.00 94.56 782 ILE A N 1
ATOM 12446 C CA . ILE A 1 781 ? 91.478 53.607 20.594 1.00 88.96 782 ILE A CA 1
ATOM 12447 C C . ILE A 1 781 ? 91.548 53.438 19.088 1.00 94.19 782 ILE A C 1
ATOM 12448 O O . ILE A 1 781 ? 91.977 54.344 18.366 1.00 94.10 782 ILE A O 1
ATOM 12464 N N . LEU A 1 782 ? 91.155 52.267 18.589 1.00 100.49 783 LEU A N 1
ATOM 12465 C CA . LEU A 1 782 ? 91.155 52.061 17.147 1.00 93.81 783 LEU A CA 1
ATOM 12466 C C . LEU A 1 782 ? 90.148 52.985 16.481 1.00 95.55 783 LEU A C 1
ATOM 12467 O O . LEU A 1 782 ? 90.454 53.640 15.479 1.00 101.99 783 LEU A O 1
ATOM 12483 N N . ILE A 1 783 ? 88.935 53.062 17.031 1.00 91.65 784 ILE A N 1
ATOM 12484 C CA . ILE A 1 783 ? 87.920 53.922 16.425 1.00 93.51 784 ILE A CA 1
ATOM 12485 C C . ILE A 1 783 ? 88.413 55.364 16.359 1.00 96.15 784 ILE A C 1
ATOM 12486 O O . ILE A 1 783 ? 88.332 56.023 15.313 1.00 104.75 784 ILE A O 1
ATOM 12502 N N . LEU A 1 784 ? 88.939 55.878 17.473 1.00 97.29 785 LEU A N 1
ATOM 12503 C CA . LEU A 1 784 ? 89.390 57.267 17.492 1.00 99.96 785 LEU A CA 1
ATOM 12504 C C . LEU A 1 784 ? 90.572 57.475 16.549 1.00 96.87 785 LEU A C 1
ATOM 12505 O O . LEU A 1 784 ? 90.528 58.325 15.649 1.00 104.25 785 LEU A O 1
ATOM 12521 N N . SER A 1 785 ? 91.657 56.719 16.752 1.00 105.84 786 SER A N 1
ATOM 12522 C CA . SER A 1 785 ? 92.851 56.925 15.939 1.00 111.33 786 SER A CA 1
ATOM 12523 C C . SER A 1 785 ? 92.570 56.642 14.471 1.00 111.64 786 SER A C 1
ATOM 12524 O O . SER A 1 785 ? 93.119 57.312 13.589 1.00 120.02 786 SER A O 1
ATOM 12532 N N . ASN A 1 786 ? 91.713 55.664 14.181 1.00 115.93 787 ASN A N 1
ATOM 12533 C CA . ASN A 1 786 ? 91.276 55.424 12.808 1.00 122.95 787 ASN A CA 1
ATOM 12534 C C . ASN A 1 786 ? 90.401 56.608 12.395 1.00 128.09 787 ASN A C 1
ATOM 12535 O O . ASN A 1 786 ? 89.171 56.525 12.328 1.00 129.08 787 ASN A O 1
ATOM 12546 N N . GLU A 1 787 ? 91.067 57.744 12.158 1.00 137.49 788 GLU A N 1
ATOM 12547 C CA . GLU A 1 787 ? 90.455 59.036 11.872 1.00 146.61 788 GLU A CA 1
ATOM 12548 C C . GLU A 1 787 ? 89.040 58.901 11.341 1.00 152.05 788 GLU A C 1
ATOM 12549 O O . GLU A 1 787 ? 88.083 59.085 12.097 1.00 140.10 788 GLU A O 1
ATOM 12561 N N . SER A 1 788 ? 88.898 58.588 10.060 1.00 161.65 789 SER A N 1
ATOM 12562 C CA . SER A 1 788 ? 87.583 58.510 9.444 1.00 159.82 789 SER A CA 1
ATOM 12563 C C . SER A 1 788 ? 87.682 57.918 8.048 1.00 160.57 789 SER A C 1
ATOM 12564 O O . SER A 1 788 ? 86.817 57.143 7.635 1.00 158.43 789 SER A O 1
ATOM 12572 N N . ASP A 1 789 ? 88.731 58.301 7.315 1.00 159.76 790 ASP A N 1
ATOM 12573 C CA . ASP A 1 789 ? 88.909 57.942 5.912 1.00 164.76 790 ASP A CA 1
ATOM 12574 C C . ASP A 1 789 ? 88.413 56.527 5.637 1.00 166.80 790 ASP A C 1
ATOM 12575 O O . ASP A 1 789 ? 87.825 56.262 4.580 1.00 175.51 790 ASP A O 1
ATOM 12584 N N . TYR A 1 790 ? 88.651 55.607 6.579 1.00 150.81 791 TYR A N 1
ATOM 12585 C CA . TYR A 1 790 ? 87.980 54.311 6.538 1.00 160.25 791 TYR A CA 1
ATOM 12586 C C . TYR A 1 790 ? 86.506 54.568 6.236 1.00 165.78 791 TYR A C 1
ATOM 12587 O O . TYR A 1 790 ? 85.768 55.085 7.077 1.00 167.53 791 TYR A O 1
ATOM 12605 N N . GLU A 1 791 ? 86.077 54.272 5.016 1.00 168.44 792 GLU A N 1
ATOM 12606 C CA . GLU A 1 791 ? 84.654 54.187 4.725 1.00 169.87 792 GLU A CA 1
ATOM 12607 C C . GLU A 1 791 ? 84.135 52.779 4.971 1.00 169.21 792 GLU A C 1
ATOM 12608 O O . GLU A 1 791 ? 82.926 52.548 4.870 1.00 163.47 792 GLU A O 1
ATOM 12620 N N . ASN A 1 792 ? 85.029 51.839 5.296 1.00 155.08 793 ASN A N 1
ATOM 12621 C CA . ASN A 1 792 ? 84.614 50.498 5.687 1.00 159.03 793 ASN A CA 1
ATOM 12622 C C . ASN A 1 792 ? 85.752 49.629 6.212 1.00 148.27 793 ASN A C 1
ATOM 12623 O O . ASN A 1 792 ? 85.523 48.462 6.546 1.00 150.88 793 ASN A O 1
ATOM 12634 N N . LEU A 1 793 ? 86.971 50.160 6.315 1.00 146.92 794 LEU A N 1
ATOM 12635 C CA . LEU A 1 793 ? 88.064 49.306 6.767 1.00 138.40 794 LEU A CA 1
ATOM 12636 C C . LEU A 1 793 ? 87.779 48.793 8.176 1.00 131.49 794 LEU A C 1
ATOM 12637 O O . LEU A 1 793 ? 87.560 47.593 8.374 1.00 130.32 794 LEU A O 1
ATOM 12653 N N . LEU A 1 794 ? 87.804 49.695 9.164 1.00 136.03 795 LEU A N 1
ATOM 12654 C CA . LEU A 1 794 ? 87.615 49.281 10.551 1.00 132.77 795 LEU A CA 1
ATOM 12655 C C . LEU A 1 794 ? 86.281 48.574 10.740 1.00 126.77 795 LEU A C 1
ATOM 12656 O O . LEU A 1 794 ? 86.179 47.628 11.524 1.00 127.68 795 LEU A O 1
ATOM 12672 N N . LEU A 1 795 ? 85.231 49.038 10.064 1.00 123.85 796 LEU A N 1
ATOM 12673 C CA . LEU A 1 795 ? 83.932 48.396 10.241 1.00 125.36 796 LEU A CA 1
ATOM 12674 C C . LEU A 1 795 ? 83.921 47.001 9.627 1.00 123.44 796 LEU A C 1
ATOM 12675 O O . LEU A 1 795 ? 83.376 46.060 10.219 1.00 131.19 796 LEU A O 1
ATOM 12691 N N . GLN A 1 796 ? 84.523 46.840 8.444 1.00 128.09 797 GLN A N 1
ATOM 12692 C CA . GLN A 1 796 ? 84.605 45.505 7.860 1.00 131.39 797 GLN A CA 1
ATOM 12693 C C . GLN A 1 796 ? 85.470 44.581 8.708 1.00 126.44 797 GLN A C 1
ATOM 12694 O O . GLN A 1 796 ? 85.264 43.364 8.706 1.00 134.02 797 GLN A O 1
ATOM 12708 N N . LYS A 1 797 ? 86.443 45.131 9.432 1.00 126.00 798 LYS A N 1
ATOM 12709 C CA . LYS A 1 797 ? 87.279 44.301 10.291 1.00 118.16 798 LYS A CA 1
ATOM 12710 C C . LYS A 1 797 ? 86.557 43.938 11.586 1.00 116.28 798 LYS A C 1
ATOM 12711 O O . LYS A 1 797 ? 86.643 42.793 12.045 1.00 119.29 798 LYS A O 1
ATOM 12730 N N . PHE A 1 798 ? 85.826 44.888 12.178 1.00 119.69 799 PHE A N 1
ATOM 12731 C CA . PHE A 1 798 ? 85.035 44.577 13.364 1.00 112.43 799 PHE A CA 1
ATOM 12732 C C . PHE A 1 798 ? 83.967 43.536 13.039 1.00 124.59 799 PHE A C 1
ATOM 12733 O O . PHE A 1 798 ? 83.730 42.609 13.824 1.00 133.05 799 PHE A O 1
ATOM 12750 N N . TYR A 1 799 ? 83.309 43.666 11.882 1.00 125.56 800 TYR A N 1
ATOM 12751 C CA . TYR A 1 799 ? 82.347 42.647 11.473 1.00 124.52 800 TYR A CA 1
ATOM 12752 C C . TYR A 1 799 ? 83.049 41.324 11.184 1.00 118.31 800 TYR A C 1
ATOM 12753 O O . TYR A 1 799 ? 82.592 40.256 11.609 1.00 126.62 800 TYR A O 1
ATOM 12771 N N . GLU A 1 800 ? 84.159 41.378 10.446 1.00 118.57 801 GLU A N 1
ATOM 12772 C CA . GLU A 1 800 ? 84.902 40.171 10.106 1.00 130.21 801 GLU A CA 1
ATOM 12773 C C . GLU A 1 800 ? 85.325 39.416 11.354 1.00 127.54 801 GLU A C 1
ATOM 12774 O O . GLU A 1 800 ? 85.227 38.184 11.408 1.00 131.89 801 GLU A O 1
ATOM 12786 N N . THR A 1 801 ? 85.793 40.137 12.370 1.00 124.54 802 THR A N 1
ATOM 12787 C CA . THR A 1 801 ? 86.325 39.520 13.576 1.00 113.83 802 THR A CA 1
ATOM 12788 C C . THR A 1 801 ? 85.286 39.388 14.687 1.00 114.87 802 THR A C 1
ATOM 12789 O O . THR A 1 801 ? 85.650 39.092 15.832 1.00 116.61 802 THR A O 1
ATOM 12800 N N . GLY A 1 802 ? 84.011 39.627 14.388 1.00 111.19 803 GLY A N 1
ATOM 12801 C CA . GLY A 1 802 ? 82.949 39.373 15.338 1.00 118.15 803 GLY A CA 1
ATOM 12802 C C . GLY A 1 802 ? 82.784 40.398 16.439 1.00 110.96 803 GLY A C 1
ATOM 12803 O O . GLY A 1 802 ? 81.905 40.221 17.292 1.00 110.20 803 GLY A O 1
ATOM 12807 N N . VAL A 1 803 ? 83.603 41.449 16.462 1.00 110.48 804 VAL A N 1
ATOM 12808 C CA . VAL A 1 803 ? 83.424 42.524 17.436 1.00 109.91 804 VAL A CA 1
ATOM 12809 C C . VAL A 1 803 ? 82.019 43.106 17.323 1.00 119.61 804 VAL A C 1
ATOM 12810 O O . VAL A 1 803 ? 81.255 43.156 18.301 1.00 120.79 804 VAL A O 1
ATOM 12823 N N . LEU A 1 804 ? 81.671 43.569 16.118 1.00 118.78 805 LEU A N 1
ATOM 12824 C CA . LEU A 1 804 ? 80.382 44.207 15.878 1.00 117.35 805 LEU A CA 1
ATOM 12825 C C . LEU A 1 804 ? 79.241 43.330 16.372 1.00 121.87 805 LEU A C 1
ATOM 12826 O O . LEU A 1 804 ? 78.358 43.793 17.100 1.00 111.62 805 LEU A O 1
ATOM 12842 N N . SER A 1 805 ? 79.254 42.048 16.005 1.00 112.25 806 SER A N 1
ATOM 12843 C CA . SER A 1 805 ? 78.166 41.158 16.401 1.00 121.85 806 SER A CA 1
ATOM 12844 C C . SER A 1 805 ? 78.099 40.998 17.917 1.00 118.90 806 SER A C 1
ATOM 12845 O O . SER A 1 805 ? 77.012 41.040 18.504 1.00 123.96 806 SER A O 1
ATOM 12853 N N . ALA A 1 806 ? 79.253 40.809 18.566 1.00 118.79 807 ALA A N 1
ATOM 12854 C CA . ALA A 1 806 ? 79.268 40.559 20.005 1.00 122.82 807 ALA A CA 1
ATOM 12855 C C . ALA A 1 806 ? 78.709 41.747 20.775 1.00 122.61 807 ALA A C 1
ATOM 12856 O O . ALA A 1 806 ? 77.967 41.572 21.753 1.00 121.81 807 ALA A O 1
ATOM 12863 N N . LEU A 1 807 ? 79.072 42.966 20.364 1.00 116.57 808 LEU A N 1
ATOM 12864 C CA . LEU A 1 807 ? 78.569 44.144 21.067 1.00 114.55 808 LEU A CA 1
ATOM 12865 C C . LEU A 1 807 ? 77.046 44.130 21.147 1.00 120.60 808 LEU A C 1
ATOM 12866 O O . LEU A 1 807 ? 76.465 44.403 22.205 1.00 114.89 808 LEU A O 1
ATOM 12882 N N . PHE A 1 808 ? 76.380 43.809 20.036 1.00 119.24 809 PHE A N 1
ATOM 12883 C CA . PHE A 1 808 ? 74.923 43.782 20.028 1.00 120.27 809 PHE A CA 1
ATOM 12884 C C . PHE A 1 808 ? 74.375 42.537 20.713 1.00 123.76 809 PHE A C 1
ATOM 12885 O O . PHE A 1 808 ? 73.333 42.613 21.372 1.00 121.45 809 PHE A O 1
ATOM 12902 N N . ASP A 1 809 ? 75.060 41.396 20.589 1.00 117.85 810 ASP A N 1
ATOM 12903 C CA . ASP A 1 809 ? 74.620 40.197 21.292 1.00 121.87 810 ASP A CA 1
ATOM 12904 C C . ASP A 1 809 ? 74.527 40.451 22.788 1.00 121.87 810 ASP A C 1
ATOM 12905 O O . ASP A 1 809 ? 73.577 40.010 23.445 1.00 125.22 810 ASP A O 1
ATOM 12914 N N . ALA A 1 810 ? 75.499 41.181 23.340 1.00 117.02 811 ALA A N 1
ATOM 12915 C CA . ALA A 1 810 ? 75.508 41.437 24.779 1.00 125.68 811 ALA A CA 1
ATOM 12916 C C . ALA A 1 810 ? 74.272 42.222 25.203 1.00 123.09 811 ALA A C 1
ATOM 12917 O O . ALA A 1 810 ? 73.568 41.839 26.148 1.00 131.27 811 ALA A O 1
ATOM 12924 N N . ILE A 1 811 ? 73.983 43.322 24.506 1.00 125.09 812 ILE A N 1
ATOM 12925 C CA . ILE A 1 811 ? 72.960 44.234 24.996 1.00 124.69 812 ILE A CA 1
ATOM 12926 C C . ILE A 1 811 ? 71.540 43.754 24.712 1.00 127.49 812 ILE A C 1
ATOM 12927 O O . ILE A 1 811 ? 70.587 44.299 25.286 1.00 126.66 812 ILE A O 1
ATOM 12943 N N . PHE A 1 812 ? 71.356 42.772 23.831 1.00 128.24 813 PHE A N 1
ATOM 12944 C CA . PHE A 1 812 ? 70.030 42.217 23.590 1.00 137.93 813 PHE A CA 1
ATOM 12945 C C . PHE A 1 812 ? 69.786 40.923 24.368 1.00 138.74 813 PHE A C 1
ATOM 12946 O O . PHE A 1 812 ? 68.863 40.174 24.031 1.00 142.83 813 PHE A O 1
ATOM 12963 N N . LEU A 1 813 ? 70.593 40.627 25.382 1.00 139.71 814 LEU A N 1
ATOM 12964 C CA . LEU A 1 813 ? 70.342 39.443 26.192 1.00 145.02 814 LEU A CA 1
ATOM 12965 C C . LEU A 1 813 ? 69.113 39.674 27.062 1.00 149.72 814 LEU A C 1
ATOM 12966 O O . LEU A 1 813 ? 68.973 40.731 27.686 1.00 140.78 814 LEU A O 1
ATOM 12982 N N . GLU A 1 814 ? 68.207 38.694 27.089 1.00 147.73 815 GLU A N 1
ATOM 12983 C CA . GLU A 1 814 ? 67.039 38.799 27.956 1.00 155.23 815 GLU A CA 1
ATOM 12984 C C . GLU A 1 814 ? 67.461 39.012 29.405 1.00 143.29 815 GLU A C 1
ATOM 12985 O O . GLU A 1 814 ? 66.949 39.903 30.091 1.00 139.71 815 GLU A O 1
ATOM 12997 N N . GLU A 1 815 ? 68.385 38.182 29.896 1.00 154.66 816 GLU A N 1
ATOM 12998 C CA . GLU A 1 815 ? 68.997 38.392 31.208 1.00 149.16 816 GLU A CA 1
ATOM 12999 C C . GLU A 1 815 ? 69.975 39.555 31.053 1.00 149.31 816 GLU A C 1
ATOM 13000 O O . GLU A 1 815 ? 71.182 39.386 30.859 1.00 149.51 816 GLU A O 1
ATOM 13012 N N . ALA A 1 816 ? 69.421 40.766 31.101 1.00 149.53 817 ALA A N 1
ATOM 13013 C CA . ALA A 1 816 ? 70.163 41.948 30.697 1.00 144.63 817 ALA A CA 1
ATOM 13014 C C . ALA A 1 816 ? 71.368 42.175 31.607 1.00 141.24 817 ALA A C 1
ATOM 13015 O O . ALA A 1 816 ? 71.373 41.758 32.772 1.00 150.13 817 ALA A O 1
ATOM 13022 N N . PRO A 1 817 ? 72.403 42.830 31.094 1.00 140.19 818 PRO A N 1
ATOM 13023 C CA . PRO A 1 817 ? 73.557 43.166 31.931 1.00 141.17 818 PRO A CA 1
ATOM 13024 C C . PRO A 1 817 ? 73.331 44.433 32.743 1.00 138.54 818 PRO A C 1
ATOM 13025 O O . PRO A 1 817 ? 72.533 45.304 32.396 1.00 127.59 818 PRO A O 1
ATOM 13036 N N . SER A 1 818 ? 74.059 44.511 33.851 1.00 136.27 819 SER A N 1
ATOM 13037 C CA . SER A 1 818 ? 74.116 45.712 34.674 1.00 127.01 819 SER A CA 1
ATOM 13038 C C . SER A 1 818 ? 74.218 46.964 33.813 1.00 129.55 819 SER A C 1
ATOM 13039 O O . SER A 1 818 ? 75.166 47.119 33.036 1.00 136.53 819 SER A O 1
ATOM 13047 N N . SER A 1 819 ? 73.240 47.866 33.948 1.00 129.01 820 SER A N 1
ATOM 13048 C CA . SER A 1 819 ? 73.202 49.039 33.080 1.00 137.25 820 SER A CA 1
ATOM 13049 C C . SER A 1 819 ? 74.549 49.745 33.036 1.00 127.54 820 SER A C 1
ATOM 13050 O O . SER A 1 819 ? 74.886 50.374 32.029 1.00 127.89 820 SER A O 1
ATOM 13058 N N . TYR A 1 820 ? 75.341 49.640 34.106 1.00 129.48 821 TYR A N 1
ATOM 13059 C CA . TYR A 1 820 ? 76.712 50.142 34.075 1.00 123.89 821 TYR A CA 1
ATOM 13060 C C . TYR A 1 820 ? 77.531 49.435 32.995 1.00 121.60 821 TYR A C 1
ATOM 13061 O O . TYR A 1 820 ? 78.100 50.076 32.101 1.00 128.15 821 TYR A O 1
ATOM 13079 N N . LEU A 1 821 ? 77.613 48.103 33.068 1.00 121.14 822 LEU A N 1
ATOM 13080 C CA . LEU A 1 821 ? 78.339 47.349 32.049 1.00 117.85 822 LEU A CA 1
ATOM 13081 C C . LEU A 1 821 ? 77.682 47.503 30.683 1.00 125.16 822 LEU A C 1
ATOM 13082 O O . LEU A 1 821 ? 78.374 47.547 29.652 1.00 120.48 822 LEU A O 1
ATOM 13098 N N . CYS A 1 822 ? 76.352 47.611 30.654 1.00 124.66 823 CYS A N 1
ATOM 13099 C CA . CYS A 1 822 ? 75.661 47.842 29.393 1.00 127.01 823 CYS A CA 1
ATOM 13100 C C . CYS A 1 822 ? 76.133 49.137 28.745 1.00 117.57 823 CYS A C 1
ATOM 13101 O O . CYS A 1 822 ? 76.340 49.189 27.527 1.00 119.81 823 CYS A O 1
ATOM 13109 N N . SER A 1 823 ? 76.316 50.194 29.543 1.00 120.46 824 SER A N 1
ATOM 13110 C CA . SER A 1 823 ? 76.822 51.449 28.998 1.00 115.56 824 SER A CA 1
ATOM 13111 C C . SER A 1 823 ? 78.290 51.321 28.611 1.00 114.48 824 SER A C 1
ATOM 13112 O O . SER A 1 823 ? 78.729 51.920 27.621 1.00 108.71 824 SER A O 1
ATOM 13120 N N . GLN A 1 824 ? 79.062 50.545 29.377 1.00 123.35 825 GLN A N 1
ATOM 13121 C CA . GLN A 1 824 ? 80.433 50.250 28.971 1.00 117.68 825 GLN A CA 1
ATOM 13122 C C . GLN A 1 824 ? 80.468 49.734 27.540 1.00 113.56 825 GLN A C 1
ATOM 13123 O O . GLN A 1 824 ? 81.337 50.109 26.741 1.00 114.03 825 GLN A O 1
ATOM 13137 N N . ILE A 1 825 ? 79.528 48.851 27.207 1.00 103.92 826 ILE A N 1
ATOM 13138 C CA . ILE A 1 825 ? 79.493 48.289 25.859 1.00 105.56 826 ILE A CA 1
ATOM 13139 C C . ILE A 1 825 ? 78.976 49.319 24.861 1.00 105.93 826 ILE A C 1
ATOM 13140 O O . ILE A 1 825 ? 79.589 49.557 23.811 1.00 112.31 826 ILE A O 1
ATOM 13156 N N . ILE A 1 826 ? 77.840 49.948 25.171 1.00 105.19 827 ILE A N 1
ATOM 13157 C CA . ILE A 1 826 ? 77.209 50.848 24.212 1.00 108.02 827 ILE A CA 1
ATOM 13158 C C . ILE A 1 826 ? 78.108 52.023 23.863 1.00 103.45 827 ILE A C 1
ATOM 13159 O O . ILE A 1 826 ? 77.989 52.590 22.772 1.00 104.14 827 ILE A O 1
ATOM 13175 N N . GLN A 1 827 ? 78.974 52.446 24.786 1.00 103.55 828 GLN A N 1
ATOM 13176 C CA . GLN A 1 827 ? 79.886 53.548 24.498 1.00 102.65 828 GLN A CA 1
ATOM 13177 C C . GLN A 1 827 ? 80.651 53.305 23.206 1.00 100.52 828 GLN A C 1
ATOM 13178 O O . GLN A 1 827 ? 80.813 54.218 22.383 1.00 99.68 828 GLN A O 1
ATOM 13192 N N . ILE A 1 828 ? 81.115 52.074 23.007 1.00 97.47 829 ILE A N 1
ATOM 13193 C CA . ILE A 1 828 ? 81.756 51.703 21.751 1.00 97.43 829 ILE A CA 1
ATOM 13194 C C . ILE A 1 828 ? 80.812 51.951 20.576 1.00 102.37 829 ILE A C 1
ATOM 13195 O O . ILE A 1 828 ? 81.206 52.492 19.529 1.00 106.49 829 ILE A O 1
ATOM 13211 N N . ILE A 1 829 ? 79.548 51.549 20.730 1.00 99.18 830 ILE A N 1
ATOM 13212 C CA . ILE A 1 829 ? 78.586 51.706 19.644 1.00 104.05 830 ILE A CA 1
ATOM 13213 C C . ILE A 1 829 ? 78.378 53.183 19.343 1.00 101.29 830 ILE A C 1
ATOM 13214 O O . ILE A 1 829 ? 78.153 53.569 18.194 1.00 99.66 830 ILE A O 1
ATOM 13230 N N . ALA A 1 830 ? 78.428 54.027 20.375 1.00 97.62 831 ALA A N 1
ATOM 13231 C CA . ALA A 1 830 ? 78.246 55.463 20.170 1.00 100.50 831 ALA A CA 1
ATOM 13232 C C . ALA A 1 830 ? 79.430 56.048 19.411 1.00 100.71 831 ALA A C 1
ATOM 13233 O O . ALA A 1 830 ? 79.261 56.903 18.523 1.00 98.72 831 ALA A O 1
ATOM 13240 N N . ARG A 1 831 ? 80.635 55.573 19.738 1.00 95.56 832 ARG A N 1
ATOM 13241 C CA . ARG A 1 831 ? 81.822 55.995 19.006 1.00 97.38 832 ARG A CA 1
ATOM 13242 C C . ARG A 1 831 ? 81.706 55.622 17.534 1.00 104.99 832 ARG A C 1
ATOM 13243 O O . ARG A 1 831 ? 82.087 56.401 16.652 1.00 96.78 832 ARG A O 1
ATOM 13264 N N . ILE A 1 832 ? 81.189 54.425 17.248 1.00 101.09 833 ILE A N 1
ATOM 13265 C CA . ILE A 1 832 ? 80.994 54.025 15.854 1.00 101.52 833 ILE A CA 1
ATOM 13266 C C . ILE A 1 832 ? 79.908 54.879 15.206 1.00 105.03 833 ILE A C 1
ATOM 13267 O O . ILE A 1 832 ? 80.105 55.463 14.135 1.00 105.65 833 ILE A O 1
ATOM 13283 N N . SER A 1 833 ? 78.737 54.941 15.844 1.00 106.73 834 SER A N 1
ATOM 13284 C CA . SER A 1 833 ? 77.615 55.730 15.354 1.00 101.45 834 SER A CA 1
ATOM 13285 C C . SER A 1 833 ? 78.068 57.100 14.872 1.00 105.23 834 SER A C 1
ATOM 13286 O O . SER A 1 833 ? 77.703 57.537 13.774 1.00 112.66 834 SER A O 1
ATOM 13294 N N . TYR A 1 834 ? 78.887 57.786 15.668 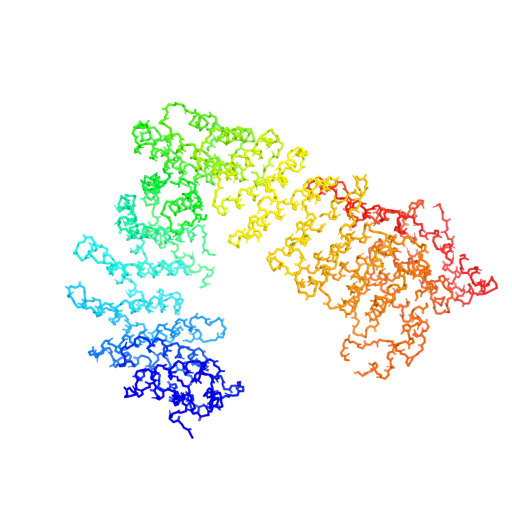1.00 103.11 835 TYR A N 1
ATOM 13295 C CA . TYR A 1 834 ? 79.408 59.079 15.233 1.00 102.36 835 TYR A CA 1
ATOM 13296 C C . TYR A 1 834 ? 80.083 58.980 13.866 1.00 112.69 835 TYR A C 1
ATOM 13297 O O . TYR A 1 834 ? 79.865 59.826 12.989 1.00 119.63 835 TYR A O 1
ATOM 13315 N N . VAL A 1 835 ? 80.902 57.952 13.665 1.00 113.99 836 VAL A N 1
ATOM 13316 C CA . VAL A 1 835 ? 81.648 57.764 12.423 1.00 121.23 836 VAL A CA 1
ATOM 13317 C C . VAL A 1 835 ? 80.903 56.723 11.592 1.00 126.06 836 VAL A C 1
ATOM 13318 O O . VAL A 1 835 ? 81.031 55.519 11.824 1.00 129.11 836 VAL A O 1
ATOM 13331 N N . ASN A 1 836 ? 80.149 57.181 10.597 1.00 113.90 837 ASN A N 1
ATOM 13332 C CA . ASN A 1 836 ? 79.438 56.305 9.669 1.00 117.78 837 ASN A CA 1
ATOM 13333 C C . ASN A 1 836 ? 78.305 55.567 10.371 1.00 117.86 837 ASN A C 1
ATOM 13334 O O . ASN A 1 836 ? 78.338 54.332 10.488 1.00 119.04 837 ASN A O 1
ATOM 13345 N N . PRO A 1 837 ? 77.279 56.286 10.831 1.00 118.58 838 PRO A N 1
ATOM 13346 C CA . PRO A 1 837 ? 76.098 55.595 11.382 1.00 124.77 838 PRO A CA 1
ATOM 13347 C C . PRO A 1 837 ? 75.362 54.752 10.354 1.00 120.95 838 PRO A C 1
ATOM 13348 O O . PRO A 1 837 ? 74.705 53.771 10.725 1.00 123.56 838 PRO A O 1
ATOM 13359 N N . ASP A 1 838 ? 75.446 55.105 9.070 1.00 125.98 839 ASP A N 1
ATOM 13360 C CA . ASP A 1 838 ? 74.741 54.341 8.046 1.00 133.34 839 ASP A CA 1
ATOM 13361 C C . ASP A 1 838 ? 75.228 52.897 8.011 1.00 133.28 839 ASP A C 1
ATOM 13362 O O . ASP A 1 838 ? 74.423 51.959 8.038 1.00 130.92 839 ASP A O 1
ATOM 13371 N N . ALA A 1 839 ? 76.549 52.697 7.963 1.00 129.54 840 ALA A N 1
ATOM 13372 C CA . ALA A 1 839 ? 77.089 51.341 7.954 1.00 131.55 840 ALA A CA 1
ATOM 13373 C C . ALA A 1 839 ? 76.690 50.589 9.220 1.00 129.22 840 ALA A C 1
ATOM 13374 O O . ALA A 1 839 ? 76.313 49.411 9.158 1.00 130.33 840 ALA A O 1
ATOM 13381 N N . LEU A 1 840 ? 76.753 51.258 10.377 1.00 117.96 841 LEU A N 1
ATOM 13382 C CA . LEU A 1 840 ? 76.286 50.656 11.622 1.00 125.62 841 LEU A CA 1
ATOM 13383 C C . LEU A 1 840 ? 74.921 50.016 11.405 1.00 127.22 841 LEU A C 1
ATOM 13384 O O . LEU A 1 840 ? 74.759 48.795 11.532 1.00 130.77 841 LEU A O 1
ATOM 13417 N N . THR A 1 842 ? 73.402 49.401 8.650 1.00 128.09 843 THR A N 1
ATOM 13418 C CA . THR A 1 842 ? 73.497 48.365 7.632 1.00 139.22 843 THR A CA 1
ATOM 13419 C C . THR A 1 842 ? 73.812 47.035 8.294 1.00 141.65 843 THR A C 1
ATOM 13420 O O . THR A 1 842 ? 73.103 46.038 8.103 1.00 149.99 843 THR A O 1
ATOM 13431 N N . PHE A 1 843 ? 74.844 47.023 9.139 1.00 128.97 844 PHE A N 1
ATOM 13432 C CA . PHE A 1 843 ? 75.265 45.768 9.740 1.00 138.07 844 PHE A CA 1
ATOM 13433 C C . PHE A 1 843 ? 74.267 45.327 10.801 1.00 128.46 844 PHE A C 1
ATOM 13434 O O . PHE A 1 843 ? 74.047 44.120 10.966 1.00 151.21 844 PHE A O 1
ATOM 13451 N N . LEU A 1 844 ? 73.585 46.270 11.463 1.00 136.00 845 LEU A N 1
ATOM 13452 C CA . LEU A 1 844 ? 72.468 45.865 12.308 1.00 133.30 845 LEU A CA 1
ATOM 13453 C C . LEU A 1 844 ? 71.506 45.023 11.482 1.00 140.15 845 LEU A C 1
ATOM 13454 O O . LEU A 1 844 ? 71.141 43.905 11.872 1.00 145.06 845 LEU A O 1
ATOM 13470 N N . ALA A 1 845 ? 71.172 45.505 10.279 1.00 141.42 846 ALA A N 1
ATOM 13471 C CA . ALA A 1 845 ? 70.320 44.735 9.383 1.00 144.47 846 ALA A CA 1
ATOM 13472 C C . ALA A 1 845 ? 70.918 43.360 9.147 1.00 148.58 846 ALA A C 1
ATOM 13473 O O . ALA A 1 845 ? 70.241 42.338 9.313 1.00 152.75 846 ALA A O 1
ATOM 13480 N N . THR A 1 846 ? 72.207 43.317 8.798 1.00 142.99 847 THR A N 1
ATOM 13481 C CA . THR A 1 846 ? 72.867 42.036 8.589 1.00 148.63 847 THR A CA 1
ATOM 13482 C C . THR A 1 846 ? 72.727 41.169 9.831 1.00 148.00 847 THR A C 1
ATOM 13483 O O . THR A 1 846 ? 72.327 40.000 9.749 1.00 152.08 847 THR A O 1
ATOM 13494 N N . TYR A 1 847 ? 73.005 41.755 11.002 1.00 144.37 848 TYR A N 1
ATOM 13495 C CA . TYR A 1 847 ? 72.855 41.044 12.266 1.00 144.56 848 TYR A CA 1
ATOM 13496 C C . TYR A 1 847 ? 71.443 40.509 12.408 1.00 152.31 848 TYR A C 1
ATOM 13497 O O . TYR A 1 847 ? 71.252 39.343 12.769 1.00 157.82 848 TYR A O 1
ATOM 13515 N N . HIS A 1 848 ? 70.447 41.331 12.069 1.00 150.65 849 HIS A N 1
ATOM 13516 C CA . HIS A 1 848 ? 69.064 40.891 12.145 1.00 156.60 849 HIS A CA 1
ATOM 13517 C C . HIS A 1 848 ? 68.834 39.697 11.238 1.00 159.62 849 HIS A C 1
ATOM 13518 O O . HIS A 1 848 ? 68.184 38.725 11.637 1.00 164.83 849 HIS A O 1
ATOM 13532 N N . ASP A 1 849 ? 69.396 39.731 10.026 1.00 156.52 850 ASP A N 1
ATOM 13533 C CA . ASP A 1 849 ? 69.126 38.656 9.082 1.00 165.18 850 ASP A CA 1
ATOM 13534 C C . ASP A 1 849 ? 69.712 37.341 9.565 1.00 170.26 850 ASP A C 1
ATOM 13535 O O . ASP A 1 849 ? 69.140 36.274 9.320 1.00 180.03 850 ASP A O 1
ATOM 13544 N N . ASN A 1 850 ? 70.852 37.396 10.249 1.00 166.76 851 ASN A N 1
ATOM 13545 C CA . ASN A 1 850 ? 71.583 36.202 10.646 1.00 160.04 851 ASN A CA 1
ATOM 13546 C C . ASN A 1 850 ? 71.270 35.760 12.071 1.00 161.35 851 ASN A C 1
ATOM 13547 O O . ASN A 1 850 ? 72.042 34.993 12.657 1.00 154.85 851 ASN A O 1
ATOM 13558 N N . LEU A 1 851 ? 70.157 36.211 12.633 1.00 165.21 852 LEU A N 1
ATOM 13559 C CA . LEU A 1 851 ? 69.800 35.807 13.979 1.00 165.13 852 LEU A CA 1
ATOM 13560 C C . LEU A 1 851 ? 69.159 34.423 13.980 1.00 172.56 852 LEU A C 1
ATOM 13561 O O . LEU A 1 851 ? 68.727 33.922 12.938 1.00 176.35 852 LEU A O 1
ATOM 13577 N N . PRO A 1 852 ? 69.095 33.779 15.142 1.00 173.95 853 PRO A N 1
ATOM 13578 C CA . PRO A 1 852 ? 68.259 32.580 15.274 1.00 180.27 853 PRO A CA 1
ATOM 13579 C C . PRO A 1 852 ? 66.782 32.930 15.168 1.00 182.95 853 PRO A C 1
ATOM 13580 O O . PRO A 1 852 ? 66.373 34.086 15.301 1.00 180.15 853 PRO A O 1
ATOM 13591 N N . THR A 1 853 ? 65.977 31.903 14.911 1.00 188.01 854 THR A N 1
ATOM 13592 C CA . THR A 1 853 ? 64.535 32.080 14.848 1.00 188.78 854 THR A CA 1
ATOM 13593 C C . THR A 1 853 ? 63.976 32.384 16.234 1.00 184.81 854 THR A C 1
ATOM 13594 O O . THR A 1 853 ? 64.529 31.967 17.255 1.00 179.66 854 THR A O 1
ATOM 13605 N N . SER A 1 854 ? 62.855 33.112 16.263 1.00 182.31 855 SER A N 1
ATOM 13606 C CA . SER A 1 854 ? 62.222 33.443 17.538 1.00 182.17 855 SER A CA 1
ATOM 13607 C C . SER A 1 854 ? 61.930 32.178 18.339 1.00 188.26 855 SER A C 1
ATOM 13608 O O . SER A 1 854 ? 62.042 32.162 19.573 1.00 184.69 855 SER A O 1
ATOM 13616 N N . ASN A 1 855 ? 61.538 31.105 17.654 1.00 189.51 856 ASN A N 1
ATOM 13617 C CA . ASN A 1 855 ? 61.334 29.830 18.334 1.00 192.05 856 ASN A CA 1
ATOM 13618 C C . ASN A 1 855 ? 62.643 29.313 18.924 1.00 189.61 856 ASN A C 1
ATOM 13619 O O . ASN A 1 855 ? 62.704 28.928 20.099 1.00 191.73 856 ASN A O 1
ATOM 13630 N N . GLU A 1 856 ? 63.710 29.304 18.121 1.00 194.73 857 GLU A N 1
ATOM 13631 C CA . GLU A 1 856 ? 65.007 28.879 18.636 1.00 189.95 857 GLU A CA 1
ATOM 13632 C C . GLU A 1 856 ? 65.437 29.750 19.808 1.00 183.04 857 GLU A C 1
ATOM 13633 O O . GLU A 1 856 ? 65.991 29.248 20.792 1.00 177.93 857 GLU A O 1
ATOM 13645 N N . ASN A 1 857 ? 65.191 31.059 19.726 1.00 185.09 858 ASN A N 1
ATOM 13646 C CA . ASN A 1 857 ? 65.497 31.927 20.856 1.00 182.77 858 ASN A CA 1
ATOM 13647 C C . ASN A 1 857 ? 64.726 31.482 22.092 1.00 183.91 858 ASN A C 1
ATOM 13648 O O . ASN A 1 857 ? 65.284 31.385 23.191 1.00 186.27 858 ASN A O 1
ATOM 13659 N N . ALA A 1 858 ? 63.428 31.201 21.928 1.00 191.81 859 ALA A N 1
ATOM 13660 C CA . ALA A 1 858 ? 62.607 30.778 23.059 1.00 188.73 859 ALA A CA 1
ATOM 13661 C C . ALA A 1 858 ? 63.165 29.529 23.726 1.00 188.29 859 ALA A C 1
ATOM 13662 O O . ALA A 1 858 ? 62.927 29.303 24.918 1.00 186.70 859 ALA A O 1
ATOM 13669 N N . ARG A 1 859 ? 63.920 28.716 22.986 1.00 191.96 860 ARG A N 1
ATOM 13670 C CA . ARG A 1 859 ? 64.433 27.469 23.535 1.00 196.58 860 ARG A CA 1
ATOM 13671 C C . ARG A 1 859 ? 65.648 27.689 24.426 1.00 187.72 860 ARG A C 1
ATOM 13672 O O . ARG A 1 859 ? 65.851 26.944 25.391 1.00 185.76 860 ARG A O 1
ATOM 13710 N N . PRO A 1 861 ? 69.076 28.844 26.750 1.00 184.13 862 PRO A N 1
ATOM 13711 C CA . PRO A 1 861 ? 69.168 28.765 28.210 1.00 184.09 862 PRO A CA 1
ATOM 13712 C C . PRO A 1 861 ? 68.970 30.101 28.914 1.00 180.19 862 PRO A C 1
ATOM 13713 O O . PRO A 1 861 ? 68.865 31.183 28.323 1.00 179.13 862 PRO A O 1
ATOM 13724 N N . GLU A 1 862 ? 68.977 29.985 30.243 1.00 171.87 863 GLU A N 1
ATOM 13725 C CA . GLU A 1 862 ? 68.880 31.063 31.225 1.00 173.16 863 GLU A CA 1
ATOM 13726 C C . GLU A 1 862 ? 69.262 32.427 30.679 1.00 169.54 863 GLU A C 1
ATOM 13727 O O . GLU A 1 862 ? 68.381 33.252 30.422 1.00 171.59 863 GLU A O 1
ATOM 13739 N N . SER A 1 863 ? 70.558 32.666 30.474 1.00 166.77 864 SER A N 1
ATOM 13740 C CA . SER A 1 863 ? 71.065 34.019 30.285 1.00 165.23 864 SER A CA 1
ATOM 13741 C C . SER A 1 863 ? 71.686 34.229 28.914 1.00 168.52 864 SER A C 1
ATOM 13742 O O . SER A 1 863 ? 72.413 35.205 28.713 1.00 163.46 864 SER A O 1
ATOM 13750 N N . ILE A 1 864 ? 71.406 33.348 27.959 1.00 161.24 865 ILE A N 1
ATOM 13751 C CA . ILE A 1 864 ? 71.788 33.581 26.572 1.00 161.59 865 ILE A CA 1
ATOM 13752 C C . ILE A 1 864 ? 70.587 33.735 25.665 1.00 161.74 865 ILE A C 1
ATOM 13753 O O . ILE A 1 864 ? 70.756 33.861 24.439 1.00 157.47 865 ILE A O 1
ATOM 13769 N N . ARG A 1 865 ? 69.377 33.703 26.216 1.00 159.50 866 ARG A N 1
ATOM 13770 C CA . ARG A 1 865 ? 68.214 34.148 25.468 1.00 165.43 866 ARG A CA 1
ATOM 13771 C C . ARG A 1 865 ? 68.370 35.626 25.132 1.00 161.39 866 ARG A C 1
ATOM 13772 O O . ARG A 1 865 ? 68.908 36.407 25.920 1.00 150.47 866 ARG A O 1
ATOM 13793 N N . LYS A 1 866 ? 67.909 36.005 23.948 1.00 157.78 867 LYS A N 1
ATOM 13794 C CA . LYS A 1 866 ? 67.983 37.378 23.479 1.00 151.89 867 LYS A CA 1
ATOM 13795 C C . LYS A 1 866 ? 66.573 37.926 23.327 1.00 152.20 867 LYS A C 1
ATOM 13796 O O . LYS A 1 866 ? 65.599 37.174 23.227 1.00 161.21 867 LYS A O 1
ATOM 13815 N N . ILE A 1 867 ? 66.468 39.257 23.326 1.00 143.61 868 ILE A N 1
ATOM 13816 C CA . ILE A 1 867 ? 65.169 39.908 23.222 1.00 147.42 868 ILE A CA 1
ATOM 13817 C C . ILE A 1 867 ? 64.797 40.227 21.785 1.00 149.96 868 ILE A C 1
ATOM 13818 O O . ILE A 1 867 ? 63.712 40.772 21.543 1.00 154.06 868 ILE A O 1
ATOM 13834 N N . VAL A 1 868 ? 65.656 39.894 20.824 1.00 144.40 869 VAL A N 1
ATOM 13835 C CA . VAL A 1 868 ? 65.378 40.067 19.407 1.00 152.80 869 VAL A CA 1
ATOM 13836 C C . VAL A 1 868 ? 65.614 38.731 18.719 1.00 161.51 869 VAL A C 1
ATOM 13837 O O . VAL A 1 868 ? 66.245 37.825 19.270 1.00 157.09 869 VAL A O 1
ATOM 13850 N N . SER A 1 869 ? 65.099 38.614 17.499 1.00 163.77 870 SER A N 1
ATOM 13851 C CA . SER A 1 869 ? 65.186 37.351 16.780 1.00 169.82 870 SER A CA 1
ATOM 13852 C C . SER A 1 869 ? 65.001 37.594 15.290 1.00 174.97 870 SER A C 1
ATOM 13853 O O . SER A 1 869 ? 64.563 38.663 14.861 1.00 168.78 870 SER A O 1
ATOM 13861 N N . LYS A 1 870 ? 65.355 36.576 14.500 1.00 170.63 871 LYS A N 1
ATOM 13862 C CA . LYS A 1 870 ? 65.163 36.657 13.056 1.00 175.86 871 LYS A CA 1
ATOM 13863 C C . LYS A 1 870 ? 63.680 36.623 12.708 1.00 178.93 871 LYS A C 1
ATOM 13864 O O . LYS A 1 870 ? 63.173 37.507 12.006 1.00 174.24 871 LYS A O 1
ATOM 13883 N N . ASP A 1 871 ? 62.970 35.595 13.179 1.00 183.39 872 ASP A N 1
ATOM 13884 C CA . ASP A 1 871 ? 61.530 35.494 12.972 1.00 181.59 872 ASP A CA 1
ATOM 13885 C C . ASP A 1 871 ? 60.825 36.572 13.790 1.00 177.61 872 ASP A C 1
ATOM 13886 O O . ASP A 1 871 ? 60.085 36.280 14.735 1.00 177.60 872 ASP A O 1
ATOM 13895 N N . GLN A 1 872 ? 61.084 37.828 13.441 1.00 179.72 873 GLN A N 1
ATOM 13896 C CA . GLN A 1 872 ? 60.623 38.999 14.176 1.00 178.35 873 GLN A CA 1
ATOM 13897 C C . GLN A 1 872 ? 60.746 40.172 13.216 1.00 172.03 873 GLN A C 1
ATOM 13898 O O . GLN A 1 872 ? 61.382 40.064 12.163 1.00 172.26 873 GLN A O 1
ATOM 13912 N N . THR A 1 873 ? 60.114 41.288 13.570 1.00 169.69 874 THR A N 1
ATOM 13913 C CA . THR A 1 873 ? 60.223 42.463 12.725 1.00 174.02 874 THR A CA 1
ATOM 13914 C C . THR A 1 873 ? 61.688 42.896 12.638 1.00 172.17 874 THR A C 1
ATOM 13915 O O . THR A 1 873 ? 62.600 42.103 12.904 1.00 170.86 874 THR A O 1
ATOM 13926 N N . TYR A 1 874 ? 61.869 44.082 12.072 1.00 168.09 875 TYR A N 1
ATOM 13927 C CA . TYR A 1 874 ? 63.181 44.629 11.866 1.00 167.09 875 TYR A CA 1
ATOM 13928 C C . TYR A 1 874 ? 63.544 45.201 13.174 1.00 164.09 875 TYR A C 1
ATOM 13929 O O . TYR A 1 874 ? 63.811 46.359 13.284 1.00 159.28 875 TYR A O 1
ATOM 13947 N N . ASP A 1 875 ? 63.449 44.362 14.200 1.00 169.05 876 ASP A N 1
ATOM 13948 C CA . ASP A 1 875 ? 63.738 44.693 15.604 1.00 156.24 876 ASP A CA 1
ATOM 13949 C C . ASP A 1 875 ? 62.906 45.879 16.038 1.00 158.76 876 ASP A C 1
ATOM 13950 O O . ASP A 1 875 ? 63.353 46.769 16.731 1.00 153.80 876 ASP A O 1
ATOM 13959 N N . SER A 1 876 ? 61.624 45.785 15.679 1.00 160.83 877 SER A N 1
ATOM 13960 C CA . SER A 1 876 ? 60.631 46.808 15.882 1.00 160.62 877 SER A CA 1
ATOM 13961 C C . SER A 1 876 ? 61.258 48.077 15.387 1.00 161.84 877 SER A C 1
ATOM 13962 O O . SER A 1 876 ? 61.402 49.018 16.157 1.00 156.70 877 SER A O 1
ATOM 13970 N N . VAL A 1 877 ? 61.581 48.086 14.092 1.00 161.61 878 VAL A N 1
ATOM 13971 C CA . VAL A 1 877 ? 62.306 49.152 13.413 1.00 157.17 878 VAL A CA 1
ATOM 13972 C C . VAL A 1 877 ? 63.329 49.838 14.290 1.00 153.66 878 VAL A C 1
ATOM 13973 O O . VAL A 1 877 ? 63.149 50.994 14.651 1.00 154.57 878 VAL A O 1
ATOM 13985 N N . VAL A 1 878 ? 64.361 49.092 14.685 1.00 160.21 879 VAL A N 1
ATOM 13986 C CA . VAL A 1 878 ? 65.444 49.648 15.474 1.00 147.85 879 VAL A CA 1
ATOM 13987 C C . VAL A 1 878 ? 64.989 50.295 16.749 1.00 144.51 879 VAL A C 1
ATOM 13988 O O . VAL A 1 878 ? 65.771 50.749 17.545 1.00 141.94 879 VAL A O 1
ATOM 14000 N N . ASN A 1 879 ? 63.717 50.259 17.010 1.00 144.47 880 ASN A N 1
ATOM 14001 C CA . ASN A 1 879 ? 63.281 50.807 18.284 1.00 144.01 880 ASN A CA 1
ATOM 14002 C C . ASN A 1 879 ? 63.944 50.107 19.465 1.00 144.77 880 ASN A C 1
ATOM 14003 O O . ASN A 1 879 ? 64.518 50.774 20.320 1.00 137.98 880 ASN A O 1
ATOM 14014 N N . LYS A 1 880 ? 63.868 48.774 19.552 1.00 146.65 881 LYS A N 1
ATOM 14015 C CA . LYS A 1 880 ? 64.501 48.059 20.658 1.00 140.02 881 LYS A CA 1
ATOM 14016 C C . LYS A 1 880 ? 65.821 48.732 21.035 1.00 133.60 881 LYS A C 1
ATOM 14017 O O . LYS A 1 880 ? 65.971 49.278 22.138 1.00 128.40 881 LYS A O 1
ATOM 14036 N N . LEU A 1 881 ? 66.747 48.788 20.072 1.00 138.06 882 LEU A N 1
ATOM 14037 C CA . LEU A 1 881 ? 68.060 49.391 20.286 1.00 124.79 882 LEU A CA 1
ATOM 14038 C C . LEU A 1 881 ? 67.967 50.830 20.785 1.00 123.49 882 LEU A C 1
ATOM 14039 O O . LEU A 1 881 ? 68.515 51.174 21.838 1.00 121.70 882 LEU A O 1
ATOM 14055 N N . LEU A 1 882 ? 67.289 51.693 20.027 1.00 129.76 883 LEU A N 1
ATOM 14056 C CA . LEU A 1 882 ? 67.381 53.126 20.288 1.00 130.37 883 LEU A CA 1
ATOM 14057 C C . LEU A 1 882 ? 66.622 53.516 21.553 1.00 130.88 883 LEU A C 1
ATOM 14058 O O . LEU A 1 882 ? 67.074 54.380 22.314 1.00 122.33 883 LEU A O 1
ATOM 14074 N N . THR A 1 883 ? 65.465 52.899 21.790 1.00 127.77 884 THR A N 1
ATOM 14075 C CA . THR A 1 883 ? 64.689 53.186 22.988 1.00 129.50 884 THR A CA 1
ATOM 14076 C C . THR A 1 883 ? 65.360 52.631 24.237 1.00 130.72 884 THR A C 1
ATOM 14077 O O . THR A 1 883 ? 65.237 53.226 25.311 1.00 129.79 884 THR A O 1
ATOM 14088 N N . GLY A 1 884 ? 66.080 51.510 24.133 1.00 131.43 885 GLY A N 1
ATOM 14089 C CA . GLY A 1 884 ? 66.871 51.068 25.268 1.00 127.08 885 GLY A CA 1
ATOM 14090 C C . GLY A 1 884 ? 68.060 51.975 25.532 1.00 124.16 885 GLY A C 1
ATOM 14091 O O . GLY A 1 884 ? 68.428 52.214 26.687 1.00 121.60 885 GLY A O 1
ATOM 14095 N N . TRP A 1 885 ? 68.669 52.500 24.466 1.00 124.06 886 TRP A N 1
ATOM 14096 C CA . TRP A 1 885 ? 69.853 53.345 24.606 1.00 113.93 886 TRP A CA 1
ATOM 14097 C C . TRP A 1 885 ? 69.500 54.702 25.197 1.00 117.98 886 TRP A C 1
ATOM 14098 O O . TRP A 1 885 ? 70.226 55.220 26.058 1.00 116.61 886 TRP A O 1
ATOM 14119 N N . ILE A 1 886 ? 68.377 55.286 24.775 1.00 117.38 887 ILE A N 1
ATOM 14120 C CA . ILE A 1 886 ? 67.975 56.559 25.356 1.00 121.56 887 ILE A CA 1
ATOM 14121 C C . ILE A 1 886 ? 67.506 56.413 26.796 1.00 129.10 887 ILE A C 1
ATOM 14122 O O . ILE A 1 886 ? 67.230 57.423 27.455 1.00 128.06 887 ILE A O 1
ATOM 14138 N N . VAL A 1 887 ? 67.384 55.188 27.296 1.00 122.48 888 VAL A N 1
ATOM 14139 C CA . VAL A 1 887 ? 67.094 54.953 28.705 1.00 126.56 888 VAL A CA 1
ATOM 14140 C C . VAL A 1 887 ? 68.367 54.690 29.495 1.00 122.01 888 VAL A C 1
ATOM 14141 O O . VAL A 1 887 ? 68.525 55.204 30.603 1.00 118.98 888 VAL A O 1
ATOM 14154 N N . CYS A 1 888 ? 69.279 53.876 28.948 1.00 115.54 889 CYS A N 1
ATOM 14155 C CA . CYS A 1 888 ? 70.636 53.833 29.488 1.00 114.55 889 CYS A CA 1
ATOM 14156 C C . CYS A 1 888 ? 71.071 55.257 29.791 1.00 119.80 889 CYS A C 1
ATOM 14157 O O . CYS A 1 888 ? 71.566 55.574 30.881 1.00 113.12 889 CYS A O 1
ATOM 14165 N N . PHE A 1 889 ? 70.884 56.131 28.804 1.00 116.41 890 PHE A N 1
ATOM 14166 C CA . PHE A 1 889 ? 71.352 57.502 28.924 1.00 114.30 890 PHE A CA 1
ATOM 14167 C C . PHE A 1 889 ? 70.960 58.123 30.258 1.00 120.94 890 PHE A C 1
ATOM 14168 O O . PHE A 1 889 ? 71.773 58.799 30.902 1.00 126.32 890 PHE A O 1
ATOM 14185 N N . ARG A 1 890 ? 69.711 57.923 30.685 1.00 120.84 891 ARG A N 1
ATOM 14186 C CA . ARG A 1 890 ? 69.289 58.463 31.971 1.00 128.55 891 ARG A CA 1
ATOM 14187 C C . ARG A 1 890 ? 70.192 57.989 33.098 1.00 126.93 891 ARG A C 1
ATOM 14188 O O . ARG A 1 890 ? 70.427 58.737 34.053 1.00 126.12 891 ARG A O 1
ATOM 14209 N N . ASP A 1 891 ? 70.731 56.771 32.988 1.00 126.78 892 ASP A N 1
ATOM 14210 C CA . ASP A 1 891 ? 71.634 56.251 34.001 1.00 125.32 892 ASP A CA 1
ATOM 14211 C C . ASP A 1 891 ? 73.040 56.818 33.881 1.00 113.24 892 ASP A C 1
ATOM 14212 O O . ASP A 1 891 ? 73.816 56.705 34.838 1.00 113.82 892 ASP A O 1
ATOM 14221 N N . ILE A 1 892 ? 73.398 57.398 32.731 1.00 123.50 893 ILE A N 1
ATOM 14222 C CA . ILE A 1 892 ? 74.739 57.939 32.591 1.00 116.22 893 ILE A CA 1
ATOM 14223 C C . ILE A 1 892 ? 74.838 59.231 33.402 1.00 114.12 893 ILE A C 1
ATOM 14224 O O . ILE A 1 892 ? 73.885 60.015 33.513 1.00 121.44 893 ILE A O 1
ATOM 14240 N N . PHE A 1 893 ? 76.013 59.465 33.940 1.00 113.34 894 PHE A N 1
ATOM 14241 C CA . PHE A 1 893 ? 76.331 60.622 34.770 1.00 118.30 894 PHE A CA 1
ATOM 14242 C C . PHE A 1 893 ? 77.613 61.366 34.407 1.00 121.26 894 PHE A C 1
ATOM 14243 O O . PHE A 1 893 ? 77.678 62.573 34.658 1.00 123.80 894 PHE A O 1
ATOM 14260 N N . ASP A 1 894 ? 78.577 60.725 33.794 1.00 115.14 895 ASP A N 1
ATOM 14261 C CA . ASP A 1 894 ? 79.819 61.365 33.453 1.00 110.74 895 ASP A CA 1
ATOM 14262 C C . ASP A 1 894 ? 79.578 62.350 32.321 1.00 111.79 895 ASP A C 1
ATOM 14263 O O . ASP A 1 894 ? 79.036 61.966 31.275 1.00 113.31 895 ASP A O 1
ATOM 14272 N N . PRO A 1 895 ? 79.982 63.606 32.480 1.00 103.27 896 PRO A N 1
ATOM 14273 C CA . PRO A 1 895 ? 79.826 64.579 31.389 1.00 107.27 896 PRO A CA 1
ATOM 14274 C C . PRO A 1 895 ? 80.386 64.070 30.073 1.00 103.45 896 PRO A C 1
ATOM 14275 O O . PRO A 1 895 ? 79.684 64.044 29.056 1.00 101.69 896 PRO A O 1
ATOM 14286 N N . LYS A 1 896 ? 81.661 63.669 30.071 1.00 102.70 897 LYS A N 1
ATOM 14287 C CA . LYS A 1 896 ? 82.281 63.203 28.831 1.00 97.00 897 LYS A CA 1
ATOM 14288 C C . LYS A 1 896 ? 81.493 62.046 28.221 1.00 97.58 897 LYS A C 1
ATOM 14289 O O . LYS A 1 896 ? 81.127 62.080 27.038 1.00 101.33 897 LYS A O 1
ATOM 14308 N N . PHE A 1 897 ? 81.245 60.996 29.006 1.00 102.20 898 PHE A N 1
ATOM 14309 C CA . PHE A 1 897 ? 80.538 59.838 28.476 1.00 100.72 898 PHE A CA 1
ATOM 14310 C C . PHE A 1 897 ? 79.108 60.183 28.085 1.00 105.03 898 PHE A C 1
ATOM 14311 O O . PHE A 1 897 ? 78.606 59.656 27.085 1.00 101.14 898 PHE A O 1
ATOM 14328 N N . LYS A 1 898 ? 78.448 61.070 28.838 1.00 103.57 899 LYS A N 1
ATOM 14329 C CA . LYS A 1 898 ? 77.128 61.545 28.442 1.00 105.88 899 LYS A CA 1
ATOM 14330 C C . LYS A 1 898 ? 77.170 62.155 27.046 1.00 102.90 899 LYS A C 1
ATOM 14331 O O . LYS A 1 898 ? 76.294 61.880 26.216 1.00 100.69 899 LYS A O 1
ATOM 14350 N N . LYS A 1 899 ? 78.212 62.943 26.750 1.00 102.94 900 LYS A N 1
ATOM 14351 C CA . LYS A 1 899 ? 78.304 63.570 25.434 1.00 103.60 900 LYS A CA 1
ATOM 14352 C C . LYS A 1 899 ? 78.653 62.551 24.356 1.00 99.19 900 LYS A C 1
ATOM 14353 O O . LYS A 1 899 ? 78.143 62.629 23.233 1.00 105.06 900 LYS A O 1
ATOM 14372 N N . VAL A 1 900 ? 79.532 61.597 24.670 1.00 94.46 901 VAL A N 1
ATOM 14373 C CA . VAL A 1 900 ? 79.826 60.519 23.727 1.00 92.79 901 VAL A CA 1
ATOM 14374 C C . VAL A 1 900 ? 78.527 59.840 23.307 1.00 94.08 901 VAL A C 1
ATOM 14375 O O . VAL A 1 900 ? 78.256 59.631 22.114 1.00 103.28 901 VAL A O 1
ATOM 14388 N N . HIS A 1 901 ? 77.682 59.527 24.291 1.00 98.01 902 HIS A N 1
ATOM 14389 C CA . HIS A 1 901 ? 76.442 58.813 24.010 1.00 106.65 902 HIS A CA 1
ATOM 14390 C C . HIS A 1 901 ? 75.480 59.665 23.202 1.00 107.48 902 HIS A C 1
ATOM 14391 O O . HIS A 1 901 ? 74.828 59.167 22.275 1.00 110.44 902 HIS A O 1
ATOM 14405 N N . ILE A 1 902 ? 75.345 60.944 23.554 1.00 106.04 903 ILE A N 1
ATOM 14406 C CA . ILE A 1 902 ? 74.395 61.773 22.823 1.00 107.13 903 ILE A CA 1
ATOM 14407 C C . ILE A 1 902 ? 74.858 61.971 21.386 1.00 105.02 903 ILE A C 1
ATOM 14408 O O . ILE A 1 902 ? 74.041 62.016 20.458 1.00 106.83 903 ILE A O 1
ATOM 14424 N N . LEU A 1 903 ? 76.170 62.102 21.173 1.00 103.14 904 LEU A N 1
ATOM 14425 C CA . LEU A 1 903 ? 76.671 62.188 19.808 1.00 104.69 904 LEU A CA 1
ATOM 14426 C C . LEU A 1 903 ? 76.369 60.911 19.038 1.00 101.83 904 LEU A C 1
ATOM 14427 O O . LEU A 1 903 ? 75.982 60.961 17.865 1.00 113.50 904 LEU A O 1
ATOM 14443 N N . GLY A 1 904 ? 76.547 59.753 19.675 1.00 106.87 905 GLY A N 1
ATOM 14444 C CA . GLY A 1 904 ? 76.133 58.512 19.037 1.00 107.53 905 GLY A CA 1
ATOM 14445 C C . GLY A 1 904 ? 74.678 58.539 18.613 1.00 109.91 905 GLY A C 1
ATOM 14446 O O . GLY A 1 904 ? 74.339 58.231 17.465 1.00 114.18 905 GLY A O 1
ATOM 14450 N N . ILE A 1 905 ? 73.797 58.934 19.532 1.00 107.79 906 ILE A N 1
ATOM 14451 C CA . ILE A 1 905 ? 72.365 58.940 19.237 1.00 114.20 906 ILE A CA 1
ATOM 14452 C C . ILE A 1 905 ? 72.061 59.884 18.075 1.00 112.58 906 ILE A C 1
ATOM 14453 O O . ILE A 1 905 ? 71.308 59.549 17.152 1.00 113.93 906 ILE A O 1
ATOM 14469 N N . SER A 1 906 ? 72.627 61.091 18.113 1.00 119.10 907 SER A N 1
ATOM 14470 C CA . SER A 1 906 ? 72.318 62.094 17.095 1.00 117.09 907 SER A CA 1
ATOM 14471 C C . SER A 1 906 ? 72.871 61.687 15.728 1.00 116.66 907 SER A C 1
ATOM 14472 O O . SER A 1 906 ? 72.169 61.763 14.706 1.00 123.11 907 SER A O 1
ATOM 14480 N N . SER A 1 907 ? 74.138 61.273 15.679 1.00 111.42 908 SER A N 1
ATOM 14481 C CA . SER A 1 907 ? 74.675 60.758 14.428 1.00 116.98 908 SER A CA 1
ATOM 14482 C C . SER A 1 907 ? 73.818 59.614 13.908 1.00 114.78 908 SER A C 1
ATOM 14483 O O . SER A 1 907 ? 73.692 59.438 12.694 1.00 123.90 908 SER A O 1
ATOM 14491 N N . LEU A 1 908 ? 73.203 58.834 14.801 1.00 116.10 909 LEU A N 1
ATOM 14492 C CA . LEU A 1 908 ? 72.281 57.803 14.339 1.00 120.50 909 LEU A CA 1
ATOM 14493 C C . LEU A 1 908 ? 71.015 58.422 13.754 1.00 125.38 909 LEU A C 1
ATOM 14494 O O . LEU A 1 908 ? 70.480 57.927 12.756 1.00 125.73 909 LEU A O 1
ATOM 14510 N N . LEU A 1 909 ? 70.527 59.504 14.363 1.00 125.67 910 LEU A N 1
ATOM 14511 C CA . LEU A 1 909 ? 69.398 60.240 13.804 1.00 131.32 910 LEU A CA 1
ATOM 14512 C C . LEU A 1 909 ? 69.659 60.653 12.369 1.00 128.73 910 LEU A C 1
ATOM 14513 O O . LEU A 1 909 ? 68.728 60.701 11.557 1.00 131.38 910 LEU A O 1
ATOM 14529 N N . ARG A 1 910 ? 70.918 60.948 12.043 1.00 132.06 911 ARG A N 1
ATOM 14530 C CA . ARG A 1 910 ? 71.244 61.410 10.695 1.00 128.65 911 ARG A CA 1
ATOM 14531 C C . ARG A 1 910 ? 70.867 60.411 9.603 1.00 140.09 911 ARG A C 1
ATOM 14532 O O . ARG A 1 910 ? 70.864 60.787 8.422 1.00 151.74 911 ARG A O 1
ATOM 14553 N N . THR A 1 911 ? 70.558 59.157 9.956 1.00 132.28 912 THR A N 1
ATOM 14554 C CA . THR A 1 911 ? 70.208 58.163 8.945 1.00 138.47 912 THR A CA 1
ATOM 14555 C C . THR A 1 911 ? 68.805 58.362 8.386 1.00 145.60 912 THR A C 1
ATOM 14556 O O . THR A 1 911 ? 68.466 57.772 7.351 1.00 145.52 912 THR A O 1
ATOM 14567 N N . GLY A 1 912 ? 67.965 59.123 9.082 1.00 138.24 913 GLY A N 1
ATOM 14568 C CA . GLY A 1 912 ? 66.619 59.388 8.626 1.00 142.60 913 GLY A CA 1
ATOM 14569 C C . GLY A 1 912 ? 65.741 58.161 8.535 1.00 145.01 913 GLY A C 1
ATOM 14570 O O . GLY A 1 912 ? 64.661 58.222 7.942 1.00 156.39 913 GLY A O 1
ATOM 14574 N N . LEU A 1 913 ? 66.179 57.046 9.112 1.00 143.54 914 LEU A N 1
ATOM 14575 C CA . LEU A 1 913 ? 65.357 55.847 9.108 1.00 147.18 914 LEU A CA 1
ATOM 14576 C C . LEU A 1 913 ? 64.105 56.071 9.948 1.00 149.33 914 LEU A C 1
ATOM 14577 O O . LEU A 1 913 ? 64.118 56.792 10.950 1.00 142.81 914 LEU A O 1
ATOM 14593 N N . VAL A 1 914 ? 63.012 55.451 9.517 1.00 152.75 915 VAL A N 1
ATOM 14594 C CA . VAL A 1 914 ? 61.700 55.648 10.125 1.00 154.16 915 VAL A CA 1
ATOM 14595 C C . VAL A 1 914 ? 61.781 55.540 11.640 1.00 149.32 915 VAL A C 1
ATOM 14596 O O . VAL A 1 914 ? 61.445 56.502 12.345 1.00 145.18 915 VAL A O 1
ATOM 14609 N N . PRO A 1 915 ? 62.210 54.400 12.180 1.00 155.05 916 PRO A N 1
ATOM 14610 C CA . PRO A 1 915 ? 62.142 54.241 13.641 1.00 151.64 916 PRO A CA 1
ATOM 14611 C C . PRO A 1 915 ? 63.028 55.196 14.411 1.00 148.01 916 PRO A C 1
ATOM 14612 O O . PRO A 1 915 ? 62.620 55.709 15.460 1.00 145.99 916 PRO A O 1
ATOM 14623 N N . ILE A 1 916 ? 64.264 55.397 13.958 1.00 145.86 917 ILE A N 1
ATOM 14624 C CA . ILE A 1 916 ? 65.127 56.384 14.597 1.00 138.64 917 ILE A CA 1
ATOM 14625 C C . ILE A 1 916 ? 64.451 57.749 14.578 1.00 148.82 917 ILE A C 1
ATOM 14626 O O . ILE A 1 916 ? 64.276 58.398 15.618 1.00 145.03 917 ILE A O 1
ATOM 14642 N N . LEU A 1 917 ? 64.052 58.195 13.387 1.00 150.86 918 LEU A N 1
ATOM 14643 C CA . LEU A 1 917 ? 63.384 59.480 13.233 1.00 150.83 918 LEU A CA 1
ATOM 14644 C C . LEU A 1 917 ? 62.156 59.592 14.121 1.00 153.07 918 LEU A C 1
ATOM 14645 O O . LEU A 1 917 ? 61.780 60.700 14.517 1.00 149.68 918 LEU A O 1
ATOM 14661 N N . THR A 1 918 ? 61.544 58.459 14.469 1.00 149.10 919 THR A N 1
ATOM 14662 C CA . THR A 1 918 ? 60.326 58.475 15.268 1.00 153.33 919 THR A CA 1
ATOM 14663 C C . THR A 1 918 ? 60.559 59.092 16.641 1.00 154.06 919 THR A C 1
ATOM 14664 O O . THR A 1 918 ? 59.700 59.817 17.156 1.00 155.25 919 THR A O 1
ATOM 14675 N N . GLU A 1 919 ? 61.702 58.799 17.260 1.00 150.02 920 GLU A N 1
ATOM 14676 C CA . GLU A 1 919 ? 61.975 59.191 18.637 1.00 146.84 920 GLU A CA 1
ATOM 14677 C C . GLU A 1 919 ? 62.637 60.564 18.739 1.00 146.38 920 GLU A C 1
ATOM 14678 O O . GLU A 1 919 ? 63.292 60.867 19.756 1.00 143.16 920 GLU A O 1
ATOM 14690 N N . PHE A 1 920 ? 62.471 61.399 17.710 1.00 147.92 921 PHE A N 1
ATOM 14691 C CA . PHE A 1 920 ? 63.045 62.734 17.750 1.00 148.93 921 PHE A CA 1
ATOM 14692 C C . PHE A 1 920 ? 62.570 63.500 18.974 1.00 146.11 921 PHE A C 1
ATOM 14693 O O . PHE A 1 920 ? 63.331 64.280 19.551 1.00 141.50 921 PHE A O 1
ATOM 14710 N N . SER A 1 921 ? 61.306 63.325 19.363 1.00 153.57 922 SER A N 1
ATOM 14711 C CA . SER A 1 921 ? 60.806 63.983 20.565 1.00 155.89 922 SER A CA 1
ATOM 14712 C C . SER A 1 921 ? 61.759 63.778 21.737 1.00 156.21 922 SER A C 1
ATOM 14713 O O . SER A 1 921 ? 62.229 64.743 22.358 1.00 151.30 922 SER A O 1
ATOM 14721 N N . SER A 1 922 ? 62.084 62.516 22.026 1.00 152.56 923 SER A N 1
ATOM 14722 C CA . SER A 1 922 ? 62.938 62.203 23.163 1.00 148.38 923 SER A CA 1
ATOM 14723 C C . SER A 1 922 ? 64.363 62.693 22.942 1.00 142.35 923 SER A C 1
ATOM 14724 O O . SER A 1 922 ? 64.993 63.223 23.868 1.00 141.86 923 SER A O 1
ATOM 14732 N N . ILE A 1 923 ? 64.898 62.512 21.732 1.00 141.06 924 ILE A N 1
ATOM 14733 C CA . ILE A 1 923 ? 66.286 62.911 21.498 1.00 138.44 924 ILE A CA 1
ATOM 14734 C C . ILE A 1 923 ? 66.438 64.420 21.672 1.00 141.39 924 ILE A C 1
ATOM 14735 O O . ILE A 1 923 ? 67.429 64.906 22.234 1.00 134.23 924 ILE A O 1
ATOM 14751 N N . ALA A 1 924 ? 65.435 65.184 21.234 1.00 136.50 925 ALA A N 1
ATOM 14752 C CA . ALA A 1 924 ? 65.473 66.636 21.379 1.00 135.33 925 ALA A CA 1
ATOM 14753 C C . ALA A 1 924 ? 65.291 67.047 22.834 1.00 139.25 925 ALA A C 1
ATOM 14754 O O . ALA A 1 924 ? 65.877 68.043 23.282 1.00 136.53 925 ALA A O 1
ATOM 14761 N N . SER A 1 925 ? 64.468 66.311 23.586 1.00 142.16 926 SER A N 1
ATOM 14762 C CA . SER A 1 925 ? 64.405 66.547 25.025 1.00 144.79 926 SER A CA 1
ATOM 14763 C C . SER A 1 925 ? 65.792 66.423 25.651 1.00 141.55 926 SER A C 1
ATOM 14764 O O . SER A 1 925 ? 66.211 67.270 26.454 1.00 137.35 926 SER A O 1
ATOM 14772 N N . LEU A 1 926 ? 66.514 65.356 25.296 1.00 137.37 927 LEU A N 1
ATOM 14773 C CA . LEU A 1 926 ? 67.874 65.176 25.798 1.00 133.69 927 LEU A CA 1
ATOM 14774 C C . LEU A 1 926 ? 68.769 66.345 25.403 1.00 136.53 927 LEU A C 1
ATOM 14775 O O . LEU A 1 926 ? 69.579 66.828 26.213 1.00 134.74 927 LEU A O 1
ATOM 14791 N N . TRP A 1 927 ? 68.653 66.788 24.146 1.00 134.86 928 TRP A N 1
ATOM 14792 C CA . TRP A 1 927 ? 69.427 67.932 23.680 1.00 132.94 928 TRP A CA 1
ATOM 14793 C C . TRP A 1 927 ? 69.187 69.144 24.569 1.00 136.45 928 TRP A C 1
ATOM 14794 O O . TRP A 1 927 ? 70.132 69.821 24.988 1.00 133.99 928 TRP A O 1
ATOM 14815 N N . ILE A 1 928 ? 67.914 69.455 24.834 1.00 134.73 929 ILE A N 1
ATOM 14816 C CA . ILE A 1 928 ? 67.583 70.620 25.654 1.00 144.09 929 ILE A CA 1
ATOM 14817 C C . ILE A 1 928 ? 68.189 70.472 27.043 1.00 143.32 929 ILE A C 1
ATOM 14818 O O . ILE A 1 928 ? 68.814 71.402 27.577 1.00 146.11 929 ILE A O 1
ATOM 14834 N N . GLU A 1 929 ? 67.991 69.301 27.656 1.00 145.95 930 GLU A N 1
ATOM 14835 C CA . GLU A 1 929 ? 68.576 69.019 28.962 1.00 142.91 930 GLU A CA 1
ATOM 14836 C C . GLU A 1 929 ? 70.047 69.404 28.984 1.00 142.65 930 GLU A C 1
ATOM 14837 O O . GLU A 1 929 ? 70.474 70.269 29.757 1.00 144.45 930 GLU A O 1
ATOM 14866 N N . LEU A 1 931 ? 71.963 71.036 26.852 1.00 142.12 932 LEU A N 1
ATOM 14867 C CA . LEU A 1 931 ? 72.285 72.401 26.456 1.00 145.42 932 LEU A CA 1
ATOM 14868 C C . LEU A 1 931 ? 72.110 73.356 27.627 1.00 153.18 932 LEU A C 1
ATOM 14869 O O . LEU A 1 931 ? 72.962 74.223 27.864 1.00 153.67 932 LEU A O 1
ATOM 14885 N N . GLU A 1 932 ? 71.020 73.204 28.384 1.00 145.01 933 GLU A N 1
ATOM 14886 C CA . GLU A 1 932 ? 70.841 74.040 29.565 1.00 151.79 933 GLU A CA 1
ATOM 14887 C C . GLU A 1 932 ? 71.910 73.759 30.613 1.00 157.29 933 GLU A C 1
ATOM 14888 O O . GLU A 1 932 ? 72.261 74.646 31.397 1.00 158.43 933 GLU A O 1
ATOM 14900 N N . GLU A 1 933 ? 72.442 72.542 30.637 1.00 160.78 934 GLU A N 1
ATOM 14901 C CA . GLU A 1 933 ? 73.478 72.187 31.593 1.00 158.23 934 GLU A CA 1
ATOM 14902 C C . GLU A 1 933 ? 74.822 72.795 31.220 1.00 160.95 934 GLU A C 1
ATOM 14903 O O . GLU A 1 933 ? 75.331 73.661 31.936 1.00 158.11 934 GLU A O 1
ATOM 14915 N N . ILE A 1 934 ? 75.388 72.370 30.099 1.00 153.72 935 ILE A N 1
ATOM 14916 C CA . ILE A 1 934 ? 76.821 72.513 29.870 1.00 156.01 935 ILE A CA 1
ATOM 14917 C C . ILE A 1 934 ? 77.154 73.848 29.219 1.00 153.82 935 ILE A C 1
ATOM 14918 O O . ILE A 1 934 ? 76.385 74.408 28.430 1.00 142.12 935 ILE A O 1
ATOM 14934 N N . ASN A 1 935 ? 78.344 74.346 29.563 1.00 152.50 936 ASN A N 1
ATOM 14935 C CA . ASN A 1 935 ? 78.883 75.617 29.085 1.00 157.94 936 ASN A CA 1
ATOM 14936 C C . ASN A 1 935 ? 80.189 75.330 28.353 1.00 145.50 936 ASN A C 1
ATOM 14937 O O . ASN A 1 935 ? 81.279 75.416 28.926 1.00 138.03 936 ASN A O 1
ATOM 14948 N N . GLU A 1 936 ? 80.069 75.004 27.069 1.00 141.24 937 GLU A N 1
ATOM 14949 C CA . GLU A 1 936 ? 81.219 74.655 26.250 1.00 131.59 937 GLU A CA 1
ATOM 14950 C C . GLU A 1 936 ? 81.886 75.899 25.666 1.00 140.11 937 GLU A C 1
ATOM 14951 O O . GLU A 1 936 ? 81.291 76.974 25.579 1.00 149.82 937 GLU A O 1
ATOM 14963 N N . THR A 1 937 ? 83.151 75.737 25.278 1.00 136.03 938 THR A N 1
ATOM 14964 C CA . THR A 1 937 ? 83.899 76.786 24.604 1.00 133.56 938 THR A CA 1
ATOM 14965 C C . THR A 1 937 ? 83.591 76.763 23.107 1.00 132.58 938 THR A C 1
ATOM 14966 O O . THR A 1 937 ? 82.750 75.993 22.633 1.00 130.39 938 THR A O 1
ATOM 14977 N N . ASN A 1 938 ? 84.274 77.628 22.346 1.00 144.75 939 ASN A N 1
ATOM 14978 C CA . ASN A 1 938 ? 84.085 77.679 20.897 1.00 146.49 939 ASN A CA 1
ATOM 14979 C C . ASN A 1 938 ? 84.170 76.270 20.314 1.00 144.64 939 ASN A C 1
ATOM 14980 O O . ASN A 1 938 ? 83.146 75.681 19.950 1.00 137.27 939 ASN A O 1
ATOM 14991 N N . ARG A 1 939 ? 85.383 75.735 20.171 1.00 144.54 940 ARG A N 1
ATOM 14992 C CA . ARG A 1 939 ? 85.527 74.288 20.083 1.00 137.73 940 ARG A CA 1
ATOM 14993 C C . ARG A 1 939 ? 84.831 73.674 21.296 1.00 129.80 940 ARG A C 1
ATOM 14994 O O . ARG A 1 939 ? 84.952 74.170 22.419 1.00 139.15 940 ARG A O 1
ATOM 15015 N N . GLY A 1 940 ? 84.082 72.603 21.072 1.00 124.25 941 GLY A N 1
ATOM 15016 C CA . GLY A 1 940 ? 83.165 72.111 22.085 1.00 124.38 941 GLY A CA 1
ATOM 15017 C C . GLY A 1 940 ? 83.771 71.410 23.287 1.00 123.09 941 GLY A C 1
ATOM 15018 O O . GLY A 1 940 ? 83.283 70.343 23.676 1.00 113.30 941 GLY A O 1
ATOM 15022 N N . ASP A 1 941 ? 84.809 71.985 23.896 1.00 114.97 942 ASP A N 1
ATOM 15023 C CA . ASP A 1 941 ? 85.448 71.377 25.059 1.00 112.61 942 ASP A CA 1
ATOM 15024 C C . ASP A 1 941 ? 84.968 72.033 26.355 1.00 118.74 942 ASP A C 1
ATOM 15025 O O . ASP A 1 941 ? 84.493 73.173 26.373 1.00 121.44 942 ASP A O 1
ATOM 15034 N N . CYS A 1 942 ? 85.126 71.293 27.452 1.00 115.71 943 CYS A N 1
ATOM 15035 C CA . CYS A 1 942 ? 84.664 71.728 28.761 1.00 116.27 943 CYS A CA 1
ATOM 15036 C C . CYS A 1 942 ? 85.529 71.073 29.826 1.00 114.53 943 CYS A C 1
ATOM 15037 O O . CYS A 1 942 ? 85.827 69.879 29.735 1.00 110.73 943 CYS A O 1
ATOM 15045 N N . GLU A 1 943 ? 85.938 71.856 30.829 1.00 115.12 944 GLU A N 1
ATOM 15046 C CA . GLU A 1 943 ? 86.808 71.306 31.863 1.00 118.21 944 GLU A CA 1
ATOM 15047 C C . GLU A 1 943 ? 86.188 70.075 32.510 1.00 111.80 944 GLU A C 1
ATOM 15048 O O . GLU A 1 943 ? 86.908 69.153 32.908 1.00 112.13 944 GLU A O 1
ATOM 15060 N N . LYS A 1 944 ? 84.860 70.041 32.623 1.00 113.53 945 LYS A N 1
ATOM 15061 C CA . LYS A 1 944 ? 84.169 68.861 33.127 1.00 108.67 945 LYS A CA 1
ATOM 15062 C C . LYS A 1 944 ? 84.353 67.642 32.235 1.00 106.61 945 LYS A C 1
ATOM 15063 O O . LYS A 1 944 ? 84.057 66.525 32.680 1.00 112.17 945 LYS A O 1
ATOM 15082 N N . TYR A 1 945 ? 84.823 67.827 31.001 1.00 110.82 946 TYR A N 1
ATOM 15083 C CA . TYR A 1 945 ? 85.149 66.698 30.141 1.00 103.82 946 TYR A CA 1
ATOM 15084 C C . TYR A 1 945 ? 86.545 66.155 30.407 1.00 104.70 946 TYR A C 1
ATOM 15085 O O . TYR A 1 945 ? 86.913 65.123 29.827 1.00 103.34 946 TYR A O 1
ATOM 15103 N N . HIS A 1 946 ? 87.332 66.841 31.241 1.00 105.33 947 HIS A N 1
ATOM 15104 C CA . HIS A 1 946 ? 88.693 66.414 31.532 1.00 110.43 947 HIS A CA 1
ATOM 15105 C C . HIS A 1 946 ? 88.892 66.046 33.000 1.00 115.50 947 HIS A C 1
ATOM 15106 O O . HIS A 1 946 ? 89.877 66.470 33.617 1.00 120.07 947 HIS A O 1
ATOM 15120 N N . LEU A 1 947 ? 87.959 65.311 33.597 1.00 111.29 948 LEU A N 1
ATOM 15121 C CA . LEU A 1 947 ? 88.130 64.929 34.996 1.00 114.68 948 LEU A CA 1
ATOM 15122 C C . LEU A 1 947 ? 88.930 63.635 35.108 1.00 114.95 948 LEU A C 1
ATOM 15123 O O . LEU A 1 947 ? 90.030 63.621 35.671 1.00 113.17 948 LEU A O 1
ATOM 15139 N N . ASN A 1 948 ? 88.401 62.544 34.559 1.00 119.15 949 ASN A N 1
ATOM 15140 C CA . ASN A 1 948 ? 89.170 61.309 34.478 1.00 117.90 949 ASN A CA 1
ATOM 15141 C C . ASN A 1 948 ? 90.338 61.409 33.516 1.00 116.62 949 ASN A C 1
ATOM 15142 O O . ASN A 1 948 ? 91.074 60.427 33.363 1.00 113.12 949 ASN A O 1
ATOM 15153 N N . ASP A 1 949 ? 90.505 62.557 32.865 1.00 114.67 950 ASP A N 1
ATOM 15154 C CA . ASP A 1 949 ? 91.679 62.835 32.058 1.00 116.47 950 ASP A CA 1
ATOM 15155 C C . ASP A 1 949 ? 92.940 62.337 32.750 1.00 119.71 950 ASP A C 1
ATOM 15156 O O . ASP A 1 949 ? 93.197 62.660 33.913 1.00 127.65 950 ASP A O 1
ATOM 15165 N N . ILE A 1 950 ? 93.721 61.539 32.022 1.00 122.98 951 ILE A N 1
ATOM 15166 C CA . ILE A 1 950 ? 94.808 60.776 32.627 1.00 125.05 951 ILE A CA 1
ATOM 15167 C C . ILE A 1 950 ? 96.044 61.638 32.821 1.00 131.79 951 ILE A C 1
ATOM 15168 O O . ILE A 1 950 ? 96.733 61.537 33.844 1.00 129.12 951 ILE A O 1
ATOM 15184 N N . VAL A 1 951 ? 96.336 62.500 31.853 1.00 127.32 952 VAL A N 1
ATOM 15185 C CA . VAL A 1 951 ? 97.611 63.201 31.780 1.00 126.42 952 VAL A CA 1
ATOM 15186 C C . VAL A 1 951 ? 97.433 64.591 32.373 1.00 140.75 952 VAL A C 1
ATOM 15187 O O . VAL A 1 951 ? 96.585 65.366 31.912 1.00 142.26 952 VAL A O 1
ATOM 15200 N N . THR A 1 952 ? 98.237 64.916 33.383 1.00 144.39 953 THR A N 1
ATOM 15201 C CA . THR A 1 952 ? 98.184 66.229 34.017 1.00 152.13 953 THR A CA 1
ATOM 15202 C C . THR A 1 952 ? 99.543 66.536 34.643 1.00 162.20 953 THR A C 1
ATOM 15203 O O . THR A 1 952 ? 100.517 65.801 34.450 1.00 145.71 953 THR A O 1
ATOM 15214 N N . GLU A 1 953 ? 99.607 67.644 35.385 1.00 158.10 954 GLU A N 1
ATOM 15215 C CA . GLU A 1 953 ? 100.847 68.127 35.977 1.00 158.35 954 GLU A CA 1
ATOM 15216 C C . GLU A 1 953 ? 101.073 67.631 37.406 1.00 162.09 954 GLU A C 1
ATOM 15217 O O . GLU A 1 953 ? 101.775 68.295 38.177 1.00 162.18 954 GLU A O 1
ATOM 15229 N N . GLN A 1 954 ? 100.489 66.494 37.775 1.00 162.79 955 GLN A N 1
ATOM 15230 C CA . GLN A 1 954 ? 100.828 65.805 39.015 1.00 160.36 955 GLN A CA 1
ATOM 15231 C C . GLN A 1 954 ? 102.001 64.864 38.828 1.00 160.20 955 GLN A C 1
ATOM 15232 O O . GLN A 1 954 ? 102.723 64.591 39.790 1.00 160.50 955 GLN A O 1
ATOM 15246 N N . SER A 1 955 ? 102.207 64.400 37.601 1.00 152.76 956 SER A N 1
ATOM 15247 C CA . SER A 1 955 ? 1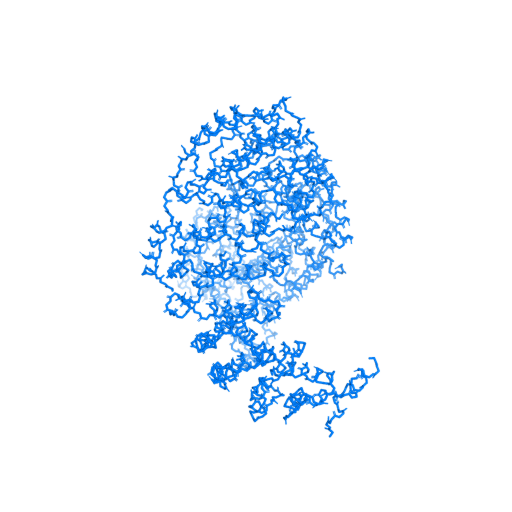03.263 63.470 37.230 1.00 149.18 956 SER A CA 1
ATOM 15248 C C . SER A 1 955 ? 104.405 63.312 38.221 1.00 153.73 956 SER A C 1
ATOM 15249 O O . SER A 1 955 ? 104.548 62.249 38.834 1.00 155.07 956 SER A O 1
ATOM 15257 N N . ILE A 1 956 ? 105.208 64.361 38.382 1.00 157.02 957 ILE A N 1
ATOM 15258 C CA . ILE A 1 956 ? 106.554 64.249 38.933 1.00 161.86 957 ILE A CA 1
ATOM 15259 C C . ILE A 1 956 ? 106.621 63.386 40.187 1.00 158.15 957 ILE A C 1
ATOM 15260 O O . ILE A 1 956 ? 107.596 62.653 40.385 1.00 149.22 957 ILE A O 1
ATOM 15276 N N . ALA A 1 957 ? 105.601 63.457 41.043 1.00 160.89 958 ALA A N 1
ATOM 15277 C CA . ALA A 1 957 ? 105.596 62.651 42.259 1.00 160.94 958 ALA A CA 1
ATOM 15278 C C . ALA A 1 957 ? 105.179 61.210 41.998 1.00 156.41 958 ALA A C 1
ATOM 15279 O O . ALA A 1 957 ? 105.467 60.336 42.824 1.00 149.80 958 ALA A O 1
ATOM 15286 N N . PHE A 1 958 ? 104.518 60.949 40.860 1.00 162.08 959 PHE A N 1
ATOM 15287 C CA . PHE A 1 958 ? 104.009 59.626 40.520 1.00 154.78 959 PHE A CA 1
ATOM 15288 C C . PHE A 1 958 ? 104.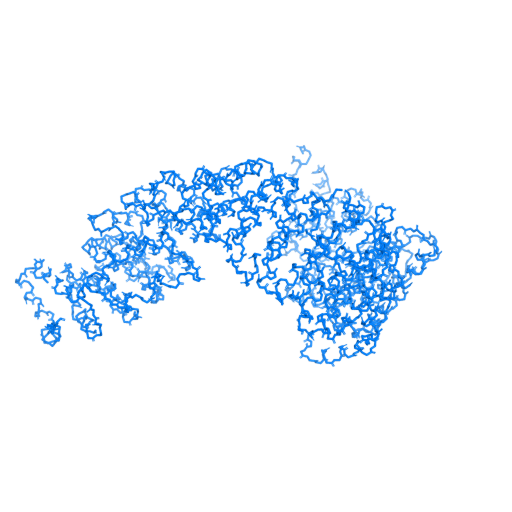834 59.121 39.349 1.00 142.94 959 PHE A C 1
ATOM 15289 O O . PHE A 1 958 ? 105.993 58.709 39.546 1.00 143.27 959 PHE A O 1
ATOM 15306 N N . HIS A 1 959 ? 104.305 59.121 38.127 1.00 145.84 960 HIS A N 1
ATOM 15307 C CA . HIS A 1 959 ? 105.011 58.658 36.934 1.00 151.67 960 HIS A CA 1
ATOM 15308 C C . HIS A 1 959 ? 105.157 59.847 35.990 1.00 146.42 960 HIS A C 1
ATOM 15309 O O . HIS A 1 959 ? 104.169 60.257 35.350 1.00 141.84 960 HIS A O 1
ATOM 15323 N N . PRO A 1 960 ? 106.342 60.452 35.869 1.00 147.58 961 PRO A N 1
ATOM 15324 C CA . PRO A 1 960 ? 106.574 61.346 34.724 1.00 135.37 961 PRO A CA 1
ATOM 15325 C C . PRO A 1 960 ? 106.068 60.691 33.444 1.00 127.54 961 PRO A C 1
ATOM 15326 O O . PRO A 1 960 ? 106.182 59.478 33.261 1.00 127.66 961 PRO A O 1
ATOM 15337 N N . LEU A 1 961 ? 105.497 61.500 32.555 1.00 119.07 962 LEU A N 1
ATOM 15338 C CA . LEU A 1 961 ? 104.608 60.976 31.526 1.00 111.22 962 LEU A CA 1
ATOM 15339 C C . LEU A 1 961 ? 105.355 60.158 30.486 1.00 105.08 962 LEU A C 1
ATOM 15340 O O . LEU A 1 961 ? 106.362 60.609 29.930 1.00 109.13 962 LEU A O 1
ATOM 15356 N N . THR A 1 962 ? 104.819 58.977 30.186 1.00 101.96 963 THR A N 1
ATOM 15357 C CA . THR A 1 962 ? 105.431 58.113 29.196 1.00 104.49 963 THR A CA 1
ATOM 15358 C C . THR A 1 962 ? 105.013 58.507 27.783 1.00 102.45 963 THR A C 1
ATOM 15359 O O . THR A 1 962 ? 103.986 59.158 27.559 1.00 97.32 963 THR A O 1
ATOM 15370 N N . ALA A 1 963 ? 105.824 58.068 26.818 1.00 104.84 964 ALA A N 1
ATOM 15371 C CA . ALA A 1 963 ? 105.515 58.314 25.415 1.00 104.54 964 ALA A CA 1
ATOM 15372 C C . ALA A 1 963 ? 104.104 57.856 25.078 1.00 103.41 964 ALA A C 1
ATOM 15373 O O . ALA A 1 963 ? 103.389 58.522 24.325 1.00 101.09 964 ALA A O 1
ATOM 15380 N N . GLU A 1 964 ? 103.682 56.721 25.632 1.00 93.86 965 GLU A N 1
ATOM 15381 C CA . GLU A 1 964 ? 102.351 56.221 25.321 1.00 92.12 965 GLU A CA 1
ATOM 15382 C C . GLU A 1 964 ? 101.276 57.090 25.958 1.00 97.83 965 GLU A C 1
ATOM 15383 O O . GLU A 1 964 ? 100.218 57.319 25.357 1.00 89.08 965 GLU A O 1
ATOM 15395 N N . GLN A 1 965 ? 101.507 57.554 27.190 1.00 96.52 966 GLN A N 1
ATOM 15396 C CA . GLN A 1 965 ? 100.543 58.457 27.808 1.00 95.89 966 GLN A CA 1
ATOM 15397 C C . GLN A 1 965 ? 100.333 59.685 26.933 1.00 93.09 966 GLN A C 1
ATOM 15398 O O . GLN A 1 965 ? 99.199 60.141 26.741 1.00 93.15 966 GLN A O 1
ATOM 15412 N N . LEU A 1 966 ? 101.417 60.221 26.369 1.00 99.01 967 LEU A N 1
ATOM 15413 C CA . LEU A 1 966 ? 101.287 61.385 25.500 1.00 93.08 967 LEU A CA 1
ATOM 15414 C C . LEU A 1 966 ? 100.633 61.017 24.172 1.00 95.86 967 LEU A C 1
ATOM 15415 O O . LEU A 1 966 ? 99.816 61.784 23.655 1.00 94.06 967 LEU A O 1
ATOM 15431 N N . ARG A 1 967 ? 100.979 59.863 23.592 1.00 108.62 968 ARG A N 1
ATOM 15432 C CA . ARG A 1 967 ? 100.298 59.437 22.374 1.00 89.44 968 ARG A CA 1
ATOM 15433 C C . ARG A 1 967 ? 98.791 59.424 22.597 1.00 88.01 968 ARG A C 1
ATOM 15434 O O . ARG A 1 967 ? 98.029 60.045 21.849 1.00 93.88 968 ARG A O 1
ATOM 15455 N N . TYR A 1 968 ? 98.350 58.727 23.643 1.00 100.93 969 TYR A N 1
ATOM 15456 C CA . TYR A 1 968 ? 96.932 58.663 23.985 1.00 104.23 969 TYR A CA 1
ATOM 15457 C C . TYR A 1 968 ? 96.348 60.049 24.215 1.00 103.08 969 TYR A C 1
ATOM 15458 O O . TYR A 1 968 ? 95.236 60.349 23.757 1.00 106.58 969 TYR A O 1
ATOM 15476 N N . HIS A 1 969 ? 97.074 60.900 24.940 1.00 96.13 970 HIS A N 1
ATOM 15477 C CA . HIS A 1 969 ? 96.556 62.222 25.255 1.00 103.25 970 HIS A CA 1
ATOM 15478 C C . HIS A 1 969 ? 96.347 63.044 23.992 1.00 98.87 970 HIS A C 1
ATOM 15479 O O . HIS A 1 969 ? 95.334 63.737 23.852 1.00 97.35 970 HIS A O 1
ATOM 15493 N N . GLN A 1 970 ? 97.302 62.988 23.064 1.00 108.48 971 GLN A N 1
ATOM 15494 C CA . GLN A 1 970 ? 97.173 63.737 21.820 1.00 104.66 971 GLN A CA 1
ATOM 15495 C C . GLN A 1 970 ? 96.073 63.145 20.952 1.00 103.40 971 GLN A C 1
ATOM 15496 O O . GLN A 1 970 ? 95.333 63.881 20.287 1.00 105.97 971 GLN A O 1
ATOM 15510 N N . LEU A 1 971 ? 95.936 61.817 20.959 1.00 96.05 972 LEU A N 1
ATOM 15511 C CA . LEU A 1 971 ? 94.824 61.194 20.256 1.00 90.54 972 LEU A CA 1
ATOM 15512 C C . LEU A 1 971 ? 93.498 61.758 20.750 1.00 93.20 972 LEU A C 1
ATOM 15513 O O . LEU A 1 971 ? 92.677 62.238 19.960 1.00 96.26 972 LEU A O 1
ATOM 15529 N N . CYS A 1 972 ? 93.263 61.696 22.061 1.00 97.64 973 CYS A N 1
ATOM 15530 C CA . CYS A 1 972 ? 92.015 62.229 22.598 1.00 104.04 973 CYS A CA 1
ATOM 15531 C C . CYS A 1 972 ? 91.870 63.708 22.260 1.00 92.57 973 CYS A C 1
ATOM 15532 O O . CYS A 1 972 ? 90.846 64.140 21.716 1.00 91.69 973 CYS A O 1
ATOM 15540 N N . LYS A 1 973 ? 92.897 64.499 22.570 1.00 99.19 974 LYS A N 1
ATOM 15541 C CA . LYS A 1 973 ? 92.865 65.930 22.304 1.00 100.40 974 LYS A CA 1
ATOM 15542 C C . LYS A 1 973 ? 92.415 66.232 20.883 1.00 106.97 974 LYS A C 1
ATOM 15543 O O . LYS A 1 973 ? 91.563 67.101 20.669 1.00 101.99 974 LYS A O 1
ATOM 15562 N N . ASN A 1 974 ? 92.958 65.513 19.901 1.00 107.03 975 ASN A N 1
ATOM 15563 C CA . ASN A 1 974 ? 92.804 65.894 18.500 1.00 103.47 975 ASN A CA 1
ATOM 15564 C C . ASN A 1 974 ? 91.645 65.212 17.785 1.00 97.03 975 ASN A C 1
ATOM 15565 O O . ASN A 1 974 ? 90.991 65.845 16.951 1.00 106.43 975 ASN A O 1
ATOM 15576 N N . ASN A 1 975 ? 91.368 63.950 18.079 1.00 97.87 976 ASN A N 1
ATOM 15577 C CA . ASN A 1 975 ? 90.401 63.191 17.310 1.00 96.87 976 ASN A CA 1
ATOM 15578 C C . ASN A 1 975 ? 89.213 62.727 18.133 1.00 99.15 976 ASN A C 1
ATOM 15579 O O . ASN A 1 975 ? 88.347 62.041 17.582 1.00 91.52 976 ASN A O 1
ATOM 15590 N N . ASP A 1 976 ? 89.142 63.066 19.427 1.00 101.99 977 ASP A N 1
ATOM 15591 C CA . ASP A 1 976 ? 87.993 62.690 20.235 1.00 105.59 977 ASP A CA 1
ATOM 15592 C C . ASP A 1 976 ? 86.936 63.767 20.044 1.00 97.82 977 ASP A C 1
ATOM 15593 O O . ASP A 1 976 ? 87.105 64.875 20.565 1.00 99.64 977 ASP A O 1
ATOM 15602 N N . PRO A 1 977 ? 85.841 63.496 19.317 1.00 100.21 978 PRO A N 1
ATOM 15603 C CA . PRO A 1 977 ? 84.795 64.514 19.116 1.00 104.19 978 PRO A CA 1
ATOM 15604 C C . PRO A 1 977 ? 84.574 65.409 20.318 1.00 110.17 978 PRO A C 1
ATOM 15605 O O . PRO A 1 977 ? 84.533 66.639 20.207 1.00 114.50 978 PRO A O 1
ATOM 15616 N N . VAL A 1 978 ? 84.462 64.772 21.476 1.00 107.40 979 VAL A N 1
ATOM 15617 C CA . VAL A 1 978 ? 84.103 65.440 22.716 1.00 103.18 979 VAL A CA 1
ATOM 15618 C C . VAL A 1 978 ? 84.807 66.779 22.875 1.00 103.09 979 VAL A C 1
ATOM 15619 O O . VAL A 1 978 ? 84.161 67.793 23.170 1.00 104.95 979 VAL A O 1
ATOM 15632 N N . HIS A 1 979 ? 86.129 66.795 22.724 1.00 100.50 980 HIS A N 1
ATOM 15633 C CA . HIS A 1 979 ? 86.880 68.006 23.017 1.00 106.39 980 HIS A CA 1
ATOM 15634 C C . HIS A 1 979 ? 87.091 68.888 21.800 1.00 107.32 980 HIS A C 1
ATOM 15635 O O . HIS A 1 979 ? 87.689 69.963 21.923 1.00 105.58 980 HIS A O 1
ATOM 15649 N N . ASN A 1 980 ? 86.644 68.470 20.625 1.00 112.16 981 ASN A N 1
ATOM 15650 C CA . ASN A 1 980 ? 86.823 69.296 19.439 1.00 121.77 981 ASN A CA 1
ATOM 15651 C C . ASN A 1 980 ? 85.520 69.816 18.876 1.00 117.55 981 ASN A C 1
ATOM 15652 O O . ASN A 1 980 ? 85.435 71.002 18.568 1.00 125.99 981 ASN A O 1
ATOM 15663 N N . ILE A 1 981 ? 84.484 69.008 18.839 1.00 114.69 982 ILE A N 1
ATOM 15664 C CA . ILE A 1 981 ? 83.233 69.454 18.248 1.00 121.81 982 ILE A CA 1
ATOM 15665 C C . ILE A 1 981 ? 82.376 70.112 19.321 1.00 118.97 982 ILE A C 1
ATOM 15666 O O . ILE A 1 981 ? 82.360 69.686 20.483 1.00 122.65 982 ILE A O 1
ATOM 15682 N N . SER A 1 982 ? 81.610 71.122 18.905 1.00 123.10 983 SER A N 1
ATOM 15683 C CA . SER A 1 982 ? 80.580 71.718 19.742 1.00 121.57 983 SER A CA 1
ATOM 15684 C C . SER A 1 982 ? 79.306 70.880 19.682 1.00 123.90 983 SER A C 1
ATOM 15685 O O . SER A 1 982 ? 78.907 70.404 18.614 1.00 119.15 983 SER A O 1
ATOM 15693 N N . LEU A 1 983 ? 78.663 70.702 20.839 1.00 120.49 984 LEU A N 1
ATOM 15694 C CA . LEU A 1 983 ? 77.362 70.039 20.862 1.00 124.06 984 LEU A CA 1
ATOM 15695 C C . LEU A 1 983 ? 76.348 70.820 20.035 1.00 125.95 984 LEU A C 1
ATOM 15696 O O . LEU A 1 983 ? 75.637 70.253 19.197 1.00 126.49 984 LEU A O 1
ATOM 15712 N N . LYS A 1 984 ? 76.266 72.131 20.273 1.00 131.57 985 LYS A N 1
ATOM 15713 C CA . LYS A 1 984 ? 75.391 73.013 19.507 1.00 131.49 985 LYS A CA 1
ATOM 15714 C C . LYS A 1 984 ? 75.582 72.813 18.007 1.00 125.00 985 LYS A C 1
ATOM 15715 O O . LYS A 1 984 ? 74.621 72.547 17.265 1.00 122.88 985 LYS A O 1
ATOM 15734 N N . ASP A 1 985 ? 76.830 72.937 17.547 1.00 125.74 986 ASP A N 1
ATOM 15735 C CA . ASP A 1 985 ? 77.117 72.763 16.130 1.00 124.73 986 ASP A CA 1
ATOM 15736 C C . ASP A 1 985 ? 76.674 71.391 15.648 1.00 122.05 986 ASP A C 1
ATOM 15737 O O . ASP A 1 985 ? 76.105 71.263 14.557 1.00 131.82 986 ASP A O 1
ATOM 15746 N N . PHE A 1 986 ? 76.937 70.347 16.437 1.00 123.00 987 PHE A N 1
ATOM 15747 C CA . PHE A 1 986 ? 76.588 69.009 15.986 1.00 123.95 987 PHE A CA 1
ATOM 15748 C C . PHE A 1 986 ? 75.083 68.865 15.821 1.00 126.65 987 PHE A C 1
ATOM 15749 O O . PHE A 1 986 ? 74.614 68.272 14.845 1.00 124.74 987 PHE A O 1
ATOM 15766 N N . ILE A 1 987 ? 74.308 69.403 16.764 1.00 120.12 988 ILE A N 1
ATOM 15767 C CA . ILE A 1 987 ? 72.852 69.315 16.676 1.00 124.26 988 ILE A CA 1
ATOM 15768 C C . ILE A 1 987 ? 72.357 70.003 15.409 1.00 129.44 988 ILE A C 1
ATOM 15769 O O . ILE A 1 987 ? 71.584 69.435 14.616 1.00 132.59 988 ILE A O 1
ATOM 15785 N N . SER A 1 988 ? 72.786 71.251 15.206 1.00 127.24 989 SER A N 1
ATOM 15786 C CA . SER A 1 988 ? 72.297 71.998 14.050 1.00 125.21 989 SER A CA 1
ATOM 15787 C C . SER A 1 988 ? 72.704 71.314 12.746 1.00 130.91 989 SER A C 1
ATOM 15788 O O . SER A 1 988 ? 71.894 71.197 11.813 1.00 138.79 989 SER A O 1
ATOM 15796 N N . GLN A 1 989 ? 73.946 70.825 12.668 1.00 134.46 990 GLN A N 1
ATOM 15797 C CA . GLN A 1 989 ? 74.399 70.162 11.451 1.00 136.07 990 GLN A CA 1
ATOM 15798 C C . GLN A 1 989 ? 73.689 68.833 11.236 1.00 138.90 990 GLN A C 1
ATOM 15799 O O . GLN A 1 989 ? 73.450 68.447 10.088 1.00 145.28 990 GLN A O 1
ATOM 15813 N N . SER A 1 990 ? 73.329 68.128 12.312 1.00 133.63 991 SER A N 1
ATOM 15814 C CA . SER A 1 990 ? 72.516 66.926 12.168 1.00 138.55 991 SER A CA 1
ATOM 15815 C C . SER A 1 990 ? 71.173 67.258 11.536 1.00 139.23 991 SER A C 1
ATOM 15816 O O . SER A 1 990 ? 70.692 66.539 10.648 1.00 137.77 991 SER A O 1
ATOM 15841 N N . GLU A 1 992 ? 70.565 69.731 9.600 1.00 146.51 993 GLU A N 1
ATOM 15842 C CA . GLU A 1 992 ? 70.850 70.025 8.198 1.00 146.87 993 GLU A CA 1
ATOM 15843 C C . GLU A 1 992 ? 71.005 68.740 7.391 1.00 150.17 993 GLU A C 1
ATOM 15844 O O . GLU A 1 992 ? 70.548 68.652 6.242 1.00 153.57 993 GLU A O 1
ATOM 15856 N N . TYR A 1 993 ? 71.643 67.725 7.981 1.00 149.48 994 TYR A N 1
ATOM 15857 C CA . TYR A 1 993 ? 71.773 66.443 7.299 1.00 153.11 994 TYR A CA 1
ATOM 15858 C C . TYR A 1 993 ? 70.411 65.812 7.060 1.00 156.83 994 TYR A C 1
ATOM 15859 O O . TYR A 1 993 ? 70.201 65.138 6.051 1.00 167.41 994 TYR A O 1
ATOM 15877 N N . LEU A 1 994 ? 69.486 65.975 8.002 1.00 141.02 995 LEU A N 1
ATOM 15878 C CA . LEU A 1 994 ? 68.136 65.472 7.771 1.00 154.24 995 LEU A CA 1
ATOM 15879 C C . LEU A 1 994 ? 67.477 66.229 6.625 1.00 160.61 995 LEU A C 1
ATOM 15880 O O . LEU A 1 994 ? 66.878 65.630 5.724 1.00 163.18 995 LEU A O 1
ATOM 15896 N N . GLU A 1 995 ? 67.589 67.558 6.644 1.00 155.93 996 GLU A N 1
ATOM 15897 C CA . GLU A 1 995 ? 66.965 68.379 5.612 1.00 159.27 996 GLU A CA 1
ATOM 15898 C C . GLU A 1 995 ? 67.521 68.056 4.232 1.00 157.65 996 GLU A C 1
ATOM 15899 O O . GLU A 1 995 ? 66.828 68.246 3.224 1.00 168.40 996 GLU A O 1
ATOM 15911 N N . SER A 1 996 ? 68.762 67.569 4.163 1.00 158.83 997 SER A N 1
ATOM 15912 C CA . SER A 1 996 ? 69.365 67.241 2.873 1.00 165.63 997 SER A CA 1
ATOM 15913 C C . SER A 1 996 ? 69.188 65.773 2.481 1.00 168.14 997 SER A C 1
ATOM 15914 O O . SER A 1 996 ? 68.918 65.475 1.311 1.00 171.13 997 SER A O 1
ATOM 15922 N N . HIS A 1 997 ? 69.377 64.847 3.424 1.00 162.17 998 HIS A N 1
ATOM 15923 C CA . HIS A 1 997 ? 69.152 63.431 3.153 1.00 173.69 998 HIS A CA 1
ATOM 15924 C C . HIS A 1 997 ? 67.678 63.167 2.872 1.00 176.45 998 HIS A C 1
ATOM 15925 O O . HIS A 1 997 ? 67.325 62.559 1.855 1.00 183.75 998 HIS A O 1
ATOM 15939 N N . LEU A 1 998 ? 66.799 63.617 3.763 1.00 160.43 999 LEU A N 1
ATOM 15940 C CA . LEU A 1 998 ? 65.384 63.676 3.437 1.00 166.49 999 LEU A CA 1
ATOM 15941 C C . LEU A 1 998 ? 65.146 64.780 2.415 1.00 177.47 999 LEU A C 1
ATOM 15942 O O . LEU A 1 998 ? 65.915 65.739 2.326 1.00 174.62 999 LEU A O 1
ATOM 15958 N N . GLY A 1 999 ? 64.079 64.639 1.632 1.00 177.49 1000 GLY A N 1
ATOM 15959 C CA . GLY A 1 999 ? 63.631 65.750 0.813 1.00 183.86 1000 GLY A CA 1
ATOM 15960 C C . GLY A 1 999 ? 63.141 66.885 1.692 1.00 183.19 1000 GLY A C 1
ATOM 15961 O O . GLY A 1 999 ? 62.510 66.667 2.727 1.00 181.50 1000 GLY A O 1
ATOM 15965 N N . VAL A 1 1000 ? 63.454 68.116 1.279 1.00 184.83 1001 VAL A N 1
ATOM 15966 C CA . VAL A 1 1000 ? 62.964 69.275 2.018 1.00 185.18 1001 VAL A CA 1
ATOM 15967 C C . VAL A 1 1000 ? 61.454 69.197 2.151 1.00 191.52 1001 VAL A C 1
ATOM 15968 O O . VAL A 1 1000 ? 60.891 69.626 3.164 1.00 190.56 1001 VAL A O 1
ATOM 15981 N N . GLU A 1 1001 ? 60.774 68.649 1.138 1.00 198.52 1002 GLU A N 1
ATOM 15982 C CA . GLU A 1 1001 ? 59.386 68.245 1.307 1.00 204.22 1002 GLU A CA 1
ATOM 15983 C C . GLU A 1 1001 ? 59.263 67.318 2.510 1.00 198.69 1002 GLU A C 1
ATOM 15984 O O . GLU A 1 1001 ? 58.551 67.617 3.477 1.00 198.70 1002 GLU A O 1
ATOM 15996 N N . ARG A 1 1002 ? 59.993 66.196 2.480 1.00 194.09 1003 ARG A N 1
ATOM 15997 C CA . ARG A 1 1002 ? 59.889 65.216 3.555 1.00 189.44 1003 ARG A CA 1
ATOM 15998 C C . ARG A 1 1002 ? 60.340 65.799 4.888 1.00 182.59 1003 ARG A C 1
ATOM 15999 O O . ARG A 1 1002 ? 59.779 65.456 5.929 1.00 181.33 1003 ARG A O 1
ATOM 16020 N N . TYR A 1 1003 ? 61.346 66.677 4.880 1.00 179.91 1004 TYR A N 1
ATOM 16021 C CA . TYR A 1 1003 ? 61.878 67.220 6.129 1.00 173.76 1004 TYR A CA 1
ATOM 16022 C C . TYR A 1 1003 ? 60.896 68.189 6.777 1.00 177.37 1004 TYR A C 1
ATOM 16023 O O . TYR A 1 1003 ? 60.605 68.090 7.981 1.00 174.34 1004 TYR A O 1
ATOM 16041 N N . GLN A 1 1004 ? 60.402 69.162 6.004 1.00 181.68 1005 GLN A N 1
ATOM 16042 C CA . GLN A 1 1004 ? 59.375 70.053 6.526 1.00 186.08 1005 GLN A CA 1
ATOM 16043 C C . GLN A 1 1004 ? 58.158 69.258 6.982 1.00 189.77 1005 GLN A C 1
ATOM 16044 O O . GLN A 1 1004 ? 57.529 69.594 7.993 1.00 190.23 1005 GLN A O 1
ATOM 16058 N N . GLU A 1 1005 ? 57.814 68.190 6.253 1.00 192.81 1006 GLU A N 1
ATOM 16059 C CA . GLU A 1 1005 ? 56.717 67.329 6.679 1.00 196.31 1006 GLU A CA 1
ATOM 16060 C C . GLU A 1 1005 ? 57.019 66.702 8.032 1.00 189.67 1006 GLU A C 1
ATOM 16061 O O . GLU A 1 1005 ? 56.207 66.780 8.955 1.00 191.34 1006 GLU A O 1
ATOM 16073 N N . PHE A 1 1006 ? 58.193 66.083 8.163 1.00 193.69 1007 PHE A N 1
ATOM 16074 C CA . PHE A 1 1006 ? 58.613 65.467 9.415 1.00 189.15 1007 PHE A CA 1
ATOM 16075 C C . PHE A 1 1006 ? 58.485 66.429 10.583 1.00 184.91 1007 PHE A C 1
ATOM 16076 O O . PHE A 1 1006 ? 57.994 66.053 11.653 1.00 188.03 1007 PHE A O 1
ATOM 16093 N N . LEU A 1 1007 ? 58.921 67.675 10.400 1.00 187.71 1008 LEU A N 1
ATOM 16094 C CA . LEU A 1 1007 ? 58.902 68.623 11.511 1.00 183.48 1008 LEU A CA 1
ATOM 16095 C C . LEU A 1 1007 ? 57.505 68.831 12.088 1.00 194.49 1008 LEU A C 1
ATOM 16096 O O . LEU A 1 1007 ? 57.379 69.348 13.205 1.00 197.71 1008 LEU A O 1
ATOM 16112 N N . LYS A 1 1008 ? 56.456 68.443 11.361 1.00 196.01 1009 LYS A N 1
ATOM 16113 C CA . LYS A 1 1008 ? 55.094 68.482 11.873 1.00 206.02 1009 LYS A CA 1
ATOM 16114 C C . LYS A 1 1008 ? 54.470 67.100 12.005 1.00 211.59 1009 LYS A C 1
ATOM 16115 O O . LYS A 1 1008 ? 53.423 66.972 12.648 1.00 216.26 1009 LYS A O 1
ATOM 16134 N N . THR A 1 1009 ? 55.081 66.071 11.415 1.00 209.24 1010 THR A N 1
ATOM 16135 C CA . THR A 1 1009 ? 54.596 64.705 11.559 1.00 211.59 1010 THR A CA 1
ATOM 16136 C C . THR A 1 1009 ? 54.841 64.206 12.976 1.00 205.99 1010 THR A C 1
ATOM 16137 O O . THR A 1 1009 ? 53.909 63.764 13.657 1.00 211.57 1010 THR A O 1
ATOM 16148 N N . ILE A 1 1010 ? 56.092 64.273 13.440 1.00 204.01 1011 ILE A N 1
ATOM 16149 C CA . ILE A 1 1010 ? 56.358 64.122 14.865 1.00 207.04 1011 ILE A CA 1
ATOM 16150 C C . ILE A 1 1010 ? 55.603 65.221 15.595 1.00 210.93 1011 ILE A C 1
ATOM 16151 O O . ILE A 1 1010 ? 55.676 66.396 15.216 1.00 205.48 1011 ILE A O 1
ATOM 16167 N N . ASN A 1 1011 ? 54.843 64.837 16.628 1.00 212.35 1012 ASN A N 1
ATOM 16168 C CA . ASN A 1 1011 ? 53.819 65.672 17.256 1.00 219.46 1012 ASN A CA 1
ATOM 16169 C C . ASN A 1 1011 ? 54.148 67.153 17.133 1.00 222.32 1012 ASN A C 1
ATOM 16170 O O . ASN A 1 1011 ? 55.104 67.634 17.755 1.00 210.47 1012 ASN A O 1
ATOM 16181 N N . PRO A 1 1012 ? 53.384 67.901 16.329 1.00 228.03 1013 PRO A N 1
ATOM 16182 C CA . PRO A 1 1012 ? 53.794 69.279 16.012 1.00 227.10 1013 PRO A CA 1
ATOM 16183 C C . PRO A 1 1012 ? 53.579 70.268 17.141 1.00 223.93 1013 PRO A C 1
ATOM 16184 O O . PRO A 1 1012 ? 54.220 71.320 17.131 1.00 222.94 1013 PRO A O 1
ATOM 16195 N N . SER A 1 1013 ? 52.701 69.983 18.103 1.00 229.88 1014 SER A N 1
ATOM 16196 C CA . SER A 1 1013 ? 52.518 70.878 19.243 1.00 234.55 1014 SER A CA 1
ATOM 16197 C C . SER A 1 1013 ? 53.641 70.707 20.264 1.00 223.79 1014 SER A C 1
ATOM 16198 O O . SER A 1 1013 ? 54.283 71.689 20.676 1.00 217.28 1014 SER A O 1
ATOM 16206 N N . LEU A 1 1014 ? 53.869 69.467 20.706 1.00 229.92 1015 LEU A N 1
ATOM 16207 C CA . LEU A 1 1014 ? 55.045 69.196 21.520 1.00 220.91 1015 LEU A CA 1
ATOM 16208 C C . LEU A 1 1014 ? 56.291 69.724 20.825 1.00 212.53 1015 LEU A C 1
ATOM 16209 O O . LEU A 1 1014 ? 57.206 70.228 21.479 1.00 210.50 1015 LEU A O 1
ATOM 16225 N N . LEU A 1 1015 ? 56.336 69.640 19.493 1.00 214.90 1016 LEU A N 1
ATOM 16226 C CA . LEU A 1 1015 ? 57.486 70.169 18.771 1.00 214.01 1016 LEU A CA 1
ATOM 16227 C C . LEU A 1 1015 ? 57.491 71.693 18.790 1.00 212.92 1016 LEU A C 1
ATOM 16228 O O . LEU A 1 1015 ? 58.554 72.305 18.863 1.00 208.45 1016 LEU A O 1
ATOM 16244 N N . GLU A 1 1016 ? 56.318 72.330 18.730 1.00 213.76 1017 GLU A N 1
ATOM 16245 C CA . GLU A 1 1016 ? 56.258 73.779 18.901 1.00 212.70 1017 GLU A CA 1
ATOM 16246 C C . GLU A 1 1016 ? 57.006 74.175 20.168 1.00 210.74 1017 GLU A C 1
ATOM 16247 O O . GLU A 1 1016 ? 57.926 75.001 20.139 1.00 206.43 1017 GLU A O 1
ATOM 16259 N N . ASN A 1 1017 ? 56.799 73.371 21.147 1.00 212.97 1018 ASN A N 1
ATOM 16260 C CA . ASN A 1 1017 ? 57.311 73.720 22.435 1.00 209.30 1018 ASN A CA 1
ATOM 16261 C C . ASN A 1 1017 ? 58.793 73.467 22.434 1.00 202.14 1018 ASN A C 1
ATOM 16262 O O . ASN A 1 1017 ? 59.633 74.352 22.575 1.00 197.55 1018 ASN A O 1
ATOM 16273 N N . LEU A 1 1018 ? 59.093 72.227 22.181 1.00 202.60 1019 LEU A N 1
ATOM 16274 C CA . LEU A 1 1018 ? 60.462 71.742 22.212 1.00 196.77 1019 LEU A CA 1
ATOM 16275 C C . LEU A 1 1018 ? 61.375 72.597 21.354 1.00 195.03 1019 LEU A C 1
ATOM 16276 O O . LEU A 1 1018 ? 62.490 72.919 21.763 1.00 188.30 1019 LEU A O 1
ATOM 16292 N N . GLN A 1 1019 ? 60.925 72.966 20.156 1.00 196.27 1020 GLN A N 1
ATOM 16293 C CA . GLN A 1 1019 ? 61.721 73.788 19.262 1.00 193.02 1020 GLN A CA 1
ATOM 16294 C C . GLN A 1 1019 ? 61.779 75.231 19.732 1.00 195.24 1020 GLN A C 1
ATOM 16295 O O . GLN A 1 1019 ? 62.789 75.898 19.494 1.00 191.09 1020 GLN A O 1
ATOM 16326 N N . PHE A 1 1021 ? 62.301 75.955 22.706 1.00 195.74 1022 PHE A N 1
ATOM 16327 C CA . PHE A 1 1021 ? 63.489 75.947 23.568 1.00 194.88 1022 PHE A CA 1
ATOM 16328 C C . PHE A 1 1021 ? 64.762 75.579 22.804 1.00 181.34 1022 PHE A C 1
ATOM 16329 O O . PHE A 1 1021 ? 65.834 76.134 23.072 1.00 178.60 1022 PHE A O 1
ATOM 16346 N N . LEU A 1 1022 ? 64.661 74.664 21.839 1.00 177.43 1023 LEU A N 1
ATOM 16347 C CA . LEU A 1 1022 ? 65.840 74.160 21.144 1.00 177.28 1023 LEU A CA 1
ATOM 16348 C C . LEU A 1 1022 ? 66.476 75.236 20.282 1.00 175.94 1023 LEU A C 1
ATOM 16349 O O . LEU A 1 1022 ? 67.706 75.333 20.207 1.00 176.02 1023 LEU A O 1
ATOM 16365 N N . SER A 1 1023 ? 65.657 76.046 19.619 1.00 179.34 1024 SER A N 1
ATOM 16366 C CA . SER A 1 1023 ? 66.138 77.094 18.733 1.00 180.28 1024 SER A CA 1
ATOM 16367 C C . SER A 1 1023 ? 66.765 78.262 19.477 1.00 175.02 1024 SER A C 1
ATOM 16368 O O . SER A 1 1023 ? 67.263 79.186 18.825 1.00 182.96 1024 SER A O 1
ATOM 16376 N N . ILE A 1 1024 ? 66.746 78.261 20.808 1.00 174.94 1025 ILE A N 1
ATOM 16377 C CA . ILE A 1 1024 ? 67.426 79.292 21.583 1.00 175.68 1025 ILE A CA 1
ATOM 16378 C C . ILE A 1 1024 ? 68.925 79.094 21.402 1.00 178.49 1025 ILE A C 1
ATOM 16379 O O . ILE A 1 1024 ? 69.542 78.265 22.082 1.00 170.25 1025 ILE A O 1
ATOM 16395 N N . GLN A 1 1025 ? 69.519 79.847 20.473 1.00 185.43 1026 GLN A N 1
ATOM 16396 C CA . GLN A 1 1025 ? 70.930 79.719 20.120 1.00 181.17 1026 GLN A CA 1
ATOM 16397 C C . GLN A 1 1025 ? 71.666 81.002 20.490 1.00 181.98 1026 GLN A C 1
ATOM 16398 O O . GLN A 1 1025 ? 71.741 81.941 19.682 1.00 183.58 1026 GLN A O 1
ATOM 16412 N N . PRO A 1 1026 ? 72.223 81.094 21.701 1.00 192.02 1027 PRO A N 1
ATOM 16413 C CA . PRO A 1 1026 ? 72.929 82.324 22.101 1.00 190.84 1027 PRO A CA 1
ATOM 16414 C C . PRO A 1 1026 ? 74.346 82.418 21.554 1.00 188.32 1027 PRO A C 1
ATOM 16415 O O . PRO A 1 1026 ? 74.650 81.857 20.497 1.00 181.30 1027 PRO A O 1
ATOM 16426 N N . GLN A 1 1027 ? 75.214 83.138 22.264 1.00 193.73 1028 GLN A N 1
ATOM 16427 C CA . GLN A 1 1027 ? 76.610 83.289 21.875 1.00 190.08 1028 GLN A CA 1
ATOM 16428 C C . GLN A 1 1027 ? 77.317 81.938 21.821 1.00 183.75 1028 GLN A C 1
ATOM 16429 O O . GLN A 1 1027 ? 77.317 81.186 22.794 1.00 179.00 1028 GLN A O 1
#

Organism: Saccharomyces cerevisiae (strain ATCC 204508 / S288c) (NCBI:txid559292)

Solvent-accessible surface area: 46332 Å² total

Radius of gyration: 39.21 Å; Cα contacts (8 Å, |Δi|>4): 1160; chains: 1; bounding box: 94×101×88 Å

Sequence (983 aa):
LNELNLVQVLDVQKLAEQQLRQWETQAGFHYLLQSIYLNLSNSLQIRWLAVIQFKNGVDKYWRSTRINAIPKDEKASIRGRLFEIDEQNNQLCIQNAQASARIARLDFPVEWPTLFEDLENLLNDEIIRKDSVKIYNILHINQIVKVLGTARIGRCRPAQSKVPLILPLIVRIYLQSFEEWTTSSNSSLQVSYLALKVLRRIICEGYDRPQTDQSVCDFIKLSVSHFELISNHENFKKFDIYEKFIKCLGKLYFNLVTGSPANFILLPCSTQILITYTRLIFDKAPKVYRENSDVTGDFWEQTAIRGLLILKRVINFIHKKGRSDKLTIDASINKINTEFLNENLITRLVDTLEWYLRLRPTELENWFDPEEWINEQATSYEYQIRPCAENVFQDLNTFSELLVPYLLKKIENDASKLSNSLDDFLRKDAIYASFQLSASAVSEVDFDRLLIQVFLPEATNTNISGDELRIIRRRVALIINEWSTVKCSEESKSLCYKLFTNFLTDEDDKVVLLTTVQTVRTVDDWNFNKDTFQPFLTENVHLLLRKILPSVSLTETRLYVLNTLSDIIIQTKPLISRDLLVEILQIIPNLWEIATNNASEAILANALLRLLRNLVSSLGSQSHLTWDIAIPVVALACDPSSQYQLLSEDGYELWGLLQNFSSHDQEFDDKFVELVPFLKYGIETHTEILPTLLEIIKSYALILNPVDFFSNNTFQDIFKQSKYLLKLREDSFQLVLEIWEILILSNESDYENLLLQKFYETGVLSALFDAIFLEEAPSSYLCSQIIQIIARISYVNPDALTFLATYHDNLPTSNENARPESIRKIVSKDQTYDSVVNKLLTGWIVCFRDIFDPKFKKVHILGISSLLRTGLVPILTEFSSIASLWIELEEINETNRGDCEKYHLNDIVTEQSIAFHPLTAEQLRYHQLCKNNDPVHNISLKDFISQSEYLESHLGVERYQEFLKTINPSLLENLQFLSIQPQ

B-factor: mean 151.62, std 36.98, range [44.33, 343.43]

InterPro domains:
  IPR001494 Importin-beta, N-terminal domain [PF03810] (31-101)
  IPR001494 Importin-beta, N-terminal domain [PS50166] (31-103)
  IPR001494 Importin-beta, N-terminal domain [SM00913] (31-103)
  IPR011989 Armadillo-like helical [G3DSA:1.25.10.10] (8-1026)
  IPR016024 Armadillo-type fold [SSF48371] (1-1024)
  IPR058669 Importin-7/11-like, TPR repeats [PF25758] (643-1023)

Secondary structure (DSSP, 8-state):
--GGGGTTT---IIIII---HHHHTSTTHHHHHHHHHH-TTS-HHHHHHHHHHHHHHHHHH--SSSSS---HHHHHHHHHTT-------HHHHHHHHHHHHHHHHHSSTTT-TTTTHHHHHHHHHHHSSS-HHHHHHH--HHHHHHHHTT--SSSTTT---SGGGTHHHHHHHHHHHHHHHHHSS---HHHHHHHHHHHHHHHHTT-SSGGGSHHHHHHHHHHHHHH--HHHHSSS---GGGTHHHHHHHHHHHHHHHH-HHHHHTSTTHHHHHHHHHHHHHHTHHHHHH--TTTS-SHHHHHHHHHHHHHHHHHHHHHS----SSTTTTTHHHHHHHHT--HHHHHHHHHH---SSSPPHHHHHHH--HHHHHH-----GGG-HHHHHHHHHHH---S----HHHHHHHHHTTSSS-SSSSHHHHHHHHHHHHHHHGGGTS----HHHHIIIIIHHHHH--SS-SHHHHHHHHHHHHHHHHHHTSS--HHHHHHHHHHHHHHHHH---HHHHHHHHHHHH---STT--GGGGHHHHHHHHHHIIIIIHHH--SHHHHHHHHHHHHHHHHH--S---HHHHHHHHHHHHHHHHHHHHSGGGHHHHHHHHHHHHHHHHHH-SSGGGGHHHHHHHHHHHT-TT--HHHHHHHHHHHH---TT--TTTS---THHHHHTTHHHHHHTS-GGGHHHHHHHHHHHHHHS-HHHHHH-HHHHHHHH--TTTTTS-HHHHHHHHHHHHHHHHHS-S--SSHHHHHHHHTTHHHHHHHHHTBSS---HHHHHHHHHHHHHHHHS-TTT--HHHHHHHTSPPHHHHH--TTT-BS--SSSSSTTTTHHHHHHHHHHHHH---HHHHHHHHHHHHHHHTT--HHHHHTHHHHHHHHH---S----SSS--GGGSSS----TTGGGS----HHHHHHHHHHHHH-HHHHS-HHHHHHH--HHHHHS-HHHHHHHHHHS-HHHHHHH--TT----

Foldseek 3Di:
DDDCLQPQCVVPSVPPSPPCVVVLLDQCLLVSLVVQLLPVVDDPVSNLSSLQSNLVSCVVAVDQVDPSHYDLVSNVVSLVPLLNQLDLDPSNLVSSLLSNLSNCLVCDVHSNPCPLVVLLVQLVVPVPDPPVSSVQSSLSLLSNLVSQLPDPDDCSLVSLVRNVSVQVSLLSQLVVVCVVVVPDPDPPVSSNLSSLSSNLSCCQSRDDLSLPVVVNLVSLQVLLVVLLLVVCCVPDDPDPCSCSSNVSNLVSLLSQLVSPVLSLLSRPCNLVNLVSLLCLLQVCLVVQQQPDCVVPRNSSLLSNLSSLSSVLSNLVCLLDPPVDPDPSSPPSNVSCVPSPVDPVSLVVLLVSVLRQLFQGPNLLVVLVVVLVSCVVVCPPLSRGRNSSSLVSSLSSLSDPDPPCVCLVVCVVPQCPDPLADPSSLSSVLSSLSSVLSCLVPPPVPPVQCCLVPPLVCLQVPDPHDLSSNLSSLLSSLSSCLSNVLDPADLVSVLVLLVSLLCCLVPPPSVSSVLSSLVSVLNLVRPPDPVVSNVVSLLSVLVSLLPPVLVVRDDQVSNVVSLLSSLSNLLSPLPDDDVVSVVSLLVVLVVLCVVLQPDVVNVVVLLSSLSSLQSCQQSVALVNCSSCVPLVVSLLPCLDVPGVVVVRNVSSLSSLLNLFRHAVVRDDDDPVNLVSLLSLQVCVVPVVVVLLSSLSSLLSCLLPDALVVSLVRPSNLQVLLVLVCLVVDDPSNNLSNLVSLLSNLLRNQAVCPCSSVVSCVVSNVLVSLVQQCQWPLHDDLVVNLSSCLSLLSVLLHCVPVNCVLQVSLCPFAAPVVLVVDDTNRGNHGNVDPSCQQCCVVLVVLLVSLVVDDQPQSNLSSLSSLLSNVLVVRPNSLQCVLSSLVSLLCVVPDDADPFREDVSNCDVPPDDPVDPVPPNRHSSSVSVNVSCCPRVSNRGHHSLVSNVVSCSCCVVPPVVVVVVSCVVRPVVSSVVSVNSVPDDD

Nearest PDB structures (foldseek):
  6fvb-assembly1_A  TM=1.001E+00  e=0.000E+00  Saccharomyces cerevisiae S288C
  8cmk-assembly1_A  TM=4.541E-01  e=1.704E-05  Homo sapiens
  5w0v-assembly1_A  TM=3.686E-01  e=2.050E-06  Kluyveromyces lactis
  5w0v-assembly2_B  TM=2.802E-01  e=1.240E-05  Kluyveromyces lactis
  7nsc-assembly1_E  TM=3.792E-01  e=4.051E-03  Homo sapiens

GO terms:
  GO:0061608 nuclear import signal receptor activity (F, IDA)
  GO:0008139 nuclear localization sequence binding (F, IDA)
  GO:0005634 nucleus (C, IDA)
  GO:0005737 cytoplasm (C, IDA)
  GO:0006606 protein import into nucleus (P, IDA)
  GO:0061608 nuclear import signal receptor activity (F, IMP)
  GO:0006606 protein import into nucleus (P, IMP)
  GO:0006606 protein import into nucleus (P, IPI)